Protein AF-A0A0S8GWU9-F1 (afdb_monomer_lite)

Sequence (1021 aa):
MKIFNSIAGRKHPLRTTSYRHHTFHLESLEPRILLSGNDPFSVDISYIYYQDNAGREIDYDFSAGTINAQDEINLPVGAIISTAADDAITGFKWMPADGDIEQELFSGYAAAYIAQPQAGQETDGVLALLPVGTEGSPAADWTMQMTIGPFSGVDQVEYLYEIEVGAGSYDDDIIWPAIIVEWFTGTYEGTYYDHALVLSGYVEDSSTGQEWETDPVILTGYDPAITNIDLRIEVDGGTEISGSYRINNEPWELDAFELSLPSGIMYGFPELYPFIGMFSEAEDEDGYIIEVFVERGFDVDLPGSQPGYVYMVDVEGINLDLMSVQTPWGQVFDLSDYIAGTWEGGPLDFTGDGWQFEAGTDDDGTEWMEVTWEDLTAPQWAALDTGSAEIEVIYDGGDWSGTVDFDQADLPDQIPQINYPSHGMTNVALTPTVSWQKWQNPQPDSGVFVGIEKTQGDHFVETDGLLTAKTESWTVTQDKSLEPDSTYELYVDFINYDYQIIDQTDVFVLSWMESDVSFTTGAGNPGPDLIGYYQDIILPDVMVPSDKGKAIITVANVGDQLAQEKINIHFYASADQTVDADDFLMGSINNKMIKLNPGDDKTFKTKLTVPLDIPAGAYYLLASIDDGNALAERDETNNIIISDGTGQVVWQFGIFADRKNVKLRVQQDDGLVLTFIMKGEGFAKILGDFNFEQLLLVNTTDTTSLTVKTKDVVTLNQIAEELHPPLSTASLNKFIGKKVNLNGNVDFTGSLGQLVVNNIADGVQFNTALPSVRPLAIKANEVGNVLFDLAGPVKSFQANSFSGGRLSADSIGQVKIKKGDLGADIQAENGGITGVTVGGNIFGDIVALEGSINKVVAKKGNIGAADISAQQDIGIIQANNVQEVVISAGADIKKVVAKGYFNGSYILAGYDRSLGGMLGLGSGDVGSVSVTGTFSESYISAGVLPPAPNLTDVLPGVLPPYSGLGYHGNIGKVKLGAIDQFAADDFGLFAAETIKPVKVGKITYTQSDPLLHFMVEDLLG

pLDDT: mean 78.64, std 20.91, range [19.92, 98.81]

Foldseek 3Di:
DDDDDDQDDDDDPDDPFDFDDFFWDDDDDAQWTDTDDPAWKIKHWAWKWKAWLLGFIWGDGRVQWDQDPQRWTQGHPPTDGDAHPPQPFDFWFKAAPVGDGPDGDGPDDNGDGDHDDDPPDDGGTFRWGWDFFDPDAFAIWMKMKTKMDLMTRQPDDQWKKKKWWWKWDDPDWIKTWTKIWIWGAAADPNDGADTKIKIKIKMAGRNNRDIDIDDIDIDHDDDSHGKMKMKMWTDDPQFWIFIWIDIPPDDIPGSPYIGGHDPPRGGHDSIIIGGMDITITDDDDADFFKAKEWEWEWADPDDPDDIKTKTKIKIKGAQWWWKWKQALVGDIDTCVVPDPGTDDADWDWDDDDQKIKTWHADPSGMTMIMIMGIRDDPVSVVSLVPGWMWMWTDGDRGIDIDTDGCVQQDAQPDDWEWPPDAAAAAAAAQWDKTFTDQRDDARPAKFKWKKKAFPDDPQIDTDPDTHHSRDGIDIRDPVNTHDAFTKIKMKMKIKGWDWDQDPNHIYIYIYIYMYMHMYHHYDADAWWAKAKEWPDWFFPLEAAAFGKTKTKMKIATQGQAWDWFFAKKWKWWAPDQDDDDVTHTFWIDGRHTDTHHNGGMDMDMIMGTHHQQDDWHWTWIKMAIRVVCPDPGSDNPNRIYTDPTTGTYFQKAAQDPNDHFRWHWHADPVRKIKIKTKDDFWMWGFDDHPLRAEIATDGDDLDMEIEMDTPAAHEHEEYDHDPDDDDDQSHYVEYAAQRYEYREEYEGSAAYAEYHYEEYEAPYEYEHNAYRPHAYEYDYAYYEAYAYHHEAHHQEHEYCEHQEHEDEYCEYEEYENDHDEYHYAYEHENEEYNEYEHQEEYQYEYEYLAYEYQYYDHPAYEYENYEYAYAAEYHEAEHQEYYCYEHEYLAEDAEYYHVEEYYLYEAYHNAHLNVAECVRQEAYEYNEYEAQYEYENYEYEGQFDDPRPCVCVVGPNHDPPRADRGYHYEYHEAEAQAYQQPHPAAYEYEYCAYYDFHHHNPDTDPADDVNSSYGDYYNRD

Radius of gyration: 42.15 Å; chains: 1; bounding box: 119×54×116 Å

Secondary structure (DSSP, 8-state):
-----------SSS----EE---B---SSS-EEEBSTT---EEEEEEEEEEETTS-EEEEEGGG--B-TTS-BPPPTT-EEE--TT-S----EEEETT----EE--SS-S----PPPPBTB---EEEE------TTPPPPPEEEEEEEEEEE-TTSSS-EEEEEEEEE-SSSS-EEEEEEEEEEEEEETTEEEEEEEEEEEEEEETTTTEEEEPPPEEE-S--GGG--EEEEEEEETTTEEEEEEEETTPPPEEEEEEEEPPTTSSPPPTT-EEEEEEEEE---------EEEEEEEEE--TTTSPPEEEEEEEEEESSEEEEEEE-TTS-EEEGGGTSSS---S--EEEE-SS-EEEEEE-TTS-EEEEEEE-S--HHHHHHHTT--EEEEEEETTEEEEEEE--TT-PPPSS-PPEEESPTTEEEE-SS-EEEEPPPS---SSEEEEEEEEESSSS-EEE-SSPEETT--EEE--STTPPPTT-EEEEEEEEEEEEEEEETTEEEEEEEEEEEEEEEEE-PPPPS--EEEEEEEEES-SEE-TT-EEEEEEEEEE-SSS-B-SEEEEEEEEESSSS--SS-EEEEEEEEEE--B-TT-EEEEEEEEE--SSPPSEEEEEEEEETTT--S--S-SSS-EE--SSEEEE--EEESBTTB-S-EEEEE-TTSPEEEEEEESS-EEEEESSTT--EEEEES--TT-EEEEEESS-EEE-EEEE-S--SS----BSEEEETTEEE-S-EEESS-BSEEEESEE-TT-EEEESS--SS-EEEE-SEEEEEEEEESS-EEEEEESEEEEEEEEES-EEEEEE-SS-B-SEEEESSS-EEEEEESS-B-S-EEESSS-EEEEEESSS-EES-EEEESS-EEEEEES-EES-EEEESS-EEEEEESS-EES-EEEETB-TTT-TTTTB----EEEEEEEEEEES-EEEESS----TTHHHHSTT-PSP--S---S--EEEEEEEEE-SS-SS-EEEEESS-BPPEEETTEEESS-BGGGTEEEE----

Structure (mmCIF, N/CA/C/O backbone):
data_AF-A0A0S8GWU9-F1
#
_entry.id   AF-A0A0S8GWU9-F1
#
loop_
_atom_site.group_PDB
_atom_site.id
_atom_site.type_symbol
_atom_site.label_atom_id
_atom_site.label_alt_id
_atom_site.label_comp_id
_atom_site.label_asym_id
_atom_site.label_entity_id
_atom_site.label_seq_id
_atom_site.pdbx_PDB_ins_code
_atom_site.Cartn_x
_atom_site.Cartn_y
_atom_site.Cartn_z
_atom_site.occupancy
_atom_site.B_iso_or_equiv
_atom_site.auth_seq_id
_atom_site.auth_comp_id
_atom_site.auth_asym_id
_atom_site.auth_atom_id
_atom_site.pdbx_PDB_model_num
ATOM 1 N N . MET A 1 1 ? 47.459 -3.728 -36.051 1.00 19.92 1 MET A N 1
ATOM 2 C CA . MET A 1 1 ? 46.684 -2.670 -36.741 1.00 19.92 1 MET A CA 1
ATOM 3 C C . MET A 1 1 ? 45.881 -1.939 -35.666 1.00 19.92 1 MET A C 1
ATOM 5 O O . MET A 1 1 ? 44.893 -2.479 -35.206 1.00 19.92 1 MET A O 1
ATOM 9 N N . LYS A 1 2 ? 46.416 -0.791 -35.216 1.00 26.44 2 LYS A N 1
ATOM 10 C CA . LYS A 1 2 ? 45.852 0.287 -34.370 1.00 26.44 2 LYS A CA 1
ATOM 11 C C . LYS A 1 2 ? 44.537 0.047 -33.613 1.00 26.44 2 LYS A C 1
ATOM 13 O O . LYS A 1 2 ? 43.485 0.329 -34.176 1.00 26.44 2 LYS A O 1
ATOM 18 N N . ILE A 1 3 ? 44.645 -0.280 -32.322 1.00 21.02 3 ILE A N 1
ATOM 19 C CA . ILE A 1 3 ? 43.608 -0.227 -31.275 1.00 21.02 3 ILE A CA 1
ATOM 20 C C . ILE A 1 3 ? 44.378 -0.144 -29.923 1.00 21.02 3 ILE A C 1
ATOM 22 O O . ILE A 1 3 ? 45.199 -1.023 -29.715 1.00 21.02 3 ILE A O 1
ATOM 26 N N . PHE A 1 4 ? 44.258 0.833 -29.003 1.00 27.59 4 PHE A N 1
ATOM 27 C CA . PHE A 1 4 ? 43.158 1.740 -28.629 1.00 27.59 4 PHE A CA 1
ATOM 28 C C . PHE A 1 4 ? 43.628 3.168 -28.254 1.00 27.59 4 PHE A C 1
ATOM 30 O O . PHE A 1 4 ? 44.672 3.375 -27.655 1.00 27.59 4 PHE A O 1
ATOM 37 N N . ASN A 1 5 ? 42.779 4.152 -28.587 1.00 24.34 5 ASN A N 1
ATOM 38 C CA . ASN A 1 5 ? 42.913 5.588 -28.308 1.00 24.34 5 ASN A CA 1
ATOM 39 C C . ASN A 1 5 ? 43.059 5.935 -26.819 1.00 24.34 5 ASN A C 1
ATOM 41 O O . ASN A 1 5 ? 42.301 5.450 -25.979 1.00 24.34 5 ASN A O 1
ATOM 45 N N . SER A 1 6 ? 43.900 6.935 -26.551 1.00 22.20 6 SER A N 1
ATOM 46 C CA . SER A 1 6 ? 43.968 7.609 -25.263 1.00 22.20 6 SER A CA 1
ATOM 47 C C . SER A 1 6 ? 42.756 8.506 -24.969 1.00 22.20 6 SER A C 1
ATOM 49 O O . SER A 1 6 ? 42.091 9.077 -25.845 1.00 22.20 6 SER A O 1
ATOM 51 N N . ILE A 1 7 ? 42.544 8.721 -23.673 1.00 22.97 7 ILE A N 1
ATOM 52 C CA . ILE A 1 7 ? 41.625 9.718 -23.131 1.00 22.97 7 ILE A CA 1
ATOM 53 C C . ILE A 1 7 ? 42.363 11.063 -23.015 1.00 22.97 7 ILE A C 1
ATOM 55 O O . ILE A 1 7 ? 43.172 11.299 -22.115 1.00 22.97 7 ILE A O 1
ATOM 59 N N . ALA A 1 8 ? 42.050 11.998 -23.916 1.00 21.59 8 ALA A N 1
ATOM 60 C CA . ALA A 1 8 ? 42.515 13.383 -23.870 1.00 21.59 8 ALA A CA 1
ATOM 61 C C . ALA A 1 8 ? 41.443 14.338 -23.301 1.00 21.59 8 ALA A C 1
ATOM 63 O O . ALA A 1 8 ? 40.395 14.519 -23.918 1.00 21.59 8 ALA A O 1
ATOM 64 N N . GLY A 1 9 ? 41.737 15.088 -22.218 1.00 21.39 9 GLY A N 1
ATOM 65 C CA . GLY A 1 9 ? 40.890 16.246 -21.861 1.00 21.39 9 GLY A CA 1
ATOM 66 C C . GLY A 1 9 ? 41.032 16.959 -20.501 1.00 21.39 9 GLY A C 1
ATOM 67 O O . GLY A 1 9 ? 40.056 17.077 -19.778 1.00 21.39 9 GLY A O 1
ATOM 68 N N . ARG A 1 10 ? 42.183 17.565 -20.158 1.00 23.06 10 ARG A N 1
ATOM 69 C CA . ARG A 1 10 ? 42.353 18.403 -18.933 1.00 23.06 10 ARG A CA 1
ATOM 70 C C . ARG A 1 10 ? 41.350 19.569 -18.788 1.00 23.06 10 ARG A C 1
ATOM 72 O O . ARG A 1 10 ? 41.206 20.350 -19.736 1.00 23.06 10 ARG A O 1
ATOM 79 N N . LYS A 1 11 ? 40.947 19.878 -17.534 1.00 22.05 11 LYS A N 1
ATOM 80 C CA . LYS A 1 11 ? 41.169 21.189 -16.848 1.00 22.05 11 LYS A CA 1
ATOM 81 C C . LYS A 1 11 ? 40.646 21.246 -15.391 1.00 22.05 11 LYS A C 1
ATOM 83 O O . LYS A 1 11 ? 39.555 21.743 -15.168 1.00 22.05 11 LYS A O 1
ATOM 88 N N . HIS A 1 12 ? 41.518 21.020 -14.405 1.00 22.50 12 HIS A N 1
ATOM 89 C CA . HIS A 1 12 ? 41.542 21.822 -13.169 1.00 22.50 12 HIS A CA 1
ATOM 90 C C . HIS A 1 12 ? 43.001 22.183 -12.804 1.00 22.50 12 HIS A C 1
ATOM 92 O O . HIS A 1 12 ? 43.927 21.430 -13.105 1.00 22.50 12 HIS A O 1
ATOM 98 N N . PRO A 1 13 ? 43.273 23.400 -12.295 1.00 23.75 13 PRO A N 1
ATOM 99 C CA . PRO A 1 13 ? 44.631 23.884 -12.078 1.00 23.75 13 PRO A CA 1
ATOM 100 C C . PRO A 1 13 ? 45.241 23.256 -10.815 1.00 23.75 13 PRO A C 1
ATOM 102 O O . PRO A 1 13 ? 44.786 23.547 -9.720 1.00 23.75 13 PRO A O 1
ATOM 105 N N . LEU A 1 14 ? 46.332 22.501 -10.986 1.00 26.83 14 LEU A N 1
ATOM 106 C CA . LEU A 1 14 ? 47.228 21.999 -9.929 1.00 26.83 14 LEU A CA 1
ATOM 107 C C . LEU A 1 14 ? 46.573 21.089 -8.870 1.00 26.83 14 LEU A C 1
ATOM 109 O O . LEU A 1 14 ? 46.441 21.499 -7.722 1.00 26.83 14 LEU A O 1
ATOM 113 N N . ARG A 1 15 ? 46.299 19.837 -9.245 1.00 26.77 15 ARG A N 1
ATOM 114 C CA . ARG A 1 15 ? 46.616 18.626 -8.466 1.00 26.77 15 ARG A CA 1
ATOM 115 C C . ARG A 1 15 ? 46.920 17.515 -9.473 1.00 26.77 15 ARG A C 1
ATOM 117 O O . ARG A 1 15 ? 46.185 17.359 -10.440 1.00 26.77 15 ARG A O 1
ATOM 124 N N . THR A 1 16 ? 48.059 16.855 -9.334 1.00 24.70 16 THR A N 1
ATOM 125 C CA . THR A 1 16 ? 48.312 15.552 -9.961 1.00 24.70 16 THR A CA 1
ATOM 126 C C . THR A 1 16 ? 47.944 14.545 -8.890 1.00 24.70 16 THR A C 1
ATOM 128 O O . THR A 1 16 ? 48.690 14.399 -7.927 1.00 24.70 16 THR A O 1
ATOM 131 N N . THR A 1 17 ? 46.747 13.986 -8.983 1.00 29.66 17 THR A N 1
ATOM 132 C CA . THR A 1 17 ? 46.196 13.046 -8.011 1.00 29.66 17 THR A CA 1
ATOM 133 C C . THR A 1 17 ? 46.460 11.622 -8.467 1.00 29.66 17 THR A C 1
ATOM 135 O O . THR A 1 17 ? 46.236 11.289 -9.627 1.00 29.66 17 THR A O 1
ATOM 138 N N . SER A 1 18 ? 46.921 10.791 -7.543 1.00 25.53 18 SER A N 1
ATOM 139 C CA . SER A 1 18 ? 46.854 9.337 -7.622 1.00 25.53 18 SER A CA 1
ATOM 140 C C . SER A 1 18 ? 45.835 8.875 -6.580 1.00 25.53 18 SER A C 1
ATOM 142 O O . SER A 1 18 ? 45.924 9.242 -5.407 1.00 25.53 18 SER A O 1
ATOM 144 N N . TYR A 1 19 ? 44.838 8.101 -7.006 1.00 29.33 19 TYR A N 1
ATOM 145 C CA . TYR A 1 19 ? 43.931 7.419 -6.088 1.00 29.33 19 TYR A CA 1
ATOM 146 C C . TYR A 1 19 ? 44.679 6.234 -5.475 1.00 29.33 19 TYR A C 1
ATOM 148 O O . TYR A 1 19 ? 45.250 5.416 -6.196 1.00 29.33 19 TYR A O 1
ATOM 156 N N . ARG A 1 20 ? 44.693 6.118 -4.144 1.00 27.66 20 ARG A N 1
ATOM 157 C CA . ARG A 1 20 ? 45.059 4.852 -3.502 1.00 27.66 20 ARG A CA 1
ATOM 158 C C . ARG A 1 20 ? 43.789 4.052 -3.256 1.00 27.66 20 ARG A C 1
ATOM 160 O O . ARG A 1 20 ? 43.005 4.401 -2.378 1.00 27.66 20 ARG A O 1
ATOM 167 N N . HIS A 1 21 ? 43.616 2.953 -3.983 1.00 28.11 21 HIS A N 1
ATOM 168 C CA . HIS A 1 21 ? 42.665 1.916 -3.595 1.00 28.11 21 HIS A CA 1
ATOM 169 C C . HIS A 1 21 ? 43.155 1.270 -2.289 1.00 28.11 21 HIS A C 1
ATOM 171 O O . HIS A 1 21 ? 44.242 0.687 -2.239 1.00 28.11 21 HIS A O 1
ATOM 177 N N . HIS A 1 22 ? 42.392 1.416 -1.203 1.00 29.78 22 HIS A N 1
ATOM 178 C CA . HIS A 1 22 ? 42.699 0.802 0.088 1.00 29.78 22 HIS A CA 1
ATOM 179 C C . HIS A 1 22 ? 41.614 -0.211 0.478 1.00 29.78 22 HIS A C 1
ATOM 181 O O . HIS A 1 22 ? 40.431 0.096 0.532 1.00 29.78 22 HIS A O 1
ATOM 187 N N . THR A 1 23 ? 42.079 -1.434 0.739 1.00 30.19 23 THR A N 1
ATOM 188 C CA . THR A 1 23 ? 41.359 -2.706 0.944 1.00 30.19 23 THR A CA 1
ATOM 189 C C . THR A 1 23 ? 40.519 -2.739 2.243 1.00 30.19 23 THR A C 1
ATOM 191 O O . THR A 1 23 ? 40.616 -1.801 3.023 1.00 30.19 23 THR A O 1
ATOM 194 N N . PHE A 1 24 ? 39.730 -3.784 2.552 1.00 33.66 24 PHE A N 1
ATOM 195 C CA . PHE A 1 24 ? 38.804 -3.851 3.714 1.00 33.66 24 PHE A CA 1
ATOM 196 C C . PHE A 1 24 ? 39.165 -4.933 4.758 1.00 33.66 24 PHE A C 1
ATOM 198 O O . PHE A 1 24 ? 39.773 -5.944 4.429 1.00 33.66 24 PHE A O 1
ATOM 205 N N . HIS A 1 25 ? 38.747 -4.763 6.026 1.00 26.22 25 HIS A N 1
ATOM 206 C CA . HIS A 1 25 ? 38.790 -5.808 7.074 1.00 26.22 25 HIS A CA 1
ATOM 207 C C . HIS A 1 25 ? 37.514 -5.796 7.943 1.00 26.22 25 HIS A C 1
ATOM 209 O O . HIS A 1 25 ? 37.203 -4.794 8.576 1.00 26.22 25 HIS A O 1
ATOM 215 N N . LEU A 1 26 ? 36.816 -6.929 8.082 1.00 28.20 26 LEU A N 1
ATOM 216 C CA . LEU A 1 26 ? 35.698 -7.092 9.028 1.00 28.20 26 LEU A CA 1
ATOM 217 C C . LEU A 1 26 ? 36.200 -7.619 10.389 1.00 28.20 26 LEU A C 1
ATOM 219 O O . LEU A 1 26 ? 36.422 -8.819 10.547 1.00 28.20 26 LEU A O 1
ATOM 223 N N . GLU A 1 27 ? 36.326 -6.756 11.408 1.00 24.69 27 GLU A N 1
ATOM 224 C CA . GLU A 1 27 ? 36.548 -7.187 12.802 1.00 24.69 27 GLU A CA 1
ATOM 225 C C . GLU A 1 27 ? 35.402 -6.785 13.764 1.00 24.69 27 GLU A C 1
ATOM 227 O O . GLU A 1 27 ? 35.371 -5.710 14.354 1.00 24.69 27 GLU A O 1
ATOM 232 N N . SER A 1 28 ? 34.539 -7.768 14.041 1.00 27.11 28 SER A N 1
ATOM 233 C CA . SER A 1 28 ? 33.743 -7.970 15.268 1.00 27.11 28 SER A CA 1
ATOM 234 C C . SER A 1 28 ? 32.476 -7.122 15.565 1.00 27.11 28 SER A C 1
ATOM 236 O O . SER A 1 28 ? 32.496 -5.905 15.697 1.00 27.11 28 SER A O 1
ATOM 238 N N . LEU A 1 29 ? 31.402 -7.876 15.856 1.00 30.67 29 LEU A N 1
ATOM 239 C CA . LEU A 1 29 ? 30.213 -7.621 16.698 1.00 30.67 29 LEU A CA 1
ATOM 240 C C . LEU A 1 29 ? 29.177 -6.535 16.327 1.00 30.67 29 LEU A C 1
ATOM 242 O O . LEU A 1 29 ? 28.096 -6.584 16.913 1.00 30.67 29 LEU A O 1
ATOM 246 N N . GLU A 1 30 ? 29.409 -5.657 15.350 1.00 30.59 30 GLU A N 1
ATOM 247 C CA . GLU A 1 30 ? 28.418 -4.702 14.794 1.00 30.59 30 GLU A CA 1
ATOM 248 C C . GLU A 1 30 ? 28.679 -4.493 13.278 1.00 30.59 30 GLU A C 1
ATOM 250 O O . GLU A 1 30 ? 29.818 -4.712 12.857 1.00 30.59 30 GLU A O 1
ATOM 255 N N . PRO A 1 31 ? 27.686 -4.121 12.434 1.00 35.75 31 PRO A N 1
ATOM 256 C CA . PRO A 1 31 ? 27.906 -3.846 11.007 1.00 35.75 31 PRO A CA 1
ATOM 257 C C . PRO A 1 31 ? 28.691 -2.533 10.827 1.00 35.75 31 PRO A C 1
ATOM 259 O O . PRO A 1 31 ? 28.111 -1.463 10.664 1.00 35.75 31 PRO A O 1
ATOM 262 N N . ARG A 1 32 ? 30.020 -2.638 10.904 1.00 35.50 32 ARG A N 1
ATOM 263 C CA . ARG A 1 32 ? 31.006 -1.556 10.756 1.00 35.50 32 ARG A CA 1
ATOM 264 C C . ARG A 1 32 ? 31.796 -1.750 9.464 1.00 35.50 32 ARG A C 1
ATOM 266 O O . ARG A 1 32 ? 32.319 -2.845 9.255 1.00 35.50 32 ARG A O 1
ATOM 273 N N . ILE A 1 33 ? 31.948 -0.701 8.654 1.00 40.53 33 ILE A N 1
ATOM 274 C CA . ILE A 1 33 ? 32.922 -0.676 7.547 1.00 40.53 33 ILE A CA 1
ATOM 275 C C . ILE A 1 33 ? 34.245 -0.091 8.071 1.00 40.53 33 ILE A C 1
ATOM 277 O O . ILE A 1 33 ? 34.233 0.958 8.715 1.00 40.53 33 ILE A O 1
ATOM 281 N N . LEU A 1 34 ? 35.370 -0.777 7.831 1.00 36.44 34 LEU A N 1
ATOM 282 C CA . LEU A 1 34 ? 36.736 -0.366 8.200 1.00 36.44 34 LEU A CA 1
ATOM 283 C C . LEU A 1 34 ? 37.618 -0.296 6.944 1.00 36.44 34 LEU A C 1
ATOM 285 O O . LEU A 1 34 ? 37.605 -1.232 6.143 1.00 36.44 34 LEU A O 1
ATOM 289 N N . LEU A 1 35 ? 38.435 0.754 6.832 1.00 36.19 35 LEU A N 1
ATOM 290 C CA . LEU A 1 35 ? 39.536 0.837 5.864 1.00 36.19 35 LEU A CA 1
ATOM 291 C C . LEU A 1 35 ? 40.692 -0.084 6.327 1.00 36.19 35 LEU A C 1
ATOM 293 O O . LEU A 1 35 ? 40.986 -0.175 7.522 1.00 36.19 35 LEU A O 1
ATOM 297 N N . SER A 1 36 ? 41.321 -0.836 5.421 1.00 36.81 36 SER A N 1
ATOM 298 C CA . SER A 1 36 ? 42.362 -1.830 5.748 1.00 36.81 36 SER A CA 1
ATOM 299 C C . SER A 1 36 ? 43.589 -1.223 6.421 1.00 36.81 36 SER A C 1
ATOM 301 O O . SER A 1 36 ? 43.894 -0.041 6.303 1.00 36.81 36 SER A O 1
ATOM 303 N N . GLY A 1 37 ? 44.347 -2.085 7.109 1.00 38.88 37 GLY A N 1
ATOM 304 C CA . GLY A 1 37 ? 45.737 -1.807 7.464 1.00 38.88 37 GLY A CA 1
ATOM 305 C C . GLY A 1 37 ? 45.946 -0.574 8.351 1.00 38.88 37 GLY A C 1
ATOM 306 O O . GLY A 1 37 ? 46.484 0.430 7.910 1.00 38.88 37 GLY A O 1
ATOM 307 N N . ASN A 1 38 ? 45.656 -0.689 9.652 1.00 42.12 38 ASN A N 1
ATOM 308 C CA . ASN A 1 38 ? 45.920 0.333 10.685 1.00 42.12 38 ASN A CA 1
ATOM 309 C C . ASN A 1 38 ? 45.164 1.682 10.559 1.00 42.12 38 ASN A C 1
ATOM 311 O O . ASN A 1 38 ? 45.456 2.566 11.372 1.00 42.12 38 ASN A O 1
ATOM 315 N N . ASP A 1 39 ? 44.208 1.860 9.640 1.00 49.94 39 ASP A N 1
ATOM 316 C CA . ASP A 1 39 ? 43.394 3.087 9.580 1.00 49.94 39 ASP A CA 1
ATOM 317 C C . ASP A 1 39 ? 42.336 3.122 10.715 1.00 49.94 39 ASP A C 1
ATOM 319 O O . ASP A 1 39 ? 41.632 2.135 10.948 1.00 49.94 39 ASP A O 1
ATOM 323 N N . PRO A 1 40 ? 42.240 4.214 11.499 1.00 56.88 40 PRO A N 1
ATOM 324 C CA . PRO A 1 40 ? 41.242 4.365 12.557 1.00 56.88 40 PRO A CA 1
ATOM 325 C C . PRO A 1 40 ? 39.814 4.712 12.080 1.00 56.88 40 PRO A C 1
ATOM 327 O O . PRO A 1 40 ? 38.926 4.735 12.944 1.00 56.88 40 PRO A O 1
ATOM 330 N N . PHE A 1 41 ? 39.574 5.034 10.798 1.00 59.19 41 PHE A N 1
ATOM 331 C CA . PHE A 1 41 ? 38.258 5.481 10.311 1.00 59.19 41 PHE A CA 1
ATOM 332 C C . PHE A 1 41 ? 37.247 4.339 10.089 1.00 59.19 41 PHE A C 1
ATOM 334 O O . PHE A 1 41 ? 37.576 3.291 9.539 1.00 59.19 41 PHE A O 1
ATOM 341 N N . SER A 1 42 ? 36.002 4.529 10.548 1.00 59.91 42 SER A N 1
ATOM 342 C CA . SER A 1 42 ? 34.880 3.597 10.310 1.00 59.91 42 SER A CA 1
ATOM 343 C C . SER A 1 42 ? 33.518 4.285 10.302 1.00 59.91 42 SER A C 1
ATOM 345 O O . SER A 1 42 ? 33.348 5.329 10.932 1.00 59.91 42 SER A O 1
ATOM 347 N N . VAL A 1 43 ? 32.541 3.663 9.638 1.00 62.53 43 VAL A N 1
ATOM 348 C CA . VAL A 1 43 ? 31.139 4.105 9.568 1.00 62.53 43 VAL A CA 1
ATOM 349 C C . VAL A 1 43 ? 30.185 2.925 9.785 1.00 62.53 43 VAL A C 1
ATOM 351 O O . VAL A 1 43 ? 30.439 1.817 9.304 1.00 62.53 43 VAL A O 1
ATOM 354 N N . ASP A 1 44 ? 29.098 3.163 10.519 1.00 63.00 44 ASP A N 1
ATOM 355 C CA . ASP A 1 44 ? 28.015 2.190 10.717 1.00 63.00 44 ASP A CA 1
ATOM 356 C C . ASP A 1 44 ? 26.917 2.362 9.650 1.00 63.00 44 ASP A C 1
ATOM 358 O O . ASP A 1 44 ? 26.604 3.482 9.244 1.00 63.00 44 ASP A O 1
ATOM 362 N N . ILE A 1 45 ? 26.285 1.260 9.230 1.00 62.69 45 ILE A N 1
ATOM 363 C CA . ILE A 1 45 ? 25.089 1.279 8.370 1.00 62.69 45 ILE A CA 1
ATOM 364 C C . ILE A 1 45 ? 23.924 0.668 9.141 1.00 62.69 45 ILE A C 1
ATOM 366 O O . ILE A 1 45 ? 24.016 -0.452 9.647 1.00 62.69 45 ILE A O 1
ATOM 370 N N . SER A 1 46 ? 22.812 1.399 9.228 1.00 63.97 46 SER A N 1
ATOM 371 C CA . SER A 1 46 ? 21.641 0.967 10.006 1.00 63.97 46 SER A CA 1
ATOM 372 C C . SER A 1 46 ? 20.407 0.648 9.164 1.00 63.97 46 SER A C 1
ATOM 374 O O . SER A 1 46 ? 19.567 -0.133 9.609 1.00 63.97 46 SER A O 1
ATOM 376 N N . TYR A 1 47 ? 20.311 1.170 7.941 1.00 64.38 47 TYR A N 1
ATOM 377 C CA . TYR A 1 47 ? 19.164 0.954 7.059 1.00 64.38 47 TYR A CA 1
ATOM 378 C C . TYR A 1 47 ? 19.568 1.088 5.593 1.00 64.38 47 TYR A C 1
ATOM 380 O O . TYR A 1 47 ? 20.330 1.995 5.257 1.00 64.38 47 TYR A O 1
ATOM 388 N N . ILE A 1 48 ? 19.036 0.210 4.740 1.00 65.44 48 ILE A N 1
ATOM 389 C CA . ILE A 1 48 ? 19.133 0.296 3.280 1.00 65.44 48 ILE A CA 1
ATOM 390 C C . ILE A 1 48 ? 17.747 0.053 2.688 1.00 65.44 48 ILE A C 1
ATOM 392 O O . ILE A 1 48 ? 17.068 -0.914 3.040 1.00 65.44 48 ILE A O 1
ATOM 396 N N . TYR A 1 49 ? 17.375 0.901 1.736 1.00 66.75 49 TYR A N 1
ATOM 397 C CA . TYR A 1 49 ? 16.230 0.700 0.868 1.00 66.75 49 TYR A CA 1
ATOM 398 C C . TYR A 1 49 ? 16.597 0.965 -0.587 1.00 66.75 49 TYR A C 1
ATOM 400 O O . TYR A 1 49 ? 17.264 1.950 -0.894 1.00 66.75 49 TYR A O 1
ATOM 408 N N . TYR A 1 50 ? 16.108 0.119 -1.482 1.00 67.69 50 TYR A N 1
ATOM 409 C CA . TYR A 1 50 ? 16.188 0.301 -2.922 1.00 67.69 50 TYR A CA 1
ATOM 410 C C . TYR A 1 50 ? 14.874 -0.140 -3.556 1.00 67.69 50 TYR A C 1
ATOM 412 O O . TYR A 1 50 ? 14.318 -1.173 -3.184 1.00 67.69 50 TYR A O 1
ATOM 420 N N . GLN A 1 51 ? 14.389 0.614 -4.534 1.00 64.75 51 GLN A N 1
ATOM 421 C CA . GLN A 1 51 ? 13.296 0.185 -5.395 1.00 64.75 51 GLN A CA 1
ATOM 422 C C . GLN A 1 51 ? 13.464 0.763 -6.787 1.00 64.75 51 GLN A C 1
ATOM 424 O O . GLN A 1 51 ? 13.911 1.899 -6.935 1.00 64.75 51 GLN A O 1
ATOM 429 N N . ASP A 1 52 ? 13.002 0.023 -7.786 1.00 60.91 52 ASP A N 1
ATOM 430 C CA . ASP A 1 52 ? 12.935 0.515 -9.149 1.00 60.91 52 ASP A CA 1
ATOM 431 C C . ASP A 1 52 ? 11.605 0.226 -9.860 1.00 60.91 52 ASP A C 1
ATOM 433 O O . ASP A 1 52 ? 10.686 -0.409 -9.327 1.00 60.91 52 ASP A O 1
ATOM 437 N N . ASN A 1 53 ? 11.478 0.729 -11.088 1.00 59.62 53 ASN A N 1
ATOM 438 C CA . ASN A 1 53 ? 10.277 0.562 -11.902 1.00 59.62 53 ASN A CA 1
ATOM 439 C C . ASN A 1 53 ? 10.111 -0.847 -12.510 1.00 59.62 53 ASN A C 1
ATOM 441 O O . ASN A 1 53 ? 9.012 -1.164 -12.975 1.00 59.62 53 ASN A O 1
ATOM 445 N N . ALA A 1 54 ? 11.141 -1.701 -12.442 1.00 50.47 54 ALA A N 1
ATOM 446 C CA . ALA A 1 54 ? 11.066 -3.121 -12.783 1.00 50.47 54 ALA A CA 1
ATOM 447 C C . ALA A 1 54 ? 10.420 -3.952 -11.654 1.00 50.47 54 ALA A C 1
ATOM 449 O O . ALA A 1 54 ? 10.166 -5.145 -11.819 1.00 50.47 54 ALA A O 1
ATOM 450 N N . GLY A 1 55 ? 10.093 -3.316 -10.520 1.00 50.38 55 GLY A N 1
ATOM 451 C CA . GLY A 1 55 ? 9.460 -3.960 -9.371 1.00 50.38 55 GLY A CA 1
ATOM 452 C C . GLY A 1 55 ? 10.455 -4.675 -8.462 1.00 50.38 55 GLY A C 1
ATOM 453 O O . GLY A 1 55 ? 10.035 -5.458 -7.612 1.00 50.38 55 GLY A O 1
ATOM 454 N N . ARG A 1 56 ? 11.754 -4.406 -8.631 1.00 56.44 56 ARG A N 1
ATOM 455 C CA . ARG A 1 56 ? 12.808 -4.889 -7.742 1.00 56.44 56 ARG A CA 1
ATOM 456 C C . ARG A 1 56 ? 12.774 -4.040 -6.475 1.00 56.44 56 ARG A C 1
ATOM 458 O O . ARG A 1 56 ? 12.632 -2.820 -6.547 1.00 56.44 56 ARG A O 1
ATOM 465 N N . GLU A 1 57 ? 12.851 -4.679 -5.310 1.00 58.72 57 GLU A N 1
ATOM 466 C CA . GLU A 1 57 ? 12.788 -3.984 -4.018 1.00 58.72 57 GLU A CA 1
ATOM 467 C C . GLU A 1 57 ? 13.691 -4.657 -2.986 1.00 58.72 57 GLU A C 1
ATOM 469 O O . GLU A 1 57 ? 13.662 -5.882 -2.831 1.00 58.72 57 GLU A O 1
ATOM 474 N N . ILE A 1 58 ? 14.447 -3.831 -2.268 1.00 56.72 58 ILE A N 1
ATOM 475 C CA . ILE A 1 58 ? 15.221 -4.163 -1.076 1.00 56.72 58 ILE A CA 1
ATOM 476 C C . ILE A 1 58 ? 14.726 -3.227 0.026 1.00 56.72 58 ILE A C 1
ATOM 478 O O . ILE A 1 58 ? 14.814 -2.014 -0.121 1.00 56.72 58 ILE A O 1
ATOM 482 N N . ASP A 1 59 ? 14.247 -3.776 1.137 1.00 59.00 59 ASP A N 1
ATOM 483 C CA . ASP A 1 59 ? 13.919 -3.019 2.351 1.00 59.00 59 ASP A CA 1
ATOM 484 C C . ASP A 1 59 ? 14.513 -3.752 3.557 1.00 59.00 59 ASP A C 1
ATOM 486 O O . ASP A 1 59 ? 14.073 -4.858 3.917 1.00 59.00 59 ASP A O 1
ATOM 490 N N . TYR A 1 60 ? 15.571 -3.176 4.133 1.00 55.19 60 TYR A N 1
ATOM 491 C CA . TYR A 1 60 ? 16.338 -3.823 5.184 1.00 55.19 60 TYR A CA 1
ATOM 492 C C . TYR A 1 60 ? 16.778 -2.872 6.304 1.00 55.19 60 TYR A C 1
ATOM 494 O O . TYR A 1 60 ? 17.616 -1.987 6.128 1.00 55.19 60 TYR A O 1
ATOM 502 N N . ASP A 1 61 ? 16.270 -3.143 7.508 1.00 58.56 61 ASP A N 1
ATOM 503 C CA . ASP A 1 61 ? 16.666 -2.497 8.761 1.00 58.56 61 ASP A CA 1
ATOM 504 C C . ASP A 1 61 ? 17.664 -3.381 9.533 1.00 58.56 61 ASP A C 1
ATOM 506 O O . ASP A 1 61 ? 17.309 -4.423 10.103 1.00 58.56 61 ASP A O 1
ATOM 510 N N . PHE A 1 62 ? 18.926 -2.947 9.582 1.00 54.22 62 PHE A N 1
ATOM 511 C CA . PHE A 1 62 ? 20.008 -3.651 10.275 1.00 54.22 62 PHE A CA 1
ATOM 512 C C . PHE A 1 62 ? 19.856 -3.606 11.804 1.00 54.22 62 PHE A C 1
ATOM 514 O O . PHE A 1 62 ? 20.431 -4.447 12.498 1.00 54.22 62 PHE A O 1
ATOM 521 N N . SER A 1 63 ? 19.037 -2.700 12.351 1.00 48.50 63 SER A N 1
ATOM 522 C CA . SER A 1 63 ? 18.800 -2.585 13.797 1.00 48.50 63 SER A CA 1
ATOM 523 C C . SER A 1 63 ? 17.922 -3.710 14.374 1.00 48.50 63 SER A C 1
ATOM 525 O O . SER A 1 63 ? 17.897 -3.921 15.592 1.00 48.50 63 SER A O 1
ATOM 527 N N . ALA A 1 64 ? 17.231 -4.469 13.514 1.00 38.09 64 ALA A N 1
ATOM 528 C CA . ALA A 1 64 ? 16.318 -5.549 13.896 1.00 38.09 64 ALA A CA 1
ATOM 529 C C . ALA A 1 64 ? 16.953 -6.961 13.888 1.00 38.09 64 ALA A C 1
ATOM 531 O O . ALA A 1 64 ? 16.331 -7.920 14.362 1.00 38.09 64 ALA A O 1
ATOM 532 N N . GLY A 1 65 ? 18.173 -7.112 13.361 1.00 40.91 65 GLY A N 1
ATOM 533 C CA . GLY A 1 65 ? 18.882 -8.391 13.253 1.00 40.91 65 GLY A CA 1
ATOM 534 C C . GLY A 1 65 ? 19.660 -8.776 14.520 1.00 40.91 65 GLY A C 1
ATOM 535 O O . GLY A 1 65 ? 20.124 -7.928 15.275 1.00 40.91 65 GLY A O 1
ATOM 536 N N . THR A 1 66 ? 19.844 -10.079 14.761 1.00 36.34 66 THR A N 1
ATOM 537 C CA . THR A 1 66 ? 20.854 -10.567 15.724 1.00 36.34 66 THR A CA 1
ATOM 538 C C . THR A 1 66 ? 21.882 -11.418 14.996 1.00 36.34 66 THR A C 1
ATOM 540 O O . THR A 1 66 ? 21.514 -12.382 14.317 1.00 36.34 66 THR A O 1
ATOM 543 N N . ILE A 1 67 ? 23.161 -11.076 15.169 1.00 38.38 67 ILE A N 1
ATOM 544 C CA . ILE A 1 67 ? 24.287 -11.928 14.782 1.00 38.38 67 ILE A CA 1
ATOM 545 C C . ILE A 1 67 ? 24.358 -13.063 15.807 1.00 38.38 67 ILE A C 1
ATOM 547 O O . ILE A 1 67 ? 24.384 -12.816 17.019 1.00 38.38 67 ILE A O 1
ATOM 551 N N . ASN A 1 68 ? 24.295 -14.315 15.357 1.00 39.03 68 ASN A N 1
ATOM 552 C CA . ASN A 1 68 ? 24.346 -15.446 16.283 1.00 39.03 68 ASN A CA 1
ATOM 553 C C . ASN A 1 68 ? 25.795 -15.787 16.689 1.00 39.03 68 ASN A C 1
ATOM 555 O O . ASN A 1 68 ? 26.761 -15.206 16.213 1.00 39.03 68 ASN A O 1
ATOM 559 N N . ALA A 1 69 ? 25.964 -16.758 17.591 1.00 33.16 69 ALA A N 1
ATOM 560 C CA . ALA A 1 69 ? 27.279 -17.176 18.096 1.00 33.16 69 ALA A CA 1
ATOM 561 C C . ALA A 1 69 ? 28.169 -17.902 17.056 1.00 33.16 69 ALA A C 1
ATOM 563 O O . ALA A 1 69 ? 29.193 -18.475 17.434 1.00 33.16 69 ALA A O 1
ATOM 564 N N . GLN A 1 70 ? 27.729 -17.971 15.798 1.00 34.47 70 GLN A N 1
ATOM 565 C CA . GLN A 1 70 ? 28.441 -18.505 14.636 1.00 34.47 70 GLN A CA 1
ATOM 566 C C . GLN A 1 70 ? 28.758 -17.394 13.612 1.00 34.47 70 GLN A C 1
ATOM 568 O O . GLN A 1 70 ? 29.181 -17.717 12.509 1.00 34.47 70 GLN A O 1
ATOM 573 N N . ASP A 1 71 ? 28.568 -16.120 13.980 1.00 38.34 71 ASP A N 1
ATOM 574 C CA . ASP A 1 71 ? 28.793 -14.941 13.131 1.00 38.34 71 ASP A CA 1
ATOM 575 C C . ASP A 1 71 ? 27.850 -14.859 11.907 1.00 38.34 71 ASP A C 1
ATOM 577 O O . ASP A 1 71 ? 28.175 -14.252 10.892 1.00 38.34 71 ASP A O 1
ATOM 581 N N . GLU A 1 72 ? 26.644 -15.436 12.015 1.00 37.81 72 GLU A N 1
ATOM 582 C CA . GLU A 1 72 ? 25.623 -15.441 10.953 1.00 37.81 72 GLU A CA 1
ATOM 583 C C . GLU A 1 72 ? 24.615 -14.279 11.123 1.00 37.81 72 GLU A C 1
ATOM 585 O O . GLU A 1 72 ? 24.083 -14.079 12.224 1.00 37.81 72 GLU A O 1
ATOM 590 N N . ILE A 1 73 ? 24.287 -13.558 10.038 1.00 40.16 73 ILE A N 1
ATOM 591 C CA . ILE A 1 73 ? 23.227 -12.527 10.002 1.00 40.16 73 ILE A CA 1
ATOM 592 C C . ILE A 1 73 ? 21.856 -13.201 9.827 1.00 40.16 73 ILE A C 1
ATOM 594 O O . ILE A 1 73 ? 21.575 -13.804 8.794 1.00 40.16 73 ILE A O 1
ATOM 598 N N . ASN A 1 74 ? 20.964 -13.086 10.818 1.00 39.88 74 ASN A N 1
ATOM 599 C CA . ASN A 1 74 ? 19.577 -13.545 10.676 1.00 39.88 74 ASN A CA 1
ATOM 600 C C . ASN A 1 74 ? 18.698 -12.444 10.069 1.00 39.88 74 ASN A C 1
ATOM 602 O O . ASN A 1 74 ? 18.574 -11.375 10.669 1.00 39.88 74 ASN A O 1
ATOM 606 N N . LEU A 1 75 ? 18.022 -12.743 8.952 1.00 39.41 75 LEU A N 1
ATOM 607 C CA . LEU A 1 75 ? 16.992 -11.868 8.383 1.00 39.41 75 LEU A CA 1
ATOM 608 C C . LEU A 1 75 ? 15.845 -11.685 9.404 1.00 39.41 75 LEU A C 1
ATOM 610 O O . LEU A 1 75 ? 15.289 -12.686 9.880 1.00 39.41 75 LEU A O 1
ATOM 614 N N . PRO A 1 76 ? 15.470 -10.448 9.772 1.00 39.34 76 PRO A N 1
ATOM 615 C CA . PRO A 1 76 ? 14.360 -10.208 10.683 1.00 39.34 76 PRO A CA 1
ATOM 616 C C . PRO A 1 76 ? 13.016 -10.595 10.045 1.00 39.34 76 PRO A C 1
ATOM 618 O O . PRO A 1 76 ? 12.846 -10.615 8.825 1.00 39.34 76 PRO A O 1
ATOM 621 N N . VAL A 1 77 ? 12.023 -10.896 10.888 1.00 33.12 77 VAL A N 1
ATOM 622 C CA . VAL A 1 77 ? 10.639 -11.162 10.458 1.00 33.12 77 VAL A CA 1
ATOM 623 C C . VAL A 1 77 ? 10.042 -9.857 9.919 1.00 33.12 77 VAL A C 1
ATOM 625 O O . VAL A 1 77 ? 9.501 -9.073 10.693 1.00 33.12 77 VAL A O 1
ATOM 628 N N . GLY A 1 78 ? 10.168 -9.617 8.612 1.00 31.11 78 GLY A N 1
ATOM 629 C CA . GLY A 1 78 ? 9.656 -8.411 7.953 1.00 31.11 78 GLY A CA 1
ATOM 630 C C . GLY A 1 78 ? 10.501 -7.869 6.798 1.00 31.11 78 GLY A C 1
ATOM 631 O O . GLY A 1 78 ? 9.990 -7.020 6.084 1.00 31.11 78 GLY A O 1
ATOM 632 N N . ALA A 1 79 ? 11.732 -8.356 6.591 1.00 33.84 79 ALA A N 1
ATOM 633 C CA . ALA A 1 79 ? 12.551 -7.950 5.445 1.00 33.84 79 ALA A CA 1
ATOM 634 C C . ALA A 1 79 ? 11.869 -8.322 4.115 1.00 33.84 79 ALA A C 1
ATOM 636 O O . ALA A 1 79 ? 11.414 -9.463 3.953 1.00 33.84 79 ALA A O 1
ATOM 637 N N . ILE A 1 80 ? 11.805 -7.369 3.181 1.00 41.03 80 ILE A N 1
ATOM 638 C CA . ILE A 1 80 ? 11.261 -7.567 1.834 1.00 41.03 80 ILE A CA 1
ATOM 639 C C . ILE A 1 80 ? 12.428 -7.561 0.849 1.00 41.03 80 ILE A C 1
ATOM 641 O O . ILE A 1 80 ? 13.217 -6.622 0.801 1.00 41.03 80 ILE A O 1
ATOM 645 N N . ILE A 1 81 ? 12.526 -8.640 0.075 1.00 46.19 81 ILE A N 1
ATOM 646 C CA . ILE A 1 81 ? 13.402 -8.749 -1.090 1.00 46.19 81 ILE A CA 1
ATOM 647 C C . ILE A 1 81 ? 12.521 -9.320 -2.200 1.00 46.19 81 ILE A C 1
ATOM 649 O O . ILE A 1 81 ? 12.036 -10.449 -2.070 1.00 46.19 81 ILE A O 1
ATOM 653 N N . SER A 1 82 ? 12.244 -8.534 -3.239 1.00 44.84 82 SER A N 1
ATOM 654 C CA . SER A 1 82 ? 11.377 -8.943 -4.356 1.00 44.84 82 SER A CA 1
ATOM 655 C C . SER A 1 82 ? 12.049 -8.716 -5.712 1.00 44.84 82 SER A C 1
ATOM 657 O O . SER A 1 82 ? 12.921 -7.857 -5.831 1.00 44.84 82 SER A O 1
ATOM 659 N N . THR A 1 83 ? 11.685 -9.531 -6.708 1.00 39.44 83 THR A N 1
ATOM 660 C CA . THR A 1 83 ? 12.283 -9.555 -8.057 1.00 39.44 83 THR A CA 1
ATOM 661 C C . THR A 1 83 ? 11.229 -9.311 -9.135 1.00 39.44 83 THR A C 1
ATOM 663 O O . THR A 1 83 ? 10.033 -9.478 -8.878 1.00 39.44 83 THR A O 1
ATOM 666 N N . ALA A 1 84 ? 11.667 -8.975 -10.354 1.00 39.81 84 ALA A N 1
ATOM 667 C CA . ALA A 1 84 ? 10.794 -8.934 -11.523 1.00 39.81 84 ALA A CA 1
ATOM 668 C C . ALA A 1 84 ? 10.274 -10.347 -11.869 1.00 39.81 84 ALA A C 1
ATOM 670 O O . ALA A 1 84 ? 10.839 -11.361 -11.445 1.00 39.81 84 ALA A O 1
ATOM 671 N N . ALA A 1 85 ? 9.167 -10.422 -12.614 1.00 35.62 85 ALA A N 1
ATOM 672 C CA . ALA A 1 85 ? 8.439 -11.669 -12.878 1.00 35.62 85 ALA A CA 1
ATOM 673 C C . ALA A 1 85 ? 9.215 -12.694 -13.740 1.00 35.62 85 ALA A C 1
ATOM 675 O O . ALA A 1 85 ? 8.818 -13.864 -13.790 1.00 35.62 85 ALA A O 1
ATOM 676 N N . ASP A 1 86 ? 10.333 -12.277 -14.347 1.00 38.19 86 ASP A N 1
ATOM 677 C CA . ASP A 1 86 ? 10.985 -12.980 -15.458 1.00 38.19 86 ASP A CA 1
ATOM 678 C C . ASP A 1 86 ? 12.444 -13.394 -15.148 1.00 38.19 86 ASP A C 1
ATOM 680 O O . ASP A 1 86 ? 13.058 -14.132 -15.923 1.00 38.19 86 ASP A O 1
ATOM 684 N N . ASP A 1 87 ? 12.989 -13.002 -13.989 1.00 39.72 87 ASP A N 1
ATOM 685 C CA . ASP A 1 87 ? 14.389 -13.254 -13.627 1.00 39.72 87 ASP A CA 1
ATOM 686 C C . ASP A 1 87 ? 14.582 -14.678 -13.074 1.00 39.72 87 ASP A C 1
ATOM 688 O O . ASP A 1 87 ? 14.087 -15.058 -12.009 1.00 39.72 87 ASP A O 1
ATOM 692 N N . ALA A 1 88 ? 15.328 -15.506 -13.810 1.00 34.06 88 ALA A N 1
ATOM 693 C CA . ALA A 1 88 ? 15.537 -16.919 -13.487 1.00 34.06 88 ALA A CA 1
ATOM 694 C C . ALA A 1 88 ? 16.552 -17.178 -12.351 1.00 34.06 88 ALA A C 1
ATOM 696 O O . ALA A 1 88 ? 16.761 -18.337 -11.976 1.00 34.06 88 ALA A O 1
ATOM 697 N N . ILE A 1 89 ? 17.190 -16.142 -11.796 1.00 36.59 89 ILE A N 1
ATOM 698 C CA . ILE A 1 89 ? 18.241 -16.267 -10.777 1.00 36.59 89 ILE A CA 1
ATOM 699 C C . ILE A 1 89 ? 17.972 -15.266 -9.649 1.00 36.59 89 ILE A C 1
ATOM 701 O O . ILE A 1 89 ? 18.093 -14.062 -9.814 1.00 36.59 89 ILE A O 1
ATOM 705 N N . THR A 1 90 ? 17.606 -15.775 -8.474 1.00 41.59 90 THR A N 1
ATOM 706 C CA . THR A 1 90 ? 17.332 -14.971 -7.271 1.00 41.59 90 THR A CA 1
ATOM 707 C C . THR A 1 90 ? 18.458 -15.173 -6.256 1.00 41.59 90 THR A C 1
ATOM 709 O O . THR A 1 90 ? 18.452 -16.229 -5.627 1.00 41.59 90 THR A O 1
ATOM 712 N N . GLY A 1 91 ? 19.383 -14.230 -6.053 1.00 41.88 91 GLY A N 1
ATOM 713 C CA . GLY A 1 91 ? 20.518 -14.456 -5.151 1.00 41.88 91 GLY A CA 1
ATOM 714 C C . GLY A 1 91 ? 21.252 -13.232 -4.633 1.00 41.88 91 GLY A C 1
ATOM 715 O O . GLY A 1 91 ? 21.361 -12.241 -5.333 1.00 41.88 91 GLY A O 1
ATOM 716 N N . PHE A 1 92 ? 21.805 -13.334 -3.420 1.00 40.69 92 PHE A N 1
ATOM 717 C CA . PHE A 1 92 ? 22.880 -12.448 -2.963 1.00 40.69 92 PHE A CA 1
ATOM 718 C C . PHE A 1 92 ? 24.190 -12.868 -3.649 1.00 40.69 92 PHE A C 1
ATOM 720 O O . PHE A 1 92 ? 24.431 -14.075 -3.774 1.00 40.69 92 PHE A O 1
ATOM 727 N N . LYS A 1 93 ? 25.041 -11.903 -4.015 1.00 43.53 93 LYS A N 1
ATOM 728 C CA . LYS A 1 93 ? 26.448 -12.159 -4.342 1.00 43.53 93 LYS A CA 1
ATOM 729 C C . LYS A 1 93 ? 27.334 -11.454 -3.316 1.00 43.53 93 LYS A C 1
ATOM 731 O O . LYS A 1 93 ? 27.084 -10.310 -2.953 1.00 43.53 93 LYS A O 1
ATOM 736 N N . TRP A 1 94 ? 28.333 -12.168 -2.810 1.00 36.66 94 TRP A N 1
ATOM 737 C CA . TRP A 1 94 ? 29.464 -11.570 -2.100 1.00 36.66 94 TRP A CA 1
ATOM 738 C C . TRP A 1 94 ? 30.614 -11.521 -3.099 1.00 36.66 94 TRP A C 1
ATOM 740 O O . TRP A 1 94 ? 30.919 -12.550 -3.707 1.00 36.66 94 TRP A O 1
ATOM 750 N N . MET A 1 95 ? 31.171 -10.333 -3.313 1.00 38.22 95 MET A N 1
ATOM 751 C CA . MET A 1 95 ? 32.228 -10.106 -4.295 1.00 38.22 95 MET A CA 1
ATOM 752 C C . MET A 1 95 ? 33.449 -9.581 -3.552 1.00 38.22 95 MET A C 1
ATOM 754 O O . MET A 1 95 ? 33.327 -8.569 -2.846 1.00 38.22 95 MET A O 1
ATOM 758 N N . PRO A 1 96 ? 34.591 -10.270 -3.652 1.00 34.91 96 PRO A N 1
ATOM 759 C CA . PRO A 1 96 ? 35.829 -9.742 -3.171 1.00 34.91 96 PRO A CA 1
ATOM 760 C C . PRO A 1 96 ? 36.408 -8.655 -4.095 1.00 34.91 96 PRO A C 1
ATOM 762 O O . PRO A 1 96 ? 35.927 -8.461 -5.211 1.00 34.91 96 PRO A O 1
ATOM 765 N N . ALA A 1 97 ? 37.359 -7.858 -3.594 1.00 33.28 97 ALA A N 1
ATOM 766 C CA . ALA A 1 97 ? 37.879 -6.666 -4.292 1.00 33.28 97 ALA A CA 1
ATOM 767 C C . ALA A 1 97 ? 38.663 -6.977 -5.584 1.00 33.28 97 ALA A C 1
ATOM 769 O O . ALA A 1 97 ? 38.980 -6.071 -6.345 1.00 33.28 97 ALA A O 1
ATOM 770 N N . ASP A 1 98 ? 38.971 -8.248 -5.812 1.00 33.06 98 ASP A N 1
ATOM 771 C CA . ASP A 1 98 ? 39.623 -8.835 -6.980 1.00 33.06 98 ASP A CA 1
ATOM 772 C C . ASP A 1 98 ? 38.627 -9.336 -8.051 1.00 33.06 98 ASP A C 1
ATOM 774 O O . ASP A 1 98 ? 39.041 -9.929 -9.041 1.00 33.06 98 ASP A O 1
ATOM 778 N N . GLY A 1 99 ? 37.323 -9.066 -7.896 1.00 34.88 99 GLY A N 1
ATOM 779 C CA . GLY A 1 99 ? 36.323 -9.187 -8.969 1.00 34.88 99 GLY A CA 1
ATOM 780 C C . GLY A 1 99 ? 35.688 -10.572 -9.156 1.00 34.88 99 GLY A C 1
ATOM 781 O O . GLY A 1 99 ? 34.676 -10.694 -9.846 1.00 34.88 99 GLY A O 1
ATOM 782 N N . ASP A 1 100 ? 36.186 -11.621 -8.497 1.00 34.00 100 ASP A N 1
ATOM 783 C CA . ASP A 1 100 ? 35.661 -12.980 -8.681 1.00 34.00 100 ASP A CA 1
ATOM 784 C C . ASP A 1 100 ? 34.415 -13.277 -7.823 1.00 34.00 100 ASP A C 1
ATOM 786 O O . ASP A 1 100 ? 34.436 -13.256 -6.594 1.00 34.00 100 ASP A O 1
ATOM 790 N N . ILE A 1 101 ? 33.296 -13.655 -8.452 1.00 36.25 101 ILE A N 1
ATOM 791 C CA . ILE A 1 101 ? 32.072 -14.073 -7.741 1.00 36.25 101 ILE A CA 1
ATOM 792 C C . ILE A 1 101 ? 32.349 -15.342 -6.913 1.00 36.25 101 ILE A C 1
ATOM 794 O O . ILE A 1 101 ? 32.320 -16.457 -7.440 1.00 36.25 101 ILE A O 1
ATOM 798 N N . GLU A 1 102 ? 32.527 -15.216 -5.594 1.00 37.62 102 GLU A N 1
ATOM 799 C CA . GLU A 1 102 ? 32.793 -16.396 -4.758 1.00 37.62 102 GLU A CA 1
ATOM 800 C C . GLU A 1 102 ? 31.523 -17.175 -4.354 1.00 37.62 102 GLU A C 1
ATOM 802 O O . GLU A 1 102 ? 31.607 -18.389 -4.139 1.00 37.62 102 GLU A O 1
ATOM 807 N N . GLN A 1 103 ? 30.329 -16.555 -4.281 1.00 39.03 103 GLN A N 1
ATOM 808 C CA . GLN A 1 103 ? 29.070 -17.274 -3.982 1.00 39.03 103 GLN A CA 1
ATOM 809 C C . GLN A 1 103 ? 27.797 -16.670 -4.602 1.00 39.03 103 GLN A C 1
ATOM 811 O O . GLN A 1 103 ? 27.476 -15.506 -4.383 1.00 39.03 103 GLN A O 1
ATOM 816 N N . GLU A 1 104 ? 26.999 -17.527 -5.256 1.00 36.44 104 GLU A N 1
ATOM 817 C CA . GLU A 1 104 ? 25.595 -17.283 -5.622 1.00 36.44 104 GLU A CA 1
ATOM 818 C C . GLU A 1 104 ? 24.647 -17.877 -4.562 1.00 36.44 104 GLU A C 1
ATOM 820 O O . GLU A 1 104 ? 24.723 -19.065 -4.228 1.00 36.44 104 GLU A O 1
ATOM 825 N N . LEU A 1 105 ? 23.716 -17.076 -4.040 1.00 43.06 105 LEU A N 1
ATOM 826 C CA . LEU A 1 105 ? 22.646 -17.547 -3.146 1.00 43.06 105 LEU A CA 1
ATOM 827 C C . LEU A 1 105 ? 21.327 -17.749 -3.926 1.00 43.06 105 LEU A C 1
ATOM 829 O O . LEU A 1 105 ? 21.155 -17.182 -4.988 1.00 43.06 105 LEU A O 1
ATOM 833 N N . PHE A 1 106 ? 20.391 -18.584 -3.448 1.00 37.12 106 PHE A N 1
ATOM 834 C CA . PHE A 1 106 ? 19.115 -18.877 -4.143 1.00 37.12 106 PHE A CA 1
ATOM 835 C C . PHE A 1 106 ? 17.890 -18.583 -3.253 1.00 37.12 106 PHE A C 1
ATOM 837 O O . PHE A 1 106 ? 17.934 -18.840 -2.045 1.00 37.12 106 PHE A O 1
ATOM 844 N N . SER A 1 107 ? 16.762 -18.129 -3.821 1.00 35.03 107 SER A N 1
ATOM 845 C CA . SER A 1 107 ? 15.491 -17.974 -3.091 1.00 35.03 107 SER A CA 1
ATOM 846 C C . SER A 1 107 ? 14.876 -19.329 -2.708 1.00 35.03 107 SER A C 1
ATOM 848 O O . SER A 1 107 ? 14.978 -20.324 -3.428 1.00 35.03 107 SER A O 1
ATOM 850 N N . GLY A 1 108 ? 14.229 -19.379 -1.535 1.00 37.03 108 GLY A N 1
ATOM 851 C CA . GLY A 1 108 ? 13.518 -20.565 -1.029 1.00 37.03 108 GLY A CA 1
ATOM 852 C C . GLY A 1 108 ? 13.949 -21.076 0.352 1.00 37.03 108 GLY A C 1
ATOM 853 O O . GLY A 1 108 ? 13.337 -22.017 0.864 1.00 37.03 108 GLY A O 1
ATOM 854 N N . TYR A 1 109 ? 14.943 -20.458 0.995 1.00 29.17 109 TYR A N 1
ATOM 855 C CA . TYR A 1 109 ? 15.362 -20.795 2.360 1.00 29.17 109 TYR A CA 1
ATOM 856 C C . TYR A 1 109 ? 15.051 -19.665 3.347 1.00 29.17 109 TYR A C 1
ATOM 858 O O . TYR A 1 109 ? 15.232 -18.491 3.056 1.00 29.17 109 TYR A O 1
ATOM 866 N N . ALA A 1 110 ? 14.592 -20.031 4.547 1.00 31.03 110 ALA A N 1
ATOM 867 C CA . ALA A 1 110 ? 14.243 -19.112 5.637 1.00 31.03 110 ALA A CA 1
ATOM 868 C C . ALA A 1 110 ? 15.464 -18.489 6.360 1.00 31.03 110 ALA A C 1
ATOM 870 O O . ALA A 1 110 ? 15.314 -17.958 7.457 1.00 31.03 110 ALA A O 1
ATOM 871 N N . ALA A 1 111 ? 16.662 -18.612 5.782 1.00 31.95 111 ALA A N 1
ATOM 872 C CA . ALA A 1 111 ? 17.922 -18.047 6.258 1.00 31.95 111 ALA A CA 1
ATOM 873 C C . ALA A 1 111 ? 18.927 -18.034 5.090 1.00 31.95 111 ALA A C 1
ATOM 875 O O . ALA A 1 111 ? 19.063 -19.052 4.407 1.00 31.95 111 ALA A O 1
ATOM 876 N N . ALA A 1 112 ? 19.620 -16.914 4.877 1.00 35.00 112 ALA A N 1
ATOM 877 C CA . ALA A 1 112 ? 20.849 -16.863 4.086 1.00 35.00 112 ALA A CA 1
ATOM 878 C C . ALA A 1 112 ? 22.034 -17.034 5.051 1.00 35.00 112 ALA A C 1
ATOM 880 O O . ALA A 1 112 ? 22.045 -16.433 6.123 1.00 35.00 112 ALA A O 1
ATOM 881 N N . TYR A 1 113 ? 22.985 -17.905 4.713 1.00 33.91 113 TYR A N 1
ATOM 882 C CA . TYR A 1 113 ? 24.156 -18.191 5.543 1.00 33.91 113 TYR A CA 1
ATOM 883 C C . TYR A 1 113 ? 25.349 -17.406 5.000 1.00 33.91 113 TYR A C 1
ATOM 885 O O . TYR A 1 113 ? 25.696 -17.587 3.839 1.00 33.91 113 TYR A O 1
ATOM 893 N N . ILE A 1 114 ? 26.000 -16.595 5.835 1.00 35.97 114 ILE A N 1
ATOM 894 C CA . ILE A 1 114 ? 27.323 -16.031 5.541 1.00 35.97 114 ILE A CA 1
ATOM 895 C C . ILE A 1 114 ? 28.308 -16.800 6.419 1.00 35.97 114 ILE A C 1
ATOM 897 O O . ILE A 1 114 ? 28.247 -16.705 7.643 1.00 35.97 114 ILE A O 1
ATOM 901 N N . ALA A 1 115 ? 29.157 -17.632 5.819 1.00 31.58 115 ALA A N 1
ATOM 902 C CA . ALA A 1 115 ? 30.237 -18.292 6.546 1.00 31.58 115 ALA A CA 1
ATOM 903 C C . ALA A 1 115 ? 31.481 -17.403 6.498 1.00 31.58 115 ALA A C 1
ATOM 905 O O . ALA A 1 115 ? 31.836 -16.919 5.428 1.00 31.58 115 ALA A O 1
ATOM 906 N N . GLN A 1 116 ? 32.175 -17.230 7.625 1.00 32.97 116 GLN A N 1
ATOM 907 C CA . GLN A 1 116 ? 33.510 -16.635 7.584 1.00 32.97 116 GLN A CA 1
ATOM 908 C C . GLN A 1 116 ? 34.457 -17.515 6.745 1.00 32.97 116 GLN A C 1
ATOM 910 O O . GLN A 1 116 ? 34.463 -18.743 6.931 1.00 32.97 116 GLN A O 1
ATOM 915 N N . PRO A 1 117 ? 35.282 -16.930 5.863 1.00 32.69 117 PRO A N 1
ATOM 916 C CA . PRO A 1 117 ? 36.347 -17.660 5.185 1.00 32.69 117 PRO A CA 1
ATOM 917 C C . PRO A 1 117 ? 37.404 -18.131 6.197 1.00 32.69 117 PRO A C 1
ATOM 919 O O . PRO A 1 117 ? 37.524 -17.629 7.319 1.00 32.69 117 PRO A O 1
ATOM 922 N N . GLN A 1 118 ? 38.135 -19.194 5.849 1.00 30.72 118 GLN A N 1
ATOM 923 C CA . GLN A 1 118 ? 39.088 -19.808 6.775 1.00 30.72 118 GLN A CA 1
ATOM 924 C C . GLN A 1 118 ? 40.250 -18.863 7.097 1.00 30.72 118 GLN A C 1
ATOM 926 O O . GLN A 1 118 ? 40.760 -18.164 6.230 1.00 30.72 118 GLN A O 1
ATOM 931 N N . ALA A 1 119 ? 40.720 -18.906 8.348 1.00 27.30 119 ALA A N 1
ATOM 932 C CA . ALA A 1 119 ? 41.847 -18.103 8.814 1.00 27.30 119 ALA A CA 1
ATOM 933 C C . ALA A 1 119 ? 43.072 -18.228 7.885 1.00 27.30 119 ALA A C 1
ATOM 935 O O . ALA A 1 119 ? 43.697 -19.292 7.826 1.00 27.30 119 ALA A O 1
ATOM 936 N N . GLY A 1 120 ? 43.430 -17.124 7.220 1.00 31.56 120 GLY A N 1
ATOM 937 C CA . GLY A 1 120 ? 44.597 -17.022 6.340 1.00 31.56 120 GLY A CA 1
ATOM 938 C C . GLY A 1 120 ? 44.298 -16.864 4.847 1.00 31.56 120 GLY A C 1
ATOM 939 O O . GLY A 1 120 ? 45.252 -16.910 4.077 1.00 31.56 120 GLY A O 1
ATOM 940 N N . GLN A 1 121 ? 43.037 -16.694 4.442 1.00 30.31 121 GLN A N 1
ATOM 941 C CA . GLN A 1 121 ? 42.700 -16.076 3.154 1.00 30.31 121 GLN A CA 1
ATOM 942 C C . GLN A 1 121 ? 42.366 -14.599 3.388 1.00 30.31 121 GLN A C 1
ATOM 944 O O . GLN A 1 121 ? 41.737 -14.286 4.400 1.00 30.31 121 GLN A O 1
ATOM 949 N N . GLU A 1 122 ? 42.878 -13.718 2.528 1.00 28.39 122 GLU A N 1
ATOM 950 C CA . GLU A 1 122 ? 42.543 -12.288 2.516 1.00 28.39 122 GLU A CA 1
ATOM 951 C C . GLU A 1 122 ? 41.080 -12.140 2.069 1.00 28.39 122 GLU A C 1
ATOM 953 O O . GLU A 1 122 ? 40.577 -12.972 1.316 1.00 28.39 122 GLU A O 1
ATOM 958 N N . THR A 1 123 ? 40.349 -11.203 2.670 1.00 32.81 123 THR A N 1
ATOM 959 C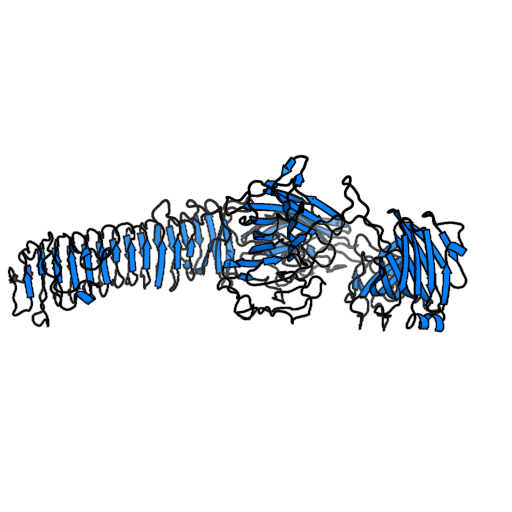 CA . THR A 1 123 ? 38.884 -11.103 2.547 1.00 32.81 123 THR A CA 1
ATOM 960 C C . THR A 1 123 ? 38.525 -9.666 2.251 1.00 32.81 123 THR A C 1
ATOM 962 O O . THR A 1 123 ? 37.967 -8.942 3.079 1.00 32.81 123 THR A O 1
ATOM 965 N N . ASP A 1 124 ? 38.931 -9.250 1.078 1.00 35.25 124 ASP A N 1
ATOM 966 C CA . ASP A 1 124 ? 38.674 -7.930 0.545 1.00 35.25 124 ASP A CA 1
ATOM 967 C C . ASP A 1 124 ? 37.279 -8.042 -0.048 1.00 35.25 124 ASP A C 1
ATOM 969 O O . ASP A 1 124 ? 37.123 -8.952 -0.830 1.00 35.25 124 ASP A O 1
ATOM 973 N N . GLY A 1 125 ? 36.244 -7.275 0.314 1.00 30.92 125 GLY A N 1
ATOM 974 C CA . GLY A 1 125 ? 34.948 -7.482 -0.351 1.00 30.92 125 GLY A CA 1
ATOM 975 C C . GLY A 1 125 ? 33.849 -6.466 -0.075 1.00 30.92 125 GLY A C 1
ATOM 976 O O . GLY A 1 125 ? 33.743 -5.921 1.025 1.00 30.92 125 GLY A O 1
ATOM 977 N N . VAL A 1 126 ? 33.020 -6.254 -1.100 1.00 35.00 126 VAL A N 1
ATOM 978 C CA . VAL A 1 126 ? 31.863 -5.351 -1.144 1.00 35.00 126 VAL A CA 1
ATOM 979 C C . VAL A 1 126 ? 30.584 -6.161 -0.904 1.00 35.00 126 VAL A C 1
ATOM 981 O O . VAL A 1 126 ? 30.388 -7.241 -1.466 1.00 35.00 126 VAL A O 1
ATOM 984 N N . LEU A 1 127 ? 29.677 -5.648 -0.064 1.00 38.66 127 LEU A N 1
ATOM 985 C CA . LEU A 1 127 ? 28.319 -6.191 0.039 1.00 38.66 127 LEU A CA 1
ATOM 986 C C . LEU A 1 127 ? 27.461 -5.590 -1.081 1.00 38.66 127 LEU A C 1
ATOM 988 O O . LEU A 1 127 ? 26.847 -4.545 -0.889 1.00 38.66 127 LEU A O 1
ATOM 992 N N . ALA A 1 128 ? 27.410 -6.254 -2.234 1.00 39.91 128 ALA A N 1
ATOM 993 C CA . ALA A 1 128 ? 26.561 -5.843 -3.346 1.00 39.91 128 ALA A CA 1
ATOM 994 C C . ALA A 1 128 ? 25.215 -6.590 -3.305 1.00 39.91 128 ALA A C 1
ATOM 996 O O . ALA A 1 128 ? 25.149 -7.823 -3.272 1.00 39.91 128 ALA A O 1
ATOM 997 N N . LEU A 1 129 ? 24.107 -5.848 -3.274 1.00 43.84 129 LEU A N 1
ATOM 998 C CA . LEU A 1 129 ? 22.761 -6.422 -3.310 1.00 43.84 129 LEU A CA 1
ATOM 999 C C . LEU A 1 129 ? 22.279 -6.446 -4.762 1.00 43.84 129 LEU A C 1
ATOM 1001 O O . LEU A 1 129 ? 21.767 -5.450 -5.259 1.00 43.84 129 LEU A O 1
ATOM 1005 N N . LEU A 1 130 ? 22.466 -7.576 -5.449 1.00 43.44 130 LEU A N 1
ATOM 1006 C CA . LEU A 1 130 ? 22.172 -7.685 -6.881 1.00 43.44 130 LEU A CA 1
ATOM 1007 C C . LEU A 1 130 ? 20.775 -8.267 -7.139 1.00 43.44 130 LEU A C 1
ATOM 1009 O O . LEU A 1 130 ? 20.481 -9.388 -6.713 1.00 43.44 130 LEU A O 1
ATOM 1013 N N . PRO A 1 131 ? 19.937 -7.591 -7.927 1.00 38.31 131 PRO A N 1
ATOM 1014 C CA . PRO A 1 131 ? 18.930 -8.252 -8.736 1.00 38.31 131 PRO A CA 1
ATOM 1015 C C . PRO A 1 131 ? 19.442 -8.401 -10.181 1.00 38.31 131 PRO A C 1
ATOM 1017 O O . PRO A 1 131 ? 19.733 -7.412 -10.846 1.00 38.31 131 PRO A O 1
ATOM 1020 N N . VAL A 1 132 ? 19.568 -9.635 -10.674 1.00 37.97 132 VAL A N 1
ATOM 1021 C CA . VAL A 1 132 ? 20.074 -9.913 -12.032 1.00 37.97 132 VAL A CA 1
ATOM 1022 C C . VAL A 1 132 ? 18.937 -9.742 -13.041 1.00 37.97 132 VAL A C 1
ATOM 1024 O O . VAL A 1 132 ? 18.009 -10.544 -13.004 1.00 37.97 132 VAL A O 1
ATOM 1027 N N . GLY A 1 133 ? 19.005 -8.733 -13.915 1.00 38.16 133 GLY A N 1
ATOM 1028 C CA . GLY A 1 133 ? 18.087 -8.567 -15.050 1.00 38.16 133 GLY A CA 1
ATOM 1029 C C . GLY A 1 133 ? 18.646 -9.133 -16.364 1.00 38.16 133 GLY A C 1
ATOM 1030 O O . GLY A 1 133 ? 19.818 -9.486 -16.460 1.00 38.16 133 GLY A O 1
ATOM 1031 N N . THR A 1 134 ? 17.813 -9.217 -17.404 1.00 36.72 134 THR A N 1
ATOM 1032 C CA . THR A 1 134 ? 18.236 -9.535 -18.785 1.00 36.72 134 THR A CA 1
ATOM 1033 C C . THR A 1 134 ? 18.691 -8.283 -19.546 1.00 36.72 134 THR A C 1
ATOM 1035 O O . THR A 1 134 ? 18.012 -7.259 -19.476 1.00 36.72 134 THR A O 1
ATOM 1038 N N . GLU A 1 135 ? 19.782 -8.379 -20.319 1.00 35.56 135 GLU A N 1
ATOM 1039 C CA . GLU A 1 135 ? 20.320 -7.314 -21.191 1.00 35.56 135 GLU A CA 1
ATOM 1040 C C . GLU A 1 135 ? 19.250 -6.575 -22.026 1.00 35.56 135 GLU A C 1
ATOM 1042 O O . GLU A 1 135 ? 18.427 -7.204 -22.694 1.00 35.56 135 GLU A O 1
ATOM 1047 N N . GLY A 1 136 ? 19.303 -5.231 -22.039 1.00 38.25 136 GLY A N 1
ATOM 1048 C CA . GLY A 1 136 ? 18.635 -4.393 -23.052 1.00 38.25 136 GLY A CA 1
ATOM 1049 C C . GLY A 1 136 ? 17.348 -3.636 -22.667 1.00 38.25 136 GLY A C 1
ATOM 1050 O O . GLY A 1 136 ? 16.662 -3.146 -23.566 1.00 38.25 136 GLY A O 1
ATOM 1051 N N . SER A 1 137 ? 16.989 -3.498 -21.385 1.00 40.62 137 SER A N 1
ATOM 1052 C CA . SER A 1 137 ? 15.846 -2.655 -20.955 1.00 40.62 137 SER A CA 1
ATOM 1053 C C . SER A 1 137 ? 16.243 -1.181 -20.734 1.00 40.62 137 SER A C 1
ATOM 1055 O O . SER A 1 137 ? 17.387 -0.934 -20.391 1.00 40.62 137 SER A O 1
ATOM 1057 N N . PRO A 1 138 ? 15.355 -0.177 -20.914 1.00 40.31 138 PRO A N 1
ATOM 1058 C CA . PRO A 1 138 ? 15.650 1.242 -20.636 1.00 40.31 138 PRO A CA 1
ATOM 1059 C C . PRO A 1 138 ? 15.762 1.548 -19.131 1.00 40.31 138 PRO A C 1
ATOM 1061 O O . PRO A 1 138 ? 15.254 0.782 -18.314 1.00 40.31 138 PRO A O 1
ATOM 1064 N N . ALA A 1 139 ? 16.442 2.650 -18.768 1.00 48.59 139 ALA A N 1
ATOM 1065 C CA . ALA A 1 139 ? 16.798 2.968 -17.381 1.00 48.59 139 ALA A CA 1
ATOM 1066 C C . ALA A 1 139 ? 15.557 2.998 -16.506 1.00 48.59 139 ALA A C 1
ATOM 1068 O O . ALA A 1 139 ? 14.589 3.706 -16.791 1.00 48.59 139 ALA A O 1
ATOM 1069 N N . ALA A 1 140 ? 15.575 2.156 -15.478 1.00 54.47 140 ALA A N 1
ATOM 1070 C CA . ALA A 1 140 ? 14.499 2.104 -14.526 1.00 54.47 140 ALA A CA 1
ATOM 1071 C C . ALA A 1 140 ? 14.490 3.414 -13.733 1.00 54.47 140 ALA A C 1
ATOM 1073 O O . ALA A 1 140 ? 15.543 3.848 -13.285 1.00 54.47 140 ALA A O 1
ATOM 1074 N N . ASP A 1 141 ? 13.334 4.049 -13.536 1.00 68.44 141 ASP A N 1
ATOM 1075 C CA . ASP A 1 141 ? 13.211 5.029 -12.457 1.00 68.44 141 ASP A CA 1
ATOM 1076 C C . ASP A 1 141 ? 13.512 4.273 -11.169 1.00 68.44 141 ASP A C 1
ATOM 1078 O O . ASP A 1 141 ? 12.908 3.220 -10.924 1.00 68.44 141 ASP A O 1
ATOM 1082 N N . TRP A 1 142 ? 14.444 4.770 -10.369 1.00 69.81 142 TRP A N 1
ATOM 1083 C CA . TRP A 1 142 ? 14.834 4.097 -9.142 1.00 69.81 142 TRP A CA 1
ATOM 1084 C C . TRP A 1 142 ? 15.048 5.077 -8.004 1.00 69.81 142 TRP A C 1
ATOM 1086 O O . TRP A 1 142 ? 15.280 6.274 -8.179 1.00 69.81 142 TRP A O 1
ATOM 1096 N N . THR A 1 143 ? 14.913 4.548 -6.799 1.00 72.69 143 THR A N 1
ATOM 1097 C CA . THR A 1 143 ? 15.109 5.274 -5.557 1.00 72.69 143 THR A CA 1
ATOM 1098 C C . THR A 1 143 ? 15.951 4.420 -4.639 1.00 72.69 143 THR A C 1
ATOM 1100 O O . THR A 1 143 ? 15.615 3.263 -4.389 1.00 72.69 143 THR A O 1
ATOM 1103 N N . MET A 1 144 ? 16.998 5.014 -4.080 1.00 75.19 144 MET A N 1
ATOM 1104 C CA . MET A 1 144 ? 17.781 4.411 -3.013 1.00 75.19 144 MET A CA 1
ATOM 1105 C C . MET A 1 144 ? 17.741 5.312 -1.783 1.00 75.19 144 MET A C 1
ATOM 1107 O O . MET A 1 144 ? 17.797 6.537 -1.891 1.00 75.19 144 MET A O 1
ATOM 1111 N N . GLN A 1 145 ? 17.617 4.704 -0.607 1.00 79.81 145 GLN A N 1
ATOM 1112 C CA . GLN A 1 145 ? 17.773 5.374 0.677 1.00 79.81 145 GLN A CA 1
ATOM 1113 C C . GLN A 1 145 ? 18.738 4.597 1.557 1.00 79.81 145 GLN A C 1
ATOM 1115 O O . GLN A 1 145 ? 18.739 3.366 1.562 1.00 79.81 145 GLN A O 1
ATOM 1120 N N . MET A 1 146 ? 19.525 5.320 2.345 1.00 75.81 146 MET A N 1
ATOM 1121 C CA . MET A 1 146 ? 20.462 4.708 3.276 1.00 75.81 146 MET A CA 1
ATOM 1122 C C . MET A 1 146 ? 20.638 5.557 4.525 1.00 75.81 146 MET A C 1
ATOM 1124 O O . MET A 1 146 ? 20.654 6.784 4.443 1.00 75.81 146 MET A O 1
ATOM 1128 N N . THR A 1 147 ? 20.814 4.900 5.670 1.00 77.00 147 THR A N 1
ATOM 1129 C CA . THR A 1 147 ? 21.213 5.556 6.919 1.00 77.00 147 THR A CA 1
ATOM 1130 C C . THR A 1 147 ? 22.638 5.150 7.286 1.00 77.00 147 THR A C 1
ATOM 1132 O O . THR A 1 147 ? 22.879 3.989 7.635 1.00 77.00 147 THR A O 1
ATOM 1135 N N . ILE A 1 148 ? 23.554 6.122 7.247 1.00 75.69 148 ILE A N 1
ATOM 1136 C CA . ILE A 1 148 ? 24.972 5.967 7.600 1.00 75.69 148 ILE A CA 1
ATOM 1137 C C . ILE A 1 148 ? 25.333 6.744 8.869 1.00 75.69 148 ILE A C 1
ATOM 1139 O O . ILE A 1 148 ? 24.796 7.819 9.133 1.00 75.69 148 ILE A O 1
ATOM 1143 N N . GLY A 1 149 ? 26.271 6.214 9.644 1.00 73.19 149 GLY A N 1
ATOM 1144 C CA . GLY A 1 149 ? 26.714 6.756 10.922 1.00 73.19 149 GLY A CA 1
ATOM 1145 C C . GLY A 1 149 ? 26.271 5.899 12.117 1.00 73.19 149 GLY A C 1
ATOM 1146 O O . GLY A 1 149 ? 25.364 5.073 11.986 1.00 73.19 149 GLY A O 1
ATOM 1147 N N . PRO A 1 150 ? 26.897 6.079 13.297 1.00 72.81 150 PRO A N 1
ATOM 1148 C CA . PRO A 1 150 ? 27.962 7.042 13.605 1.00 72.81 150 PRO A CA 1
ATOM 1149 C C . PRO A 1 150 ? 29.315 6.755 12.923 1.00 72.81 150 PRO A C 1
ATOM 1151 O O . PRO A 1 150 ? 29.600 5.633 12.517 1.00 72.81 150 PRO A O 1
ATOM 1154 N N . PHE A 1 151 ? 30.158 7.789 12.825 1.00 75.12 151 PHE A N 1
ATOM 1155 C CA . PHE A 1 151 ? 31.498 7.747 12.227 1.00 75.12 151 PHE A CA 1
ATOM 1156 C C . PHE A 1 151 ? 32.581 7.754 13.317 1.00 75.12 151 PHE A C 1
ATOM 1158 O O . PHE A 1 151 ? 32.502 8.515 14.279 1.00 75.12 151 PHE A O 1
ATOM 1165 N N . SER A 1 152 ? 33.635 6.956 13.181 1.00 68.88 152 SER A N 1
ATOM 1166 C CA . SER A 1 152 ? 34.792 6.946 14.092 1.00 68.88 152 SER A CA 1
ATOM 1167 C C . SER A 1 152 ? 36.076 7.263 13.329 1.00 68.88 152 SER A C 1
ATOM 1169 O O . SER A 1 152 ? 36.133 7.009 12.141 1.00 68.88 152 SER A O 1
ATOM 1171 N N . GLY A 1 153 ? 37.109 7.802 13.991 1.00 66.31 153 GLY A N 1
ATOM 1172 C CA . GLY A 1 153 ? 38.462 7.953 13.416 1.00 66.31 153 GLY A CA 1
ATOM 1173 C C . GLY A 1 153 ? 38.774 9.248 12.652 1.00 66.31 153 GLY A C 1
ATOM 1174 O O . GLY A 1 153 ? 39.941 9.474 12.352 1.00 66.31 153 GLY A O 1
ATOM 1175 N N . VAL A 1 154 ? 37.794 10.138 12.456 1.00 64.75 154 VAL A N 1
ATOM 1176 C CA . VAL A 1 154 ? 37.924 11.423 11.719 1.00 64.75 154 VAL A CA 1
ATOM 1177 C C . VAL A 1 154 ? 39.001 12.371 12.291 1.00 64.75 154 VAL A C 1
ATOM 1179 O O . VAL A 1 154 ? 39.503 13.248 11.599 1.00 64.75 154 VAL A O 1
ATOM 1182 N N . ASP A 1 155 ? 39.401 12.197 13.554 1.00 60.75 155 ASP A N 1
ATOM 1183 C CA . ASP A 1 155 ? 40.272 13.131 14.288 1.00 60.75 155 ASP A CA 1
ATOM 1184 C C . ASP A 1 155 ? 41.790 12.974 14.039 1.00 60.75 155 ASP A C 1
ATOM 1186 O O . ASP A 1 155 ? 42.580 13.658 14.701 1.00 60.75 155 ASP A O 1
ATOM 1190 N N . GLN A 1 156 ? 42.246 12.030 13.202 1.00 54.34 156 GLN A N 1
ATOM 1191 C CA . GLN A 1 156 ? 43.637 11.555 13.300 1.00 54.34 156 GLN A CA 1
ATOM 1192 C C . GLN A 1 156 ? 44.701 12.306 12.465 1.00 54.34 156 GLN A C 1
ATOM 1194 O O . GLN A 1 156 ? 45.842 12.310 12.930 1.00 54.34 156 GLN A O 1
ATOM 1199 N N . VAL A 1 157 ? 44.386 13.015 11.360 1.00 48.59 157 VAL A N 1
ATOM 1200 C CA . VAL A 1 157 ? 45.236 14.016 10.629 1.00 48.59 157 VAL A CA 1
ATOM 1201 C C . VAL A 1 157 ? 44.327 14.889 9.707 1.00 48.59 157 VAL A C 1
ATOM 1203 O O . VAL A 1 157 ? 43.125 14.647 9.679 1.00 48.59 157 VAL A O 1
ATOM 1206 N N . GLU A 1 158 ? 44.842 15.902 8.977 1.00 54.44 158 GLU A N 1
ATOM 1207 C CA . GLU A 1 158 ? 44.131 16.570 7.850 1.00 54.44 158 GLU A CA 1
ATOM 1208 C C . GLU A 1 158 ? 43.911 15.553 6.710 1.00 54.44 158 GLU A C 1
ATOM 1210 O O . GLU A 1 158 ? 44.682 15.511 5.756 1.00 54.44 158 GLU A O 1
ATOM 1215 N N . TYR A 1 159 ? 42.898 14.697 6.848 1.00 56.94 159 TYR A N 1
ATOM 1216 C CA . TYR A 1 159 ? 42.456 13.756 5.821 1.00 56.94 159 TYR A CA 1
ATOM 1217 C C . TYR A 1 159 ? 41.041 14.103 5.357 1.00 56.94 159 TYR A C 1
ATOM 1219 O O . TYR A 1 159 ? 40.219 14.601 6.135 1.00 56.94 159 TYR A O 1
ATOM 1227 N N . LEU A 1 160 ? 40.798 13.849 4.075 1.00 59.12 160 LEU A N 1
ATOM 1228 C CA . LEU A 1 160 ? 39.483 13.814 3.457 1.00 59.12 160 LEU A CA 1
ATOM 1229 C C . LEU A 1 160 ? 39.044 12.348 3.421 1.00 59.12 160 LEU A C 1
ATOM 1231 O O . LEU A 1 160 ? 39.763 11.514 2.871 1.00 59.12 160 LEU A O 1
ATOM 1235 N N . TYR A 1 161 ? 37.912 12.045 4.051 1.00 64.94 161 TYR A N 1
ATOM 1236 C CA . TYR A 1 161 ? 37.263 10.743 3.934 1.00 64.94 161 TYR A CA 1
ATOM 1237 C C . TYR A 1 161 ? 36.024 10.910 3.081 1.00 64.94 161 TYR A C 1
ATOM 1239 O O . TYR A 1 161 ? 35.135 11.669 3.467 1.00 64.94 161 TYR A O 1
ATOM 1247 N N . GLU A 1 162 ? 35.976 10.194 1.969 1.00 65.88 162 GLU A N 1
ATOM 1248 C CA . GLU A 1 162 ? 34.900 10.265 0.993 1.00 65.88 162 GLU A CA 1
ATOM 1249 C C . GLU A 1 162 ? 34.106 8.961 1.005 1.00 65.88 162 GLU A C 1
ATOM 1251 O O . GLU A 1 162 ? 34.681 7.872 1.076 1.00 65.88 162 GLU A O 1
ATOM 1256 N N . ILE A 1 163 ? 32.780 9.074 0.996 1.00 67.12 163 ILE A N 1
ATOM 1257 C CA . ILE A 1 163 ? 31.853 7.951 0.894 1.00 67.12 163 ILE A CA 1
ATOM 1258 C C . ILE A 1 163 ? 30.893 8.246 -0.247 1.00 67.12 163 ILE A C 1
ATOM 1260 O O . ILE A 1 163 ? 30.171 9.239 -0.201 1.00 67.12 163 ILE A O 1
ATOM 1264 N N . GLU A 1 164 ? 30.822 7.357 -1.222 1.00 69.12 164 GLU A N 1
ATOM 1265 C CA . GLU A 1 164 ? 29.877 7.459 -2.327 1.00 69.12 164 GLU A CA 1
ATOM 1266 C C . GLU A 1 164 ? 28.682 6.549 -2.089 1.00 69.12 164 GLU A C 1
ATOM 1268 O O . GLU A 1 164 ? 28.832 5.380 -1.730 1.00 69.12 164 GLU A O 1
ATOM 1273 N N . VAL A 1 165 ? 27.481 7.086 -2.291 1.00 67.69 165 VAL A N 1
ATOM 1274 C CA . VAL A 1 165 ? 26.225 6.352 -2.139 1.00 67.69 165 VAL A CA 1
ATOM 1275 C C . VAL A 1 165 ? 25.421 6.489 -3.419 1.00 67.69 165 VAL A C 1
ATOM 1277 O O . VAL A 1 165 ? 24.844 7.546 -3.675 1.00 67.69 165 VAL A O 1
ATOM 1280 N N . GLY A 1 166 ? 25.371 5.425 -4.214 1.00 68.88 166 GLY A N 1
ATOM 1281 C CA . GLY A 1 166 ? 24.792 5.476 -5.552 1.00 68.88 166 GLY A CA 1
ATOM 1282 C C . GLY A 1 166 ? 24.373 4.117 -6.094 1.00 68.88 166 GLY A C 1
ATOM 1283 O O . GLY A 1 166 ? 24.326 3.121 -5.366 1.00 68.88 166 GLY A O 1
ATOM 1284 N N . ALA A 1 167 ? 24.055 4.089 -7.387 1.00 61.72 167 ALA A N 1
ATOM 1285 C CA . ALA A 1 167 ? 23.843 2.847 -8.120 1.00 61.72 167 ALA A CA 1
ATOM 1286 C C . ALA A 1 167 ? 24.498 2.896 -9.511 1.00 61.72 167 ALA A C 1
ATOM 1288 O O . ALA A 1 167 ? 24.380 3.910 -10.192 1.00 61.72 167 ALA A O 1
ATOM 1289 N N . GLY A 1 168 ? 25.160 1.811 -9.930 1.00 58.59 168 GLY A N 1
ATOM 1290 C CA . GLY A 1 168 ? 25.922 1.721 -11.191 1.00 58.59 168 GLY A CA 1
ATOM 1291 C C . GLY A 1 168 ? 26.272 0.274 -11.578 1.00 58.59 168 GLY A C 1
ATOM 1292 O O . GLY A 1 168 ? 25.885 -0.644 -10.855 1.00 58.59 168 GLY A O 1
ATOM 1293 N N . SER A 1 169 ? 26.963 0.069 -12.707 1.00 50.44 169 SER A N 1
ATOM 1294 C CA . SER A 1 169 ? 27.532 -1.234 -13.124 1.00 50.44 169 SER A CA 1
ATOM 1295 C C . SER A 1 169 ? 29.032 -1.273 -12.830 1.00 50.44 169 SER A C 1
ATOM 1297 O O . SER A 1 169 ? 29.682 -0.237 -12.925 1.00 50.44 169 SER A O 1
ATOM 1299 N N . TYR A 1 170 ? 29.565 -2.449 -12.484 1.00 42.75 170 TYR A N 1
ATOM 1300 C CA . TYR A 1 170 ? 31.001 -2.648 -12.238 1.00 42.75 170 TYR A CA 1
ATOM 1301 C C . TYR A 1 170 ? 31.749 -3.214 -13.458 1.00 42.75 170 TYR A C 1
ATOM 1303 O O . TYR A 1 170 ? 32.913 -2.881 -13.645 1.00 42.75 170 TYR A O 1
ATOM 1311 N N . ASP A 1 171 ? 31.079 -4.008 -14.301 1.00 40.59 171 ASP A N 1
ATOM 1312 C CA . ASP A 1 171 ? 31.656 -4.531 -15.544 1.00 40.59 171 ASP A CA 1
ATOM 1313 C C . ASP A 1 171 ? 31.287 -3.589 -16.713 1.00 40.59 171 ASP A C 1
ATOM 1315 O O . ASP A 1 171 ? 30.105 -3.306 -16.932 1.00 40.59 171 ASP A O 1
ATOM 1319 N N . ASP A 1 172 ? 32.319 -3.101 -17.409 1.00 41.16 172 ASP A N 1
ATOM 1320 C CA . ASP A 1 172 ? 32.357 -2.407 -18.710 1.00 41.16 172 ASP A CA 1
ATOM 1321 C C . ASP A 1 172 ? 31.515 -1.105 -18.894 1.00 41.16 172 ASP A C 1
ATOM 1323 O O . ASP A 1 172 ? 30.315 -1.151 -19.145 1.00 41.16 172 ASP A O 1
ATOM 1327 N N . ASP A 1 173 ? 32.180 0.069 -18.871 1.00 50.94 173 ASP A N 1
ATOM 1328 C CA . ASP A 1 173 ? 31.795 1.380 -19.474 1.00 50.94 173 ASP A CA 1
ATOM 1329 C C . ASP A 1 173 ? 30.408 2.012 -19.179 1.00 50.94 173 ASP A C 1
ATOM 1331 O O . ASP A 1 173 ? 29.594 2.216 -20.088 1.00 50.94 173 ASP A O 1
ATOM 1335 N N . ILE A 1 174 ? 30.097 2.391 -17.930 1.00 55.69 174 ILE A N 1
ATOM 1336 C CA . ILE A 1 174 ? 28.718 2.765 -17.528 1.00 55.69 174 ILE A CA 1
ATOM 1337 C C . ILE A 1 174 ? 28.667 4.048 -16.658 1.00 55.69 174 ILE A C 1
ATOM 1339 O O . ILE A 1 174 ? 29.701 4.575 -16.278 1.00 55.69 174 ILE A O 1
ATOM 1343 N N . ILE A 1 175 ? 27.480 4.628 -16.410 1.00 58.44 175 ILE A N 1
ATOM 1344 C CA . ILE A 1 175 ? 27.244 5.941 -15.765 1.00 58.44 175 ILE A CA 1
ATOM 1345 C C . ILE A 1 175 ? 26.750 5.787 -14.313 1.00 58.44 175 ILE A C 1
ATOM 1347 O O . ILE A 1 175 ? 25.842 4.992 -14.073 1.00 58.44 175 ILE A O 1
ATOM 1351 N N . TRP A 1 176 ? 27.296 6.561 -13.360 1.00 71.25 176 TRP A N 1
ATOM 1352 C CA . TRP A 1 176 ? 27.222 6.277 -11.914 1.00 71.25 176 TRP A CA 1
ATOM 1353 C C . TRP A 1 176 ? 26.696 7.490 -11.128 1.00 71.25 176 TRP A C 1
ATOM 1355 O O . TRP A 1 176 ? 27.473 8.318 -10.653 1.00 71.25 176 TRP A O 1
ATOM 1365 N N . PRO A 1 177 ? 25.373 7.657 -10.979 1.00 73.44 177 PRO A N 1
ATOM 1366 C CA . PRO A 1 177 ? 24.821 8.686 -10.106 1.00 73.44 177 PRO A CA 1
ATOM 1367 C C . PRO A 1 177 ? 25.008 8.326 -8.623 1.00 73.44 177 PRO A C 1
ATOM 1369 O O . PRO A 1 177 ? 24.570 7.268 -8.158 1.00 73.44 177 PRO A O 1
ATOM 1372 N N . ALA A 1 178 ? 25.599 9.245 -7.863 1.00 76.00 178 ALA A N 1
ATOM 1373 C CA . ALA A 1 178 ? 25.890 9.086 -6.446 1.00 76.00 178 ALA A CA 1
ATOM 1374 C C . ALA A 1 178 ? 25.649 10.377 -5.646 1.00 76.00 178 ALA A C 1
ATOM 1376 O O . ALA A 1 178 ? 25.622 11.490 -6.175 1.00 76.00 178 ALA A O 1
ATOM 1377 N N . ILE A 1 179 ? 25.477 10.219 -4.334 1.00 80.81 179 ILE A N 1
ATOM 1378 C CA . ILE A 1 179 ? 25.695 11.287 -3.359 1.00 80.81 179 ILE A CA 1
ATOM 1379 C C . ILE A 1 179 ? 27.047 11.031 -2.707 1.00 80.81 179 ILE A C 1
ATOM 1381 O O . ILE A 1 179 ? 27.239 9.989 -2.075 1.00 80.81 179 ILE A O 1
ATOM 1385 N N . ILE A 1 180 ? 27.948 11.996 -2.836 1.00 79.69 180 ILE A N 1
ATOM 1386 C CA . ILE A 1 180 ? 29.243 12.002 -2.168 1.00 79.69 180 ILE A CA 1
ATOM 1387 C C . ILE A 1 180 ? 29.055 12.580 -0.766 1.00 79.69 180 ILE A C 1
ATOM 1389 O O . ILE A 1 180 ? 28.411 13.615 -0.573 1.00 79.69 180 ILE A O 1
ATOM 1393 N N . VAL A 1 181 ? 29.603 11.889 0.228 1.00 78.88 181 VAL A N 1
ATOM 1394 C CA . VAL A 1 181 ? 29.625 12.287 1.632 1.00 78.88 181 VAL A CA 1
ATOM 1395 C C . VAL A 1 181 ? 31.065 12.395 2.086 1.00 78.88 181 VAL A C 1
ATOM 1397 O O . VAL A 1 181 ? 31.735 11.388 2.302 1.00 78.88 181 VAL A O 1
ATOM 1400 N N . GLU A 1 182 ? 31.513 13.622 2.312 1.00 77.00 182 GLU A N 1
ATOM 1401 C CA . GLU A 1 182 ? 32.874 13.882 2.750 1.00 77.00 182 GLU A CA 1
ATOM 1402 C C . GLU A 1 182 ? 32.909 14.380 4.193 1.00 77.00 182 GLU A C 1
ATOM 1404 O O . GLU A 1 182 ? 32.226 15.338 4.572 1.00 77.00 182 GLU A O 1
ATOM 1409 N N . TRP A 1 183 ? 33.775 13.778 5.002 1.00 75.38 183 TRP A N 1
ATOM 1410 C CA . TRP A 1 183 ? 34.175 14.338 6.289 1.00 75.38 183 TRP A CA 1
ATOM 1411 C C . TRP A 1 183 ? 35.602 14.853 6.195 1.00 75.38 183 TRP A C 1
ATOM 1413 O O . TRP A 1 183 ? 36.525 14.091 5.907 1.00 75.38 183 TRP A O 1
ATOM 1423 N N . PHE A 1 184 ? 35.796 16.139 6.495 1.00 68.44 184 PHE A N 1
ATOM 1424 C CA . PHE A 1 184 ? 37.123 16.743 6.437 1.00 68.44 184 PHE A CA 1
ATOM 1425 C C . PHE A 1 184 ? 37.403 17.708 7.591 1.00 68.44 184 PHE A C 1
ATOM 1427 O O . PHE A 1 184 ? 36.522 18.380 8.140 1.00 68.44 184 PHE A O 1
ATOM 1434 N N . THR A 1 185 ? 38.688 17.810 7.925 1.00 68.06 185 THR A N 1
ATOM 1435 C CA . THR A 1 185 ? 39.248 18.887 8.748 1.00 68.06 185 THR A CA 1
ATOM 1436 C C . THR A 1 185 ? 40.321 19.585 7.927 1.00 68.06 185 THR A C 1
ATOM 1438 O O . THR A 1 185 ? 41.322 18.970 7.574 1.00 68.06 185 THR A O 1
ATOM 1441 N N . GLY A 1 186 ? 40.118 20.859 7.587 1.00 65.81 186 GLY A N 1
ATOM 1442 C CA . GLY A 1 186 ? 41.024 21.550 6.669 1.00 65.81 186 GLY A CA 1
ATOM 1443 C C . GLY A 1 186 ? 40.494 22.877 6.135 1.00 65.81 186 GLY A C 1
ATOM 1444 O O . GLY A 1 186 ? 39.514 23.433 6.629 1.00 65.81 186 GLY A O 1
ATOM 1445 N N . THR A 1 187 ? 41.168 23.429 5.123 1.00 58.12 187 THR A N 1
ATOM 1446 C CA . THR A 1 187 ? 40.779 24.704 4.496 1.00 58.12 187 THR A CA 1
ATOM 1447 C C . THR A 1 187 ? 40.044 24.469 3.180 1.00 58.12 187 THR A C 1
ATOM 1449 O O . THR A 1 187 ? 40.657 24.004 2.227 1.00 58.12 187 THR A O 1
ATOM 1452 N N . TYR A 1 188 ? 38.783 24.896 3.097 1.00 58.91 188 TYR A N 1
ATOM 1453 C CA . TYR A 1 188 ? 37.972 24.873 1.876 1.00 58.91 188 TYR A CA 1
ATOM 1454 C C . TYR A 1 188 ? 37.634 26.310 1.445 1.00 58.91 188 TYR A C 1
ATOM 1456 O O . TYR A 1 188 ? 37.234 27.140 2.268 1.00 58.91 188 TYR A O 1
ATOM 1464 N N . GLU A 1 189 ? 37.901 26.653 0.180 1.00 59.59 189 GLU A N 1
ATOM 1465 C CA . GLU A 1 189 ? 37.775 28.016 -0.381 1.00 59.59 189 GLU A CA 1
ATOM 1466 C C . GLU A 1 189 ? 38.392 29.142 0.486 1.00 59.59 189 GLU A C 1
ATOM 1468 O O . GLU A 1 189 ? 37.900 30.271 0.573 1.00 59.59 189 GLU A O 1
ATOM 1473 N N . GLY A 1 190 ? 39.507 28.852 1.162 1.00 56.78 190 GLY A N 1
ATOM 1474 C CA . GLY A 1 190 ? 40.204 29.815 2.023 1.00 56.78 190 GLY A CA 1
ATOM 1475 C C . GLY A 1 190 ? 39.588 30.017 3.416 1.00 56.78 190 GLY A C 1
ATOM 1476 O O . GLY A 1 190 ? 40.069 30.875 4.163 1.00 56.78 190 GLY A O 1
ATOM 1477 N N . THR A 1 191 ? 38.574 29.230 3.786 1.00 60.19 191 THR A N 1
ATOM 1478 C CA . THR A 1 191 ? 38.009 29.155 5.142 1.00 60.19 191 THR A CA 1
ATOM 1479 C C . THR A 1 191 ? 38.401 27.830 5.792 1.00 60.19 191 THR A C 1
ATOM 1481 O O . THR A 1 191 ? 38.234 26.776 5.194 1.00 60.19 191 THR A O 1
ATOM 1484 N N . TYR A 1 192 ? 38.944 27.876 7.011 1.00 73.62 192 TYR A N 1
ATOM 1485 C CA . TYR A 1 192 ? 39.257 26.666 7.774 1.00 73.62 192 TYR A CA 1
ATOM 1486 C C . TYR A 1 192 ? 37.999 26.137 8.467 1.00 73.62 192 TYR A C 1
ATOM 1488 O O . TYR A 1 192 ? 37.315 26.903 9.156 1.00 73.62 192 TYR A O 1
ATOM 1496 N N . TYR A 1 193 ? 37.747 24.843 8.319 1.00 69.62 193 TYR A N 1
ATOM 1497 C CA . TYR A 1 193 ? 36.658 24.110 8.945 1.00 69.62 193 TYR A CA 1
ATOM 1498 C C . TYR A 1 193 ? 37.218 23.054 9.907 1.00 69.62 193 TYR A C 1
ATOM 1500 O O . TYR A 1 193 ? 38.183 22.358 9.600 1.00 69.62 193 TYR A O 1
ATOM 1508 N N . ASP A 1 194 ? 36.614 22.987 11.092 1.00 71.56 194 ASP A N 1
ATOM 1509 C CA . ASP A 1 194 ? 36.894 22.011 12.151 1.00 71.56 194 ASP A CA 1
ATOM 1510 C C . ASP A 1 194 ? 35.735 21.005 12.107 1.00 71.56 194 ASP A C 1
ATOM 1512 O O . ASP A 1 194 ? 34.620 21.370 12.495 1.00 71.56 194 ASP A O 1
ATOM 1516 N N . HIS A 1 195 ? 35.971 19.827 11.514 1.00 71.12 195 HIS A N 1
ATOM 1517 C CA . HIS A 1 195 ? 34.968 18.781 11.246 1.00 71.12 195 HIS A CA 1
ATOM 1518 C C . HIS A 1 195 ? 33.758 19.277 10.451 1.00 71.12 195 HIS A C 1
ATOM 1520 O O . HIS A 1 195 ? 32.642 19.388 10.970 1.00 71.12 195 HIS A O 1
ATOM 1526 N N . ALA A 1 196 ? 33.985 19.606 9.180 1.00 79.31 196 ALA A N 1
ATOM 1527 C CA . ALA A 1 196 ? 32.890 19.862 8.255 1.00 79.31 196 ALA A CA 1
ATOM 1528 C C . ALA A 1 196 ? 32.456 18.567 7.565 1.00 79.31 196 ALA A C 1
ATOM 1530 O O . ALA A 1 196 ? 33.280 17.725 7.210 1.00 79.31 196 ALA A O 1
ATOM 1531 N N . LEU A 1 197 ? 31.143 18.462 7.390 1.00 85.38 197 LEU A N 1
ATOM 1532 C CA . LEU A 1 197 ? 30.486 17.475 6.550 1.00 85.38 197 LEU A CA 1
ATOM 1533 C C . LEU A 1 197 ? 30.146 18.162 5.230 1.00 85.38 197 LEU A C 1
ATOM 1535 O O . LEU A 1 197 ? 29.481 19.201 5.246 1.00 85.38 197 LEU A O 1
ATOM 1539 N N . VAL A 1 198 ? 30.593 17.603 4.117 1.00 83.25 198 VAL A N 1
ATOM 1540 C CA . VAL A 1 198 ? 30.259 18.074 2.773 1.00 83.25 198 VAL A CA 1
ATOM 1541 C C . VAL A 1 198 ? 29.436 17.006 2.081 1.00 83.25 198 VAL A C 1
ATOM 1543 O O . VAL A 1 198 ? 29.698 15.817 2.232 1.00 83.25 198 VAL A O 1
ATOM 1546 N N . LEU A 1 199 ? 28.392 17.446 1.390 1.00 86.75 199 LEU A N 1
ATOM 1547 C CA . LEU A 1 199 ? 27.539 16.589 0.583 1.00 86.75 199 LEU A CA 1
ATOM 1548 C C . LEU A 1 199 ? 27.458 17.170 -0.829 1.00 86.75 199 LEU A C 1
ATOM 1550 O O . LEU A 1 199 ? 27.176 18.366 -0.959 1.00 86.75 199 LEU A O 1
ATOM 1554 N N . SER A 1 200 ? 27.639 16.356 -1.862 1.00 84.06 200 SER A N 1
ATOM 1555 C CA . SER A 1 200 ? 27.405 16.749 -3.258 1.00 84.06 200 SER A CA 1
ATOM 1556 C C . SER A 1 200 ? 26.718 15.624 -4.034 1.00 84.06 200 SER A C 1
ATOM 1558 O O . SER A 1 200 ? 26.859 14.448 -3.712 1.00 84.06 200 SER A O 1
ATOM 1560 N N . GLY A 1 201 ? 25.900 15.989 -5.022 1.00 82.81 201 GLY A N 1
ATOM 1561 C CA . GLY A 1 201 ? 25.423 15.054 -6.037 1.00 82.81 201 GLY A CA 1
ATOM 1562 C C . GLY A 1 201 ? 26.447 14.952 -7.160 1.00 82.81 201 GLY A C 1
ATOM 1563 O O . GLY A 1 201 ? 26.928 15.986 -7.629 1.00 82.81 201 GLY A O 1
ATOM 1564 N N . TYR A 1 202 ? 26.734 13.729 -7.588 1.00 81.75 202 TYR A N 1
ATOM 1565 C CA . TYR A 1 202 ? 27.771 13.391 -8.556 1.00 81.75 202 TYR A CA 1
ATOM 1566 C C . TYR A 1 202 ? 27.246 12.397 -9.590 1.00 81.75 202 TYR A C 1
ATOM 1568 O O . TYR A 1 202 ? 26.419 11.542 -9.275 1.00 81.75 202 TYR A O 1
ATOM 1576 N N . VAL A 1 203 ? 27.706 12.532 -10.830 1.00 77.06 203 VAL A N 1
ATOM 1577 C CA . VAL A 1 203 ? 27.498 11.574 -11.915 1.00 77.06 203 VAL A CA 1
ATOM 1578 C C . VAL A 1 203 ? 28.761 11.529 -12.746 1.00 77.06 203 VAL A C 1
ATOM 1580 O O . VAL A 1 203 ? 29.182 12.565 -13.257 1.00 77.06 203 VAL A O 1
ATOM 1583 N N . GLU A 1 204 ? 29.281 10.335 -12.972 1.00 72.19 204 GLU A N 1
ATOM 1584 C CA . GLU A 1 204 ? 30.369 10.092 -13.913 1.00 72.19 204 GLU A CA 1
ATOM 1585 C C . GLU A 1 204 ? 29.902 9.179 -15.031 1.00 72.19 204 GLU A C 1
ATOM 1587 O O . GLU A 1 204 ? 29.205 8.201 -14.772 1.00 72.19 204 GLU A O 1
ATOM 1592 N N . ASP A 1 205 ? 30.273 9.505 -16.264 1.00 69.62 205 ASP A N 1
ATOM 1593 C CA . ASP A 1 205 ? 30.216 8.614 -17.413 1.00 69.62 205 ASP A CA 1
ATOM 1594 C C . ASP A 1 205 ? 31.629 8.132 -17.730 1.00 69.62 205 ASP A C 1
ATOM 1596 O O . ASP A 1 205 ? 32.403 8.854 -18.366 1.00 69.62 205 ASP A O 1
ATOM 1600 N N . SER A 1 206 ? 31.960 6.916 -17.291 1.00 57.00 206 SER A N 1
ATOM 1601 C CA . SER A 1 206 ? 33.308 6.368 -17.448 1.00 57.00 206 SER A CA 1
ATOM 1602 C C . SER A 1 206 ? 33.668 6.115 -18.918 1.00 57.00 206 SER A C 1
ATOM 1604 O O . SER A 1 206 ? 34.840 6.187 -19.273 1.00 57.00 206 SER A O 1
ATOM 1606 N N . SER A 1 207 ? 32.671 5.914 -19.793 1.00 54.34 207 SER A N 1
ATOM 1607 C CA . SER A 1 207 ? 32.875 5.677 -21.232 1.00 54.34 207 SER A CA 1
ATOM 1608 C C . SER A 1 207 ? 33.327 6.933 -21.987 1.00 54.34 207 SER A C 1
ATOM 1610 O O . SER A 1 207 ? 34.022 6.858 -23.002 1.00 54.34 207 SER A O 1
ATOM 1612 N N . THR A 1 208 ? 32.935 8.116 -21.501 1.00 59.22 208 THR A N 1
ATOM 1613 C CA . THR A 1 208 ? 33.295 9.406 -22.110 1.00 59.22 208 THR A CA 1
ATOM 1614 C C . THR A 1 208 ? 34.222 10.256 -21.240 1.00 59.22 208 THR A C 1
ATOM 1616 O O . THR A 1 208 ? 34.717 11.288 -21.709 1.00 59.22 208 THR A O 1
ATOM 1619 N N . GLY A 1 209 ? 34.459 9.849 -19.988 1.00 59.50 209 GLY A N 1
ATOM 1620 C CA . GLY A 1 209 ? 35.137 10.639 -18.958 1.00 59.50 209 GLY A CA 1
ATOM 1621 C C . GLY A 1 209 ? 34.382 11.921 -18.593 1.00 59.50 209 GLY A C 1
ATOM 1622 O O . GLY A 1 209 ? 34.995 12.909 -18.184 1.00 59.50 209 GLY A O 1
ATOM 1623 N N . GLN A 1 210 ? 33.069 11.974 -18.847 1.00 67.88 210 GLN A N 1
ATOM 1624 C CA . GLN A 1 210 ? 32.265 13.161 -18.591 1.00 67.88 210 GLN A CA 1
ATOM 1625 C C . GLN A 1 210 ? 31.649 13.112 -17.190 1.00 67.88 210 GLN A C 1
ATOM 1627 O O . GLN A 1 210 ? 30.895 12.203 -16.864 1.00 67.88 210 GLN A O 1
ATOM 1632 N N . GLU A 1 211 ? 31.893 14.157 -16.401 1.00 76.06 211 GLU A N 1
ATOM 1633 C CA . GLU A 1 211 ? 31.374 14.286 -15.037 1.00 76.06 211 GLU A CA 1
ATOM 1634 C C . GLU A 1 211 ? 30.361 15.434 -14.906 1.00 76.06 211 GLU A C 1
ATOM 1636 O O . GLU A 1 211 ? 30.461 16.486 -15.560 1.00 76.06 211 GLU A O 1
ATOM 1641 N N . TRP A 1 212 ? 29.395 15.254 -14.009 1.00 81.62 212 TRP A N 1
ATOM 1642 C CA . TRP A 1 212 ? 28.461 16.280 -13.560 1.00 81.62 212 TRP A CA 1
ATOM 1643 C C . TRP A 1 212 ? 28.401 16.295 -12.035 1.00 81.62 212 TRP A C 1
ATOM 1645 O O . TRP A 1 212 ? 28.043 15.300 -11.416 1.00 81.62 212 TRP A O 1
ATOM 1655 N N . GLU A 1 213 ? 28.658 17.454 -11.432 1.00 83.44 213 GLU A N 1
ATOM 1656 C CA . GLU A 1 213 ? 28.601 17.636 -9.981 1.00 83.44 213 GLU A CA 1
ATOM 1657 C C . GLU A 1 213 ? 27.756 18.866 -9.611 1.00 83.44 213 GLU A C 1
ATOM 1659 O O . GLU A 1 213 ? 27.722 19.872 -10.332 1.00 83.44 213 GLU A O 1
ATOM 1664 N N . THR A 1 214 ? 27.045 18.794 -8.487 1.00 84.50 214 THR A N 1
ATOM 1665 C CA . THR A 1 214 ? 26.312 19.931 -7.909 1.00 84.50 214 THR A CA 1
ATOM 1666 C C . THR A 1 214 ? 27.206 20.818 -7.043 1.00 84.50 214 THR A C 1
ATOM 1668 O O . THR A 1 214 ? 28.200 20.351 -6.500 1.00 84.50 214 THR A O 1
ATOM 1671 N N . ASP A 1 215 ? 26.796 22.068 -6.792 1.00 81.38 215 ASP A N 1
ATOM 1672 C CA . ASP A 1 215 ? 27.427 22.880 -5.741 1.00 81.38 215 ASP A CA 1
ATOM 1673 C C . ASP A 1 215 ? 27.343 22.148 -4.375 1.00 81.38 215 ASP A C 1
ATOM 1675 O O . ASP A 1 215 ? 26.245 21.753 -3.967 1.00 81.38 215 ASP A O 1
ATOM 1679 N N . PRO A 1 216 ? 28.455 22.002 -3.630 1.00 81.19 216 PRO A N 1
ATOM 1680 C CA . PRO A 1 216 ? 28.470 21.218 -2.402 1.00 81.19 216 PRO A CA 1
ATOM 1681 C C . PRO A 1 216 ? 27.742 21.906 -1.242 1.00 81.19 216 PRO A C 1
ATOM 1683 O O . PRO A 1 216 ? 27.832 23.121 -1.020 1.00 81.19 216 PRO A O 1
ATOM 1686 N N . VAL A 1 217 ? 27.070 21.100 -0.423 1.00 83.31 217 VAL A N 1
ATOM 1687 C CA . VAL A 1 217 ? 26.410 21.526 0.811 1.00 83.31 217 VAL A CA 1
ATOM 1688 C C . VAL A 1 217 ? 27.355 21.319 1.990 1.00 83.31 217 VAL A C 1
ATOM 1690 O O . VAL A 1 217 ? 27.572 20.203 2.451 1.00 83.31 217 VAL A O 1
ATOM 1693 N N . ILE A 1 218 ? 27.894 22.423 2.513 1.00 84.69 218 ILE A N 1
ATOM 1694 C CA . ILE A 1 218 ? 28.835 22.409 3.642 1.00 84.69 218 ILE A CA 1
ATOM 1695 C C . ILE A 1 218 ? 28.085 22.589 4.964 1.00 84.69 218 ILE A C 1
ATOM 1697 O O . ILE A 1 218 ? 27.487 23.636 5.242 1.00 84.69 218 ILE A O 1
ATOM 1701 N N . LEU A 1 219 ? 28.179 21.583 5.823 1.00 84.00 219 LEU A N 1
ATOM 1702 C CA . LEU A 1 219 ? 27.516 21.493 7.115 1.00 84.00 219 LEU A CA 1
ATOM 1703 C C . LEU A 1 219 ? 28.561 21.510 8.232 1.00 84.00 219 LEU A C 1
ATOM 1705 O O . LEU A 1 219 ? 29.607 20.874 8.157 1.00 84.00 219 LEU A O 1
ATOM 1709 N N . THR A 1 220 ? 28.294 22.283 9.287 1.00 86.00 220 THR A N 1
ATOM 1710 C CA . THR A 1 220 ? 29.245 22.501 10.390 1.00 86.00 220 THR A CA 1
ATOM 1711 C C . THR A 1 220 ? 28.572 22.316 11.744 1.00 86.00 220 THR A C 1
ATOM 1713 O O . THR A 1 220 ? 27.364 22.513 11.882 1.00 86.00 220 THR A O 1
ATOM 1716 N N . GLY A 1 221 ? 29.364 21.983 12.767 1.00 81.38 221 GLY A N 1
ATOM 1717 C CA . GLY A 1 221 ? 28.880 21.835 14.145 1.00 81.38 221 GLY A CA 1
ATOM 1718 C C . GLY A 1 221 ? 28.245 20.479 14.461 1.00 81.38 221 GLY A C 1
ATOM 1719 O O . GLY A 1 221 ? 27.575 20.363 15.489 1.00 81.38 221 GLY A O 1
ATOM 1720 N N . TYR A 1 222 ? 28.465 19.480 13.607 1.00 82.94 222 TYR A N 1
ATOM 1721 C CA . TYR A 1 222 ? 28.083 18.088 13.831 1.00 82.94 222 TYR A CA 1
ATOM 1722 C C . TYR A 1 222 ? 29.280 17.290 14.358 1.00 82.94 222 TYR A C 1
ATOM 1724 O O . TYR A 1 222 ? 30.414 17.531 13.960 1.00 82.94 222 TYR A O 1
ATOM 1732 N N . ASP A 1 223 ? 29.020 16.371 15.287 1.00 82.44 223 ASP A N 1
ATOM 1733 C CA . ASP A 1 223 ? 30.038 15.492 15.871 1.00 82.44 223 ASP A CA 1
ATOM 1734 C C . ASP A 1 223 ? 29.990 14.138 15.141 1.00 82.44 223 ASP A C 1
ATOM 1736 O O . ASP A 1 223 ? 28.954 13.463 15.230 1.00 82.44 223 ASP A O 1
ATOM 1740 N N . PRO A 1 224 ? 31.053 13.731 14.422 1.00 78.50 224 PRO A N 1
ATOM 1741 C CA . PRO A 1 224 ? 31.051 12.506 13.623 1.00 78.50 224 PRO A CA 1
ATOM 1742 C C . PRO A 1 224 ? 30.712 11.261 14.460 1.00 78.50 224 PRO A C 1
ATOM 1744 O O . PRO A 1 224 ? 29.978 10.395 13.989 1.00 78.50 224 PRO A O 1
ATOM 1747 N N . ALA A 1 225 ? 31.106 11.219 15.739 1.00 77.38 225 ALA A N 1
ATOM 1748 C CA . ALA A 1 225 ? 30.914 10.063 16.621 1.00 77.38 225 ALA A CA 1
ATOM 1749 C C . ALA A 1 225 ? 29.454 9.776 17.008 1.00 77.38 225 ALA A C 1
ATOM 1751 O O . ALA A 1 225 ? 29.162 8.728 17.585 1.00 77.38 225 ALA A O 1
ATOM 1752 N N . ILE A 1 226 ? 28.537 10.710 16.751 1.00 77.69 226 ILE A N 1
ATOM 1753 C CA . ILE A 1 226 ? 27.110 10.575 17.086 1.00 77.69 226 ILE A CA 1
ATOM 1754 C C . ILE A 1 226 ? 26.185 10.990 15.941 1.00 77.69 226 ILE A C 1
ATOM 1756 O O . ILE A 1 226 ? 24.967 11.014 16.127 1.00 77.69 226 ILE A O 1
ATOM 1760 N N . THR A 1 227 ? 26.746 11.362 14.791 1.00 80.94 227 THR A N 1
ATOM 1761 C CA . THR A 1 227 ? 25.976 11.854 13.653 1.00 80.94 227 THR A CA 1
ATOM 1762 C C . THR A 1 227 ? 25.525 10.692 12.784 1.00 80.94 227 THR A C 1
ATOM 1764 O O . THR A 1 227 ? 26.353 9.926 12.308 1.00 80.94 227 THR A O 1
ATOM 1767 N N . ASN A 1 228 ? 24.214 10.597 12.573 1.00 82.69 228 ASN A N 1
ATOM 1768 C CA . ASN A 1 228 ? 23.607 9.752 11.552 1.00 82.69 228 ASN A CA 1
ATOM 1769 C C . ASN A 1 228 ? 23.137 10.636 10.398 1.00 82.69 228 ASN A C 1
ATOM 1771 O O . ASN A 1 228 ? 22.579 11.714 10.632 1.00 82.69 228 ASN A O 1
ATOM 1775 N N . ILE A 1 229 ? 23.336 10.168 9.177 1.00 84.62 229 ILE A N 1
ATOM 1776 C CA . ILE A 1 229 ? 22.934 10.826 7.945 1.00 84.62 229 ILE A CA 1
ATOM 1777 C C . ILE A 1 229 ? 22.007 9.862 7.222 1.00 84.62 229 ILE A C 1
ATOM 1779 O O . ILE A 1 229 ? 22.395 8.738 6.912 1.00 84.62 229 ILE A O 1
ATOM 1783 N N . ASP A 1 230 ? 20.780 10.299 6.976 1.00 83.56 230 ASP A N 1
ATOM 1784 C CA . ASP A 1 230 ? 19.895 9.619 6.045 1.00 83.56 230 ASP A CA 1
ATOM 1785 C C . ASP A 1 230 ? 20.042 10.290 4.683 1.00 83.56 230 ASP A C 1
ATOM 1787 O O . ASP A 1 230 ? 19.908 11.512 4.564 1.00 83.56 230 ASP A O 1
ATOM 1791 N N . LEU A 1 231 ? 20.314 9.484 3.670 1.00 85.88 231 LEU A N 1
ATOM 1792 C CA . LEU A 1 231 ? 20.510 9.898 2.290 1.00 85.88 231 LEU A CA 1
ATOM 1793 C C . LEU A 1 231 ? 19.410 9.288 1.440 1.00 85.88 231 LEU A C 1
ATOM 1795 O O . LEU A 1 231 ? 18.964 8.168 1.697 1.00 85.88 231 LEU A O 1
ATOM 1799 N N . ARG A 1 232 ? 18.980 10.026 0.423 1.00 84.31 232 ARG A N 1
ATOM 1800 C CA . ARG A 1 232 ? 18.066 9.542 -0.604 1.00 84.31 232 ARG A CA 1
ATOM 1801 C C . ARG A 1 232 ? 18.521 10.055 -1.953 1.00 84.31 232 ARG A C 1
ATOM 1803 O O . ARG A 1 232 ? 18.664 11.260 -2.103 1.00 84.31 232 ARG A O 1
ATOM 1810 N N . ILE A 1 233 ? 18.664 9.160 -2.914 1.00 83.44 233 ILE A N 1
ATOM 1811 C CA . ILE A 1 233 ? 18.902 9.493 -4.316 1.00 83.44 233 ILE A CA 1
ATOM 1812 C C . ILE A 1 233 ? 17.753 8.931 -5.154 1.00 83.44 233 ILE A C 1
ATOM 1814 O O . ILE A 1 233 ? 17.267 7.823 -4.907 1.00 83.44 233 ILE A O 1
ATOM 1818 N N . GLU A 1 234 ? 17.273 9.734 -6.094 1.00 82.38 234 GLU A N 1
ATOM 1819 C CA . GLU A 1 234 ? 16.203 9.395 -7.020 1.00 82.38 234 GLU A CA 1
ATOM 1820 C C . GLU A 1 234 ? 16.653 9.674 -8.443 1.00 82.38 234 GLU A C 1
ATOM 1822 O O . GLU A 1 234 ? 17.257 10.710 -8.722 1.00 82.38 234 GLU A O 1
ATOM 1827 N N . VAL A 1 235 ? 16.308 8.760 -9.340 1.00 75.69 235 VAL A N 1
ATOM 1828 C CA . VAL A 1 235 ? 16.501 8.917 -10.776 1.00 75.69 235 VAL A CA 1
ATOM 1829 C C . VAL A 1 235 ? 15.143 8.821 -11.453 1.00 75.69 235 VAL A C 1
ATOM 1831 O O . VAL A 1 235 ? 14.447 7.818 -11.299 1.00 75.69 235 VAL A O 1
ATOM 1834 N N . ASP A 1 236 ? 14.774 9.865 -12.195 1.00 71.06 236 ASP A N 1
ATOM 1835 C CA . ASP A 1 236 ? 13.527 9.968 -12.960 1.00 71.06 236 ASP A CA 1
ATOM 1836 C C . ASP A 1 236 ? 13.840 10.119 -14.457 1.00 71.06 236 ASP A C 1
ATOM 1838 O O . ASP A 1 236 ? 14.633 10.967 -14.889 1.00 71.06 236 ASP A O 1
ATOM 1842 N N . GLY A 1 237 ? 13.246 9.248 -15.271 1.00 64.81 237 GLY A N 1
ATOM 1843 C CA . GLY A 1 237 ? 13.373 9.247 -16.725 1.00 64.81 237 GLY A CA 1
ATOM 1844 C C . GLY A 1 237 ? 14.788 8.988 -17.247 1.00 64.81 237 GLY A C 1
ATOM 1845 O O . GLY A 1 237 ? 15.057 9.274 -18.413 1.00 64.81 237 GLY A O 1
ATOM 1846 N N . GLY A 1 238 ? 15.702 8.499 -16.400 1.00 63.78 238 GLY A N 1
ATOM 1847 C CA . GLY A 1 238 ? 17.109 8.277 -16.746 1.00 63.78 238 GLY A CA 1
ATOM 1848 C C . GLY A 1 238 ? 17.906 9.559 -17.031 1.00 63.78 238 GLY A C 1
ATOM 1849 O O . GLY A 1 238 ? 19.026 9.491 -17.528 1.00 63.78 238 GLY A O 1
ATOM 1850 N N . THR A 1 239 ? 17.347 10.739 -16.762 1.00 67.25 239 THR A N 1
ATOM 1851 C CA . THR A 1 239 ? 18.003 12.021 -17.069 1.00 67.25 239 THR A CA 1
ATOM 1852 C C . THR A 1 239 ? 17.926 13.028 -15.939 1.00 67.25 239 THR A C 1
ATOM 1854 O O . THR A 1 239 ? 18.747 13.936 -15.903 1.00 67.25 239 THR A O 1
ATOM 1857 N N . GLU A 1 240 ? 16.952 12.910 -15.041 1.00 79.25 240 GLU A N 1
ATOM 1858 C CA . GLU A 1 240 ? 16.821 13.800 -13.890 1.00 79.25 240 GLU A CA 1
ATOM 1859 C C . GLU A 1 240 ? 17.234 13.038 -12.637 1.00 79.25 240 GLU A C 1
ATOM 1861 O O . GLU A 1 240 ? 16.697 11.968 -12.348 1.00 79.25 240 GLU A O 1
ATOM 1866 N N . ILE A 1 241 ? 18.199 13.583 -11.907 1.00 81.38 241 ILE A N 1
ATOM 1867 C CA . ILE A 1 241 ? 18.709 13.000 -10.671 1.00 81.38 241 ILE A CA 1
ATOM 1868 C C . ILE A 1 241 ? 18.451 14.000 -9.560 1.00 81.38 241 ILE A C 1
ATOM 1870 O O . ILE A 1 241 ? 18.880 15.155 -9.652 1.00 81.38 241 ILE A O 1
ATOM 1874 N N . SER A 1 242 ? 17.766 13.558 -8.510 1.00 83.81 242 SER A N 1
ATOM 1875 C CA . SER A 1 242 ? 17.597 14.344 -7.296 1.00 83.81 242 SER A CA 1
ATOM 1876 C C . SER A 1 242 ? 18.164 13.613 -6.089 1.00 83.81 242 SER A C 1
ATOM 1878 O O . SER A 1 242 ? 17.955 12.421 -5.879 1.00 83.81 242 SER A O 1
ATOM 1880 N N . GLY A 1 243 ? 18.905 14.344 -5.269 1.00 83.12 243 GLY A N 1
ATOM 1881 C CA . GLY A 1 243 ? 19.427 13.862 -4.006 1.00 83.12 243 GLY A CA 1
ATOM 1882 C C . GLY A 1 243 ? 18.861 14.676 -2.846 1.00 83.12 243 GLY A C 1
ATOM 1883 O O . GLY A 1 243 ? 18.737 15.898 -2.905 1.00 83.12 243 GLY A O 1
ATOM 1884 N N . SER A 1 244 ? 18.497 13.991 -1.772 1.00 85.31 244 SER A N 1
ATOM 1885 C CA . SER A 1 244 ? 17.953 14.557 -0.541 1.00 85.31 244 SER A CA 1
ATOM 1886 C C . SER A 1 244 ? 18.705 13.996 0.657 1.00 85.31 244 SER A C 1
ATOM 1888 O O . SER A 1 244 ? 19.195 12.866 0.626 1.00 85.31 244 SER A O 1
ATOM 1890 N N . TYR A 1 245 ? 18.751 14.752 1.749 1.00 87.00 245 TYR A N 1
ATOM 1891 C CA . TYR A 1 245 ? 19.372 14.279 2.983 1.00 87.00 245 TYR A CA 1
ATOM 1892 C C . TYR A 1 245 ? 18.624 14.763 4.228 1.00 87.00 245 TYR A C 1
ATOM 1894 O O . TYR A 1 245 ? 17.899 15.763 4.210 1.00 87.00 245 TYR A O 1
ATOM 1902 N N . ARG A 1 246 ? 18.826 14.071 5.350 1.00 84.25 246 ARG A N 1
ATOM 1903 C CA . ARG A 1 246 ? 18.593 14.615 6.695 1.00 84.25 246 ARG A CA 1
ATOM 1904 C C . ARG A 1 246 ? 19.673 14.136 7.651 1.00 84.25 246 ARG A C 1
ATOM 1906 O O . ARG A 1 246 ? 20.269 13.083 7.468 1.00 84.25 246 ARG A O 1
ATOM 1913 N N . ILE A 1 247 ? 19.894 14.904 8.709 1.00 85.12 247 ILE A N 1
ATOM 1914 C CA . ILE A 1 247 ? 20.888 14.590 9.736 1.00 85.12 247 ILE A CA 1
ATOM 1915 C C . ILE A 1 247 ? 20.178 14.361 11.063 1.00 85.12 247 ILE A C 1
ATOM 1917 O O . ILE A 1 247 ? 19.337 15.164 11.452 1.00 85.12 247 ILE A O 1
ATOM 1921 N N . ASN A 1 248 ? 20.531 13.299 11.789 1.00 78.06 248 ASN A N 1
ATOM 1922 C CA . ASN A 1 248 ? 20.055 13.025 13.150 1.00 78.06 248 ASN A CA 1
ATOM 1923 C C . ASN A 1 248 ? 18.519 13.082 13.311 1.00 78.06 248 ASN A C 1
ATOM 1925 O O . ASN A 1 248 ? 18.021 13.547 14.339 1.00 78.06 248 ASN A O 1
ATOM 1929 N N . ASN A 1 249 ? 17.767 12.592 12.315 1.00 64.44 249 ASN A N 1
ATOM 1930 C CA . ASN A 1 249 ? 16.297 12.654 12.248 1.00 64.44 249 ASN A CA 1
ATOM 1931 C C . ASN A 1 249 ? 15.686 14.075 12.224 1.00 64.44 249 ASN A C 1
ATOM 1933 O O . ASN A 1 249 ? 14.505 14.244 12.544 1.00 64.44 249 ASN A O 1
ATOM 1937 N N . GLU A 1 250 ? 16.451 15.099 11.843 1.00 73.62 250 GLU A N 1
ATOM 1938 C CA . GLU A 1 250 ? 15.909 16.421 11.501 1.00 73.62 250 GLU A CA 1
ATOM 1939 C C . GLU A 1 250 ? 15.010 16.348 10.242 1.00 73.62 250 GLU A C 1
ATOM 1941 O O . GLU A 1 250 ? 14.979 15.325 9.552 1.00 73.62 250 GLU A O 1
ATOM 1946 N N . PRO A 1 251 ? 14.213 17.388 9.925 1.00 64.50 251 PRO A N 1
ATOM 1947 C CA . PRO A 1 251 ? 13.445 17.418 8.680 1.00 64.50 251 PRO A CA 1
ATOM 1948 C C . PRO A 1 251 ? 14.334 17.207 7.445 1.00 64.50 251 PRO A C 1
ATOM 1950 O O . PRO A 1 251 ? 15.457 17.700 7.409 1.00 64.50 251 PRO A O 1
ATOM 1953 N N . TRP A 1 252 ? 13.809 16.506 6.435 1.00 71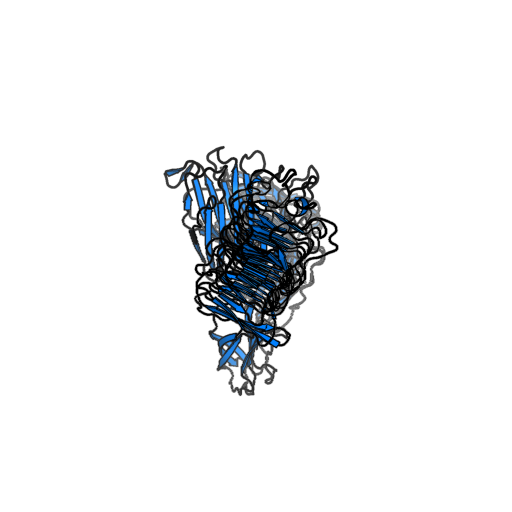.38 252 TRP A N 1
ATOM 1954 C CA . TRP A 1 252 ? 14.484 16.339 5.146 1.00 71.38 252 TRP A CA 1
ATOM 1955 C C . TRP A 1 252 ? 14.697 17.679 4.449 1.00 71.38 252 TRP A C 1
ATOM 1957 O O . TRP A 1 252 ? 13.749 18.455 4.291 1.00 71.38 252 TRP A O 1
ATOM 1967 N N . GLU A 1 253 ? 15.923 17.890 3.982 1.00 78.62 253 GLU A N 1
ATOM 1968 C CA . GLU A 1 253 ? 16.229 18.840 2.922 1.00 78.62 253 GLU A CA 1
ATOM 1969 C C . GLU A 1 253 ? 16.055 18.086 1.600 1.00 78.62 253 GLU A C 1
ATOM 1971 O O . GLU A 1 253 ? 16.830 17.188 1.262 1.00 78.62 253 GLU A O 1
ATOM 1976 N N . LEU A 1 254 ? 14.942 18.379 0.927 1.00 68.69 254 LEU A N 1
ATOM 1977 C CA . LEU A 1 254 ? 14.537 17.718 -0.310 1.00 68.69 254 LEU A CA 1
ATOM 1978 C C . LEU A 1 254 ? 15.174 18.393 -1.513 1.00 68.69 254 LEU A C 1
ATOM 1980 O O . LEU A 1 254 ? 15.273 19.622 -1.527 1.00 68.69 254 LEU A O 1
ATOM 1984 N N . ASP A 1 255 ? 15.527 17.580 -2.508 1.00 75.94 255 ASP A N 1
ATOM 1985 C CA . ASP A 1 255 ? 16.083 18.026 -3.789 1.00 75.94 255 ASP A CA 1
ATOM 1986 C C . ASP A 1 255 ? 17.268 18.987 -3.573 1.00 75.94 255 ASP A C 1
ATOM 1988 O O . ASP A 1 255 ? 17.414 20.024 -4.218 1.00 75.94 255 ASP A O 1
ATOM 1992 N N . ALA A 1 256 ? 18.091 18.670 -2.568 1.00 77.69 256 ALA A N 1
ATOM 1993 C CA . ALA A 1 256 ? 19.265 19.453 -2.202 1.00 77.69 256 ALA A CA 1
ATOM 1994 C C . ALA A 1 256 ? 20.330 19.415 -3.307 1.00 77.69 256 ALA A C 1
ATOM 1996 O O . ALA A 1 256 ? 21.109 20.358 -3.445 1.00 77.69 256 ALA A O 1
ATOM 1997 N N . PHE A 1 257 ? 20.319 18.339 -4.093 1.00 82.75 257 PHE A N 1
ATOM 1998 C CA . PHE A 1 257 ? 21.185 18.102 -5.236 1.00 82.75 257 PHE A CA 1
ATOM 1999 C C . PHE A 1 257 ? 20.271 17.806 -6.429 1.00 82.75 257 PHE A C 1
ATOM 2001 O O . PHE A 1 257 ? 19.481 16.871 -6.358 1.00 82.75 257 PHE A O 1
ATOM 2008 N N . GLU A 1 258 ? 20.328 18.605 -7.493 1.00 84.62 258 GLU A N 1
ATOM 2009 C CA . GLU A 1 258 ? 19.551 18.383 -8.720 1.00 84.62 258 GLU A CA 1
ATOM 2010 C C . GLU A 1 258 ? 20.503 18.412 -9.920 1.00 84.62 258 GLU A C 1
ATOM 2012 O O . GLU A 1 258 ? 21.209 19.404 -10.133 1.00 84.62 258 GLU A O 1
ATOM 2017 N N . LEU A 1 259 ? 20.508 17.340 -10.713 1.00 81.12 259 LEU A N 1
ATOM 2018 C CA . LEU A 1 259 ? 21.269 17.233 -11.957 1.00 81.12 259 LEU A CA 1
ATOM 2019 C C . LEU A 1 259 ? 20.335 16.836 -13.101 1.00 81.12 259 LEU A C 1
ATOM 2021 O O . LEU A 1 259 ? 19.580 15.874 -12.989 1.00 81.12 259 LEU A O 1
ATOM 2025 N N . SER A 1 260 ? 20.433 17.559 -14.217 1.00 80.75 260 SER A N 1
ATOM 2026 C CA . SER A 1 260 ? 19.754 17.211 -15.468 1.00 80.75 260 SER A CA 1
ATOM 2027 C C . SER A 1 260 ? 20.794 16.811 -16.513 1.00 80.75 260 SER A C 1
ATOM 2029 O O . SER A 1 260 ? 21.588 17.642 -16.970 1.00 80.75 260 SER A O 1
ATOM 2031 N N . LEU A 1 261 ? 20.775 15.545 -16.910 1.00 72.94 261 LEU A N 1
ATOM 2032 C CA . LEU A 1 261 ? 21.669 14.966 -17.903 1.00 72.94 261 LEU A CA 1
ATOM 2033 C C . LEU A 1 261 ? 21.086 15.102 -19.325 1.00 72.94 261 LEU A C 1
ATOM 2035 O O . LEU A 1 261 ? 19.866 15.089 -19.516 1.00 72.94 261 LEU A O 1
ATOM 2039 N N . PRO A 1 262 ? 21.931 15.236 -20.363 1.00 68.12 262 PRO A N 1
ATOM 2040 C CA . PRO A 1 262 ? 21.503 15.091 -21.752 1.00 68.12 262 PRO A CA 1
ATOM 2041 C C . PRO A 1 262 ? 20.765 13.763 -22.018 1.00 68.12 262 PRO A C 1
ATOM 2043 O O . PRO A 1 262 ? 21.054 12.731 -21.423 1.00 68.12 262 PRO A O 1
ATOM 2046 N N . SER A 1 263 ? 19.814 13.773 -22.956 1.00 56.62 263 SER A N 1
ATOM 2047 C CA . SER A 1 263 ? 19.069 12.568 -23.345 1.00 56.62 263 SER A CA 1
ATOM 2048 C C . SER A 1 263 ? 19.982 11.513 -23.978 1.00 56.62 263 SER A C 1
ATOM 2050 O O . SER A 1 263 ? 20.743 11.860 -24.882 1.00 56.62 263 SER A O 1
ATOM 2052 N N . GLY A 1 264 ? 19.816 10.243 -23.598 1.00 53.84 264 GLY A N 1
ATOM 2053 C CA . GLY A 1 264 ? 20.595 9.124 -24.149 1.00 53.84 264 GLY A CA 1
ATOM 2054 C C . GLY A 1 264 ? 21.957 8.931 -23.486 1.00 53.84 264 GLY A C 1
ATOM 2055 O O . GLY A 1 264 ? 22.829 8.329 -24.096 1.00 53.84 264 GLY A O 1
ATOM 2056 N N . ILE A 1 265 ? 22.133 9.484 -22.283 1.00 53.22 265 ILE A N 1
ATOM 2057 C CA . ILE A 1 265 ? 23.321 9.293 -21.450 1.00 53.22 265 ILE A CA 1
ATOM 2058 C C . ILE A 1 265 ? 23.116 8.068 -20.550 1.00 53.22 265 ILE A C 1
ATOM 2060 O O . ILE A 1 265 ? 23.825 7.086 -20.722 1.00 53.22 265 ILE A O 1
ATOM 2064 N N . MET A 1 266 ? 22.067 8.005 -19.720 1.00 53.72 266 MET A N 1
ATOM 2065 C CA . MET A 1 266 ? 21.754 6.755 -19.006 1.00 53.72 266 MET A CA 1
ATOM 2066 C C . MET A 1 266 ? 20.862 5.834 -19.852 1.00 53.72 266 MET A C 1
ATOM 2068 O O . MET A 1 266 ? 19.649 6.038 -19.958 1.00 53.72 266 MET A O 1
ATOM 2072 N N . TYR A 1 267 ? 21.459 4.812 -20.471 1.00 45.84 267 TYR A N 1
ATOM 2073 C CA . TYR A 1 267 ? 20.720 3.649 -20.974 1.00 45.84 267 TYR A CA 1
ATOM 2074 C C . TYR A 1 267 ? 20.365 2.739 -19.801 1.00 45.84 267 TYR A C 1
ATOM 2076 O O . TYR A 1 267 ? 20.988 2.805 -18.747 1.00 45.84 267 TYR A O 1
ATOM 2084 N N . GLY A 1 268 ? 19.313 1.930 -19.921 1.00 45.56 268 GLY A N 1
ATOM 2085 C CA . GLY A 1 268 ? 18.960 1.084 -18.793 1.00 45.56 268 GLY A CA 1
ATOM 2086 C C . GLY A 1 268 ? 19.931 -0.035 -18.606 1.00 45.56 268 GLY A C 1
ATOM 2087 O O . GLY A 1 268 ? 20.088 -0.903 -19.460 1.00 45.56 268 GLY A O 1
ATOM 2088 N N . PHE A 1 269 ? 20.576 0.008 -17.455 1.00 47.03 269 PHE A N 1
ATOM 2089 C CA . PHE A 1 269 ? 21.491 -1.033 -17.085 1.00 47.03 269 PHE A CA 1
ATOM 2090 C C . PHE A 1 269 ? 20.647 -2.212 -16.572 1.00 47.03 269 PHE A C 1
ATOM 2092 O O . PHE A 1 269 ? 19.883 -2.055 -15.608 1.00 47.03 269 PHE A O 1
ATOM 2099 N N . PRO A 1 270 ? 20.744 -3.398 -17.202 1.00 42.34 270 PRO A N 1
ATOM 2100 C CA . PRO A 1 270 ? 20.162 -4.638 -16.672 1.00 42.34 270 PRO A CA 1
ATOM 2101 C C . PRO A 1 270 ? 20.726 -4.996 -15.278 1.00 42.34 270 PRO A C 1
ATOM 2103 O O . PRO A 1 270 ? 20.171 -5.839 -14.572 1.00 42.34 270 PRO A O 1
ATOM 2106 N N . GLU A 1 271 ? 21.772 -4.279 -14.863 1.00 46.28 271 GLU A N 1
ATOM 2107 C CA . GLU A 1 271 ? 22.699 -4.561 -13.777 1.00 46.28 271 GLU A CA 1
ATOM 2108 C C . GLU A 1 271 ? 22.963 -3.310 -12.909 1.00 46.28 271 GLU A C 1
ATOM 2110 O O . GLU A 1 271 ? 24.092 -2.997 -12.560 1.00 46.28 271 GLU A O 1
ATOM 2115 N N . LEU A 1 272 ? 21.921 -2.538 -12.569 1.00 47.06 272 LEU A N 1
ATOM 2116 C CA . LEU A 1 272 ? 22.067 -1.461 -11.579 1.00 47.06 272 LEU A CA 1
ATOM 2117 C C . LEU A 1 272 ? 22.327 -2.048 -10.188 1.00 47.06 272 LEU A C 1
ATOM 2119 O O . LEU A 1 272 ? 21.440 -2.670 -9.594 1.00 47.06 272 LEU A O 1
ATOM 2123 N N . TYR A 1 273 ? 23.519 -1.797 -9.654 1.00 53.34 273 TYR A N 1
ATOM 2124 C CA . TYR A 1 273 ? 23.943 -2.273 -8.346 1.00 53.34 273 TYR A CA 1
ATOM 2125 C C . TYR A 1 273 ? 23.974 -1.122 -7.346 1.00 53.34 273 TYR A C 1
ATOM 2127 O O . TYR A 1 273 ? 24.706 -0.161 -7.580 1.00 53.34 273 TYR A O 1
ATOM 2135 N N . PRO A 1 274 ? 23.224 -1.181 -6.227 1.00 51.97 274 PRO A N 1
ATOM 2136 C CA . PRO A 1 274 ? 23.460 -0.249 -5.137 1.00 51.97 274 PRO A CA 1
ATOM 2137 C C . PRO A 1 274 ? 24.883 -0.479 -4.620 1.00 51.97 274 PRO A C 1
ATOM 2139 O O . PRO A 1 274 ? 25.221 -1.596 -4.214 1.00 51.97 274 PRO A O 1
ATOM 2142 N N . PHE A 1 275 ? 25.705 0.565 -4.644 1.00 52.22 275 PHE A N 1
ATOM 2143 C CA . PHE A 1 275 ? 27.093 0.499 -4.206 1.00 52.22 275 PHE A CA 1
ATOM 2144 C C . PHE A 1 275 ? 27.376 1.504 -3.094 1.00 52.22 275 PHE A C 1
ATOM 2146 O O . PHE A 1 275 ? 26.655 2.486 -2.893 1.00 52.22 275 PHE A O 1
ATOM 2153 N N . ILE A 1 276 ? 28.439 1.207 -2.350 1.00 51.91 276 ILE A N 1
ATOM 2154 C CA . ILE A 1 276 ? 29.013 2.100 -1.352 1.00 51.91 276 ILE A CA 1
ATOM 2155 C C . ILE A 1 276 ? 30.515 2.136 -1.611 1.00 51.91 276 ILE A C 1
ATOM 2157 O O . ILE A 1 276 ? 31.203 1.145 -1.360 1.00 51.91 276 ILE A O 1
ATOM 2161 N N . GLY A 1 277 ? 30.996 3.258 -2.139 1.00 49.94 277 GLY A N 1
ATOM 2162 C CA . GLY A 1 277 ? 32.420 3.522 -2.336 1.00 49.94 277 GLY A CA 1
ATOM 2163 C C . GLY A 1 277 ? 32.996 4.218 -1.109 1.00 49.94 277 GLY A C 1
ATOM 2164 O O . GLY A 1 277 ? 32.303 5.011 -0.473 1.00 49.94 277 GLY A O 1
ATOM 2165 N N . MET A 1 278 ? 34.240 3.918 -0.740 1.00 48.50 278 MET A N 1
ATOM 2166 C CA . MET A 1 278 ? 34.962 4.673 0.285 1.00 48.50 278 MET A CA 1
ATOM 2167 C C . MET A 1 278 ? 36.380 4.950 -0.186 1.00 48.50 278 MET A C 1
ATOM 2169 O O . MET A 1 278 ? 37.127 4.011 -0.463 1.00 48.50 278 MET A O 1
ATOM 2173 N N . PHE A 1 279 ? 36.758 6.224 -0.216 1.00 47.44 279 PHE A N 1
ATOM 2174 C CA . PHE A 1 279 ? 38.038 6.665 -0.755 1.00 47.44 279 PHE A CA 1
ATOM 2175 C C . PHE A 1 279 ? 38.803 7.508 0.267 1.00 47.44 279 PHE A C 1
ATOM 2177 O O . PHE A 1 279 ? 38.230 8.221 1.098 1.00 47.44 279 PHE A O 1
ATOM 2184 N N . SER A 1 280 ? 40.131 7.403 0.216 1.00 42.66 280 SER A N 1
ATOM 2185 C CA . SER A 1 280 ? 41.038 8.266 0.970 1.00 42.66 280 SER A CA 1
ATOM 2186 C C . SER A 1 280 ? 42.127 8.785 0.039 1.00 42.66 280 SER A C 1
ATOM 2188 O O . SER A 1 280 ? 42.868 7.997 -0.551 1.00 42.66 280 SER A O 1
ATOM 2190 N N . GLU A 1 281 ? 42.253 10.104 -0.073 1.00 39.59 281 GLU A N 1
ATOM 2191 C CA . GLU A 1 281 ? 43.298 10.737 -0.878 1.00 39.59 281 GLU A CA 1
ATOM 2192 C C . GLU A 1 281 ? 44.606 10.805 -0.067 1.00 39.59 281 GLU A C 1
ATOM 2194 O O . GLU A 1 281 ? 44.667 11.390 1.020 1.00 39.59 281 GLU A O 1
ATOM 2199 N N . ALA A 1 282 ? 45.675 10.217 -0.604 1.00 37.06 282 ALA A N 1
ATOM 2200 C CA . ALA A 1 282 ? 47.041 10.461 -0.158 1.00 37.06 282 ALA A CA 1
ATOM 2201 C C . ALA A 1 282 ? 47.884 10.823 -1.388 1.00 37.06 282 ALA A C 1
ATOM 2203 O O . ALA A 1 282 ? 48.113 9.970 -2.236 1.00 37.06 282 ALA A O 1
ATOM 2204 N N . GLU A 1 283 ? 48.332 12.079 -1.493 1.00 32.66 283 GLU A N 1
ATOM 2205 C CA . GLU A 1 283 ? 49.228 12.526 -2.573 1.00 32.66 283 GLU A CA 1
ATOM 2206 C C . GLU A 1 283 ? 50.522 11.678 -2.588 1.00 32.66 283 GLU A C 1
ATOM 2208 O O . GLU A 1 283 ? 51.301 11.740 -1.631 1.00 32.66 283 GLU A O 1
ATOM 2213 N N . ASP A 1 284 ? 50.776 10.926 -3.670 1.00 34.12 284 ASP A N 1
ATOM 2214 C CA . ASP A 1 284 ? 52.081 10.310 -3.964 1.00 34.12 284 ASP A CA 1
ATOM 2215 C C . ASP A 1 284 ? 52.770 11.045 -5.136 1.00 34.12 284 ASP A C 1
ATOM 2217 O O . ASP A 1 284 ? 52.155 11.353 -6.153 1.00 34.12 284 ASP A O 1
ATOM 2221 N N . GLU A 1 285 ? 54.055 11.374 -4.973 1.00 33.03 285 GLU A N 1
ATOM 2222 C CA . GLU A 1 285 ? 54.783 12.409 -5.735 1.00 33.03 285 GLU A CA 1
ATOM 2223 C C . GLU A 1 285 ? 55.387 11.998 -7.106 1.00 33.03 285 GLU A C 1
ATOM 2225 O O . GLU A 1 285 ? 55.946 12.876 -7.761 1.00 33.03 285 GLU A O 1
ATOM 2230 N N . ASP A 1 286 ? 55.288 10.756 -7.602 1.00 38.72 286 ASP A N 1
ATOM 2231 C CA . ASP A 1 286 ? 56.099 10.308 -8.760 1.00 38.72 286 ASP A CA 1
ATOM 2232 C C . ASP A 1 286 ? 55.288 9.524 -9.825 1.00 38.72 286 ASP A C 1
ATOM 2234 O O . ASP A 1 286 ? 55.102 8.319 -9.700 1.00 38.72 286 ASP A O 1
ATOM 2238 N N . GLY A 1 287 ? 54.815 10.190 -10.892 1.00 40.25 287 GLY A N 1
ATOM 2239 C CA . GLY A 1 287 ? 54.035 9.575 -11.982 1.00 40.25 287 GLY A CA 1
ATOM 2240 C C . GLY A 1 287 ? 54.700 9.659 -13.361 1.00 40.25 287 GLY A C 1
ATOM 2241 O O . GLY A 1 287 ? 54.717 10.731 -13.965 1.00 40.25 287 GLY A O 1
ATOM 2242 N N . TYR A 1 288 ? 55.184 8.521 -13.865 1.00 49.19 288 TYR A N 1
ATOM 2243 C CA . TYR A 1 288 ? 55.427 8.238 -15.287 1.00 49.19 288 TYR A CA 1
ATOM 2244 C C . TYR A 1 288 ? 55.187 6.734 -15.508 1.00 49.19 288 TYR A C 1
ATOM 2246 O O . TYR A 1 288 ? 55.933 5.935 -14.947 1.00 49.19 288 TYR A O 1
ATOM 2254 N N . ILE A 1 289 ? 54.161 6.360 -16.279 1.00 58.38 289 ILE A N 1
ATOM 2255 C CA . ILE A 1 289 ? 53.840 4.963 -16.627 1.00 58.38 289 ILE A CA 1
ATOM 2256 C C . ILE A 1 289 ? 54.007 4.820 -18.147 1.00 58.38 289 ILE A C 1
ATOM 2258 O O . ILE A 1 289 ? 53.571 5.697 -18.895 1.00 58.38 289 ILE A O 1
ATOM 2262 N N . ILE A 1 290 ? 54.706 3.770 -18.573 1.00 70.94 290 ILE A N 1
ATOM 2263 C CA . ILE A 1 290 ? 54.728 3.266 -19.954 1.00 70.94 290 ILE A CA 1
ATOM 2264 C C . ILE A 1 290 ? 53.887 1.980 -19.984 1.00 70.94 290 ILE A C 1
ATOM 2266 O O . ILE A 1 290 ? 53.687 1.373 -18.935 1.00 70.94 290 ILE A O 1
ATOM 2270 N N . GLU A 1 291 ? 53.431 1.548 -21.151 1.00 80.31 291 GLU A N 1
ATOM 2271 C CA . GLU A 1 291 ? 52.752 0.264 -21.352 1.00 80.31 291 GLU A CA 1
ATOM 2272 C C . GLU A 1 291 ? 53.532 -0.561 -22.374 1.00 80.31 291 GLU A C 1
ATOM 2274 O O . GLU A 1 291 ? 54.111 -0.017 -23.317 1.00 80.31 291 GLU A O 1
ATOM 2279 N N . VAL A 1 292 ? 53.603 -1.876 -22.170 1.00 82.94 292 VAL A N 1
ATOM 2280 C CA . VAL A 1 292 ? 54.371 -2.780 -23.037 1.00 82.94 292 VAL A CA 1
ATOM 2281 C C . VAL A 1 292 ? 53.477 -3.911 -23.518 1.00 82.94 292 VAL A C 1
ATOM 2283 O O . VAL A 1 292 ? 52.979 -4.690 -22.713 1.00 82.94 292 VAL A O 1
ATOM 2286 N N . PHE A 1 293 ? 53.336 -4.056 -24.829 1.00 85.44 293 PHE A N 1
ATOM 2287 C CA . PHE A 1 293 ? 52.585 -5.132 -25.461 1.00 85.44 293 PHE A CA 1
ATOM 2288 C C . PHE A 1 293 ? 53.551 -6.133 -26.089 1.00 85.44 293 PHE A C 1
ATOM 2290 O O . PHE A 1 293 ? 54.490 -5.774 -26.800 1.00 85.44 293 PHE A O 1
ATOM 2297 N N . VAL A 1 294 ? 53.340 -7.416 -25.822 1.00 89.12 294 VAL A N 1
ATOM 2298 C CA . VAL A 1 294 ? 54.130 -8.514 -26.378 1.00 89.12 294 VAL A CA 1
ATOM 2299 C C . VAL A 1 294 ? 53.183 -9.502 -27.025 1.00 89.12 294 VAL A C 1
ATOM 2301 O O . VAL A 1 294 ? 52.423 -10.190 -26.349 1.00 89.12 294 VAL A O 1
ATOM 2304 N N . GLU A 1 295 ? 53.239 -9.600 -28.347 1.00 89.38 295 GLU A N 1
ATOM 2305 C CA . GLU A 1 295 ? 52.238 -10.332 -29.111 1.00 89.38 295 GLU A CA 1
ATOM 2306 C C . GLU A 1 295 ? 52.828 -11.454 -29.953 1.00 89.38 295 GLU A C 1
ATOM 2308 O O . GLU A 1 295 ? 53.939 -11.365 -30.484 1.00 89.38 295 GLU A O 1
ATOM 2313 N N . ARG A 1 296 ? 52.046 -12.519 -30.138 1.00 88.00 296 ARG A N 1
ATOM 2314 C CA . ARG A 1 296 ? 52.311 -13.543 -31.151 1.00 88.00 296 ARG A CA 1
ATOM 2315 C C . ARG A 1 296 ? 51.050 -13.883 -31.929 1.00 88.00 296 ARG A C 1
ATOM 2317 O O . ARG A 1 296 ? 49.996 -14.139 -31.354 1.00 88.00 296 ARG A O 1
ATOM 2324 N N . GLY A 1 297 ? 51.192 -13.963 -33.242 1.00 83.06 297 GLY A N 1
ATOM 2325 C CA . GLY A 1 297 ? 50.061 -14.076 -34.151 1.00 83.06 297 GLY A CA 1
ATOM 2326 C C . GLY A 1 297 ? 50.188 -15.201 -35.159 1.00 83.06 297 GLY A C 1
ATOM 2327 O O . GLY A 1 297 ? 51.294 -15.618 -35.532 1.00 83.06 297 GLY A O 1
ATOM 2328 N N . PHE A 1 298 ? 49.032 -15.675 -35.617 1.00 76.75 298 PHE A N 1
ATOM 2329 C CA . PHE A 1 298 ? 48.904 -16.552 -36.773 1.00 76.75 298 PHE A CA 1
ATOM 2330 C C . PHE A 1 298 ? 48.075 -15.862 -37.859 1.00 76.75 298 PHE A C 1
ATOM 2332 O O . PHE A 1 298 ? 46.848 -15.838 -37.770 1.00 76.75 298 PHE A O 1
ATOM 2339 N N . ASP A 1 299 ? 48.762 -15.364 -38.888 1.00 66.62 299 ASP A N 1
ATOM 2340 C CA . ASP A 1 299 ? 48.156 -14.743 -40.069 1.00 66.62 299 ASP A CA 1
ATOM 2341 C C . ASP A 1 299 ? 47.956 -15.800 -41.175 1.00 66.62 299 ASP A C 1
ATOM 2343 O O . ASP A 1 299 ? 48.878 -16.550 -41.545 1.00 66.62 299 ASP A O 1
ATOM 2347 N N . VAL A 1 300 ? 46.721 -15.899 -41.677 1.00 61.28 300 VAL A N 1
ATOM 2348 C CA . VAL A 1 300 ? 46.294 -16.890 -42.675 1.00 61.28 300 VAL A CA 1
ATOM 2349 C C . VAL A 1 300 ? 46.075 -16.283 -44.055 1.00 61.28 300 VAL A C 1
ATOM 2351 O O . VAL A 1 300 ? 45.174 -16.690 -44.775 1.00 61.28 300 VAL A O 1
ATOM 2354 N N . ASP A 1 301 ? 46.947 -15.386 -44.483 1.00 54.47 301 ASP A N 1
ATOM 2355 C CA . ASP A 1 301 ? 46.846 -14.702 -45.768 1.00 54.47 301 ASP A CA 1
ATOM 2356 C C . ASP A 1 301 ? 46.585 -15.632 -46.991 1.00 54.47 301 ASP A C 1
ATOM 2358 O O . ASP A 1 301 ? 47.505 -16.271 -47.514 1.00 54.47 301 ASP A O 1
ATOM 2362 N N . LEU A 1 302 ? 45.318 -15.711 -47.440 1.00 49.53 302 LEU A N 1
ATOM 2363 C CA . LEU A 1 302 ? 44.720 -16.348 -48.637 1.00 49.53 302 LEU A CA 1
ATOM 2364 C C . LEU A 1 302 ? 45.237 -17.743 -49.107 1.00 49.53 302 LEU A C 1
ATOM 2366 O O . LEU A 1 302 ? 46.405 -18.121 -49.009 1.00 49.53 302 LEU A O 1
ATOM 2370 N N . PRO A 1 303 ? 44.400 -18.564 -49.786 1.00 38.09 303 PRO A N 1
ATOM 2371 C CA . PRO A 1 303 ? 44.807 -19.894 -50.252 1.00 38.09 303 PRO A CA 1
ATOM 2372 C C . PRO A 1 303 ? 45.923 -19.848 -51.319 1.00 38.09 303 PRO A C 1
ATOM 2374 O O . PRO A 1 303 ? 45.663 -19.804 -52.526 1.00 38.09 303 PRO A O 1
ATOM 2377 N N . GLY A 1 304 ? 47.183 -19.948 -50.882 1.00 43.31 304 GLY A N 1
ATOM 2378 C CA . GLY A 1 304 ? 48.366 -20.002 -51.748 1.00 43.31 304 GLY A CA 1
ATOM 2379 C C . GLY A 1 304 ? 49.674 -19.487 -51.135 1.00 43.31 304 GLY A C 1
ATOM 2380 O O . GLY A 1 304 ? 50.733 -19.838 -51.669 1.00 43.31 304 GLY A O 1
ATOM 2381 N N . SER A 1 305 ? 49.611 -18.721 -50.046 1.00 46.03 305 SER A N 1
ATOM 2382 C CA . SER A 1 305 ? 50.752 -18.236 -49.249 1.00 46.03 305 SER A CA 1
ATOM 2383 C C . SER A 1 305 ? 51.143 -19.273 -48.185 1.00 46.03 305 SER A C 1
ATOM 2385 O O . SER A 1 305 ? 50.360 -20.174 -47.879 1.00 46.03 305 SER A O 1
ATOM 2387 N N . GLN A 1 306 ? 52.374 -19.232 -47.662 1.00 50.47 306 GLN A N 1
ATOM 2388 C CA . GLN A 1 306 ? 52.666 -19.966 -46.421 1.00 50.47 306 GLN A CA 1
ATOM 2389 C C . GLN A 1 306 ? 52.143 -19.118 -45.255 1.00 50.47 306 GLN A C 1
ATOM 2391 O O . GLN A 1 306 ? 52.329 -17.911 -45.333 1.00 50.47 306 GLN A O 1
ATOM 2396 N N . PRO A 1 307 ? 51.510 -19.712 -44.227 1.00 55.75 307 PRO A N 1
ATOM 2397 C CA . PRO A 1 307 ? 51.071 -18.954 -43.059 1.00 55.75 307 PRO A CA 1
ATOM 2398 C C . PRO A 1 307 ? 52.273 -18.272 -42.400 1.00 55.75 307 PRO A C 1
ATOM 2400 O O . PRO A 1 307 ? 53.299 -18.931 -42.177 1.00 55.75 307 PRO A O 1
ATOM 2403 N N . GLY A 1 308 ? 52.142 -16.972 -42.146 1.00 66.19 308 GLY A N 1
ATOM 2404 C CA . GLY A 1 308 ? 53.161 -16.148 -41.510 1.00 66.19 308 GLY A CA 1
ATOM 2405 C C . GLY A 1 308 ? 53.007 -16.237 -39.999 1.00 66.19 308 GLY A C 1
ATOM 2406 O O . GLY A 1 308 ? 51.980 -15.863 -39.446 1.00 66.19 308 GLY A O 1
ATOM 2407 N N . TYR A 1 309 ? 54.011 -16.779 -39.318 1.00 82.25 309 TYR A N 1
ATOM 2408 C CA . TYR A 1 309 ? 54.095 -16.671 -37.864 1.00 82.25 309 TYR A CA 1
ATOM 2409 C C . TYR A 1 309 ? 54.704 -15.314 -37.523 1.00 82.25 309 TYR A C 1
ATOM 2411 O O . TYR A 1 309 ? 55.802 -15.024 -38.010 1.00 82.25 309 TYR A O 1
ATOM 2419 N N . VAL A 1 310 ? 54.013 -14.533 -36.693 1.00 84.88 310 VAL A N 1
ATOM 2420 C CA . VAL A 1 310 ? 54.416 -13.170 -36.319 1.00 84.88 310 VAL A CA 1
ATOM 2421 C C . VAL A 1 310 ? 54.698 -13.099 -34.820 1.00 84.88 310 VAL A C 1
ATOM 2423 O O . VAL A 1 310 ? 54.020 -13.746 -34.021 1.00 84.88 310 VAL A O 1
ATOM 2426 N N . TYR A 1 311 ? 55.719 -12.334 -34.444 1.00 90.31 311 TYR A N 1
ATOM 2427 C CA . TYR A 1 311 ? 55.991 -11.925 -33.067 1.00 90.31 311 TYR A CA 1
ATOM 2428 C C . TYR A 1 311 ? 56.235 -10.422 -33.038 1.00 90.31 311 TYR A C 1
ATOM 2430 O O . TYR A 1 311 ? 57.011 -9.933 -33.855 1.00 90.31 311 TYR A O 1
ATOM 2438 N N . MET A 1 312 ? 55.607 -9.715 -32.111 1.00 90.31 312 MET A N 1
ATOM 2439 C CA . MET A 1 312 ? 55.638 -8.260 -32.035 1.00 90.31 312 MET A CA 1
ATOM 2440 C C . MET A 1 312 ? 55.900 -7.812 -30.602 1.00 90.31 312 MET A C 1
ATOM 2442 O O . MET A 1 312 ? 55.481 -8.469 -29.650 1.00 90.31 312 MET A O 1
ATOM 2446 N N . VAL A 1 313 ? 56.632 -6.714 -30.457 1.00 92.31 313 VAL A N 1
ATOM 2447 C CA . VAL A 1 313 ? 56.737 -5.982 -29.197 1.00 92.31 313 VAL A CA 1
ATOM 2448 C C . VAL A 1 313 ? 56.424 -4.529 -29.489 1.00 92.31 313 VAL A C 1
ATOM 2450 O O . VAL A 1 313 ? 57.129 -3.922 -30.294 1.00 92.31 313 VAL A O 1
ATOM 2453 N N . ASP A 1 314 ? 55.410 -4.002 -28.822 1.00 90.81 314 ASP A N 1
ATOM 2454 C CA . ASP A 1 314 ? 55.001 -2.606 -28.887 1.00 90.81 314 ASP A CA 1
ATOM 2455 C C . ASP A 1 314 ? 55.153 -1.957 -27.507 1.00 90.81 314 ASP A C 1
ATOM 2457 O O . ASP A 1 314 ? 55.056 -2.620 -26.471 1.00 90.81 314 ASP A O 1
ATOM 2461 N N . VAL A 1 315 ? 55.482 -0.675 -27.486 1.00 89.19 315 VAL A N 1
ATOM 2462 C CA . VAL A 1 315 ? 55.665 0.114 -26.270 1.00 89.19 315 VAL A CA 1
ATOM 2463 C C . VAL A 1 315 ? 55.001 1.453 -26.479 1.00 89.19 315 VAL A C 1
ATOM 2465 O O . VAL A 1 315 ? 55.429 2.219 -27.342 1.00 89.19 315 VAL A O 1
ATOM 2468 N N . GLU A 1 316 ? 54.040 1.766 -25.621 1.00 85.81 316 GLU A N 1
ATOM 2469 C CA . GLU A 1 316 ? 53.318 3.030 -25.634 1.00 85.81 316 GLU A CA 1
ATOM 2470 C C . GLU A 1 316 ? 53.642 3.855 -24.385 1.00 85.81 316 GLU A C 1
ATOM 2472 O O . GLU A 1 316 ? 53.900 3.335 -23.297 1.00 85.81 316 GLU A O 1
ATOM 2477 N N . GLY A 1 317 ? 53.682 5.178 -24.524 1.00 79.12 317 GLY A N 1
ATOM 2478 C CA . GLY A 1 317 ? 53.923 6.055 -23.387 1.00 79.12 317 GLY A CA 1
ATOM 2479 C C . GLY A 1 317 ? 54.188 7.505 -23.760 1.00 79.12 317 GLY A C 1
ATOM 2480 O O . GLY A 1 317 ? 53.860 7.981 -24.847 1.00 79.12 317 GLY A O 1
ATOM 2481 N N . ILE A 1 318 ? 54.788 8.234 -22.819 1.00 75.62 318 ILE A N 1
ATOM 2482 C CA . ILE A 1 318 ? 55.164 9.638 -22.999 1.00 75.62 318 ILE A CA 1
ATOM 2483 C C . ILE A 1 318 ? 56.671 9.837 -22.827 1.00 75.62 318 ILE A C 1
ATOM 2485 O O . ILE A 1 318 ? 57.266 9.381 -21.852 1.00 75.62 318 ILE A O 1
ATOM 2489 N N . ASN A 1 319 ? 57.269 10.606 -23.736 1.00 82.75 319 ASN A N 1
ATOM 2490 C CA . ASN A 1 319 ? 58.701 10.905 -23.788 1.00 82.75 319 ASN A CA 1
ATOM 2491 C C . ASN A 1 319 ? 59.580 9.648 -23.903 1.00 82.75 319 ASN A C 1
ATOM 2493 O O . ASN A 1 319 ? 60.573 9.516 -23.183 1.00 82.75 319 ASN A O 1
ATOM 2497 N N . LEU A 1 320 ? 59.211 8.722 -24.785 1.00 86.75 320 LEU A N 1
ATOM 2498 C CA . LEU A 1 320 ? 60.010 7.539 -25.081 1.00 86.75 320 LEU A CA 1
ATOM 2499 C C . LEU A 1 320 ? 61.307 7.955 -25.798 1.00 86.75 320 LEU A C 1
ATOM 2501 O O . LEU A 1 320 ? 61.298 8.711 -26.767 1.00 86.75 320 LEU A O 1
ATOM 2505 N N . ASP A 1 321 ? 62.444 7.433 -25.343 1.00 90.56 321 ASP A N 1
ATOM 2506 C CA . ASP A 1 321 ? 63.767 7.780 -25.871 1.00 90.56 321 ASP A CA 1
ATOM 2507 C C . ASP A 1 321 ? 64.379 6.633 -26.689 1.00 90.56 321 ASP A C 1
ATOM 2509 O O . ASP A 1 321 ? 64.862 6.854 -27.805 1.00 90.56 321 ASP A O 1
ATOM 2513 N N . LEU A 1 322 ? 64.434 5.418 -26.129 1.00 92.56 322 LEU A N 1
ATOM 2514 C CA . LEU A 1 322 ? 65.083 4.247 -26.736 1.00 92.56 322 LEU A CA 1
ATOM 2515 C C . LEU A 1 322 ? 64.380 2.946 -26.332 1.00 92.56 322 LEU A C 1
ATOM 2517 O O . LEU A 1 322 ? 63.886 2.834 -25.215 1.00 92.56 322 LEU A O 1
ATOM 2521 N N . MET A 1 323 ? 64.444 1.944 -27.211 1.00 94.19 323 MET A N 1
ATOM 2522 C CA . MET A 1 323 ? 63.927 0.593 -26.986 1.00 94.19 323 MET A CA 1
ATOM 2523 C C . MET A 1 323 ? 64.965 -0.455 -27.400 1.00 94.19 323 MET A C 1
ATOM 2525 O O . MET A 1 323 ? 65.646 -0.311 -28.422 1.00 94.19 323 MET A O 1
ATOM 2529 N N . SER A 1 324 ? 65.065 -1.524 -26.617 1.00 95.12 324 SER A N 1
ATOM 2530 C CA . SER A 1 324 ? 65.866 -2.709 -26.907 1.00 95.12 324 SER A CA 1
ATOM 2531 C C . SER A 1 324 ? 65.059 -3.964 -26.589 1.00 95.12 324 SER A C 1
ATOM 2533 O O . SER A 1 324 ? 64.409 -4.045 -25.552 1.00 95.12 324 SER A O 1
ATOM 2535 N N . VAL A 1 325 ? 65.099 -4.949 -27.484 1.00 95.75 325 VAL A N 1
ATOM 2536 C CA . VAL A 1 325 ? 64.390 -6.224 -27.351 1.00 95.75 325 VAL A CA 1
ATOM 2537 C C . VAL A 1 325 ? 65.335 -7.370 -27.666 1.00 95.75 325 VAL A C 1
ATOM 2539 O O . VAL A 1 325 ? 65.841 -7.507 -28.784 1.00 95.75 325 VAL A O 1
ATOM 2542 N N . GLN A 1 326 ? 65.526 -8.262 -26.704 1.00 95.12 326 GLN A N 1
ATOM 2543 C CA . GLN A 1 326 ? 66.130 -9.565 -26.916 1.00 95.12 326 GLN A CA 1
ATOM 2544 C C . GLN A 1 326 ? 65.037 -10.632 -26.984 1.00 95.12 326 GLN A C 1
ATOM 2546 O O . GLN A 1 326 ? 64.431 -10.984 -25.985 1.00 95.12 326 GLN A O 1
ATOM 2551 N N . THR A 1 327 ? 64.840 -11.205 -28.166 1.00 93.75 327 THR A N 1
ATOM 2552 C CA . THR A 1 327 ? 63.871 -12.286 -28.416 1.00 93.75 327 THR A CA 1
ATOM 2553 C C . THR A 1 327 ? 64.247 -13.605 -27.708 1.00 93.75 327 THR A C 1
ATOM 2555 O O . THR A 1 327 ? 65.441 -13.868 -27.489 1.00 93.75 327 THR A O 1
ATOM 2558 N N . PRO A 1 328 ? 63.285 -14.524 -27.481 1.00 91.12 328 PRO A N 1
ATOM 2559 C CA . PRO A 1 328 ? 63.547 -15.844 -26.886 1.00 91.12 328 PRO A CA 1
ATOM 2560 C C . PRO A 1 328 ? 64.549 -16.723 -27.655 1.00 91.12 328 PRO A C 1
ATOM 2562 O O . PRO A 1 328 ? 65.233 -17.570 -27.074 1.00 91.12 328 PRO A O 1
ATOM 2565 N N . TRP A 1 329 ? 64.693 -16.529 -28.974 1.00 92.06 329 TRP A N 1
ATOM 2566 C CA . TRP A 1 329 ? 65.691 -17.239 -29.793 1.00 92.06 329 TRP A CA 1
ATOM 2567 C C . TRP A 1 329 ? 67.070 -16.556 -29.825 1.00 92.06 329 TRP A C 1
ATOM 2569 O O . TRP A 1 329 ? 67.975 -17.019 -30.530 1.00 92.06 329 TRP A O 1
ATOM 2579 N N . GLY A 1 330 ? 67.262 -15.489 -29.043 1.00 88.62 330 GLY A N 1
ATOM 2580 C CA . GLY A 1 330 ? 68.545 -14.820 -28.821 1.00 88.62 330 GLY A CA 1
ATOM 2581 C C . GLY A 1 330 ? 68.935 -13.790 -29.883 1.00 88.62 330 GLY A C 1
ATOM 2582 O O . GLY A 1 330 ? 70.102 -13.399 -29.945 1.00 88.62 330 GLY A O 1
ATOM 2583 N N . GLN A 1 331 ? 67.999 -13.370 -30.736 1.00 92.06 331 GLN A N 1
ATOM 2584 C CA . GLN A 1 331 ? 68.175 -12.202 -31.600 1.00 92.06 331 GLN A CA 1
ATOM 2585 C C . GLN A 1 331 ? 67.903 -10.929 -30.797 1.00 92.06 331 GLN A C 1
ATOM 2587 O O . GLN A 1 331 ? 66.948 -10.899 -30.028 1.00 92.06 331 GLN A O 1
ATOM 2592 N N . VAL A 1 332 ? 68.738 -9.907 -30.989 1.00 92.31 332 VAL A N 1
ATOM 2593 C CA . VAL A 1 332 ? 68.634 -8.611 -30.306 1.00 92.31 332 VAL A CA 1
ATOM 2594 C C . VAL A 1 332 ? 68.324 -7.530 -31.335 1.00 92.31 332 VAL A C 1
ATOM 2596 O O . VAL A 1 332 ? 69.014 -7.441 -32.356 1.00 92.31 332 VAL A O 1
ATOM 2599 N N . PHE A 1 333 ? 67.300 -6.735 -31.054 1.00 94.19 333 PHE A N 1
ATOM 2600 C CA . PHE A 1 333 ? 67.034 -5.436 -31.653 1.00 94.19 333 PHE A CA 1
ATOM 2601 C C . PHE A 1 333 ? 67.382 -4.358 -30.620 1.00 94.19 333 PHE A C 1
ATOM 2603 O O . PHE A 1 333 ? 67.003 -4.486 -29.466 1.00 94.19 333 PHE A O 1
ATOM 2610 N N . ASP A 1 334 ? 68.116 -3.323 -31.019 1.00 93.12 334 ASP A N 1
ATOM 2611 C CA . ASP A 1 334 ? 68.447 -2.178 -30.166 1.00 93.12 334 ASP A CA 1
ATOM 2612 C C . ASP A 1 334 ? 68.365 -0.919 -31.032 1.00 93.12 334 ASP A C 1
ATOM 2614 O O . ASP A 1 334 ? 69.111 -0.773 -32.008 1.00 93.12 334 ASP A O 1
ATOM 2618 N N . LEU A 1 335 ? 67.433 -0.020 -30.709 1.00 93.31 335 LEU A N 1
ATOM 2619 C CA . LEU A 1 335 ? 67.180 1.188 -31.491 1.00 93.31 335 LEU A CA 1
ATOM 2620 C C . LEU A 1 335 ? 68.424 2.092 -31.565 1.00 93.31 335 LEU A C 1
ATOM 2622 O O . LEU A 1 335 ? 68.645 2.772 -32.575 1.00 93.31 335 LEU A O 1
ATOM 2626 N N . SER A 1 336 ? 69.293 2.057 -30.548 1.00 91.00 336 SER A N 1
ATOM 2627 C CA . SER A 1 336 ? 70.510 2.876 -30.495 1.00 91.00 336 SER A CA 1
ATOM 2628 C C . SER A 1 336 ? 71.547 2.518 -31.572 1.00 91.00 336 SER A C 1
ATOM 2630 O O . SER A 1 336 ? 72.419 3.336 -31.886 1.00 91.00 336 SER A O 1
ATOM 2632 N N . ASP A 1 337 ? 71.430 1.345 -32.205 1.00 90.81 337 ASP A N 1
ATOM 2633 C CA . ASP A 1 337 ? 72.250 0.966 -33.360 1.00 90.81 337 ASP A CA 1
ATOM 2634 C C . ASP A 1 337 ? 71.821 1.686 -34.660 1.00 90.81 337 ASP A C 1
ATOM 2636 O O . ASP A 1 337 ? 72.615 1.775 -35.609 1.00 90.81 337 ASP A O 1
ATOM 2640 N N . TYR A 1 338 ? 70.595 2.226 -34.714 1.00 89.06 338 TYR A N 1
ATOM 2641 C CA . TYR A 1 338 ? 69.978 2.792 -35.924 1.00 89.06 338 TYR A CA 1
ATOM 2642 C C . TYR A 1 338 ? 69.802 4.312 -35.877 1.00 89.06 338 TYR A C 1
ATOM 2644 O O . TYR A 1 338 ? 69.863 4.965 -36.927 1.00 89.06 338 TYR A O 1
ATOM 2652 N N . ILE A 1 339 ? 69.661 4.897 -34.685 1.00 89.25 339 ILE A N 1
ATOM 2653 C CA . ILE A 1 339 ? 69.548 6.349 -34.496 1.00 89.25 339 ILE A CA 1
ATOM 2654 C C . ILE A 1 339 ? 70.737 6.925 -33.715 1.00 89.25 339 ILE A C 1
ATOM 2656 O O . ILE A 1 339 ? 71.415 6.246 -32.953 1.00 89.25 339 ILE A O 1
ATOM 2660 N N . ALA A 1 340 ? 71.040 8.207 -33.936 1.00 81.31 340 ALA A N 1
ATOM 2661 C CA . ALA A 1 340 ? 72.131 8.896 -33.248 1.00 81.31 340 ALA A CA 1
ATOM 2662 C C . ALA A 1 340 ? 71.579 9.808 -32.142 1.00 81.31 340 ALA A C 1
ATOM 2664 O O . ALA A 1 340 ? 71.311 10.978 -32.407 1.00 81.31 340 ALA A O 1
ATOM 2665 N N . GLY A 1 341 ? 71.469 9.295 -30.916 1.00 83.12 341 GLY A N 1
ATOM 2666 C CA . GLY A 1 341 ? 70.881 10.016 -29.778 1.00 83.12 341 GLY A CA 1
ATOM 2667 C C . GLY A 1 341 ? 69.610 9.330 -29.286 1.00 83.12 341 GLY A C 1
ATOM 2668 O O . GLY A 1 341 ? 69.496 8.121 -29.452 1.00 83.12 341 GLY A O 1
ATOM 2669 N N . THR A 1 342 ? 68.701 10.093 -28.685 1.00 86.00 342 THR A N 1
ATOM 2670 C CA . THR A 1 342 ? 67.364 9.631 -28.292 1.00 86.00 342 THR A CA 1
ATOM 2671 C C . THR A 1 342 ? 66.353 9.916 -29.401 1.00 86.00 342 THR A C 1
ATOM 2673 O O . THR A 1 342 ? 66.604 10.747 -30.286 1.00 86.00 342 THR A O 1
ATOM 2676 N N . TRP A 1 343 ? 65.244 9.188 -29.397 1.00 90.69 343 TRP A N 1
ATOM 2677 C CA . TRP A 1 343 ? 64.088 9.501 -30.221 1.00 90.69 343 TRP A CA 1
ATOM 2678 C C . TRP A 1 343 ? 63.364 10.747 -29.682 1.00 90.69 343 TRP A C 1
ATOM 2680 O O . TRP A 1 343 ? 63.475 11.077 -28.511 1.00 90.69 343 TRP A O 1
ATOM 2690 N N . GLU A 1 344 ? 62.700 11.502 -30.561 1.00 83.62 344 GLU A N 1
ATOM 2691 C CA . GLU A 1 344 ? 62.026 12.769 -30.215 1.00 83.62 344 GLU A CA 1
ATOM 2692 C C . GLU A 1 344 ? 60.576 12.784 -30.768 1.00 83.62 344 GLU A C 1
ATOM 2694 O O . GLU A 1 344 ? 60.131 13.810 -31.289 1.00 83.62 344 GLU A O 1
ATOM 2699 N N . GLY A 1 345 ? 59.881 11.633 -30.764 1.00 80.56 345 GLY A N 1
ATOM 2700 C CA . GLY A 1 345 ? 58.458 11.520 -31.150 1.00 80.56 345 GLY A CA 1
ATOM 2701 C C . GLY A 1 345 ? 58.151 11.715 -32.648 1.00 80.56 345 GLY A C 1
ATOM 2702 O O . GLY A 1 345 ? 57.097 12.209 -33.037 1.00 80.56 345 GLY A O 1
ATOM 2703 N N . GLY A 1 346 ? 59.107 11.436 -33.541 1.00 83.44 346 GLY A N 1
ATOM 2704 C CA . GLY A 1 346 ? 58.916 11.562 -34.997 1.00 83.44 346 GLY A CA 1
ATOM 2705 C C . GLY A 1 346 ? 58.708 10.208 -35.686 1.00 83.44 346 GLY A C 1
ATOM 2706 O O . GLY A 1 346 ? 59.284 9.230 -35.224 1.00 83.44 346 GLY A O 1
ATOM 2707 N N . PRO A 1 347 ? 58.006 10.130 -36.835 1.00 88.06 347 PRO A N 1
ATOM 2708 C CA . PRO A 1 347 ? 57.809 8.861 -37.530 1.00 88.06 347 PRO A CA 1
ATOM 2709 C C . PRO A 1 347 ? 59.149 8.230 -37.933 1.00 88.06 347 PRO A C 1
ATOM 2711 O O . PRO A 1 347 ? 59.965 8.876 -38.609 1.00 88.06 347 PRO A O 1
ATOM 2714 N N . LEU A 1 348 ? 59.363 6.977 -37.538 1.00 89.88 348 LEU A N 1
ATOM 2715 C CA . LEU A 1 348 ? 60.515 6.155 -37.904 1.00 89.88 348 LEU A CA 1
ATOM 2716 C C . LEU A 1 348 ? 60.048 4.823 -38.486 1.00 89.88 348 LEU A C 1
ATOM 2718 O O . LEU A 1 348 ? 59.034 4.286 -38.069 1.00 89.88 348 LEU A O 1
ATOM 2722 N N . ASP A 1 349 ? 60.813 4.317 -39.449 1.00 90.44 349 ASP A N 1
ATOM 2723 C CA . ASP A 1 349 ? 60.585 3.027 -40.101 1.00 90.44 349 ASP A CA 1
ATOM 2724 C C . ASP A 1 349 ? 61.953 2.437 -40.481 1.00 90.44 349 ASP A C 1
ATOM 2726 O O . ASP A 1 349 ? 62.757 3.076 -41.185 1.00 90.44 349 ASP A O 1
ATOM 2730 N N . PHE A 1 350 ? 62.241 1.237 -39.976 1.00 84.94 350 PHE A N 1
ATOM 2731 C CA . PHE A 1 350 ? 63.430 0.460 -40.303 1.00 84.94 350 PHE A CA 1
ATOM 2732 C C . PHE A 1 350 ? 63.063 -0.982 -40.643 1.00 84.94 350 PHE A C 1
ATOM 2734 O O . PHE A 1 350 ? 62.187 -1.589 -40.044 1.00 84.94 350 PHE A O 1
ATOM 2741 N N . THR A 1 351 ? 63.843 -1.592 -41.533 1.00 83.69 351 THR A N 1
ATOM 2742 C CA . THR A 1 351 ? 63.748 -3.029 -41.812 1.00 83.69 351 THR A CA 1
ATOM 2743 C C . THR A 1 351 ? 65.116 -3.676 -41.647 1.00 83.69 351 THR A C 1
ATOM 2745 O O . THR A 1 351 ? 66.116 -3.197 -42.199 1.00 83.69 351 THR A O 1
ATOM 2748 N N . GLY A 1 352 ? 65.166 -4.780 -40.909 1.00 81.31 352 GLY A N 1
ATOM 2749 C CA . GLY A 1 352 ? 66.354 -5.598 -40.692 1.00 81.31 352 GLY A CA 1
ATOM 2750 C C . GLY A 1 352 ? 66.256 -6.999 -41.300 1.00 81.31 352 GLY A C 1
ATOM 2751 O O . GLY A 1 352 ? 65.384 -7.302 -42.111 1.00 81.31 352 GLY A O 1
ATOM 2752 N N . ASP A 1 353 ? 67.191 -7.877 -40.921 1.00 78.94 353 ASP A N 1
ATOM 2753 C CA . ASP A 1 353 ? 67.144 -9.300 -41.292 1.00 78.94 353 ASP A CA 1
ATOM 2754 C C . ASP A 1 353 ? 66.022 -9.999 -40.494 1.00 78.94 353 ASP A C 1
ATOM 2756 O O . ASP A 1 353 ? 66.251 -10.519 -39.397 1.00 78.94 353 ASP A O 1
ATOM 2760 N N . GLY A 1 354 ? 64.813 -10.003 -41.065 1.00 77.81 354 GLY A N 1
ATOM 2761 C CA . GLY A 1 354 ? 63.640 -10.712 -40.537 1.00 77.81 354 GLY A CA 1
ATOM 2762 C C . GLY A 1 354 ? 62.863 -9.970 -39.448 1.00 77.81 354 GLY A C 1
ATOM 2763 O O . GLY A 1 354 ? 62.192 -10.629 -38.664 1.00 77.81 354 GLY A O 1
ATOM 2764 N N . TRP A 1 355 ? 62.994 -8.643 -39.370 1.00 88.44 355 TRP A N 1
ATOM 2765 C CA . TRP A 1 355 ? 62.156 -7.781 -38.532 1.00 88.44 355 TRP A CA 1
ATOM 2766 C C . TRP A 1 355 ? 61.952 -6.405 -39.168 1.00 88.44 355 TRP A C 1
ATOM 2768 O O . TRP A 1 355 ? 62.767 -5.969 -39.990 1.00 88.44 355 TRP A O 1
ATOM 2778 N N . GLN A 1 356 ? 60.896 -5.728 -38.742 1.00 91.31 356 GLN A N 1
ATOM 2779 C CA . GLN A 1 356 ? 60.512 -4.364 -39.072 1.00 91.31 356 GLN A CA 1
ATOM 2780 C C . GLN A 1 356 ? 60.336 -3.581 -37.772 1.00 91.31 356 GLN A C 1
ATOM 2782 O O . GLN A 1 356 ? 59.945 -4.156 -36.767 1.00 91.31 356 GLN A O 1
ATOM 2787 N N . PHE A 1 357 ? 60.713 -2.309 -37.766 1.00 93.25 357 PHE A N 1
ATOM 2788 C CA . PHE A 1 357 ? 60.487 -1.408 -36.643 1.00 93.25 357 PHE A CA 1
ATOM 2789 C C . PHE A 1 357 ? 59.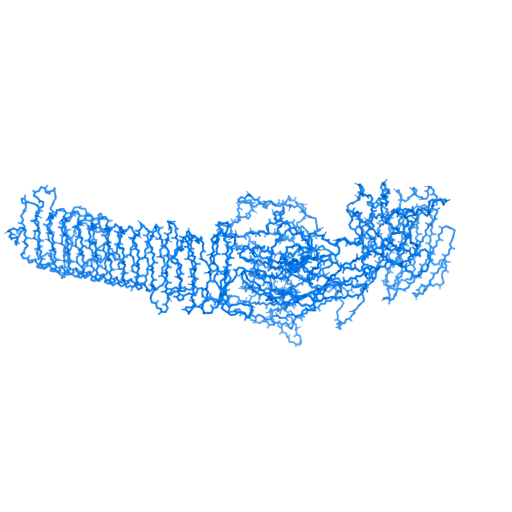757 -0.181 -37.143 1.00 93.25 357 PHE A C 1
ATOM 2791 O O . PHE A 1 357 ? 60.197 0.417 -38.129 1.00 93.25 357 PHE A O 1
ATOM 2798 N N . GLU A 1 358 ? 58.730 0.227 -36.418 1.00 92.94 358 GLU A N 1
ATOM 2799 C CA . GLU A 1 358 ? 57.990 1.455 -36.646 1.00 92.94 358 GLU A CA 1
ATOM 2800 C C . GLU A 1 358 ? 57.880 2.234 -35.337 1.00 92.94 358 GLU A C 1
ATOM 2802 O O . GLU A 1 358 ? 57.874 1.664 -34.254 1.00 92.94 358 GLU A O 1
ATOM 2807 N N . ALA A 1 359 ? 57.849 3.557 -35.418 1.00 92.38 359 ALA A N 1
ATOM 2808 C CA . ALA A 1 359 ? 57.549 4.387 -34.259 1.00 92.38 359 ALA A CA 1
ATOM 2809 C C . ALA A 1 359 ? 56.842 5.655 -34.706 1.00 92.38 359 ALA A C 1
ATOM 2811 O O . ALA A 1 359 ? 57.113 6.176 -35.798 1.00 92.38 359 ALA A O 1
ATOM 2812 N N . GLY A 1 360 ? 55.983 6.192 -33.850 1.00 89.50 360 GLY A N 1
ATOM 2813 C CA . GLY A 1 360 ? 55.180 7.358 -34.175 1.00 89.50 360 GLY A CA 1
ATOM 2814 C C . GLY A 1 360 ? 54.555 8.022 -32.960 1.00 89.50 360 GLY A C 1
ATOM 2815 O O . GLY A 1 360 ? 54.753 7.626 -31.820 1.00 89.50 360 GLY A O 1
ATOM 2816 N N . THR A 1 361 ? 53.807 9.081 -33.231 1.00 83.44 361 THR A N 1
ATOM 2817 C CA . THR A 1 361 ? 52.992 9.749 -32.221 1.00 83.44 361 THR A CA 1
ATOM 2818 C C . THR A 1 361 ? 51.590 9.852 -32.776 1.00 83.44 361 THR A C 1
ATOM 2820 O O . THR A 1 361 ? 51.414 10.332 -33.905 1.00 83.44 361 THR A O 1
ATOM 2823 N N . ASP A 1 362 ? 50.621 9.391 -32.000 1.00 74.50 362 ASP A N 1
ATOM 2824 C CA . ASP A 1 362 ? 49.217 9.418 -32.377 1.00 74.50 362 ASP A CA 1
ATOM 2825 C C . ASP A 1 362 ? 48.605 10.814 -32.161 1.00 74.50 362 ASP A C 1
ATOM 2827 O O . ASP A 1 362 ? 49.249 11.742 -31.657 1.00 74.50 362 ASP A O 1
ATOM 2831 N N . ASP A 1 363 ? 47.382 11.027 -32.657 1.00 69.19 363 ASP A N 1
ATOM 2832 C CA . ASP A 1 363 ? 46.752 12.360 -32.714 1.00 69.19 363 ASP A CA 1
ATOM 2833 C C . ASP A 1 363 ? 46.503 12.973 -31.319 1.00 69.19 363 ASP A C 1
ATOM 2835 O O . ASP A 1 363 ? 46.324 14.190 -31.179 1.00 69.19 363 ASP A O 1
ATOM 2839 N N . ASP A 1 364 ? 46.512 12.132 -30.293 1.00 61.25 364 ASP A N 1
ATOM 2840 C CA . ASP A 1 364 ? 46.354 12.457 -28.883 1.00 61.25 364 ASP A CA 1
ATOM 2841 C C . ASP A 1 364 ? 47.669 12.787 -28.152 1.00 61.25 364 ASP A C 1
ATOM 2843 O O . ASP A 1 364 ? 47.643 13.371 -27.063 1.00 61.25 364 ASP A O 1
ATOM 2847 N N . GLY A 1 365 ? 48.813 12.529 -28.791 1.00 69.31 365 GLY A N 1
ATOM 2848 C CA . GLY A 1 365 ? 50.143 12.779 -28.252 1.00 69.31 365 GLY A CA 1
ATOM 2849 C C . GLY A 1 365 ? 50.805 11.577 -27.579 1.00 69.31 365 GLY A C 1
ATOM 2850 O O . GLY A 1 365 ? 51.902 11.768 -27.053 1.00 69.31 365 GLY A O 1
ATOM 2851 N N . THR A 1 366 ? 50.192 10.391 -27.601 1.00 77.62 366 THR A N 1
ATOM 2852 C CA . THR A 1 366 ? 50.833 9.146 -27.155 1.00 77.62 366 THR A CA 1
ATOM 2853 C C . THR A 1 366 ? 51.935 8.762 -28.135 1.00 77.62 366 THR A C 1
ATOM 2855 O O . THR A 1 366 ? 51.736 8.759 -29.352 1.00 77.62 366 THR A O 1
ATOM 2858 N N . GLU A 1 367 ? 53.128 8.495 -27.614 1.00 86.00 367 GLU A N 1
ATOM 2859 C CA . GLU A 1 367 ? 54.270 8.021 -28.386 1.00 86.00 367 GLU A CA 1
ATOM 2860 C C . GLU A 1 367 ? 54.311 6.493 -28.343 1.00 86.00 367 GLU A C 1
ATOM 2862 O O . GLU A 1 367 ? 54.122 5.912 -27.278 1.00 86.00 367 GLU A O 1
ATOM 2867 N N . TRP A 1 368 ? 54.587 5.855 -29.481 1.00 90.88 368 TRP A N 1
ATOM 2868 C CA . TRP A 1 368 ? 54.642 4.397 -29.598 1.00 90.88 368 TRP A CA 1
ATOM 2869 C C . TRP A 1 368 ? 55.881 3.923 -30.369 1.00 90.88 368 TRP A C 1
ATOM 2871 O O . TRP A 1 368 ? 56.381 4.625 -31.261 1.00 90.88 368 TRP A O 1
ATOM 2881 N N . MET A 1 369 ? 56.389 2.741 -30.017 1.00 93.38 369 MET A N 1
ATOM 2882 C CA . MET A 1 369 ? 57.516 2.060 -30.662 1.00 93.38 369 MET A CA 1
ATOM 2883 C C . MET A 1 369 ? 57.221 0.565 -30.828 1.00 93.38 369 MET A C 1
ATOM 2885 O O . MET A 1 369 ? 57.200 -0.173 -29.849 1.00 93.38 369 MET A O 1
ATOM 2889 N N . GLU A 1 370 ? 57.150 0.102 -32.071 1.00 93.94 370 GLU A N 1
ATOM 2890 C CA . GLU A 1 370 ? 56.833 -1.280 -32.424 1.00 93.94 370 GLU A CA 1
ATOM 2891 C C . GLU A 1 370 ? 58.023 -1.956 -33.119 1.00 93.94 370 GLU A C 1
ATOM 2893 O O . GLU A 1 370 ? 58.645 -1.396 -34.026 1.00 93.94 370 GLU A O 1
ATOM 2898 N N . VAL A 1 371 ? 58.330 -3.198 -32.743 1.00 93.50 371 VAL A N 1
ATOM 2899 C CA . VAL A 1 371 ? 59.200 -4.095 -33.510 1.00 93.50 371 VAL A CA 1
ATOM 2900 C C . VAL A 1 371 ? 58.502 -5.420 -33.804 1.00 93.50 371 VAL A C 1
ATOM 2902 O O . VAL A 1 371 ? 58.113 -6.160 -32.903 1.00 93.50 371 VAL A O 1
ATOM 2905 N N . THR A 1 372 ? 58.438 -5.761 -35.087 1.00 91.06 372 THR A N 1
ATOM 2906 C CA . THR A 1 372 ? 57.688 -6.900 -35.617 1.00 91.06 372 THR A CA 1
ATOM 2907 C C . THR A 1 372 ? 58.617 -7.869 -36.343 1.00 91.06 372 THR A C 1
ATOM 2909 O O . THR A 1 372 ? 59.376 -7.487 -37.231 1.00 91.06 372 THR A O 1
ATOM 2912 N N . TRP A 1 373 ? 58.572 -9.152 -35.984 1.00 90.75 373 TRP A N 1
ATOM 2913 C CA . TRP A 1 373 ? 59.252 -10.258 -36.660 1.00 90.75 373 TRP A CA 1
ATOM 2914 C C . TRP A 1 373 ? 58.237 -11.118 -37.408 1.00 90.75 373 TRP A C 1
ATOM 2916 O O . TRP A 1 373 ? 57.493 -11.887 -36.801 1.00 90.75 373 TRP A O 1
ATOM 2926 N N . GLU A 1 374 ? 58.265 -11.042 -38.733 1.00 84.50 374 GLU A N 1
ATOM 2927 C CA . GLU A 1 374 ? 57.412 -11.833 -39.624 1.00 84.50 374 GLU A CA 1
ATOM 2928 C C . GLU A 1 374 ? 58.124 -13.109 -40.118 1.00 84.50 374 GLU A C 1
ATOM 2930 O O . GLU A 1 374 ? 59.353 -13.234 -40.054 1.00 84.50 374 GLU A O 1
ATOM 2935 N N . ASP A 1 375 ? 57.357 -14.063 -40.659 1.00 79.38 375 ASP A N 1
ATOM 2936 C CA . ASP A 1 375 ? 57.861 -15.306 -41.268 1.00 79.38 375 ASP A CA 1
ATOM 2937 C C . ASP A 1 375 ? 58.769 -16.151 -40.341 1.00 79.38 375 ASP A C 1
ATOM 2939 O O . ASP A 1 375 ? 59.774 -16.741 -40.774 1.00 79.38 375 ASP A O 1
ATOM 2943 N N . LEU A 1 376 ? 58.427 -16.250 -39.049 1.00 83.94 376 LEU A N 1
ATOM 2944 C CA . LEU A 1 376 ? 59.253 -16.972 -38.077 1.00 83.94 376 LEU A CA 1
ATOM 2945 C C . LEU A 1 376 ? 59.509 -18.428 -38.498 1.00 83.94 376 LEU A C 1
ATOM 2947 O O . LEU A 1 376 ? 58.611 -19.206 -38.836 1.00 83.94 376 LEU A O 1
ATOM 2951 N N . THR A 1 377 ? 60.773 -18.854 -38.422 1.00 85.44 377 THR A N 1
ATOM 2952 C CA . THR A 1 377 ? 61.115 -20.261 -38.661 1.00 85.44 377 THR A CA 1
ATOM 2953 C C . THR A 1 377 ? 60.555 -21.145 -37.545 1.00 85.44 377 THR A C 1
ATOM 2955 O O . THR A 1 377 ? 60.483 -20.734 -36.391 1.00 85.44 377 THR A O 1
ATOM 2958 N N . ALA A 1 378 ? 60.245 -22.412 -37.841 1.00 82.00 378 ALA A N 1
ATOM 2959 C CA . ALA A 1 378 ? 59.714 -23.341 -36.833 1.00 82.00 378 ALA A CA 1
ATOM 2960 C C . ALA A 1 378 ? 60.532 -23.417 -35.515 1.00 82.00 378 ALA A C 1
ATOM 2962 O O . ALA A 1 378 ? 59.922 -23.560 -34.459 1.00 82.00 378 ALA A O 1
ATOM 2963 N N . PRO A 1 379 ? 61.882 -23.321 -35.518 1.00 86.00 379 PRO A N 1
ATOM 2964 C CA . PRO A 1 379 ? 62.654 -23.208 -34.278 1.00 86.00 379 PRO A CA 1
ATOM 2965 C C . PRO A 1 379 ? 62.495 -21.880 -33.525 1.00 86.00 379 PRO A C 1
ATOM 2967 O O . PRO A 1 379 ? 62.615 -21.898 -32.307 1.00 86.00 379 PRO A O 1
ATOM 2970 N N . GLN A 1 380 ? 62.283 -20.758 -34.221 1.00 89.31 380 GLN A N 1
ATOM 2971 C CA . GLN A 1 380 ? 62.026 -19.456 -33.590 1.00 89.31 380 GLN A CA 1
ATOM 2972 C C . GLN A 1 380 ? 60.636 -19.442 -32.959 1.00 89.31 380 GLN A C 1
ATOM 2974 O O . GLN A 1 380 ? 60.509 -19.096 -31.794 1.00 89.31 380 GLN A O 1
ATOM 2979 N N . TRP A 1 381 ? 59.632 -19.946 -33.682 1.00 87.38 381 TRP A N 1
ATOM 2980 C CA . TRP A 1 381 ? 58.276 -20.102 -33.160 1.00 87.38 381 TRP A CA 1
ATOM 2981 C C . TRP A 1 381 ? 58.237 -20.974 -31.900 1.00 87.38 381 TRP A C 1
ATOM 2983 O O . TRP A 1 381 ? 57.741 -20.558 -30.864 1.00 87.38 381 TRP A O 1
ATOM 2993 N N . ALA A 1 382 ? 58.871 -22.151 -31.940 1.00 84.12 382 ALA A N 1
ATOM 2994 C CA . ALA A 1 382 ? 58.935 -23.041 -30.778 1.00 84.12 382 ALA A CA 1
ATOM 2995 C C . ALA A 1 382 ? 59.724 -22.460 -29.584 1.00 84.12 382 ALA A C 1
ATOM 2997 O O . ALA A 1 382 ? 59.633 -22.994 -28.479 1.00 84.12 382 ALA A O 1
ATOM 2998 N N . ALA A 1 383 ? 60.541 -21.420 -29.794 1.00 87.62 383 ALA A N 1
ATOM 2999 C CA . ALA A 1 383 ? 61.244 -20.746 -28.707 1.00 87.62 383 ALA A CA 1
ATOM 3000 C C . ALA A 1 383 ? 60.314 -19.825 -27.900 1.00 87.62 383 ALA A C 1
ATOM 3002 O O . ALA A 1 383 ? 60.584 -19.638 -26.719 1.00 87.62 383 ALA A O 1
ATOM 3003 N N . LEU A 1 384 ? 59.223 -19.321 -28.494 1.00 87.12 384 LEU A N 1
ATOM 3004 C CA . LEU A 1 384 ? 58.223 -18.491 -27.805 1.00 87.12 384 LEU A CA 1
ATOM 3005 C C . LEU A 1 384 ? 57.459 -19.279 -26.731 1.00 87.12 384 LEU A C 1
ATOM 3007 O O . LEU A 1 384 ? 57.131 -18.727 -25.695 1.00 87.12 384 LEU A O 1
ATOM 3011 N N . ASP A 1 385 ? 57.249 -20.585 -26.935 1.00 82.38 385 ASP A N 1
ATOM 3012 C CA . ASP A 1 385 ? 56.558 -21.459 -25.970 1.00 82.38 385 ASP A CA 1
ATOM 3013 C C . ASP A 1 385 ? 57.417 -21.848 -24.749 1.00 82.38 385 ASP A C 1
ATOM 3015 O O . ASP A 1 385 ? 56.947 -22.545 -23.853 1.00 82.38 385 ASP A O 1
ATOM 3019 N N . THR A 1 386 ? 58.726 -21.566 -24.763 1.00 81.62 386 THR A N 1
ATOM 3020 C CA . THR A 1 386 ? 59.663 -22.126 -23.764 1.00 81.62 386 THR A CA 1
ATOM 3021 C C . THR A 1 386 ? 60.740 -21.161 -23.278 1.00 81.62 386 THR A C 1
ATOM 3023 O O . THR A 1 386 ? 61.610 -21.566 -22.499 1.00 81.62 386 THR A O 1
ATOM 3026 N N . GLY A 1 387 ? 60.730 -19.919 -23.748 1.00 83.75 387 GLY A N 1
ATOM 3027 C CA . GLY A 1 387 ? 61.724 -18.908 -23.418 1.00 83.75 387 GLY A CA 1
ATOM 3028 C C . GLY A 1 387 ? 61.091 -17.530 -23.285 1.00 83.75 387 GLY A C 1
ATOM 3029 O O . GLY A 1 387 ? 59.990 -17.306 -23.768 1.00 83.75 387 GLY A O 1
ATOM 3030 N N . SER A 1 388 ? 61.825 -16.621 -22.653 1.00 89.25 388 SER A N 1
ATOM 3031 C CA . SER A 1 388 ? 61.410 -15.246 -22.398 1.00 89.25 388 SER A CA 1
ATOM 3032 C C . SER A 1 388 ? 62.118 -14.256 -23.324 1.00 89.25 388 SER A C 1
ATOM 3034 O O . SER A 1 388 ? 63.244 -14.499 -23.779 1.00 89.25 388 SER A O 1
ATOM 3036 N N . ALA A 1 389 ? 61.449 -13.146 -23.609 1.00 90.94 389 ALA A N 1
ATOM 3037 C CA . ALA A 1 389 ? 62.029 -11.949 -24.181 1.00 90.94 389 ALA A CA 1
ATOM 3038 C C . ALA A 1 389 ? 62.522 -11.026 -23.057 1.00 90.94 389 ALA A C 1
ATOM 3040 O O . ALA A 1 389 ? 61.913 -10.958 -21.994 1.00 90.94 389 ALA A O 1
ATOM 3041 N N . GLU A 1 390 ? 63.620 -10.314 -23.288 1.00 94.69 390 GLU A N 1
ATOM 3042 C CA . GLU A 1 390 ? 64.055 -9.220 -22.414 1.00 94.69 390 GLU A CA 1
ATOM 3043 C C . GLU A 1 390 ? 63.805 -7.909 -23.149 1.00 94.69 390 GLU A C 1
ATOM 3045 O O . GLU A 1 390 ? 64.264 -7.750 -24.283 1.00 94.69 390 GLU A O 1
ATOM 3050 N N . ILE A 1 391 ? 63.085 -6.992 -22.519 1.00 95.31 391 ILE A N 1
ATOM 3051 C CA . ILE A 1 391 ? 62.714 -5.701 -23.093 1.00 95.31 391 ILE A CA 1
ATOM 3052 C C . ILE A 1 391 ? 63.284 -4.618 -22.187 1.00 95.31 391 ILE A C 1
ATOM 3054 O O . ILE A 1 391 ? 63.135 -4.686 -20.971 1.00 95.31 391 ILE A O 1
ATOM 3058 N N . GLU A 1 392 ? 63.953 -3.632 -22.774 1.00 94.12 392 GLU A N 1
ATOM 3059 C CA . GLU A 1 392 ? 64.454 -2.449 -22.078 1.00 94.12 392 GLU A CA 1
ATOM 3060 C C . GLU A 1 392 ? 63.933 -1.196 -22.785 1.00 94.12 392 GLU A C 1
ATOM 3062 O O . GLU A 1 392 ? 64.060 -1.065 -24.006 1.00 94.12 392 GLU A O 1
ATOM 3067 N N . VAL A 1 393 ? 63.380 -0.266 -22.010 1.00 91.94 393 VAL A N 1
ATOM 3068 C CA . VAL A 1 393 ? 62.830 1.006 -22.488 1.00 91.94 393 VAL A CA 1
ATOM 3069 C C . VAL A 1 393 ? 63.441 2.143 -21.680 1.00 91.94 393 VAL A C 1
ATOM 3071 O O . VAL A 1 393 ? 63.496 2.103 -20.452 1.00 91.94 393 VAL A O 1
ATOM 3074 N N . ILE A 1 394 ? 63.905 3.179 -22.370 1.00 88.69 394 ILE A N 1
ATOM 3075 C CA . ILE A 1 394 ? 64.379 4.425 -21.763 1.00 88.69 394 ILE A CA 1
ATOM 3076 C C . ILE A 1 394 ? 63.383 5.520 -22.126 1.00 88.69 394 ILE A C 1
ATOM 3078 O O . ILE A 1 394 ? 63.006 5.627 -23.293 1.00 88.69 394 ILE A O 1
ATOM 3082 N N . TYR A 1 395 ? 63.001 6.338 -21.148 1.00 87.00 395 TYR A N 1
ATOM 3083 C CA . TYR A 1 395 ? 62.088 7.469 -21.318 1.00 87.00 395 TYR A CA 1
ATOM 3084 C C . TYR A 1 395 ? 62.482 8.644 -20.403 1.00 87.00 395 TYR A C 1
ATOM 3086 O O . TYR A 1 395 ? 63.259 8.481 -19.455 1.00 87.00 395 TYR A O 1
ATOM 3094 N N . ASP A 1 396 ? 61.966 9.851 -20.662 1.00 72.56 396 ASP A N 1
ATOM 3095 C CA . ASP A 1 396 ? 62.239 11.033 -19.823 1.00 72.56 396 ASP A CA 1
ATOM 3096 C C . ASP A 1 396 ? 61.548 10.897 -18.456 1.00 72.56 396 ASP A C 1
ATOM 3098 O O . ASP A 1 396 ? 60.404 11.299 -18.255 1.00 72.56 396 ASP A O 1
ATOM 3102 N N . GLY A 1 397 ? 62.247 10.275 -17.509 1.00 63.81 397 GLY A N 1
ATOM 3103 C CA . GLY A 1 397 ? 61.721 9.957 -16.181 1.00 63.81 397 GLY A CA 1
ATOM 3104 C C . GLY A 1 397 ? 62.416 8.764 -15.528 1.00 63.81 397 GLY A C 1
ATOM 3105 O O . GLY A 1 397 ? 62.500 8.717 -14.301 1.00 63.81 397 GLY A O 1
ATOM 3106 N N . GLY A 1 398 ? 62.997 7.859 -16.324 1.00 79.69 398 GLY A N 1
ATOM 3107 C CA . GLY A 1 398 ? 63.663 6.659 -15.826 1.00 79.69 398 GLY A CA 1
ATOM 3108 C C . GLY A 1 398 ? 64.043 5.664 -16.922 1.00 79.69 398 GLY A C 1
ATOM 3109 O O . GLY A 1 398 ? 64.113 5.990 -18.106 1.00 79.69 398 GLY A O 1
ATOM 3110 N N . ASP A 1 399 ? 64.325 4.443 -16.495 1.00 86.50 399 ASP A N 1
ATOM 3111 C CA . ASP A 1 399 ? 64.522 3.276 -17.342 1.00 86.50 399 ASP A CA 1
ATOM 3112 C C . ASP A 1 399 ? 63.669 2.134 -16.798 1.00 86.50 399 ASP A C 1
ATOM 3114 O O . ASP A 1 399 ? 63.562 1.963 -15.583 1.00 86.50 399 ASP A O 1
ATOM 3118 N N . TRP A 1 400 ? 63.073 1.369 -17.703 1.00 90.69 400 TRP A N 1
ATOM 3119 C CA . TRP A 1 400 ? 62.346 0.154 -17.379 1.00 90.69 400 TRP A CA 1
ATOM 3120 C C . TRP A 1 400 ? 62.983 -1.036 -18.090 1.00 90.69 400 TRP A C 1
ATOM 3122 O O . TRP A 1 400 ? 63.442 -0.929 -19.230 1.00 90.69 400 TRP A O 1
ATOM 3132 N N . SER A 1 401 ? 63.003 -2.184 -17.418 1.00 91.31 401 SER A N 1
ATOM 3133 C CA . SER A 1 401 ? 63.413 -3.448 -18.018 1.00 91.31 401 SER A CA 1
ATOM 3134 C C . SER A 1 401 ? 62.536 -4.583 -17.513 1.00 91.31 401 SER A C 1
ATOM 3136 O O . SER A 1 401 ? 62.373 -4.725 -16.299 1.00 91.31 401 SER A O 1
ATOM 3138 N N . GLY A 1 402 ? 62.053 -5.427 -18.418 1.00 90.62 402 GLY A N 1
ATOM 3139 C CA . GLY A 1 402 ? 61.208 -6.566 -18.089 1.00 90.62 402 GLY A CA 1
ATOM 3140 C C . GLY A 1 402 ? 61.618 -7.838 -18.817 1.00 90.62 402 GLY A C 1
ATOM 3141 O O . GLY A 1 402 ? 62.027 -7.811 -19.978 1.00 90.62 402 GLY A O 1
ATOM 3142 N N . THR A 1 403 ? 61.475 -8.965 -18.121 1.00 92.62 403 THR A N 1
ATOM 3143 C CA . THR A 1 403 ? 61.542 -10.301 -18.715 1.00 92.62 403 THR A CA 1
ATOM 3144 C C . THR A 1 403 ? 60.114 -10.780 -18.946 1.00 92.62 403 THR A C 1
ATOM 3146 O O . THR A 1 403 ? 59.394 -10.983 -17.974 1.00 92.62 403 THR A O 1
ATOM 3149 N N . VAL A 1 404 ? 59.720 -10.971 -20.203 1.00 89.38 404 VAL A N 1
ATOM 3150 C CA . VAL A 1 404 ? 58.341 -11.305 -20.588 1.00 89.38 404 VAL A CA 1
ATOM 3151 C C . VAL A 1 404 ? 58.316 -12.648 -21.306 1.00 89.38 404 VAL A C 1
ATOM 3153 O O . VAL A 1 404 ? 59.133 -12.898 -22.190 1.00 89.38 404 VAL A O 1
ATOM 3156 N N . ASP A 1 405 ? 57.396 -13.531 -20.947 1.00 85.94 405 ASP A N 1
ATOM 3157 C CA . ASP A 1 405 ? 57.115 -14.762 -21.684 1.00 85.94 405 ASP A CA 1
ATOM 3158 C C . ASP A 1 405 ? 55.608 -14.901 -21.926 1.00 85.94 405 ASP A C 1
ATOM 3160 O O . ASP A 1 405 ? 54.820 -14.095 -21.444 1.00 85.94 405 ASP A O 1
ATOM 3164 N N . PHE A 1 406 ? 55.221 -15.891 -22.731 1.00 82.44 406 PHE A N 1
ATOM 3165 C CA . PHE A 1 406 ? 53.818 -16.174 -23.047 1.00 82.44 406 PHE A CA 1
ATOM 3166 C C . PHE A 1 406 ? 53.174 -17.162 -22.066 1.00 82.44 406 PHE A C 1
ATOM 3168 O O . PHE A 1 406 ? 52.177 -17.796 -22.424 1.00 82.44 406 PHE A O 1
ATOM 3175 N N . ASP A 1 407 ? 53.729 -17.352 -20.860 1.00 74.94 407 ASP A N 1
ATOM 3176 C CA . ASP A 1 407 ? 53.047 -18.162 -19.853 1.00 74.94 407 ASP A CA 1
ATOM 3177 C C . ASP A 1 407 ? 51.692 -17.498 -19.542 1.00 74.94 407 ASP A C 1
ATOM 3179 O O . ASP A 1 407 ? 51.609 -16.297 -19.347 1.00 74.94 407 ASP A O 1
ATOM 3183 N N . GLN A 1 408 ? 50.619 -18.292 -19.513 1.00 72.81 408 GLN A N 1
ATOM 3184 C CA . GLN A 1 408 ? 49.216 -17.854 -19.376 1.00 72.81 408 GLN A CA 1
ATOM 3185 C C . GLN A 1 408 ? 48.552 -17.231 -20.619 1.00 72.81 408 GLN A C 1
ATOM 3187 O O . GLN A 1 408 ? 47.334 -17.325 -20.692 1.00 72.81 408 GLN A O 1
ATOM 3192 N N . ALA A 1 409 ? 49.286 -16.783 -21.646 1.00 81.50 409 ALA A N 1
ATOM 3193 C CA . ALA A 1 409 ? 48.736 -16.382 -22.956 1.00 81.50 409 ALA A CA 1
ATOM 3194 C C . ALA A 1 409 ? 48.998 -17.463 -24.031 1.00 81.50 409 ALA A C 1
ATOM 3196 O O . ALA A 1 409 ? 49.784 -17.295 -24.981 1.00 81.50 409 ALA A O 1
ATOM 3197 N N . ASP A 1 410 ? 48.376 -18.635 -23.860 1.00 83.19 410 ASP A N 1
ATOM 3198 C CA . ASP A 1 410 ? 48.562 -19.775 -24.764 1.00 83.19 410 ASP A CA 1
ATOM 3199 C C . ASP A 1 410 ? 47.895 -19.499 -26.111 1.00 83.19 410 ASP A C 1
ATOM 3201 O O . ASP A 1 410 ? 46.783 -18.992 -26.158 1.00 83.19 410 ASP A O 1
ATOM 3205 N N . LEU A 1 411 ? 48.504 -19.917 -27.223 1.00 80.75 411 LEU A N 1
ATOM 3206 C CA . LEU A 1 411 ? 47.837 -19.833 -28.525 1.00 80.75 411 LEU A CA 1
ATOM 3207 C C . LEU A 1 411 ? 46.526 -20.639 -28.531 1.00 80.75 411 LEU A C 1
ATOM 3209 O O . LEU A 1 411 ? 46.519 -21.785 -28.068 1.00 80.75 411 LEU A O 1
ATOM 3213 N N . PRO A 1 412 ? 45.445 -20.113 -29.133 1.00 77.75 412 PRO A N 1
ATOM 3214 C CA . PRO A 1 412 ? 44.207 -20.862 -29.291 1.00 77.75 412 PRO A CA 1
ATOM 3215 C C . PRO A 1 412 ? 44.423 -22.244 -29.949 1.00 77.75 412 PRO A C 1
ATOM 3217 O O . PRO A 1 412 ? 45.058 -22.388 -30.992 1.00 77.75 412 PRO A O 1
ATOM 3220 N N . ASP A 1 413 ? 43.857 -23.302 -29.359 1.00 71.94 413 ASP A N 1
ATOM 3221 C CA . ASP A 1 413 ? 44.072 -24.692 -29.813 1.00 71.94 413 ASP A CA 1
ATOM 3222 C C . ASP A 1 413 ? 43.472 -25.005 -31.206 1.00 71.94 413 ASP A C 1
ATOM 3224 O O . ASP A 1 413 ? 43.827 -26.006 -31.847 1.00 71.94 413 ASP A O 1
ATOM 3228 N N . GLN A 1 414 ? 42.484 -24.219 -31.652 1.00 78.00 414 GLN A N 1
ATOM 3229 C CA . GLN A 1 414 ? 41.744 -24.392 -32.909 1.00 78.00 414 GLN A CA 1
ATOM 3230 C C . GLN A 1 414 ? 41.238 -23.043 -33.418 1.00 78.00 414 GLN A C 1
ATOM 3232 O O . GLN A 1 414 ? 40.669 -22.298 -32.632 1.00 78.00 414 GLN A O 1
ATOM 3237 N N . ILE A 1 415 ? 41.334 -22.805 -34.733 1.00 81.69 415 ILE A N 1
ATOM 3238 C CA . ILE A 1 415 ? 40.778 -21.615 -35.400 1.00 81.69 415 ILE A CA 1
ATOM 3239 C C . ILE A 1 415 ? 39.283 -21.833 -35.676 1.00 81.69 415 ILE A C 1
ATOM 3241 O O . ILE A 1 415 ? 38.942 -22.665 -36.537 1.00 81.69 415 ILE A O 1
ATOM 3245 N N . PRO A 1 416 ? 38.368 -21.122 -34.997 1.00 88.00 416 PRO A N 1
ATOM 3246 C CA . PRO A 1 416 ? 36.952 -21.175 -35.329 1.00 88.00 416 PRO A CA 1
ATOM 3247 C C . PRO A 1 416 ? 36.706 -20.624 -36.739 1.00 88.00 416 PRO A C 1
ATOM 3249 O O . PRO A 1 416 ? 37.292 -19.632 -37.149 1.00 88.00 416 PRO A O 1
ATOM 3252 N N . GLN A 1 417 ? 35.861 -21.302 -37.519 1.00 87.56 417 GLN A N 1
ATOM 3253 C CA . GLN A 1 417 ? 35.625 -20.931 -38.918 1.00 87.56 417 GLN A CA 1
ATOM 3254 C C . GLN A 1 417 ? 34.427 -19.993 -39.057 1.00 87.56 417 GLN A C 1
ATOM 3256 O O . GLN A 1 417 ? 33.384 -20.225 -38.439 1.00 87.56 417 GLN A O 1
ATOM 3261 N N . ILE A 1 418 ? 34.529 -19.003 -39.941 1.00 90.25 418 ILE A N 1
ATOM 3262 C CA . ILE A 1 418 ? 33.406 -18.125 -40.288 1.00 90.25 418 ILE A CA 1
ATOM 3263 C C . ILE A 1 418 ? 32.298 -18.934 -40.991 1.00 90.25 418 ILE A C 1
ATOM 3265 O O . ILE A 1 418 ? 32.520 -19.626 -41.989 1.00 90.25 418 ILE A O 1
ATOM 3269 N N . ASN A 1 419 ? 31.078 -18.855 -40.454 1.00 87.88 419 ASN A N 1
ATOM 3270 C CA . ASN A 1 419 ? 29.878 -19.508 -40.978 1.00 87.88 419 ASN A CA 1
ATOM 3271 C C . ASN A 1 419 ? 29.193 -18.656 -42.054 1.00 87.88 419 ASN A C 1
ATOM 3273 O O . ASN A 1 419 ? 28.657 -19.195 -43.028 1.00 87.88 419 ASN A O 1
ATOM 3277 N N . TYR A 1 420 ? 29.179 -17.334 -41.865 1.00 87.12 420 TYR A N 1
ATOM 3278 C CA . TYR A 1 420 ? 28.551 -16.386 -42.777 1.00 87.12 420 TYR A CA 1
ATOM 3279 C C . TYR A 1 420 ? 29.172 -14.985 -42.640 1.00 87.12 420 TYR A C 1
ATOM 3281 O O . TYR A 1 420 ? 29.325 -14.529 -41.510 1.00 87.12 420 TYR A O 1
ATOM 3289 N N . PRO A 1 421 ? 29.422 -14.263 -43.749 1.00 88.38 421 PRO A N 1
ATOM 3290 C CA . PRO A 1 421 ? 29.356 -14.724 -45.136 1.00 88.38 421 PRO A CA 1
ATOM 3291 C C . PRO A 1 421 ? 30.430 -15.781 -45.429 1.00 88.38 421 PRO A C 1
ATOM 3293 O O . PRO A 1 421 ? 31.458 -15.846 -44.774 1.00 88.38 421 PRO A O 1
ATOM 3296 N N . SER A 1 422 ? 30.196 -16.651 -46.411 1.00 84.94 422 SER A N 1
ATOM 3297 C CA . SER A 1 422 ? 31.217 -17.620 -46.835 1.00 84.94 422 SER A CA 1
ATOM 3298 C C . SER A 1 422 ? 32.164 -17.001 -47.865 1.00 84.94 422 SER A C 1
ATOM 3300 O O . SER A 1 422 ? 31.703 -16.236 -48.714 1.00 84.94 422 SER A O 1
ATOM 3302 N N . HIS A 1 423 ? 33.431 -17.419 -47.898 1.00 84.88 423 HIS A N 1
ATOM 3303 C CA . HIS A 1 423 ? 34.392 -16.963 -48.909 1.00 84.88 423 HIS A CA 1
ATOM 3304 C C . HIS A 1 423 ? 33.842 -17.099 -50.351 1.00 84.88 423 HIS A C 1
ATOM 3306 O O . HIS A 1 423 ? 33.355 -18.157 -50.767 1.00 84.88 423 HIS A O 1
ATOM 3312 N N . GLY A 1 424 ? 33.898 -16.012 -51.124 1.00 81.56 424 GLY A N 1
ATOM 3313 C CA . GLY A 1 424 ? 33.369 -15.885 -52.485 1.00 81.56 424 GLY A CA 1
ATOM 3314 C C . GLY A 1 424 ? 31.850 -15.673 -52.589 1.00 81.56 424 GLY A C 1
ATOM 3315 O O . GLY A 1 424 ? 31.303 -15.740 -53.696 1.00 81.56 424 GLY A O 1
ATOM 3316 N N . MET A 1 425 ? 31.143 -15.448 -51.476 1.00 85.62 425 MET A N 1
ATOM 3317 C CA . MET A 1 425 ? 29.703 -15.180 -51.483 1.00 85.62 425 MET A CA 1
ATOM 3318 C C . MET A 1 425 ? 29.387 -13.867 -52.207 1.00 85.62 425 MET A C 1
ATOM 3320 O O . MET A 1 425 ? 30.084 -12.873 -52.052 1.00 85.62 425 MET A O 1
ATOM 3324 N N . THR A 1 426 ? 28.311 -13.858 -52.999 1.00 85.31 426 THR A N 1
ATOM 3325 C CA . THR A 1 426 ? 27.829 -12.664 -53.712 1.00 85.31 426 THR A CA 1
ATOM 3326 C C . THR A 1 426 ? 26.407 -12.334 -53.282 1.00 85.31 426 THR A C 1
ATOM 3328 O O . THR A 1 426 ? 25.653 -13.224 -52.887 1.00 85.31 426 THR A O 1
ATOM 3331 N N . ASN A 1 427 ? 26.020 -11.071 -53.428 1.00 78.12 427 ASN A N 1
ATOM 3332 C CA . ASN A 1 427 ? 24.741 -10.522 -52.986 1.00 78.12 427 ASN A CA 1
ATOM 3333 C C . ASN A 1 427 ? 24.502 -10.519 -51.469 1.00 78.12 427 ASN A C 1
ATOM 3335 O O . ASN A 1 427 ? 23.374 -10.724 -51.023 1.00 78.12 427 ASN A O 1
ATOM 3339 N N . VAL A 1 428 ? 25.547 -10.272 -50.683 1.00 83.44 428 VAL A N 1
ATOM 3340 C CA . VAL A 1 428 ? 25.419 -10.030 -49.239 1.00 83.44 428 VAL A CA 1
ATOM 3341 C C . VAL A 1 428 ? 24.680 -8.699 -48.994 1.00 83.44 428 VAL A C 1
ATOM 3343 O O . VAL A 1 428 ? 24.776 -7.770 -49.803 1.00 83.44 428 VAL A O 1
ATOM 3346 N N . ALA A 1 429 ? 23.885 -8.623 -47.922 1.00 82.19 429 ALA A N 1
ATOM 3347 C CA . ALA A 1 429 ? 23.194 -7.396 -47.515 1.00 82.19 429 ALA A CA 1
ATOM 3348 C C . ALA A 1 429 ? 24.195 -6.275 -47.169 1.00 82.19 429 ALA A C 1
ATOM 3350 O O . ALA A 1 429 ? 25.360 -6.554 -46.905 1.00 82.19 429 ALA A O 1
ATOM 3351 N N . LEU A 1 430 ? 23.746 -5.014 -47.161 1.00 83.75 430 LEU A N 1
ATOM 3352 C CA . LEU A 1 430 ? 24.606 -3.868 -46.811 1.00 83.75 430 LEU A CA 1
ATOM 3353 C C . LEU A 1 430 ? 24.851 -3.737 -45.299 1.00 83.75 430 LEU A C 1
ATOM 3355 O O . LEU A 1 430 ? 25.804 -3.093 -44.888 1.00 83.75 430 LEU A O 1
ATOM 3359 N N . THR A 1 431 ? 24.017 -4.372 -44.480 1.00 87.81 431 THR A N 1
ATOM 3360 C CA . THR A 1 431 ? 24.156 -4.461 -43.019 1.00 87.81 431 THR A CA 1
ATOM 3361 C C . THR A 1 431 ? 24.102 -5.937 -42.612 1.00 87.81 431 THR A C 1
ATOM 3363 O O . THR A 1 431 ? 23.078 -6.404 -42.107 1.00 87.81 431 THR A O 1
ATOM 3366 N N . PRO A 1 432 ? 25.111 -6.747 -42.985 1.00 87.69 432 PRO A N 1
ATOM 3367 C CA . PRO A 1 432 ? 25.077 -8.172 -42.700 1.00 87.69 432 PRO A CA 1
ATOM 3368 C C . PRO A 1 432 ? 25.301 -8.445 -41.207 1.00 87.69 432 PRO A C 1
ATOM 3370 O O . PRO A 1 432 ? 26.109 -7.784 -40.560 1.00 87.69 432 PRO A O 1
ATOM 3373 N N . THR A 1 433 ? 24.640 -9.480 -40.691 1.00 91.00 433 THR A N 1
ATOM 3374 C CA . THR A 1 433 ? 25.070 -10.167 -39.467 1.00 91.00 433 THR A CA 1
ATOM 3375 C C . THR A 1 433 ? 26.098 -11.219 -39.855 1.00 91.00 433 THR A C 1
ATOM 3377 O O . THR A 1 433 ? 25.764 -12.172 -40.565 1.00 91.00 433 THR A O 1
ATOM 3380 N N . VAL A 1 434 ? 27.347 -11.032 -39.437 1.00 90.75 434 VAL A N 1
ATOM 3381 C CA . VAL A 1 434 ? 28.430 -12.003 -39.616 1.00 90.75 434 VAL A CA 1
ATOM 3382 C C . VAL A 1 434 ? 28.407 -13.010 -38.466 1.00 90.75 434 VAL A C 1
ATOM 3384 O O . VAL A 1 434 ? 27.962 -12.689 -37.368 1.00 90.75 434 VAL A O 1
ATOM 3387 N N . SER A 1 435 ? 28.823 -14.251 -38.711 1.00 92.31 435 SER A N 1
ATOM 3388 C CA . SER A 1 435 ? 28.815 -15.310 -37.690 1.00 92.31 435 SER A CA 1
ATOM 3389 C C . SER A 1 435 ? 29.919 -16.331 -37.912 1.00 92.31 435 SER A C 1
ATOM 3391 O O . SER A 1 435 ? 30.283 -16.618 -39.055 1.00 92.31 435 SER A O 1
ATOM 3393 N N . TRP A 1 436 ? 30.399 -16.936 -36.829 1.00 93.88 436 TRP A N 1
ATOM 3394 C CA . TRP A 1 436 ? 31.477 -17.926 -36.816 1.00 93.88 436 TRP A CA 1
ATOM 3395 C C . TRP A 1 436 ? 31.136 -19.116 -35.916 1.00 93.88 436 TRP A C 1
ATOM 3397 O O . TRP A 1 436 ? 30.095 -19.171 -35.261 1.00 93.88 436 TRP A O 1
ATOM 3407 N N . GLN A 1 437 ? 31.951 -20.165 -35.983 1.00 90.38 437 GLN A N 1
ATOM 3408 C CA . GLN A 1 437 ? 31.799 -21.333 -35.122 1.00 90.38 437 GLN A CA 1
ATOM 3409 C C . GLN A 1 437 ? 32.125 -20.972 -33.677 1.00 90.38 437 GLN A C 1
ATOM 3411 O O . GLN A 1 437 ? 33.071 -20.244 -33.416 1.00 90.38 437 GLN A O 1
ATOM 3416 N N . LYS A 1 438 ? 31.394 -21.562 -32.731 1.00 88.94 438 LYS A N 1
ATOM 3417 C CA . LYS A 1 438 ? 31.698 -21.436 -31.308 1.00 88.94 438 LYS A CA 1
ATOM 3418 C C . LYS A 1 438 ? 33.162 -21.775 -31.003 1.00 88.94 438 LYS A C 1
ATOM 3420 O O . LYS A 1 438 ? 33.591 -22.909 -31.263 1.00 88.94 438 LYS A O 1
ATOM 3425 N N . TRP A 1 439 ? 33.866 -20.848 -30.357 1.00 89.25 439 TRP A N 1
ATOM 3426 C CA . TRP A 1 439 ? 35.197 -21.083 -29.809 1.00 89.25 439 TRP A CA 1
ATOM 3427 C C . TRP A 1 439 ? 35.111 -22.085 -28.647 1.00 89.25 439 TRP A C 1
ATOM 3429 O O . TRP A 1 439 ? 34.382 -21.887 -27.677 1.00 89.25 439 TRP A O 1
ATOM 3439 N N . GLN A 1 440 ? 35.752 -23.249 -28.800 1.00 82.25 440 GLN A N 1
ATOM 3440 C CA . GLN A 1 440 ? 35.499 -24.395 -27.916 1.00 82.25 440 GLN A CA 1
ATOM 3441 C C . GLN A 1 440 ? 36.177 -24.278 -26.548 1.00 82.25 440 GLN A C 1
ATOM 3443 O O . GLN A 1 440 ? 35.579 -24.704 -25.563 1.00 82.25 440 GLN A O 1
ATOM 3448 N N . ASN A 1 441 ? 37.396 -23.734 -26.503 1.00 83.31 441 ASN A N 1
ATOM 3449 C CA . ASN A 1 441 ? 38.243 -23.690 -25.311 1.00 83.31 441 ASN A CA 1
ATOM 3450 C C . ASN A 1 441 ? 39.013 -22.348 -25.226 1.00 83.31 441 ASN A C 1
ATOM 3452 O O . ASN A 1 441 ? 40.236 -22.369 -25.366 1.00 83.31 441 ASN A O 1
ATOM 3456 N N . PRO A 1 442 ? 38.342 -21.193 -25.072 1.00 85.56 442 PRO A N 1
ATOM 3457 C CA . PRO A 1 442 ? 39.045 -19.958 -24.714 1.00 85.56 442 PRO A CA 1
ATOM 3458 C C . PRO A 1 442 ? 39.700 -20.086 -23.328 1.00 85.56 442 PRO A C 1
ATOM 3460 O O . PRO A 1 442 ? 39.227 -20.872 -22.494 1.00 85.56 442 PRO A O 1
ATOM 3463 N N . GLN A 1 443 ? 40.780 -19.341 -23.090 1.00 81.94 443 GLN A N 1
ATOM 3464 C CA . GLN A 1 443 ? 41.342 -19.162 -21.748 1.00 81.94 443 GLN A CA 1
ATOM 3465 C C . GLN A 1 443 ? 40.404 -18.275 -20.894 1.00 81.94 443 GLN A C 1
ATOM 3467 O O . GLN A 1 443 ? 39.396 -17.787 -21.412 1.00 81.94 443 GLN A O 1
ATOM 3472 N N . PRO A 1 444 ? 40.635 -18.143 -19.571 1.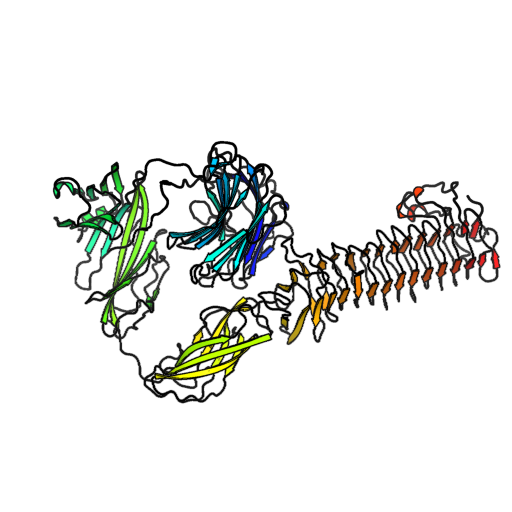00 75.81 444 PRO A N 1
ATOM 3473 C CA . PRO A 1 444 ? 39.848 -17.230 -18.738 1.00 75.81 444 PRO A CA 1
ATOM 3474 C C . PRO A 1 444 ? 39.843 -15.803 -19.299 1.00 75.81 444 PRO A C 1
ATOM 3476 O O . PRO A 1 444 ? 38.771 -15.228 -19.468 1.00 75.81 444 PRO A O 1
ATOM 3479 N N . ASP A 1 445 ? 41.021 -15.329 -19.702 1.00 78.88 445 ASP A N 1
ATOM 3480 C CA . ASP A 1 445 ? 41.256 -13.996 -20.249 1.00 78.88 445 ASP A CA 1
ATOM 3481 C C . ASP A 1 445 ? 41.355 -14.090 -21.775 1.00 78.88 445 ASP A C 1
ATOM 3483 O O . ASP A 1 445 ? 42.359 -14.505 -22.368 1.00 78.88 445 ASP A O 1
ATOM 3487 N N . SER A 1 446 ? 40.216 -13.883 -22.438 1.00 82.94 446 SER A N 1
ATOM 3488 C CA . SER A 1 446 ? 40.079 -14.112 -23.877 1.00 82.94 446 SER A CA 1
ATOM 3489 C C . SER A 1 446 ? 38.934 -13.322 -24.497 1.00 82.94 446 SER A C 1
ATOM 3491 O O . SER A 1 446 ? 37.877 -13.143 -23.889 1.00 82.94 446 SER A O 1
ATOM 3493 N N . GLY A 1 447 ? 39.077 -12.970 -25.773 1.00 86.94 447 GLY A N 1
ATOM 3494 C CA . GLY A 1 447 ? 38.031 -12.280 -26.516 1.00 86.94 447 GLY A CA 1
ATOM 3495 C C . GLY A 1 447 ? 38.126 -12.421 -28.032 1.00 86.94 447 GLY A C 1
ATOM 3496 O O . GLY A 1 447 ? 38.974 -13.137 -28.565 1.00 86.94 447 GLY A O 1
ATOM 3497 N N . VAL A 1 448 ? 37.177 -11.790 -28.722 1.00 86.12 448 VAL A N 1
ATOM 3498 C CA . VAL A 1 448 ? 37.016 -11.850 -30.176 1.00 86.12 448 VAL A CA 1
ATOM 3499 C C . VAL A 1 448 ? 37.004 -10.445 -30.754 1.00 86.12 448 VAL A C 1
ATOM 3501 O O . VAL A 1 448 ? 36.173 -9.627 -30.368 1.00 86.12 448 VAL A O 1
ATOM 3504 N N . PHE A 1 449 ? 37.873 -10.180 -31.717 1.00 87.75 449 PHE A N 1
ATOM 3505 C CA . PHE A 1 449 ? 37.886 -8.927 -32.462 1.00 87.75 449 PHE A CA 1
ATOM 3506 C C . PHE A 1 449 ? 37.394 -9.162 -33.897 1.00 87.75 449 PHE A C 1
ATOM 3508 O O . PHE A 1 449 ? 37.633 -10.225 -34.471 1.00 87.75 449 PHE A O 1
ATOM 3515 N N . VAL A 1 450 ? 36.634 -8.217 -34.465 1.00 91.31 450 VAL A N 1
ATOM 3516 C CA . VAL A 1 450 ? 36.044 -8.370 -35.806 1.00 91.31 450 VAL A CA 1
ATOM 3517 C C . VAL A 1 450 ? 36.285 -7.122 -36.643 1.00 91.31 450 VAL A C 1
ATOM 3519 O O . VAL A 1 450 ? 35.821 -6.038 -36.290 1.00 91.31 450 VAL A O 1
ATOM 3522 N N . GLY A 1 451 ? 36.902 -7.306 -37.811 1.00 91.38 451 GLY A N 1
ATOM 3523 C CA . GLY A 1 451 ? 37.139 -6.247 -38.787 1.00 91.38 451 GLY A CA 1
ATOM 3524 C C . GLY A 1 451 ? 36.627 -6.600 -40.183 1.00 91.38 451 GLY A C 1
ATOM 3525 O O . GLY A 1 451 ? 36.632 -7.753 -40.617 1.00 91.38 451 GLY A O 1
ATOM 3526 N N . ILE A 1 452 ? 36.140 -5.592 -40.906 1.00 92.62 452 ILE A N 1
ATOM 3527 C CA . ILE A 1 452 ? 35.713 -5.688 -42.302 1.00 92.62 452 ILE A CA 1
ATOM 3528 C C . ILE A 1 452 ? 36.418 -4.601 -43.107 1.00 92.62 452 ILE A C 1
ATOM 3530 O O . ILE A 1 452 ? 36.076 -3.420 -43.020 1.00 92.62 452 ILE A O 1
ATOM 3534 N N . GLU A 1 453 ? 37.341 -5.007 -43.973 1.00 92.38 453 GLU A N 1
ATOM 3535 C CA . GLU A 1 453 ? 38.092 -4.106 -44.839 1.00 92.38 453 GLU A CA 1
ATOM 3536 C C . GLU A 1 453 ? 37.642 -4.204 -46.296 1.00 92.38 453 GLU A C 1
ATOM 3538 O O . GLU A 1 453 ? 37.414 -5.271 -46.875 1.00 92.38 453 GLU A O 1
ATOM 3543 N N . LYS A 1 454 ? 37.504 -3.051 -46.946 1.00 89.81 454 LYS A N 1
ATOM 3544 C CA . LYS A 1 454 ? 37.261 -3.004 -48.380 1.00 89.81 454 LYS A CA 1
ATOM 3545 C C . LYS A 1 454 ? 38.553 -3.282 -49.146 1.00 89.81 454 LYS A C 1
ATOM 3547 O O . LYS A 1 454 ? 39.428 -2.436 -49.238 1.00 89.81 454 LYS A O 1
ATOM 3552 N N . THR A 1 455 ? 38.573 -4.394 -49.881 1.00 84.81 455 THR A N 1
ATOM 3553 C CA . THR A 1 455 ? 39.716 -4.829 -50.721 1.00 84.81 455 THR A CA 1
ATOM 3554 C C . THR A 1 455 ? 40.235 -3.787 -51.731 1.00 84.81 455 THR A C 1
ATOM 3556 O O . THR A 1 455 ? 41.333 -3.927 -52.269 1.00 84.81 455 THR A O 1
ATOM 3559 N N . GLN A 1 456 ? 39.436 -2.764 -52.067 1.00 79.69 456 GLN A N 1
ATOM 3560 C CA . GLN A 1 456 ? 39.854 -1.616 -52.875 1.00 79.69 456 GLN A CA 1
ATOM 3561 C C . GLN A 1 456 ? 39.194 -0.315 -52.395 1.00 79.69 456 GLN A C 1
ATOM 3563 O O . GLN A 1 456 ? 38.006 -0.081 -52.651 1.00 79.69 456 GLN A O 1
ATOM 3568 N N . GLY A 1 457 ? 40.005 0.581 -51.831 1.00 75.88 457 GLY A N 1
ATOM 3569 C CA . GLY A 1 457 ? 39.615 1.922 -51.386 1.00 75.88 457 GLY A CA 1
ATOM 3570 C C . GLY A 1 457 ? 39.544 2.037 -49.865 1.00 75.88 457 GLY A C 1
ATOM 3571 O O . GLY A 1 457 ? 39.692 1.049 -49.165 1.00 75.88 457 GLY A O 1
ATOM 3572 N N . ASP A 1 458 ? 39.283 3.247 -49.379 1.00 74.06 458 ASP A N 1
ATOM 3573 C CA . ASP A 1 458 ? 39.427 3.581 -47.959 1.00 74.06 458 ASP A CA 1
ATOM 3574 C C . ASP A 1 458 ? 38.070 3.426 -47.243 1.00 74.06 458 ASP A C 1
ATOM 3576 O O . ASP A 1 458 ? 37.362 4.406 -47.010 1.00 74.06 458 ASP A O 1
ATOM 3580 N N . HIS A 1 459 ? 37.635 2.187 -46.996 1.00 79.06 459 HIS A N 1
ATOM 3581 C CA . HIS A 1 459 ? 36.448 1.906 -46.179 1.00 79.06 459 HIS A CA 1
ATOM 3582 C C . HIS A 1 459 ? 36.720 0.680 -45.315 1.00 79.06 459 HIS A C 1
ATOM 3584 O O . HIS A 1 459 ? 36.939 -0.414 -45.833 1.00 79.06 459 HIS A O 1
ATOM 3590 N N . PHE A 1 460 ? 36.667 0.889 -44.009 1.00 84.75 460 PHE A N 1
ATOM 3591 C CA . PHE A 1 460 ? 36.935 -0.102 -42.989 1.00 84.75 460 PHE A CA 1
ATOM 3592 C C . PHE A 1 460 ? 35.886 0.022 -41.878 1.00 84.75 460 PHE A C 1
ATOM 3594 O O . PHE A 1 460 ? 35.448 1.136 -41.578 1.00 84.75 460 PHE A O 1
ATOM 3601 N N . VAL A 1 461 ? 35.420 -1.108 -41.348 1.00 84.88 461 VAL A N 1
ATOM 3602 C CA . VAL A 1 461 ? 34.417 -1.174 -40.279 1.00 84.88 461 VAL A CA 1
ATOM 3603 C C . VAL A 1 461 ? 34.822 -2.250 -39.282 1.00 84.88 461 VAL A C 1
ATOM 3605 O O . VAL A 1 461 ? 35.064 -3.380 -39.689 1.00 84.88 461 VAL A O 1
ATOM 3608 N N . GLU A 1 462 ? 34.801 -1.929 -37.994 1.00 84.69 462 GLU A N 1
ATOM 3609 C CA . GLU A 1 462 ? 35.221 -2.829 -36.916 1.00 84.69 462 GLU A CA 1
ATOM 3610 C C . GLU A 1 462 ? 34.304 -2.760 -35.685 1.00 84.69 462 GLU A C 1
ATOM 3612 O O . GLU A 1 462 ? 33.382 -1.927 -35.609 1.00 84.69 462 GLU A O 1
ATOM 3617 N N . THR A 1 463 ? 34.561 -3.661 -34.735 1.00 77.75 463 THR A N 1
ATOM 3618 C CA . THR A 1 463 ? 34.015 -3.623 -33.375 1.00 77.75 463 THR A CA 1
ATOM 3619 C C . THR A 1 463 ? 34.668 -2.506 -32.563 1.00 77.75 463 THR A C 1
ATOM 3621 O O . THR A 1 463 ? 35.871 -2.309 -32.642 1.00 77.75 463 THR A O 1
ATOM 3624 N N . ASP A 1 464 ? 33.890 -1.807 -31.734 1.00 69.56 464 ASP A N 1
ATOM 3625 C CA . ASP A 1 464 ? 34.382 -0.701 -30.890 1.00 69.56 464 ASP A CA 1
ATOM 3626 C C . ASP A 1 464 ? 35.173 -1.196 -29.648 1.00 69.56 464 ASP A C 1
ATOM 3628 O O . ASP A 1 464 ? 35.334 -0.459 -28.686 1.00 69.56 464 ASP A O 1
ATOM 3632 N N . GLY A 1 465 ? 35.637 -2.454 -29.654 1.00 68.88 465 GLY A N 1
ATOM 3633 C CA . GLY A 1 465 ? 36.186 -3.175 -28.499 1.00 68.88 465 GLY A CA 1
ATOM 3634 C C . GLY A 1 465 ? 36.456 -4.653 -28.786 1.00 68.88 465 GLY A C 1
ATOM 3635 O O . GLY A 1 465 ? 36.052 -5.181 -29.832 1.00 68.88 465 GLY A O 1
ATOM 3636 N N . LEU A 1 466 ? 37.108 -5.327 -27.833 1.00 73.69 466 LEU A N 1
ATOM 3637 C CA . LEU A 1 466 ? 37.214 -6.784 -27.809 1.00 73.69 466 LEU A CA 1
ATOM 3638 C C . LEU A 1 466 ? 35.883 -7.376 -27.320 1.00 73.69 466 LEU A C 1
ATOM 3640 O O . LEU A 1 466 ? 35.422 -7.083 -26.223 1.00 73.69 466 LEU A O 1
ATOM 3644 N N . LEU A 1 467 ? 35.246 -8.221 -28.128 1.00 78.38 467 LEU A N 1
ATOM 3645 C CA . LEU A 1 467 ? 34.017 -8.912 -27.735 1.00 78.38 467 LEU A CA 1
ATOM 3646 C C . LEU A 1 467 ? 34.339 -10.072 -26.787 1.00 78.38 467 LEU A C 1
ATOM 3648 O O . LEU A 1 467 ? 35.394 -10.695 -26.885 1.00 78.38 467 LEU A O 1
ATOM 3652 N N . THR A 1 468 ? 33.386 -10.464 -25.940 1.00 84.69 468 THR A N 1
ATOM 3653 C CA . THR A 1 468 ? 33.577 -11.635 -25.066 1.00 84.69 468 THR A CA 1
ATOM 3654 C C . THR A 1 468 ? 33.845 -12.911 -25.878 1.00 84.69 468 THR A C 1
ATOM 3656 O O . THR A 1 468 ? 33.242 -13.129 -26.938 1.00 84.69 468 THR A O 1
ATOM 3659 N N . ALA A 1 469 ? 34.661 -13.829 -25.347 1.00 81.19 469 ALA A N 1
ATOM 3660 C CA . ALA A 1 469 ? 34.989 -15.107 -25.997 1.00 81.19 469 ALA A CA 1
ATOM 3661 C C . ALA A 1 469 ? 33.780 -16.027 -26.295 1.00 81.19 469 ALA A C 1
ATOM 3663 O O . ALA A 1 469 ? 33.901 -17.016 -27.024 1.00 81.19 469 ALA A O 1
ATOM 3664 N N . LYS A 1 470 ? 32.598 -15.732 -25.730 1.00 83.06 470 LYS A N 1
ATOM 3665 C CA . LYS A 1 470 ? 31.343 -16.464 -25.986 1.00 83.06 470 LYS A CA 1
ATOM 3666 C C . LYS A 1 470 ? 30.595 -15.963 -27.222 1.00 83.06 470 LYS A C 1
ATOM 3668 O O . LYS A 1 470 ? 29.637 -16.617 -27.635 1.00 83.06 470 LYS A O 1
ATOM 3673 N N . THR A 1 471 ? 30.996 -14.831 -27.791 1.00 85.44 471 THR A N 1
ATOM 3674 C CA . THR A 1 471 ? 30.311 -14.217 -28.929 1.00 85.44 471 THR A CA 1
ATOM 3675 C C . THR A 1 471 ? 30.470 -15.083 -30.181 1.00 85.44 471 THR A C 1
ATOM 3677 O O . THR A 1 471 ? 31.565 -15.546 -30.492 1.00 85.44 471 THR A O 1
ATOM 3680 N N . GLU A 1 472 ? 29.368 -15.332 -30.899 1.00 90.50 472 GLU A N 1
ATOM 3681 C CA . GLU A 1 472 ? 29.334 -16.178 -32.112 1.00 90.50 472 GLU A CA 1
ATOM 3682 C C . GLU A 1 472 ? 28.913 -15.397 -33.375 1.00 90.50 472 GLU A C 1
ATOM 3684 O O . GLU A 1 472 ? 28.886 -15.949 -34.482 1.00 90.50 472 GLU A O 1
ATOM 3689 N N . SER A 1 473 ? 28.549 -14.119 -33.222 1.00 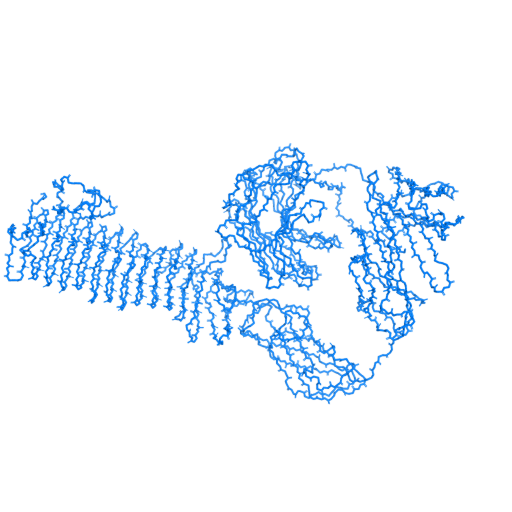91.56 473 SER A N 1
ATOM 3690 C CA . SER A 1 473 ? 28.091 -13.252 -34.309 1.00 91.56 473 SER A CA 1
ATOM 3691 C C . SER A 1 473 ? 28.186 -11.770 -33.968 1.00 91.56 473 SER A C 1
ATOM 3693 O O . SER A 1 473 ? 28.031 -11.400 -32.809 1.00 91.56 473 SER A O 1
ATOM 3695 N N . TRP A 1 474 ? 28.304 -10.928 -34.994 1.00 91.44 474 TRP A N 1
ATOM 3696 C CA . TRP A 1 474 ? 28.291 -9.466 -34.893 1.00 91.44 474 TRP A CA 1
ATOM 3697 C C . TRP A 1 474 ? 27.502 -8.855 -36.065 1.00 91.44 474 TRP A C 1
ATOM 3699 O O . TRP A 1 474 ? 27.486 -9.417 -37.161 1.00 91.44 474 TRP A O 1
ATOM 3709 N N . THR A 1 475 ? 26.791 -7.740 -35.855 1.00 89.31 475 THR A N 1
ATOM 3710 C CA . THR A 1 475 ? 25.943 -7.112 -36.890 1.00 89.31 475 THR A CA 1
ATOM 3711 C C . THR A 1 475 ? 26.442 -5.724 -37.249 1.00 89.31 475 THR A C 1
ATOM 3713 O O . THR A 1 475 ? 26.575 -4.871 -36.379 1.00 89.31 475 THR A O 1
ATOM 3716 N N . VAL A 1 476 ? 26.626 -5.477 -38.549 1.00 85.44 476 VAL A N 1
ATOM 3717 C CA . VAL A 1 476 ? 26.958 -4.144 -39.066 1.00 85.44 476 VAL A CA 1
ATOM 3718 C C . VAL A 1 476 ? 25.767 -3.205 -38.875 1.00 85.44 476 VAL A C 1
ATOM 3720 O O . VAL A 1 476 ? 24.674 -3.459 -39.392 1.00 85.44 476 VAL A O 1
ATOM 3723 N N . THR A 1 477 ? 25.982 -2.111 -38.152 1.00 78.88 477 THR A N 1
ATOM 3724 C CA . THR A 1 477 ? 24.965 -1.097 -37.861 1.00 78.88 477 THR A CA 1
ATOM 3725 C C . THR A 1 477 ? 24.663 -0.217 -39.078 1.00 78.88 477 THR A C 1
ATOM 3727 O O . THR A 1 477 ? 25.382 -0.202 -40.081 1.00 78.88 477 THR A O 1
ATOM 3730 N N . GLN A 1 478 ? 23.547 0.516 -39.031 1.00 69.75 478 GLN A N 1
ATOM 3731 C CA . GLN A 1 478 ? 23.086 1.314 -40.171 1.00 69.75 478 GLN A CA 1
ATOM 3732 C C . GLN A 1 478 ? 24.018 2.493 -40.507 1.00 69.75 478 GLN A C 1
ATOM 3734 O O . GLN A 1 478 ? 24.130 2.868 -41.672 1.00 69.75 478 GLN A O 1
ATOM 3739 N N . ASP A 1 479 ? 24.680 3.076 -39.511 1.00 68.62 479 ASP A N 1
ATOM 3740 C CA . ASP A 1 479 ? 25.663 4.155 -39.653 1.00 68.62 479 ASP A CA 1
ATOM 3741 C C . ASP A 1 479 ? 27.001 3.667 -40.233 1.00 68.62 479 ASP A C 1
ATOM 3743 O O . ASP A 1 479 ? 27.648 4.408 -40.974 1.00 68.62 479 ASP A O 1
ATOM 3747 N N . LYS A 1 480 ? 27.344 2.396 -39.999 1.00 77.38 480 LYS A N 1
ATOM 3748 C CA . LYS A 1 480 ? 28.525 1.702 -40.530 1.00 77.38 480 LYS A CA 1
ATOM 3749 C C . LYS A 1 480 ? 28.215 0.866 -41.796 1.00 77.38 480 LYS A C 1
ATOM 3751 O O . LYS A 1 480 ? 28.923 -0.086 -42.116 1.00 77.38 480 LYS A O 1
ATOM 3756 N N . SER A 1 481 ? 27.131 1.173 -42.527 1.00 82.88 481 SER A N 1
ATOM 3757 C CA . SER A 1 481 ? 26.638 0.327 -43.631 1.00 82.88 481 SER A CA 1
ATOM 3758 C C . SER A 1 481 ? 27.645 0.140 -44.776 1.00 82.88 481 SER A C 1
ATOM 3760 O O . SER A 1 481 ? 28.237 1.109 -45.260 1.00 82.88 481 SER A O 1
ATOM 3762 N N . LEU A 1 482 ? 27.730 -1.085 -45.303 1.00 89.12 482 LEU A N 1
ATOM 3763 C CA . LEU A 1 482 ? 28.587 -1.439 -46.432 1.00 89.12 482 LEU A CA 1
ATOM 3764 C C . LEU A 1 482 ? 28.086 -0.843 -47.753 1.00 89.12 482 LEU A C 1
ATOM 3766 O O . LEU A 1 482 ? 26.894 -0.611 -47.974 1.00 89.12 482 LEU A O 1
ATOM 3770 N N . GLU A 1 483 ? 29.005 -0.659 -48.695 1.00 86.81 483 GLU A N 1
ATOM 3771 C CA . GLU A 1 483 ? 28.679 -0.133 -50.015 1.00 86.81 483 GLU A CA 1
ATOM 3772 C C . GLU A 1 483 ? 28.119 -1.219 -50.950 1.00 86.81 483 GLU A C 1
ATOM 3774 O O . GLU A 1 483 ? 28.595 -2.361 -50.946 1.00 86.81 483 GLU A O 1
ATOM 3779 N N . PRO A 1 484 ? 27.132 -0.884 -51.806 1.00 83.94 484 PRO A N 1
ATOM 3780 C CA . PRO A 1 484 ? 26.615 -1.810 -52.806 1.00 83.94 484 PRO A CA 1
ATOM 3781 C C . PRO A 1 484 ? 27.667 -2.136 -53.874 1.00 83.94 484 PRO A C 1
ATOM 3783 O O . PRO A 1 484 ? 28.524 -1.314 -54.199 1.00 83.94 484 PRO A O 1
ATOM 3786 N N . ASP A 1 485 ? 27.564 -3.337 -54.447 1.00 84.38 485 ASP A N 1
ATOM 3787 C CA . ASP A 1 485 ? 28.425 -3.853 -55.518 1.00 84.38 485 ASP A CA 1
ATOM 3788 C C . ASP A 1 485 ? 29.946 -3.799 -55.205 1.00 84.38 485 ASP A C 1
ATOM 3790 O O . ASP A 1 485 ? 30.767 -3.674 -56.119 1.00 84.38 485 ASP A O 1
ATOM 3794 N N . SER A 1 486 ? 30.336 -3.903 -53.927 1.00 87.19 486 SER A N 1
ATOM 3795 C CA . SER A 1 486 ? 31.734 -3.829 -53.455 1.00 87.19 486 SER A CA 1
ATOM 3796 C C . SER A 1 486 ? 32.230 -5.159 -52.876 1.00 87.19 486 SER A C 1
ATOM 3798 O O . SER A 1 486 ? 31.429 -5.971 -52.414 1.00 87.19 486 SER A O 1
ATOM 3800 N N . THR A 1 487 ? 33.549 -5.396 -52.940 1.00 91.12 487 THR A N 1
ATOM 3801 C CA . THR A 1 487 ? 34.207 -6.592 -52.375 1.00 91.12 487 THR A CA 1
ATOM 3802 C C . THR A 1 487 ? 34.907 -6.249 -51.067 1.00 91.12 487 THR A C 1
ATOM 3804 O O . THR A 1 487 ? 35.717 -5.320 -51.039 1.00 91.12 487 THR A O 1
ATOM 3807 N N . TYR A 1 488 ? 34.603 -7.025 -50.035 1.00 92.38 488 TYR A N 1
ATOM 3808 C CA . TYR A 1 488 ? 35.111 -6.868 -48.679 1.00 92.38 488 TYR A CA 1
ATOM 3809 C C . TYR A 1 488 ? 35.820 -8.140 -48.221 1.00 92.38 488 TYR A C 1
ATOM 3811 O O . TYR A 1 488 ? 35.480 -9.235 -48.680 1.00 92.38 488 TYR A O 1
ATOM 3819 N N . GLU A 1 489 ? 36.779 -7.960 -47.329 1.00 92.12 489 GLU A N 1
ATOM 3820 C CA . GLU A 1 489 ? 37.462 -8.970 -46.534 1.00 92.12 489 GLU A CA 1
ATOM 3821 C C . GLU A 1 489 ? 36.961 -8.831 -45.099 1.00 92.12 489 GLU A C 1
ATOM 3823 O O . GLU A 1 489 ? 36.924 -7.730 -44.566 1.00 92.12 489 GLU A O 1
ATOM 3828 N N . LEU A 1 490 ? 36.464 -9.919 -44.524 1.00 92.19 490 LEU A N 1
ATOM 3829 C CA . LEU A 1 490 ? 36.081 -10.015 -43.121 1.00 92.19 490 LEU A CA 1
ATOM 3830 C C . LEU A 1 490 ? 37.145 -10.857 -42.440 1.00 92.19 490 LEU A C 1
ATOM 3832 O O . LEU A 1 490 ? 37.337 -11.996 -42.868 1.00 92.19 490 LEU A O 1
ATOM 3836 N N . TYR A 1 491 ? 37.737 -10.333 -41.379 1.00 89.25 491 TYR A N 1
ATOM 3837 C CA . TYR A 1 491 ? 38.637 -11.063 -40.503 1.00 89.25 491 TYR A CA 1
ATOM 3838 C C . TYR A 1 491 ? 38.090 -11.069 -39.072 1.00 89.25 491 TYR A C 1
ATOM 3840 O O . TYR A 1 491 ? 37.358 -10.166 -38.652 1.00 89.25 491 TYR A O 1
ATOM 3848 N N . VAL A 1 492 ? 38.352 -12.165 -38.366 1.00 90.75 492 VAL A N 1
ATOM 3849 C CA . VAL A 1 492 ? 37.925 -12.392 -36.985 1.00 90.75 492 VAL A CA 1
ATOM 3850 C C . VAL A 1 492 ? 39.112 -12.942 -36.209 1.00 90.75 492 VAL A C 1
ATOM 3852 O O . VAL A 1 492 ? 39.545 -14.065 -36.487 1.00 90.75 492 VAL A O 1
ATOM 3855 N N . ASP A 1 493 ? 39.579 -12.178 -35.227 1.00 88.81 493 ASP A N 1
ATOM 3856 C CA . ASP A 1 493 ? 40.697 -12.547 -34.366 1.00 88.81 493 ASP A CA 1
ATOM 3857 C C . ASP A 1 493 ? 40.198 -13.153 -33.065 1.00 88.81 493 ASP A C 1
ATOM 3859 O O . ASP A 1 493 ? 39.333 -12.604 -32.382 1.00 88.81 493 ASP A O 1
ATOM 3863 N N . PHE A 1 494 ? 40.764 -14.301 -32.714 1.00 89.25 494 PHE A N 1
ATOM 3864 C CA . PHE A 1 494 ? 40.522 -14.986 -31.451 1.00 89.25 494 PHE A CA 1
ATOM 3865 C C . PHE A 1 494 ? 41.741 -14.786 -30.568 1.00 89.25 494 PHE A C 1
ATOM 3867 O O . PHE A 1 494 ? 42.804 -15.336 -30.866 1.00 89.25 494 PHE A O 1
ATOM 3874 N N . ILE A 1 495 ? 41.580 -13.987 -29.518 1.00 88.56 495 ILE A N 1
ATOM 3875 C CA . ILE A 1 495 ? 42.679 -13.443 -28.726 1.00 88.56 495 ILE A CA 1
ATOM 3876 C C . ILE A 1 495 ? 42.635 -14.049 -27.329 1.00 88.56 495 ILE A C 1
ATOM 3878 O O . ILE A 1 495 ? 41.623 -13.946 -26.639 1.00 88.56 495 ILE A O 1
ATOM 3882 N N . ASN A 1 496 ? 43.736 -14.666 -26.924 1.00 86.44 496 ASN A N 1
ATOM 3883 C CA . ASN A 1 496 ? 44.033 -14.997 -25.538 1.00 86.44 496 ASN A CA 1
ATOM 3884 C C . ASN A 1 496 ? 45.047 -13.971 -25.030 1.00 86.44 496 ASN A C 1
ATOM 3886 O O . ASN A 1 496 ? 46.038 -13.724 -25.722 1.00 86.44 496 ASN A O 1
ATOM 3890 N N . TYR A 1 497 ? 44.831 -13.394 -23.856 1.00 85.38 497 TYR A N 1
ATOM 3891 C CA . TYR A 1 497 ? 45.743 -12.399 -23.302 1.00 85.38 497 TYR A CA 1
ATOM 3892 C C . TYR A 1 497 ? 46.049 -12.682 -21.835 1.00 85.38 497 TYR A C 1
ATOM 3894 O O . TYR A 1 497 ? 45.282 -13.344 -21.149 1.00 85.38 497 TYR A O 1
ATOM 3902 N N . ASP A 1 498 ? 47.193 -12.193 -21.382 1.00 81.56 498 ASP A N 1
ATOM 3903 C CA . ASP A 1 498 ? 47.613 -12.170 -19.988 1.00 81.56 498 ASP A CA 1
ATOM 3904 C C . ASP A 1 498 ? 48.056 -10.749 -19.640 1.00 81.56 498 ASP A C 1
ATOM 3906 O O . ASP A 1 498 ? 48.597 -10.024 -20.483 1.00 81.56 498 ASP A O 1
ATOM 3910 N N . TYR A 1 499 ? 47.808 -10.355 -18.398 1.00 78.62 499 TYR A N 1
ATOM 3911 C CA . TYR A 1 499 ? 48.168 -9.044 -17.883 1.00 78.62 499 TYR A CA 1
ATOM 3912 C C . TYR A 1 499 ? 49.137 -9.208 -16.717 1.00 78.62 499 TYR A C 1
ATOM 3914 O O . TYR A 1 499 ? 48.854 -9.879 -15.722 1.00 78.62 499 TYR A O 1
ATOM 3922 N N . GLN A 1 500 ? 50.297 -8.572 -16.840 1.00 75.56 500 GLN A N 1
ATOM 3923 C CA . GLN A 1 500 ? 51.375 -8.663 -15.871 1.00 75.56 500 GLN A CA 1
ATOM 3924 C C . GLN A 1 500 ? 51.812 -7.268 -15.444 1.00 75.56 500 GLN A C 1
ATOM 3926 O O . GLN A 1 500 ? 51.979 -6.374 -16.264 1.00 75.56 500 GLN A O 1
ATOM 3931 N N . ILE A 1 501 ? 52.100 -7.103 -14.153 1.00 74.25 501 ILE A N 1
ATOM 3932 C CA . ILE A 1 501 ? 52.792 -5.914 -13.654 1.00 74.25 501 ILE A CA 1
ATOM 3933 C C . ILE A 1 501 ? 54.250 -6.287 -13.416 1.00 74.25 501 ILE A C 1
ATOM 3935 O O . ILE A 1 501 ? 54.574 -7.033 -12.483 1.00 74.25 501 ILE A O 1
ATOM 3939 N N . ILE A 1 502 ? 55.148 -5.745 -14.234 1.00 77.25 502 ILE A N 1
ATOM 3940 C CA . ILE A 1 502 ? 56.591 -5.961 -14.107 1.00 77.25 502 ILE A CA 1
ATOM 3941 C C . ILE A 1 502 ? 57.235 -4.636 -13.727 1.00 77.25 502 ILE A C 1
ATOM 3943 O O . ILE A 1 502 ? 57.200 -3.674 -14.481 1.00 77.25 502 ILE A O 1
ATOM 3947 N N . ASP A 1 503 ? 57.819 -4.584 -12.531 1.00 76.31 503 ASP A N 1
ATOM 3948 C CA . ASP A 1 503 ? 58.481 -3.391 -11.983 1.00 76.31 503 ASP A CA 1
ATOM 3949 C C . ASP A 1 503 ? 57.626 -2.109 -12.103 1.00 76.31 503 ASP A C 1
ATOM 3951 O O . ASP A 1 503 ? 58.097 -1.059 -12.525 1.00 76.31 503 ASP A O 1
ATOM 3955 N N . GLN A 1 504 ? 56.346 -2.218 -11.708 1.00 68.88 504 GLN A N 1
ATOM 3956 C CA . GLN A 1 504 ? 55.355 -1.124 -11.691 1.00 68.88 504 GLN A CA 1
ATOM 3957 C C . GLN A 1 504 ? 54.932 -0.606 -13.076 1.00 68.88 504 GLN A C 1
ATOM 3959 O O . GLN A 1 504 ? 54.415 0.500 -13.182 1.00 68.88 504 GLN A O 1
ATOM 3964 N N . THR A 1 505 ? 55.157 -1.398 -14.122 1.00 70.19 505 THR A N 1
ATOM 3965 C CA . THR A 1 505 ? 54.742 -1.123 -15.501 1.00 70.19 505 THR A CA 1
ATOM 3966 C C . THR A 1 505 ? 53.780 -2.203 -15.966 1.00 70.19 505 THR A C 1
ATOM 3968 O O . THR A 1 505 ? 53.999 -3.386 -15.677 1.00 70.19 505 THR A O 1
ATOM 3971 N N . ASP A 1 506 ? 52.744 -1.780 -16.679 1.00 76.19 506 ASP A N 1
ATOM 3972 C CA . ASP A 1 506 ? 51.732 -2.652 -17.256 1.00 76.19 506 ASP A CA 1
ATOM 3973 C C . ASP A 1 506 ? 52.292 -3.353 -18.495 1.00 76.19 506 ASP A C 1
ATOM 3975 O O . ASP A 1 506 ? 52.804 -2.720 -19.423 1.00 76.19 506 ASP A O 1
ATOM 3979 N N . VAL A 1 507 ? 52.245 -4.684 -18.480 1.00 80.06 507 VAL A N 1
ATOM 3980 C CA . VAL A 1 507 ? 52.734 -5.542 -19.556 1.00 80.06 507 VAL A CA 1
ATOM 3981 C C . VAL A 1 507 ? 51.607 -6.454 -20.012 1.00 80.06 507 VAL A C 1
ATOM 3983 O O . VAL A 1 507 ? 51.153 -7.327 -19.272 1.00 80.06 507 VAL A O 1
ATOM 3986 N N . PHE A 1 508 ? 51.185 -6.271 -21.255 1.00 83.62 508 PHE A N 1
ATOM 3987 C CA . PHE A 1 508 ? 50.145 -7.055 -21.899 1.00 83.62 508 PHE A CA 1
ATOM 3988 C C . PHE A 1 508 ? 50.785 -8.104 -22.796 1.00 83.62 508 PHE A C 1
ATOM 3990 O O . PHE A 1 508 ? 51.579 -7.791 -23.682 1.00 83.62 508 PHE A O 1
ATOM 3997 N N . VAL A 1 509 ? 50.437 -9.367 -22.582 1.00 86.25 509 VAL A N 1
ATOM 3998 C CA . VAL A 1 509 ? 50.959 -10.477 -23.372 1.00 86.25 509 VAL A CA 1
ATOM 3999 C C . VAL A 1 509 ? 49.813 -11.112 -24.133 1.00 86.25 509 VAL A C 1
ATOM 4001 O O . VAL A 1 509 ? 48.908 -11.672 -23.527 1.00 86.25 509 VAL A O 1
ATOM 4004 N N . LEU A 1 510 ? 49.833 -11.043 -25.463 1.00 87.81 510 LEU A N 1
ATOM 4005 C CA . LEU A 1 510 ? 48.707 -11.475 -26.288 1.00 87.81 510 LEU A CA 1
ATOM 4006 C C . LEU A 1 510 ? 49.105 -12.573 -27.266 1.00 87.81 510 LEU A C 1
ATOM 4008 O O . LEU A 1 510 ? 50.168 -12.563 -27.886 1.00 87.81 510 LEU A O 1
ATOM 4012 N N . SER A 1 511 ? 48.205 -13.523 -27.470 1.00 88.00 511 SER A N 1
ATOM 4013 C CA . SER A 1 511 ? 48.300 -14.463 -28.573 1.00 88.00 511 SER A CA 1
ATOM 4014 C C . SER A 1 511 ? 46.996 -14.518 -29.342 1.00 88.00 511 SER A C 1
ATOM 4016 O O . SER A 1 511 ? 45.919 -14.603 -28.754 1.00 88.00 511 SER A O 1
ATOM 4018 N N . TRP A 1 512 ? 47.090 -14.484 -30.665 1.00 87.25 512 TRP A N 1
ATOM 4019 C CA . TRP A 1 512 ? 45.908 -14.412 -31.509 1.00 87.25 512 TRP A CA 1
ATOM 4020 C C . TRP A 1 512 ? 45.973 -15.363 -32.701 1.00 87.25 512 TRP A C 1
ATOM 4022 O O . TRP A 1 512 ? 47.041 -15.737 -33.199 1.00 87.25 512 TRP A O 1
ATOM 4032 N N . MET A 1 513 ? 44.792 -15.791 -33.145 1.00 84.38 513 MET A N 1
ATOM 4033 C CA . MET A 1 513 ? 44.599 -16.502 -34.406 1.00 84.38 513 MET A CA 1
ATOM 4034 C C . MET A 1 513 ? 43.496 -15.840 -35.213 1.00 84.38 513 MET A C 1
ATOM 4036 O O . MET A 1 513 ? 42.393 -15.664 -34.697 1.00 84.38 513 MET A O 1
ATOM 4040 N N . GLU A 1 514 ? 43.766 -15.588 -36.487 1.00 86.06 514 GLU A N 1
ATOM 4041 C CA . GLU A 1 514 ? 42.803 -14.964 -37.388 1.00 86.06 514 GLU A CA 1
ATOM 4042 C C . GLU A 1 514 ? 42.029 -16.012 -38.213 1.00 86.06 514 GLU A C 1
ATOM 4044 O O . GLU A 1 514 ? 42.542 -17.080 -38.577 1.00 86.06 514 GLU A O 1
ATOM 4049 N N . SER A 1 515 ? 40.767 -15.715 -38.527 1.00 87.06 515 SER A N 1
ATOM 4050 C CA . SER A 1 515 ? 40.021 -16.346 -39.620 1.00 87.06 515 SER A CA 1
ATOM 4051 C C . SER A 1 515 ? 39.512 -15.284 -40.587 1.00 87.06 515 SER A C 1
ATOM 4053 O O . SER A 1 515 ? 38.777 -14.394 -40.175 1.00 87.06 515 SER A O 1
ATOM 4055 N N . ASP A 1 516 ? 39.746 -15.479 -41.884 1.00 87.62 516 ASP A N 1
ATOM 4056 C CA . ASP A 1 516 ? 39.357 -14.539 -42.938 1.00 87.62 516 ASP A CA 1
ATOM 4057 C C . ASP A 1 516 ? 38.354 -15.130 -43.954 1.00 87.62 516 ASP A C 1
ATOM 4059 O O . ASP A 1 516 ? 38.317 -16.334 -44.239 1.00 87.62 516 ASP A O 1
ATOM 4063 N N . VAL A 1 517 ? 37.512 -14.274 -44.543 1.00 88.75 517 VAL A N 1
ATOM 4064 C CA . VAL A 1 517 ? 36.710 -14.575 -45.740 1.00 88.75 517 VAL A CA 1
ATOM 4065 C C . VAL A 1 517 ? 36.493 -13.327 -46.596 1.00 88.75 517 VAL A C 1
ATOM 4067 O O . VAL A 1 517 ? 36.185 -12.255 -46.091 1.00 88.75 517 VAL A O 1
ATOM 4070 N N . SER A 1 518 ? 36.488 -13.478 -47.924 1.00 90.88 518 SER A N 1
ATOM 4071 C CA . SER A 1 518 ? 36.125 -12.383 -48.838 1.00 90.88 518 SER A CA 1
ATOM 4072 C C . SER A 1 518 ? 34.706 -12.553 -49.411 1.00 90.88 518 SER A C 1
ATOM 4074 O O . SER A 1 518 ? 34.314 -13.662 -49.782 1.00 90.88 518 SER A O 1
ATOM 4076 N N . PHE A 1 519 ? 33.918 -11.480 -49.554 1.00 91.62 519 PHE A N 1
ATOM 4077 C CA . PHE A 1 519 ? 32.540 -11.515 -50.090 1.00 91.62 519 PHE A CA 1
ATOM 4078 C C . PHE A 1 519 ? 32.151 -10.252 -50.890 1.00 91.62 519 PHE A C 1
ATOM 4080 O O . PHE A 1 519 ? 32.877 -9.263 -50.916 1.00 91.62 519 PHE A O 1
ATOM 4087 N N . THR A 1 520 ? 31.000 -10.279 -51.580 1.00 88.25 520 THR A N 1
ATOM 4088 C CA . THR A 1 520 ? 30.463 -9.164 -52.393 1.00 88.25 520 THR A CA 1
ATOM 4089 C C . THR A 1 520 ? 28.995 -8.850 -52.065 1.00 88.25 520 THR A C 1
ATOM 4091 O O . THR A 1 520 ? 28.165 -9.761 -51.986 1.00 88.25 520 THR A O 1
ATOM 4094 N N . THR A 1 521 ? 28.635 -7.568 -51.952 1.00 86.88 521 THR A N 1
ATOM 4095 C CA . THR A 1 521 ? 27.255 -7.082 -51.698 1.00 86.88 521 THR A CA 1
ATOM 4096 C C . THR A 1 521 ? 26.351 -7.085 -52.962 1.00 86.88 521 THR A C 1
ATOM 4098 O O . THR A 1 521 ? 26.870 -7.215 -54.069 1.00 86.88 521 THR A O 1
ATOM 4101 N N . GLY A 1 522 ? 25.003 -7.036 -52.848 1.00 68.62 522 GLY A N 1
ATOM 4102 C CA . GLY A 1 522 ? 24.054 -7.248 -53.987 1.00 68.62 522 GLY A CA 1
ATOM 4103 C C . GLY A 1 522 ? 22.932 -6.224 -54.233 1.00 68.62 522 GLY A C 1
ATOM 4104 O O . GLY A 1 522 ? 22.714 -5.322 -53.432 1.00 68.62 522 GLY A O 1
ATOM 4105 N N . ALA A 1 523 ? 22.160 -6.414 -55.326 1.00 60.72 523 ALA A N 1
ATOM 4106 C CA . ALA A 1 523 ? 21.007 -5.584 -55.743 1.00 60.72 523 ALA A CA 1
ATOM 4107 C C . ALA A 1 523 ? 19.630 -6.245 -55.427 1.00 60.72 523 ALA A C 1
ATOM 4109 O O . ALA A 1 523 ? 19.353 -7.341 -55.907 1.00 60.72 523 ALA A O 1
ATOM 4110 N N . GLY A 1 524 ? 18.748 -5.596 -54.646 1.00 55.25 524 GLY A N 1
ATOM 4111 C CA . GLY A 1 524 ? 17.512 -6.172 -54.049 1.00 55.25 524 GLY A CA 1
ATOM 4112 C C . GLY A 1 524 ? 16.365 -6.674 -54.978 1.00 55.25 524 GLY A C 1
ATOM 4113 O O . GLY A 1 524 ? 16.265 -6.301 -56.145 1.00 55.25 524 GLY A O 1
ATOM 4114 N N . ASN A 1 525 ? 15.466 -7.524 -54.443 1.00 57.03 525 ASN A N 1
ATOM 4115 C CA . ASN A 1 525 ? 14.350 -8.279 -55.086 1.00 57.03 525 ASN A CA 1
ATOM 4116 C C . ASN A 1 525 ? 13.114 -7.401 -55.487 1.00 57.03 525 ASN A C 1
ATOM 4118 O O . ASN A 1 525 ? 12.769 -6.526 -54.702 1.00 57.03 525 ASN A O 1
ATOM 4122 N N . PRO A 1 526 ? 12.400 -7.589 -56.636 1.00 68.62 526 PRO A N 1
ATOM 4123 C CA . PRO A 1 526 ? 11.263 -6.733 -57.069 1.00 68.62 526 PRO A CA 1
ATOM 4124 C C . PRO A 1 526 ? 9.863 -7.058 -56.471 1.00 68.62 526 PRO A C 1
ATOM 4126 O O . PRO A 1 526 ? 9.504 -8.225 -56.354 1.00 68.62 526 PRO A O 1
ATOM 4129 N N . GLY A 1 527 ? 9.019 -6.042 -56.191 1.00 82.38 527 GLY A N 1
ATOM 4130 C CA . GLY A 1 527 ? 7.715 -6.127 -55.478 1.00 82.38 527 GLY A CA 1
ATOM 4131 C C . GLY A 1 527 ? 7.298 -4.814 -54.760 1.00 82.38 527 GLY A C 1
ATOM 4132 O O . GLY A 1 527 ? 8.106 -3.885 -54.736 1.00 82.38 527 GLY A O 1
ATOM 4133 N N . PRO A 1 528 ? 6.062 -4.666 -54.229 1.00 88.44 528 PRO A N 1
ATOM 4134 C CA . PRO A 1 528 ? 5.739 -3.616 -53.249 1.00 88.44 528 PRO A CA 1
ATOM 4135 C C . PRO A 1 528 ? 6.403 -3.927 -51.899 1.00 88.44 528 PRO A C 1
ATOM 4137 O O . PRO A 1 528 ? 6.709 -5.086 -51.633 1.00 88.44 528 PRO A O 1
ATOM 4140 N N . ASP A 1 529 ? 6.646 -2.906 -51.086 1.00 91.44 529 ASP A N 1
ATOM 4141 C CA . ASP A 1 529 ? 7.319 -3.048 -49.788 1.00 91.44 529 ASP A CA 1
ATOM 4142 C C . ASP A 1 529 ? 6.858 -1.918 -48.871 1.00 91.44 529 ASP A C 1
ATOM 4144 O O . ASP A 1 529 ? 7.176 -0.749 -49.118 1.00 91.44 529 ASP A O 1
ATOM 4148 N N . LEU A 1 530 ? 5.987 -2.242 -47.923 1.00 94.56 530 LEU A N 1
ATOM 4149 C CA . LEU A 1 530 ? 5.427 -1.315 -46.965 1.00 94.56 530 LEU A CA 1
ATOM 4150 C C . LEU A 1 530 ? 6.369 -1.179 -45.775 1.00 94.56 530 LEU A C 1
ATOM 4152 O O . LEU A 1 530 ? 6.837 -2.140 -45.191 1.00 94.56 530 LEU A O 1
ATOM 4156 N N . ILE A 1 531 ? 6.595 0.067 -45.388 1.00 93.19 531 ILE A N 1
ATOM 4157 C CA . ILE A 1 531 ? 7.233 0.412 -44.122 1.00 93.19 531 ILE A CA 1
ATOM 4158 C C . ILE A 1 531 ? 6.400 1.490 -43.450 1.00 93.19 531 ILE A C 1
ATOM 4160 O O . ILE A 1 531 ? 5.591 2.173 -44.097 1.00 93.19 531 ILE A O 1
ATOM 4164 N N . GLY A 1 532 ? 6.627 1.726 -42.166 1.00 92.88 532 GLY A N 1
ATOM 4165 C CA . GLY A 1 532 ? 6.040 2.884 -41.521 1.00 92.88 532 GLY A CA 1
ATOM 4166 C C . GLY A 1 532 ? 6.834 3.410 -40.347 1.00 92.88 532 GLY A C 1
ATOM 4167 O O . GLY A 1 532 ? 7.847 2.856 -39.947 1.00 92.88 532 GLY A O 1
ATOM 4168 N N . TYR A 1 533 ? 6.358 4.533 -39.829 1.00 92.50 533 TYR A N 1
ATOM 4169 C CA . TYR A 1 533 ? 6.932 5.204 -38.672 1.00 92.50 533 TYR A CA 1
ATOM 4170 C C . TYR A 1 533 ? 5.846 5.981 -37.928 1.00 92.50 533 TYR A C 1
ATOM 4172 O O . TYR A 1 533 ? 4.835 6.406 -38.518 1.00 92.50 533 TYR A O 1
ATOM 4180 N N . TYR A 1 534 ? 6.046 6.181 -36.627 1.00 95.75 534 TYR A N 1
ATOM 4181 C CA . TYR A 1 534 ? 5.203 7.073 -35.845 1.00 95.75 534 TYR A CA 1
ATOM 4182 C C . TYR A 1 534 ? 5.469 8.519 -36.252 1.00 95.75 534 TYR A C 1
ATOM 4184 O O . TYR A 1 534 ? 6.590 9.008 -36.244 1.00 95.75 534 TYR A O 1
ATOM 4192 N N . GLN A 1 535 ? 4.406 9.222 -36.632 1.00 95.19 535 GLN A N 1
ATOM 4193 C CA . GLN A 1 535 ? 4.456 10.670 -36.786 1.00 95.19 535 GLN A CA 1
ATOM 4194 C C . GLN A 1 535 ? 4.222 11.367 -35.442 1.00 95.19 535 GLN A C 1
ATOM 4196 O O . GLN A 1 535 ? 4.755 12.449 -35.219 1.00 95.19 535 GLN A O 1
ATOM 4201 N N . ASP A 1 536 ? 3.334 10.810 -34.614 1.00 94.75 536 ASP A N 1
ATOM 4202 C CA . ASP A 1 536 ? 2.968 11.368 -33.312 1.00 94.75 536 ASP A CA 1
ATOM 4203 C C . ASP A 1 536 ? 2.252 10.306 -32.459 1.00 94.75 536 ASP A C 1
ATOM 4205 O O . ASP A 1 536 ? 1.364 9.591 -32.956 1.00 94.75 536 ASP A O 1
ATOM 4209 N N . ILE A 1 537 ? 2.585 10.247 -31.171 1.00 94.00 537 ILE A N 1
ATOM 4210 C CA . ILE A 1 537 ? 1.914 9.426 -30.161 1.00 94.00 537 ILE A CA 1
ATOM 4211 C C . ILE A 1 537 ? 1.384 10.377 -29.092 1.00 94.00 537 ILE A C 1
ATOM 4213 O O . ILE A 1 537 ? 2.122 11.089 -28.430 1.00 94.00 537 ILE A O 1
ATOM 4217 N N . ILE A 1 538 ? 0.063 10.394 -28.923 1.00 94.56 538 ILE A N 1
ATOM 4218 C CA . ILE A 1 538 ? -0.612 11.269 -27.966 1.00 94.56 538 ILE A CA 1
ATOM 4219 C C . ILE A 1 538 ? -1.207 10.391 -26.869 1.00 94.56 538 ILE A C 1
ATOM 4221 O O . ILE A 1 538 ? -2.393 10.038 -26.927 1.00 94.56 538 ILE A O 1
ATOM 4225 N N . LEU A 1 539 ? -0.383 10.040 -25.887 1.00 91.00 539 LEU A N 1
ATOM 4226 C CA . LEU A 1 539 ? -0.730 9.361 -24.637 1.00 91.00 539 LEU A CA 1
ATOM 4227 C C . LEU A 1 539 ? -0.084 10.125 -23.463 1.00 91.00 539 LEU A C 1
ATOM 4229 O O . LEU A 1 539 ? 0.798 10.941 -23.703 1.00 91.00 539 LEU A O 1
ATOM 4233 N N . PRO A 1 540 ? -0.568 9.964 -22.220 1.00 84.19 540 PRO A N 1
ATOM 4234 C CA . PRO A 1 540 ? 0.186 10.403 -21.045 1.00 84.19 540 PRO A CA 1
ATOM 4235 C C . PRO A 1 540 ? 1.497 9.613 -20.918 1.00 84.19 540 PRO A C 1
ATOM 4237 O O . PRO A 1 540 ? 1.463 8.416 -21.187 1.00 84.19 540 PRO A O 1
ATOM 4240 N N . ASP A 1 541 ? 2.570 10.244 -20.437 1.00 74.06 541 ASP A N 1
ATOM 4241 C CA . ASP A 1 541 ? 3.875 9.588 -20.223 1.00 74.06 541 ASP A CA 1
ATOM 4242 C C . ASP A 1 541 ? 3.766 8.467 -19.173 1.00 74.06 541 ASP A C 1
ATOM 4244 O O . ASP A 1 541 ? 4.180 7.332 -19.402 1.00 74.06 541 ASP A O 1
ATOM 4248 N N . VAL A 1 542 ? 3.050 8.752 -18.077 1.00 80.12 542 VAL A N 1
ATOM 4249 C CA . VAL A 1 542 ? 2.605 7.756 -17.091 1.00 80.12 542 VAL A CA 1
ATOM 4250 C C . VAL A 1 542 ? 1.121 7.454 -17.294 1.00 80.12 542 VAL A C 1
ATOM 4252 O O . VAL A 1 542 ? 0.241 8.286 -17.027 1.00 80.12 542 VAL A O 1
ATOM 4255 N N . MET A 1 543 ? 0.822 6.245 -17.755 1.00 89.19 543 MET A N 1
ATOM 4256 C CA . MET A 1 543 ? -0.500 5.739 -18.103 1.00 89.19 543 MET A CA 1
ATOM 4257 C C . MET A 1 543 ? -1.131 4.920 -16.980 1.00 89.19 543 MET A C 1
ATOM 4259 O O . MET A 1 543 ? -0.462 4.284 -16.177 1.00 89.19 543 MET A O 1
ATOM 4263 N N . VAL A 1 544 ? -2.462 4.879 -16.962 1.00 92.38 544 VAL A N 1
ATOM 4264 C CA . VAL A 1 544 ? -3.218 3.917 -16.152 1.00 92.38 544 VAL A CA 1
ATOM 4265 C C . VAL A 1 544 ? -4.231 3.163 -17.017 1.00 92.38 544 VAL A C 1
ATOM 4267 O O . VAL A 1 544 ? -4.740 3.721 -18.000 1.00 92.38 544 VAL A O 1
ATOM 4270 N N . PRO A 1 545 ? -4.625 1.937 -16.631 1.00 94.62 545 PRO A N 1
ATOM 4271 C CA . PRO A 1 545 ? -5.738 1.224 -17.245 1.00 94.62 545 PRO A CA 1
ATOM 4272 C C . PRO A 1 545 ? -6.975 2.104 -17.490 1.00 94.62 545 PRO A C 1
ATOM 4274 O O . PRO A 1 545 ? -7.443 2.831 -16.604 1.00 94.62 545 PRO A O 1
ATOM 4277 N N . SER A 1 546 ? -7.556 2.004 -18.695 1.00 94.81 546 SER A N 1
ATOM 4278 C CA . SER A 1 546 ? -8.644 2.844 -19.236 1.00 94.81 546 SER A CA 1
ATOM 4279 C C . SER A 1 546 ? -8.252 4.235 -19.766 1.00 94.81 546 SER A C 1
ATOM 4281 O O . SER A 1 546 ? -9.161 4.947 -20.237 1.00 94.81 546 SER A O 1
ATOM 4283 N N . ASP A 1 547 ? -6.980 4.637 -19.720 1.00 95.75 547 ASP A N 1
ATOM 4284 C CA . ASP A 1 547 ? -6.523 5.862 -20.379 1.00 95.75 547 ASP A CA 1
ATOM 4285 C C . ASP A 1 547 ? -6.751 5.817 -21.891 1.00 95.75 547 ASP A C 1
ATOM 4287 O O . ASP A 1 547 ? -6.947 4.766 -22.504 1.00 95.75 547 ASP A O 1
ATOM 4291 N N . LYS A 1 548 ? -6.836 7.003 -22.497 1.00 95.19 548 LYS A N 1
ATOM 4292 C CA . LYS A 1 548 ? -7.178 7.162 -23.910 1.00 95.19 548 LYS A CA 1
ATOM 4293 C C . LYS A 1 548 ? -6.197 8.085 -24.587 1.00 95.19 548 LYS A C 1
ATOM 4295 O O . LYS A 1 548 ? -6.005 9.207 -24.128 1.00 95.19 548 LYS A O 1
ATOM 4300 N N . GLY A 1 549 ? -5.733 7.655 -25.749 1.00 95.44 549 GLY A N 1
ATOM 4301 C CA . GLY A 1 549 ? -4.809 8.412 -26.573 1.00 95.44 549 GLY A CA 1
ATOM 4302 C C . GLY A 1 549 ? -5.118 8.315 -28.055 1.00 95.44 549 GLY A C 1
ATOM 4303 O O . GLY A 1 549 ? -6.228 7.945 -28.476 1.00 95.44 549 GLY A O 1
ATOM 4304 N N . LYS A 1 550 ? -4.128 8.679 -28.862 1.00 97.25 550 LYS A N 1
ATOM 4305 C CA . LYS A 1 550 ? -4.144 8.541 -30.319 1.00 97.25 550 LYS A CA 1
ATOM 4306 C C . LYS A 1 550 ? -2.746 8.202 -30.812 1.00 97.25 550 LYS A C 1
ATOM 4308 O O . LYS A 1 550 ? -1.795 8.793 -30.331 1.00 97.25 550 LYS A O 1
ATOM 4313 N N . ALA A 1 551 ? -2.674 7.362 -31.834 1.00 96.94 551 ALA A N 1
ATOM 4314 C CA . ALA A 1 551 ? -1.474 7.195 -32.643 1.00 96.94 551 ALA A CA 1
ATOM 4315 C C . ALA A 1 551 ? -1.713 7.770 -34.041 1.00 96.94 551 ALA A C 1
ATOM 4317 O O . ALA A 1 551 ? -2.807 7.626 -34.617 1.00 96.94 551 ALA A O 1
ATOM 4318 N N . ILE A 1 552 ? -0.688 8.434 -34.566 1.00 97.25 552 ILE A N 1
ATOM 4319 C CA . ILE A 1 552 ? -0.593 8.907 -35.941 1.00 97.25 552 ILE A CA 1
ATOM 4320 C C . ILE A 1 552 ? 0.633 8.233 -36.550 1.00 97.25 552 ILE A C 1
ATOM 4322 O O . ILE A 1 552 ? 1.746 8.486 -36.110 1.00 97.25 552 ILE A O 1
ATOM 4326 N N . ILE A 1 553 ? 0.419 7.399 -37.563 1.00 96.81 553 ILE A N 1
ATOM 4327 C CA . ILE A 1 553 ? 1.500 6.719 -38.287 1.00 96.81 553 ILE A CA 1
ATOM 4328 C C . ILE A 1 553 ? 1.465 7.108 -39.756 1.00 96.81 553 ILE A C 1
ATOM 4330 O O . ILE A 1 553 ? 0.390 7.399 -40.299 1.00 96.81 553 ILE A O 1
ATOM 4334 N N . THR A 1 554 ? 2.615 7.059 -40.408 1.00 96.94 554 THR A N 1
ATOM 4335 C CA . THR A 1 554 ? 2.729 7.151 -41.863 1.00 96.94 554 THR A CA 1
ATOM 4336 C C . THR A 1 554 ? 3.190 5.806 -42.394 1.00 96.94 554 THR A C 1
ATOM 4338 O O . THR A 1 554 ? 4.137 5.240 -41.870 1.00 96.94 554 THR A O 1
ATOM 4341 N N . VAL A 1 555 ? 2.498 5.298 -43.415 1.00 97.19 555 VAL A N 1
ATOM 4342 C CA . VAL A 1 555 ? 2.873 4.069 -44.124 1.00 97.19 555 VAL A CA 1
ATOM 4343 C C . VAL A 1 555 ? 3.305 4.454 -45.532 1.00 97.19 555 VAL A C 1
ATOM 4345 O O . VAL A 1 555 ? 2.540 5.121 -46.238 1.00 97.19 555 VAL A O 1
ATOM 4348 N N . ALA A 1 556 ? 4.504 4.049 -45.930 1.00 94.75 556 ALA A N 1
ATOM 4349 C CA . ALA A 1 556 ? 5.104 4.320 -47.230 1.00 94.75 556 ALA A CA 1
ATOM 4350 C C . ALA A 1 556 ? 5.326 3.019 -48.001 1.00 94.75 556 ALA A C 1
ATOM 4352 O O . ALA A 1 556 ? 5.500 1.971 -47.397 1.00 94.75 556 ALA A O 1
ATOM 4353 N N . ASN A 1 557 ? 5.319 3.094 -49.333 1.00 96.12 557 ASN A N 1
ATOM 4354 C CA . ASN A 1 557 ? 5.719 1.981 -50.190 1.00 96.12 557 ASN A CA 1
ATOM 4355 C C . ASN A 1 557 ? 7.116 2.249 -50.770 1.00 96.12 557 ASN A C 1
ATOM 4357 O O . ASN A 1 557 ? 7.247 3.049 -51.700 1.00 96.12 557 ASN A O 1
ATOM 4361 N N . VAL A 1 558 ? 8.143 1.591 -50.234 1.00 92.06 558 VAL A N 1
ATOM 4362 C CA . VAL A 1 558 ? 9.549 1.696 -50.672 1.00 92.06 558 VAL A CA 1
ATOM 4363 C C . VAL A 1 558 ? 9.926 0.672 -51.749 1.00 92.06 558 VAL A C 1
ATOM 4365 O O . VAL A 1 558 ? 11.030 0.705 -52.293 1.00 92.06 558 VAL A O 1
ATOM 4368 N N . GLY A 1 559 ? 8.983 -0.192 -52.127 1.00 87.44 559 GLY A N 1
ATOM 4369 C CA . GLY A 1 559 ? 9.141 -1.156 -53.210 1.00 87.44 559 GLY A CA 1
ATOM 4370 C C . GLY A 1 559 ? 9.071 -0.516 -54.601 1.00 87.44 559 GLY A C 1
ATOM 4371 O O . GLY A 1 559 ? 8.795 0.672 -54.767 1.00 87.44 559 GLY A O 1
ATOM 4372 N N . ASP A 1 560 ? 9.273 -1.320 -55.648 1.00 85.56 560 ASP A N 1
ATOM 4373 C CA . ASP A 1 560 ? 9.216 -0.869 -57.052 1.00 85.56 560 ASP A CA 1
ATOM 4374 C C . ASP A 1 560 ? 7.877 -1.157 -57.750 1.00 85.56 560 ASP A C 1
ATOM 4376 O O . ASP A 1 560 ? 7.715 -0.849 -58.935 1.00 85.56 560 ASP A O 1
ATOM 4380 N N . GLN A 1 561 ? 6.896 -1.716 -57.034 1.00 92.31 561 GLN A N 1
ATOM 4381 C CA . GLN A 1 561 ? 5.547 -1.974 -57.549 1.00 92.31 561 GLN A CA 1
ATOM 4382 C C . GLN A 1 561 ? 4.453 -1.307 -56.711 1.00 92.31 561 GLN A C 1
ATOM 4384 O O . GLN A 1 561 ? 4.672 -0.860 -55.596 1.00 92.31 561 GLN A O 1
ATOM 4389 N N . LEU A 1 562 ? 3.246 -1.212 -57.275 1.00 95.00 562 LEU A N 1
ATOM 4390 C CA . LEU A 1 562 ? 2.071 -0.615 -56.634 1.00 95.00 562 LEU A CA 1
ATOM 4391 C C . LEU A 1 562 ? 1.558 -1.486 -55.472 1.00 95.00 562 LEU A C 1
ATOM 4393 O O . LEU A 1 562 ? 1.069 -2.587 -55.718 1.00 95.00 562 LEU A O 1
ATOM 4397 N N . ALA A 1 563 ? 1.528 -0.942 -54.253 1.00 95.25 563 ALA A N 1
ATOM 4398 C CA . ALA A 1 563 ? 0.823 -1.536 -53.117 1.00 95.25 563 ALA A CA 1
ATOM 4399 C C . ALA A 1 563 ? -0.677 -1.186 -53.186 1.00 95.25 563 ALA A C 1
ATOM 4401 O O . ALA A 1 563 ? -1.062 -0.017 -53.049 1.00 95.25 563 ALA A O 1
ATOM 4402 N N . GLN A 1 564 ? -1.549 -2.169 -53.451 1.00 96.31 564 GLN A N 1
ATOM 4403 C CA . GLN A 1 564 ? -2.995 -1.945 -53.592 1.00 96.31 564 GLN A CA 1
ATOM 4404 C C . GLN A 1 564 ? -3.837 -3.125 -53.083 1.00 96.31 564 GLN A C 1
ATOM 4406 O O . GLN A 1 564 ? -4.313 -3.937 -53.875 1.00 96.31 564 GLN A O 1
ATOM 4411 N N . GLU A 1 565 ? -4.126 -3.137 -51.785 1.00 96.19 565 GLU A N 1
ATOM 4412 C CA . GLU A 1 565 ? -5.035 -4.097 -51.146 1.00 96.19 565 GLU A CA 1
ATOM 4413 C C . GLU A 1 565 ? -5.742 -3.454 -49.933 1.00 96.19 565 GLU A C 1
ATOM 4415 O O . GLU A 1 565 ? -5.520 -2.279 -49.607 1.00 96.19 565 GLU A O 1
ATOM 4420 N N . LYS A 1 566 ? -6.671 -4.172 -49.298 1.00 95.81 566 LYS A N 1
ATOM 4421 C CA . LYS A 1 566 ? -7.168 -3.853 -47.960 1.00 95.81 566 LYS A CA 1
ATOM 4422 C C . LYS A 1 566 ? -6.287 -4.507 -46.908 1.00 95.81 566 LYS A C 1
ATOM 4424 O O . LYS A 1 566 ? -6.325 -5.721 -46.768 1.00 95.81 566 LYS A O 1
ATOM 4429 N N . ILE A 1 567 ? -5.650 -3.668 -46.111 1.00 96.12 567 ILE A N 1
ATOM 4430 C CA . ILE A 1 567 ? -4.775 -4.089 -45.023 1.00 96.12 567 ILE A CA 1
ATOM 4431 C C . ILE A 1 567 ? -5.449 -3.854 -43.664 1.00 96.12 567 ILE A C 1
ATOM 4433 O O . ILE A 1 567 ? -6.390 -3.044 -43.560 1.00 96.12 567 ILE A O 1
ATOM 4437 N N . ASN A 1 568 ? -4.984 -4.538 -42.622 1.00 96.75 568 ASN A N 1
ATOM 4438 C CA . ASN A 1 568 ? -5.278 -4.174 -41.234 1.00 96.75 568 ASN A CA 1
ATOM 4439 C C . ASN A 1 568 ? -4.063 -3.488 -40.617 1.00 96.75 568 ASN A C 1
ATOM 4441 O O . ASN A 1 568 ? -2.945 -3.682 -41.064 1.00 96.75 568 ASN A O 1
ATOM 4445 N N . ILE A 1 569 ? -4.296 -2.638 -39.622 1.00 97.69 569 ILE A N 1
ATOM 4446 C CA . ILE A 1 569 ? -3.220 -2.073 -38.809 1.00 97.69 569 ILE A CA 1
ATOM 4447 C C . ILE A 1 569 ? -3.640 -2.213 -37.354 1.00 97.69 569 ILE A C 1
ATOM 4449 O O . ILE A 1 569 ? -4.659 -1.623 -36.961 1.00 97.69 569 ILE A O 1
ATOM 4453 N N . HIS A 1 570 ? -2.913 -3.007 -36.576 1.00 97.62 570 HIS A N 1
ATOM 4454 C CA . HIS A 1 570 ? -3.166 -3.216 -35.148 1.00 97.62 570 HIS A CA 1
ATOM 4455 C C . HIS A 1 570 ? -2.081 -2.542 -34.319 1.00 97.62 570 HIS A C 1
ATOM 4457 O O . HIS A 1 570 ? -0.950 -2.414 -34.766 1.00 97.62 570 HIS A O 1
ATOM 4463 N N . PHE A 1 571 ? -2.479 -2.029 -33.157 1.00 97.88 571 PHE A N 1
ATOM 4464 C CA . PHE A 1 571 ? -1.619 -1.282 -32.247 1.00 97.88 571 PHE A CA 1
ATOM 4465 C C . PHE A 1 571 ? -1.612 -1.995 -30.903 1.00 97.88 571 PHE A C 1
ATOM 4467 O O . PHE A 1 571 ? -2.692 -2.173 -30.322 1.00 97.88 571 PHE A O 1
ATOM 4474 N N . TYR A 1 572 ? -0.431 -2.348 -30.421 1.00 97.88 572 TYR A N 1
ATOM 4475 C CA . TYR A 1 572 ? -0.211 -3.165 -29.236 1.00 97.88 572 TYR A CA 1
ATOM 4476 C C . TYR A 1 572 ? 0.651 -2.419 -28.222 1.00 97.88 572 TYR A C 1
ATOM 4478 O O . TYR A 1 572 ? 1.516 -1.639 -28.609 1.00 97.88 572 TYR A O 1
ATOM 4486 N N . ALA A 1 573 ? 0.385 -2.639 -26.939 1.00 96.19 573 ALA A N 1
ATOM 4487 C CA . ALA A 1 573 ? 1.374 -2.423 -25.893 1.00 96.19 573 ALA A CA 1
ATOM 4488 C C . ALA A 1 573 ? 2.109 -3.752 -25.692 1.00 96.19 573 ALA A C 1
ATOM 4490 O O . ALA A 1 573 ? 1.441 -4.746 -25.397 1.00 96.19 573 ALA A O 1
ATOM 4491 N N . SER A 1 574 ? 3.426 -3.745 -25.878 1.00 93.81 574 SER A N 1
ATOM 4492 C CA . SER A 1 574 ? 4.299 -4.918 -25.769 1.00 93.81 574 SER A CA 1
ATOM 4493 C C . SER A 1 574 ? 5.410 -4.664 -24.759 1.00 93.81 574 SER A C 1
ATOM 4495 O O . SER A 1 574 ? 5.877 -3.530 -24.653 1.00 93.81 574 SER A O 1
ATOM 4497 N N . ALA A 1 575 ? 5.798 -5.687 -24.002 1.00 84.31 575 ALA A N 1
ATOM 4498 C CA . ALA A 1 575 ? 6.957 -5.607 -23.114 1.00 84.31 575 ALA A CA 1
ATOM 4499 C C . ALA A 1 575 ? 8.281 -5.631 -23.901 1.00 84.31 575 ALA A C 1
ATOM 4501 O O . ALA A 1 575 ? 9.293 -5.147 -23.404 1.00 84.31 575 ALA A O 1
ATOM 4502 N N . ASP A 1 576 ? 8.260 -6.120 -25.144 1.00 84.12 576 ASP A N 1
ATOM 4503 C CA . ASP A 1 576 ? 9.417 -6.180 -26.026 1.00 84.12 576 ASP A CA 1
ATOM 4504 C C . ASP A 1 576 ? 9.140 -5.494 -27.381 1.00 84.12 576 ASP A C 1
ATOM 4506 O O . ASP A 1 576 ? 8.180 -4.737 -27.556 1.00 84.12 576 ASP A O 1
ATOM 4510 N N . GLN A 1 577 ? 10.061 -5.660 -28.331 1.00 87.94 577 GLN A N 1
ATOM 4511 C CA . GLN A 1 577 ? 9.993 -5.030 -29.654 1.00 87.94 577 GLN A CA 1
ATOM 4512 C C . GLN A 1 577 ? 9.389 -5.952 -30.727 1.00 87.94 577 GLN A C 1
ATOM 4514 O O . GLN A 1 577 ? 9.460 -5.655 -31.923 1.00 87.94 577 GLN A O 1
ATOM 4519 N N . THR A 1 578 ? 8.789 -7.070 -30.322 1.00 87.50 578 THR A N 1
ATOM 4520 C CA . THR A 1 578 ? 8.201 -8.086 -31.191 1.00 87.50 578 THR A CA 1
ATOM 4521 C C . THR A 1 578 ? 6.694 -8.179 -30.979 1.00 87.50 578 THR A C 1
ATOM 4523 O O . THR A 1 578 ? 6.185 -7.919 -29.899 1.00 87.50 578 THR A O 1
ATOM 4526 N N . VAL A 1 579 ? 5.947 -8.491 -32.047 1.00 89.62 579 VAL A N 1
ATOM 4527 C CA . VAL A 1 579 ? 4.493 -8.674 -31.930 1.00 89.62 579 VAL A CA 1
ATOM 4528 C C . VAL A 1 579 ? 4.170 -10.144 -31.700 1.00 89.62 579 VAL A C 1
ATOM 4530 O O . VAL A 1 579 ? 4.406 -10.967 -32.593 1.00 89.62 579 VAL A O 1
ATOM 4533 N N . ASP A 1 580 ? 3.568 -10.472 -30.558 1.00 90.56 580 ASP A N 1
ATOM 4534 C CA . ASP A 1 580 ? 3.209 -11.843 -30.194 1.00 90.56 580 ASP A CA 1
ATOM 4535 C C . ASP A 1 580 ? 1.837 -11.985 -29.490 1.00 90.56 580 ASP A C 1
ATOM 4537 O O . ASP A 1 580 ? 0.914 -11.192 -29.692 1.00 90.56 580 ASP A O 1
ATOM 4541 N N . ALA A 1 581 ? 1.619 -13.107 -28.796 1.00 90.38 581 ALA A N 1
ATOM 4542 C CA . ALA A 1 581 ? 0.339 -13.429 -28.166 1.00 90.38 581 ALA A CA 1
ATOM 4543 C C . ALA A 1 581 ? 0.151 -12.810 -26.771 1.00 90.38 581 ALA A C 1
ATOM 4545 O O . ALA A 1 581 ? -0.994 -12.769 -26.305 1.00 90.38 581 ALA A O 1
ATOM 4546 N N . ASP A 1 582 ? 1.230 -12.364 -26.134 1.00 90.56 582 ASP A N 1
ATOM 4547 C CA . ASP A 1 582 ? 1.241 -11.774 -24.795 1.00 90.56 582 ASP A CA 1
ATOM 4548 C C . ASP A 1 582 ? 1.013 -10.246 -24.848 1.00 90.56 582 ASP A C 1
ATOM 4550 O O . ASP A 1 582 ? 0.688 -9.608 -23.845 1.00 90.56 582 ASP A O 1
ATOM 4554 N N . ASP A 1 583 ? 1.030 -9.680 -26.056 1.00 95.19 583 ASP A N 1
ATOM 4555 C CA . ASP A 1 583 ? 0.745 -8.282 -26.348 1.00 95.19 583 ASP A CA 1
ATOM 4556 C C . ASP A 1 583 ? -0.702 -7.820 -26.114 1.00 95.19 583 ASP A C 1
ATOM 4558 O O . ASP A 1 583 ? -1.709 -8.447 -26.477 1.00 95.19 583 ASP A O 1
ATOM 4562 N N . PHE A 1 584 ? -0.826 -6.576 -25.652 1.00 96.25 584 PHE A N 1
ATOM 4563 C CA . PHE A 1 584 ? -2.104 -5.961 -25.318 1.00 96.25 584 PHE A CA 1
ATOM 4564 C C . PHE A 1 584 ? -2.626 -5.051 -26.436 1.00 96.25 584 PHE A C 1
ATOM 4566 O O . PHE A 1 584 ? -2.174 -3.920 -26.623 1.00 96.25 584 PHE A O 1
ATOM 4573 N N . LEU A 1 585 ? -3.670 -5.486 -27.151 1.00 97.12 585 LEU A N 1
ATOM 4574 C CA . LEU A 1 585 ? -4.292 -4.690 -28.221 1.00 97.12 585 LEU A CA 1
ATOM 4575 C C . LEU A 1 585 ? -4.907 -3.373 -27.693 1.00 97.12 585 LEU A C 1
ATOM 4577 O O . LEU A 1 585 ? -5.972 -3.356 -27.069 1.00 97.12 585 LEU A O 1
ATOM 4581 N N . MET A 1 586 ? -4.308 -2.240 -28.057 1.00 97.25 586 MET A N 1
ATOM 4582 C CA . MET A 1 586 ? -4.752 -0.893 -27.674 1.00 97.25 586 MET A CA 1
ATOM 4583 C C . MET A 1 586 ? -5.700 -0.244 -28.692 1.00 97.25 586 MET A C 1
ATOM 4585 O O . MET A 1 586 ? -6.506 0.632 -28.345 1.00 97.25 586 MET A O 1
ATOM 4589 N N . GLY A 1 587 ? -5.598 -0.620 -29.971 1.00 97.12 587 GLY A N 1
ATOM 4590 C CA . GLY A 1 587 ? -6.387 -0.032 -31.053 1.00 97.12 587 GLY A CA 1
ATOM 4591 C C . GLY A 1 587 ? -6.228 -0.751 -32.393 1.00 97.12 587 GLY A C 1
ATOM 4592 O O . GLY A 1 587 ? -5.289 -1.501 -32.608 1.00 97.12 587 GLY A O 1
ATOM 4593 N N . SER A 1 588 ? -7.161 -0.526 -33.324 1.00 97.31 588 SER A N 1
ATOM 4594 C CA . SER A 1 588 ? -7.090 -1.133 -34.662 1.00 97.31 588 SER A CA 1
ATOM 4595 C C . SER A 1 588 ? -7.716 -0.275 -35.761 1.00 97.31 588 SER A C 1
ATOM 4597 O O . SER A 1 588 ? -8.693 0.456 -35.554 1.00 97.31 588 SER A O 1
ATOM 4599 N N . ILE A 1 589 ? -7.167 -0.402 -36.968 1.00 97.31 589 ILE A N 1
ATOM 4600 C CA . ILE A 1 589 ? -7.716 0.101 -38.225 1.00 97.31 589 ILE A CA 1
ATOM 4601 C C . ILE A 1 589 ? -7.937 -1.104 -39.140 1.00 97.31 589 ILE A C 1
ATOM 4603 O O . ILE A 1 589 ? -7.015 -1.597 -39.774 1.00 97.31 589 ILE A O 1
ATOM 4607 N N . ASN A 1 590 ? -9.181 -1.567 -39.238 1.00 96.38 590 ASN A N 1
ATOM 4608 C CA . ASN A 1 590 ? -9.493 -2.801 -39.962 1.00 96.38 590 ASN A CA 1
ATOM 4609 C C . ASN A 1 590 ? -9.971 -2.542 -41.399 1.00 96.38 590 ASN A C 1
ATOM 4611 O O . ASN A 1 590 ? -10.725 -1.592 -41.649 1.00 96.38 590 ASN A O 1
ATOM 4615 N N . ASN A 1 591 ? -9.633 -3.453 -42.318 1.00 94.81 591 ASN A N 1
ATOM 4616 C CA . ASN A 1 591 ? -10.103 -3.487 -43.711 1.00 94.81 591 ASN A CA 1
ATOM 4617 C C . ASN A 1 591 ? -9.868 -2.178 -44.485 1.00 94.81 591 ASN A C 1
ATOM 4619 O O . ASN A 1 591 ? -10.750 -1.680 -45.208 1.00 94.81 591 ASN A O 1
ATOM 4623 N N . LYS A 1 592 ? -8.690 -1.579 -44.317 1.00 95.69 592 LYS A N 1
ATOM 4624 C CA . LYS A 1 592 ? -8.371 -0.273 -44.877 1.00 95.69 592 LYS A CA 1
ATOM 4625 C C . LYS A 1 592 ? -7.756 -0.410 -46.264 1.00 95.69 592 LYS A C 1
ATOM 4627 O O . LYS A 1 592 ? -6.631 -0.849 -46.417 1.00 95.69 592 LYS A O 1
ATOM 4632 N N . MET A 1 593 ? -8.484 0.045 -47.285 1.00 95.62 593 MET A N 1
ATOM 4633 C CA . MET A 1 593 ? -7.951 0.103 -48.651 1.00 95.62 593 MET A CA 1
ATOM 4634 C C . MET A 1 593 ? -6.767 1.081 -48.746 1.00 95.62 593 MET A C 1
ATOM 4636 O O . MET A 1 593 ? -6.922 2.282 -48.449 1.00 95.62 593 MET A O 1
ATOM 4640 N N . ILE A 1 594 ? -5.639 0.587 -49.250 1.00 96.19 594 ILE A N 1
ATOM 4641 C CA . ILE A 1 594 ? -4.475 1.379 -49.649 1.00 96.19 594 ILE A CA 1
ATOM 4642 C C . ILE A 1 594 ? -4.272 1.345 -51.166 1.00 96.19 594 ILE A C 1
ATOM 4644 O O . ILE A 1 594 ? -4.797 0.489 -51.876 1.00 96.19 594 ILE A O 1
ATOM 4648 N N . LYS A 1 595 ? -3.596 2.374 -51.674 1.00 96.88 595 LYS A N 1
ATOM 4649 C CA . LYS A 1 595 ? -3.145 2.476 -53.061 1.00 96.88 595 LYS A CA 1
ATOM 4650 C C . LYS A 1 595 ? -1.956 3.434 -53.075 1.00 96.88 595 LYS A C 1
ATOM 4652 O O . LYS A 1 595 ? -2.186 4.642 -53.114 1.00 96.88 595 LYS A O 1
ATOM 4657 N N . LEU A 1 596 ? -0.748 2.892 -52.995 1.00 97.19 596 LEU A N 1
ATOM 4658 C CA . LEU A 1 596 ? 0.506 3.643 -52.897 1.00 97.19 596 LEU A CA 1
ATOM 4659 C C . LEU A 1 596 ? 1.411 3.248 -54.064 1.00 97.19 596 LEU A C 1
ATOM 4661 O O . LEU A 1 596 ? 1.800 2.083 -54.171 1.00 97.19 596 LEU A O 1
ATOM 4665 N N . ASN A 1 597 ? 1.701 4.180 -54.979 1.00 96.69 597 ASN A N 1
ATOM 4666 C CA . ASN A 1 597 ? 2.734 3.919 -55.986 1.00 96.69 597 ASN A CA 1
ATOM 4667 C C . ASN A 1 597 ? 4.113 3.848 -55.297 1.00 96.69 597 ASN A C 1
ATOM 4669 O O . ASN A 1 597 ? 4.225 4.288 -54.154 1.00 96.69 597 ASN A O 1
ATOM 4673 N N . PRO A 1 598 ? 5.154 3.323 -55.965 1.00 93.31 598 PRO A N 1
ATOM 4674 C CA . PRO A 1 598 ? 6.527 3.411 -55.465 1.00 93.31 598 PRO A CA 1
ATOM 4675 C C . PRO A 1 598 ? 6.887 4.834 -55.014 1.00 93.31 598 PRO A C 1
ATOM 4677 O O . PRO A 1 598 ? 6.739 5.778 -55.797 1.00 93.31 598 PRO A O 1
ATOM 4680 N N . GLY A 1 599 ? 7.325 4.978 -53.763 1.00 89.81 599 GLY A N 1
ATOM 4681 C CA . GLY A 1 599 ? 7.674 6.247 -53.120 1.00 89.81 599 GLY A CA 1
ATOM 4682 C C . GLY A 1 599 ? 6.498 7.082 -52.592 1.00 89.81 599 GLY A C 1
ATOM 4683 O O . GLY A 1 599 ? 6.742 8.137 -52.012 1.00 89.81 599 GLY A O 1
ATOM 4684 N N . ASP A 1 600 ? 5.243 6.654 -52.777 1.00 96.62 600 ASP A N 1
ATOM 4685 C CA . ASP A 1 600 ? 4.083 7.320 -52.169 1.00 96.62 600 ASP A CA 1
ATOM 4686 C C . ASP A 1 600 ? 3.890 6.862 -50.712 1.00 96.62 600 ASP A C 1
ATOM 4688 O O . ASP A 1 600 ? 4.031 5.679 -50.389 1.00 96.62 600 ASP A O 1
ATOM 4692 N N . ASP A 1 601 ? 3.431 7.780 -49.861 1.00 96.25 601 ASP A N 1
ATOM 4693 C CA . ASP A 1 601 ? 3.057 7.518 -48.472 1.00 96.25 601 ASP A CA 1
ATOM 4694 C C . ASP A 1 601 ? 1.597 7.889 -48.154 1.00 96.25 601 ASP A C 1
ATOM 4696 O O . ASP A 1 601 ? 0.880 8.541 -48.929 1.00 96.25 601 ASP A O 1
ATOM 4700 N N . LYS A 1 602 ? 1.117 7.431 -46.993 1.00 97.00 602 LYS A N 1
ATOM 4701 C CA . LYS A 1 602 ? -0.188 7.807 -46.450 1.00 97.00 602 LYS A CA 1
ATOM 4702 C C . LYS A 1 602 ? -0.234 7.742 -44.933 1.00 97.00 602 LYS A C 1
ATOM 4704 O O . LYS A 1 602 ? 0.031 6.714 -44.319 1.00 97.00 602 LYS A O 1
ATOM 4709 N N . THR A 1 603 ? -0.748 8.815 -44.341 1.00 97.12 603 THR A N 1
ATOM 4710 C CA . THR A 1 603 ? -0.974 8.905 -42.898 1.00 97.12 603 THR A CA 1
ATOM 4711 C C . THR A 1 603 ? -2.276 8.233 -42.450 1.00 97.12 603 THR A C 1
ATOM 4713 O O . THR A 1 603 ? -3.358 8.457 -43.017 1.00 97.12 603 THR A O 1
ATOM 4716 N N . PHE A 1 604 ? -2.201 7.492 -41.346 1.00 97.06 604 PHE A N 1
ATOM 4717 C CA . PHE A 1 604 ? -3.326 6.911 -40.622 1.00 97.06 604 PHE A CA 1
ATOM 4718 C C . PHE A 1 604 ? -3.415 7.467 -39.202 1.00 97.06 604 PHE A C 1
ATOM 4720 O O . PHE A 1 604 ? -2.433 7.892 -38.609 1.00 97.06 604 PHE A O 1
ATOM 4727 N N . LYS A 1 605 ? -4.639 7.507 -38.665 1.00 96.81 605 LYS A N 1
ATOM 4728 C CA . LYS A 1 605 ? -4.917 7.988 -37.308 1.00 96.81 605 LYS A CA 1
ATOM 4729 C C . LYS A 1 605 ? -5.862 7.021 -36.625 1.00 96.81 605 LYS A C 1
ATOM 4731 O O . LYS A 1 605 ? -6.938 6.750 -37.169 1.00 96.81 605 LYS A O 1
ATOM 4736 N N . THR A 1 606 ? -5.504 6.571 -35.431 1.00 97.06 606 THR A N 1
ATOM 4737 C CA . THR A 1 606 ? -6.352 5.709 -34.605 1.00 97.06 606 THR A CA 1
ATOM 4738 C C . THR A 1 606 ? -6.534 6.284 -33.204 1.00 97.06 606 THR A C 1
ATOM 4740 O O . THR A 1 606 ? -5.821 7.193 -32.784 1.00 97.06 606 THR A O 1
ATOM 4743 N N . LYS A 1 607 ? -7.541 5.786 -32.486 1.00 97.81 607 LYS A N 1
ATOM 4744 C CA . LYS A 1 607 ? -7.686 6.030 -31.049 1.00 97.81 607 LYS A CA 1
ATOM 4745 C C . LYS A 1 607 ? -7.122 4.827 -30.316 1.00 97.81 607 LYS A C 1
ATOM 4747 O O . LYS A 1 607 ? -7.463 3.707 -30.682 1.00 97.81 607 LYS A O 1
ATOM 4752 N N . LEU A 1 608 ? -6.362 5.093 -29.266 1.00 97.88 608 LEU A N 1
ATOM 4753 C CA . LEU A 1 608 ? -5.824 4.074 -28.377 1.00 97.88 608 LEU A CA 1
ATOM 4754 C C . LEU A 1 608 ? -6.620 4.062 -27.074 1.00 97.88 608 LEU A C 1
ATOM 4756 O O . LEU A 1 608 ? -7.145 5.096 -26.640 1.00 97.88 608 LEU A O 1
ATOM 4760 N N . THR A 1 609 ? -6.764 2.890 -26.473 1.00 97.69 609 THR A N 1
ATOM 4761 C CA . THR A 1 609 ? -7.270 2.727 -25.110 1.00 97.69 609 THR A CA 1
ATOM 4762 C C . THR A 1 609 ? -6.386 1.725 -24.392 1.00 97.69 609 THR A C 1
ATOM 4764 O O . THR A 1 609 ? -6.258 0.607 -24.872 1.00 97.69 609 THR A O 1
ATOM 4767 N N . VAL A 1 610 ? -5.822 2.128 -23.254 1.00 96.94 610 VAL A N 1
ATOM 4768 C CA . VAL A 1 610 ? -5.063 1.229 -22.378 1.00 96.94 610 VAL A CA 1
ATOM 4769 C C . VAL A 1 610 ? -6.036 0.166 -21.841 1.00 96.94 610 VAL A C 1
ATOM 4771 O O . VAL A 1 610 ? -7.072 0.562 -21.273 1.00 96.94 610 VAL A O 1
ATOM 4774 N N . PRO A 1 611 ? -5.785 -1.140 -22.058 1.00 96.00 611 PRO A N 1
ATOM 4775 C CA . PRO A 1 611 ? -6.667 -2.216 -21.599 1.00 96.00 611 PRO A CA 1
ATOM 4776 C C . PRO A 1 611 ? -6.887 -2.217 -20.080 1.00 96.00 611 PRO A C 1
ATOM 4778 O O . PRO A 1 611 ? -6.256 -1.465 -19.342 1.00 96.00 611 PRO A O 1
ATOM 4781 N N . LEU A 1 612 ? -7.886 -2.965 -19.602 1.00 94.50 612 LEU A N 1
ATOM 4782 C CA . LEU A 1 612 ? -8.230 -2.982 -18.165 1.00 94.50 612 LEU A CA 1
ATOM 4783 C C . LEU A 1 612 ? -7.472 -4.068 -17.393 1.00 94.50 612 LEU A C 1
ATOM 4785 O O . LEU A 1 612 ? -7.467 -4.056 -16.168 1.00 94.50 612 LEU A O 1
ATOM 4789 N N . ASP A 1 613 ? -6.915 -5.012 -18.127 1.00 91.19 613 ASP A N 1
ATOM 4790 C CA . ASP A 1 613 ? -6.222 -6.227 -17.722 1.00 91.19 613 ASP A CA 1
ATOM 4791 C C . ASP A 1 613 ? -4.722 -6.155 -18.036 1.00 91.19 613 ASP A C 1
ATOM 4793 O O . ASP A 1 613 ? -4.036 -7.156 -17.913 1.00 91.19 613 ASP A O 1
ATOM 4797 N N . ILE A 1 614 ? -4.212 -4.981 -18.423 1.00 91.12 614 ILE A N 1
ATOM 4798 C CA . ILE A 1 614 ? -2.774 -4.766 -18.587 1.00 91.12 614 ILE A CA 1
ATOM 4799 C C . ILE A 1 614 ? -2.111 -4.613 -17.201 1.00 91.12 614 ILE A C 1
ATOM 4801 O O . ILE A 1 614 ? -2.573 -3.780 -16.397 1.00 91.12 614 ILE A O 1
ATOM 4805 N N . PRO A 1 615 ? -1.077 -5.413 -16.886 1.00 85.31 615 PRO A N 1
ATOM 4806 C CA . PRO A 1 615 ? -0.263 -5.246 -15.684 1.00 85.31 615 PRO A CA 1
ATOM 4807 C C . PRO A 1 615 ? 0.436 -3.881 -15.636 1.00 85.31 615 PRO A C 1
ATOM 4809 O O . PRO A 1 615 ? 0.508 -3.163 -16.635 1.00 85.31 615 PRO A O 1
ATOM 4812 N N . ALA A 1 616 ? 0.926 -3.496 -14.458 1.00 80.69 616 ALA A N 1
ATOM 4813 C CA . ALA A 1 616 ? 1.863 -2.378 -14.370 1.00 80.69 616 ALA A CA 1
ATOM 4814 C C . ALA A 1 616 ? 3.216 -2.780 -14.993 1.00 80.69 616 ALA A C 1
ATOM 4816 O O . ALA A 1 616 ? 3.561 -3.956 -14.952 1.00 80.69 616 ALA A O 1
ATOM 4817 N N . GLY A 1 617 ? 3.940 -1.831 -15.586 1.00 77.19 617 GLY A N 1
ATOM 4818 C CA . GLY A 1 617 ? 5.230 -2.065 -16.243 1.00 77.19 617 GLY A CA 1
ATOM 4819 C C . GLY A 1 617 ? 5.499 -1.102 -17.402 1.00 77.19 617 GLY A C 1
ATOM 4820 O O . GLY A 1 617 ? 4.646 -0.275 -17.750 1.00 77.19 617 GLY A O 1
ATOM 4821 N N . ALA A 1 618 ? 6.676 -1.234 -18.007 1.00 81.06 618 ALA A N 1
ATOM 4822 C CA . ALA A 1 618 ? 7.094 -0.489 -19.189 1.00 81.06 618 ALA A CA 1
ATOM 4823 C C . ALA A 1 618 ? 6.627 -1.199 -20.468 1.00 81.06 618 ALA A C 1
ATOM 4825 O O . ALA A 1 618 ? 6.780 -2.411 -20.587 1.00 81.06 618 ALA A O 1
ATOM 4826 N N . TYR A 1 619 ? 6.063 -0.459 -21.429 1.00 83.38 619 TYR A N 1
ATOM 4827 C CA . TYR A 1 619 ? 5.597 -1.045 -22.692 1.00 83.38 619 TYR A CA 1
ATOM 4828 C C . TYR A 1 619 ? 5.993 -0.207 -23.908 1.00 83.38 619 TYR A C 1
ATOM 4830 O O . TYR A 1 619 ? 5.744 1.002 -23.942 1.00 83.38 619 TYR A O 1
ATOM 4838 N N . TYR A 1 620 ? 6.510 -0.854 -24.950 1.00 89.81 620 TYR A N 1
ATOM 4839 C CA . TYR A 1 620 ? 6.596 -0.292 -26.294 1.00 89.81 620 TYR A CA 1
ATOM 4840 C C . TYR A 1 620 ? 5.203 -0.194 -26.920 1.00 89.81 620 TYR A C 1
ATOM 4842 O O . TYR A 1 620 ? 4.334 -1.043 -26.703 1.00 89.81 620 TYR A O 1
ATOM 4850 N N . LEU A 1 621 ? 4.979 0.835 -27.742 1.00 95.62 621 LEU A N 1
ATOM 4851 C CA . LEU A 1 621 ? 3.790 0.916 -28.585 1.00 95.62 621 LEU A CA 1
ATOM 4852 C C . LEU A 1 621 ? 4.116 0.374 -29.980 1.00 95.62 621 LEU A C 1
ATOM 4854 O O . LEU A 1 621 ? 4.619 1.101 -30.838 1.00 95.62 621 LEU A O 1
ATOM 4858 N N . LEU A 1 622 ? 3.747 -0.875 -30.243 1.00 96.44 622 LEU A N 1
ATOM 4859 C CA . LEU A 1 622 ? 3.962 -1.514 -31.538 1.00 96.44 622 LEU A CA 1
ATOM 4860 C C . LEU A 1 622 ? 2.789 -1.253 -32.485 1.00 96.44 622 LEU A C 1
ATOM 4862 O O . LEU A 1 622 ? 1.625 -1.272 -32.074 1.00 96.44 622 LEU A O 1
ATOM 4866 N N . ALA A 1 623 ? 3.071 -1.028 -33.768 1.00 97.12 623 ALA A N 1
ATOM 4867 C CA . ALA A 1 623 ? 2.063 -1.053 -34.823 1.00 97.12 623 ALA A CA 1
ATOM 4868 C C . ALA A 1 623 ? 2.431 -2.070 -35.906 1.00 97.12 623 ALA A C 1
ATOM 4870 O O . ALA A 1 623 ? 3.413 -1.890 -36.617 1.00 97.12 623 ALA A O 1
ATOM 4871 N N . SER A 1 624 ? 1.591 -3.093 -36.065 1.00 96.69 624 SER A N 1
ATOM 4872 C CA . SER A 1 624 ? 1.696 -4.104 -37.122 1.00 96.69 624 SER A CA 1
ATOM 4873 C C . SER A 1 624 ? 0.949 -3.616 -38.366 1.00 96.69 624 SER A C 1
ATOM 4875 O O . SER A 1 624 ? -0.278 -3.437 -38.331 1.00 96.69 624 SER A O 1
ATOM 4877 N N . ILE A 1 625 ? 1.681 -3.312 -39.442 1.00 95.88 625 ILE A N 1
ATOM 4878 C CA . ILE A 1 625 ? 1.130 -2.924 -40.746 1.00 95.88 625 ILE A CA 1
ATOM 4879 C C . ILE A 1 625 ? 0.792 -4.184 -41.540 1.00 95.88 625 ILE A C 1
ATOM 4881 O O . ILE A 1 625 ? 1.538 -5.148 -41.547 1.00 95.88 625 ILE A O 1
ATOM 4885 N N . ASP A 1 626 ? -0.357 -4.155 -42.212 1.00 93.81 626 ASP A N 1
ATOM 4886 C CA . ASP A 1 626 ? -0.902 -5.312 -42.919 1.00 93.81 626 ASP A CA 1
ATOM 4887 C C . ASP A 1 626 ? -1.012 -6.573 -42.064 1.00 93.81 626 ASP A C 1
ATOM 4889 O O . ASP A 1 626 ? -0.795 -7.689 -42.519 1.00 93.81 626 ASP A O 1
ATOM 4893 N N . ASP A 1 627 ? -1.461 -6.382 -40.824 1.00 88.69 627 ASP A N 1
ATOM 4894 C CA . ASP A 1 627 ? -1.679 -7.471 -39.884 1.00 88.69 627 ASP A CA 1
ATOM 4895 C C . ASP A 1 627 ? -2.603 -8.558 -40.486 1.00 88.69 627 ASP A C 1
ATOM 4897 O O . ASP A 1 627 ? -3.791 -8.324 -40.791 1.00 88.69 627 ASP A O 1
ATOM 4901 N N . GLY A 1 628 ? -2.018 -9.740 -40.715 1.00 84.94 628 GLY A N 1
ATOM 4902 C CA . GLY A 1 628 ? -2.614 -10.866 -41.439 1.00 84.94 628 GLY A CA 1
ATOM 4903 C C . GLY A 1 628 ? -2.093 -11.095 -42.869 1.00 84.94 628 GLY A C 1
ATOM 4904 O O . GLY A 1 628 ? -2.634 -11.978 -43.544 1.00 84.94 628 GLY A O 1
ATOM 4905 N N . ASN A 1 629 ? -1.088 -10.327 -43.306 1.00 89.44 629 ASN A N 1
ATOM 4906 C CA . ASN A 1 629 ? -0.319 -10.422 -44.555 1.00 89.44 629 ASN A CA 1
ATOM 4907 C C . ASN A 1 629 ? -1.234 -10.571 -45.781 1.00 89.44 629 ASN A C 1
ATOM 4909 O O . ASN A 1 629 ? -1.209 -11.567 -46.517 1.00 89.44 629 ASN A O 1
ATOM 4913 N N . ALA A 1 630 ? -2.155 -9.617 -45.943 1.00 90.62 630 ALA A N 1
ATOM 4914 C CA . ALA A 1 630 ? -3.141 -9.630 -47.018 1.00 90.62 630 ALA A CA 1
ATOM 4915 C C . ALA A 1 630 ? -2.543 -9.194 -48.368 1.00 90.62 630 ALA A C 1
ATOM 4917 O O . ALA A 1 630 ? -3.030 -9.625 -49.421 1.00 90.62 630 ALA A O 1
ATOM 4918 N N . LEU A 1 631 ? -1.513 -8.349 -48.346 1.00 92.00 631 LEU A N 1
ATOM 4919 C CA . LEU A 1 631 ? -0.675 -7.951 -49.467 1.00 92.00 631 LEU A CA 1
ATOM 4920 C C . LEU A 1 631 ? 0.644 -8.728 -49.387 1.00 92.00 631 LEU A C 1
ATOM 4922 O O . LEU A 1 631 ? 1.257 -8.777 -48.342 1.00 92.00 631 LEU A O 1
ATOM 4926 N N . ALA A 1 632 ? 1.078 -9.333 -50.494 1.00 87.44 632 ALA A N 1
ATOM 4927 C CA . ALA A 1 632 ? 2.400 -9.958 -50.550 1.00 87.44 632 ALA A CA 1
ATOM 4928 C C . ALA A 1 632 ? 3.469 -8.905 -50.865 1.00 87.44 632 ALA A C 1
ATOM 4930 O O . ALA A 1 632 ? 3.343 -8.195 -51.874 1.00 87.44 632 ALA A O 1
ATOM 4931 N N . GLU A 1 633 ? 4.512 -8.857 -50.043 1.00 88.00 633 GLU A N 1
ATOM 4932 C CA . GLU A 1 633 ? 5.534 -7.807 -50.042 1.00 88.00 633 GLU A CA 1
ATOM 4933 C C . GLU A 1 633 ? 6.932 -8.354 -50.370 1.00 88.00 633 GLU A C 1
ATOM 4935 O O . GLU A 1 633 ? 7.132 -9.562 -50.536 1.00 88.00 633 GLU A O 1
ATOM 4940 N N . ARG A 1 634 ? 7.911 -7.461 -50.564 1.00 83.94 634 ARG A N 1
ATOM 4941 C CA . ARG A 1 634 ? 9.321 -7.854 -50.745 1.00 83.94 634 ARG A CA 1
ATOM 4942 C C . ARG A 1 634 ? 9.928 -8.372 -49.454 1.00 83.94 634 ARG A C 1
ATOM 4944 O O . ARG A 1 634 ? 10.703 -9.327 -49.498 1.00 83.94 634 ARG A O 1
ATOM 4951 N N . ASP A 1 635 ? 9.581 -7.709 -48.365 1.00 80.25 635 ASP A N 1
ATOM 4952 C CA . ASP A 1 635 ? 9.966 -8.028 -47.013 1.00 80.25 635 ASP A CA 1
ATOM 4953 C C . ASP A 1 635 ? 8.696 -7.931 -46.165 1.00 80.25 635 ASP A C 1
ATOM 4955 O O . ASP A 1 635 ? 7.948 -6.970 -46.264 1.00 80.25 635 ASP A O 1
ATOM 4959 N N . GLU A 1 636 ? 8.390 -8.988 -45.426 1.00 83.56 636 GLU A N 1
ATOM 4960 C CA . GLU A 1 636 ? 7.225 -9.029 -44.533 1.00 83.56 636 GLU A CA 1
ATOM 4961 C C . GLU A 1 636 ? 7.646 -8.714 -43.090 1.00 83.56 636 GLU A C 1
ATOM 4963 O O . GLU A 1 636 ? 6.806 -8.592 -42.202 1.00 83.56 636 GLU A O 1
ATOM 4968 N N . THR A 1 637 ? 8.956 -8.633 -42.839 1.00 81.06 637 THR A N 1
ATOM 4969 C CA . THR A 1 637 ? 9.543 -8.489 -41.503 1.00 81.06 637 THR A CA 1
ATOM 4970 C C . THR A 1 637 ? 9.735 -7.027 -41.099 1.00 81.06 637 THR A C 1
ATOM 4972 O O . THR A 1 637 ? 9.837 -6.732 -39.913 1.00 81.06 637 THR A O 1
ATOM 4975 N N . ASN A 1 638 ? 9.686 -6.095 -42.054 1.00 83.25 638 ASN A N 1
ATOM 4976 C CA . ASN A 1 638 ? 9.822 -4.646 -41.851 1.00 83.25 638 ASN A CA 1
ATOM 4977 C C . ASN A 1 638 ? 8.470 -3.908 -41.683 1.00 83.25 638 ASN A C 1
ATOM 4979 O O . ASN A 1 638 ? 8.414 -2.677 -41.736 1.00 83.25 638 ASN A O 1
ATOM 4983 N N . ASN A 1 639 ? 7.383 -4.651 -41.449 1.00 90.69 639 ASN A N 1
ATOM 4984 C CA . ASN A 1 639 ? 6.025 -4.125 -41.264 1.00 90.69 639 ASN A CA 1
ATOM 4985 C C . ASN A 1 639 ? 5.684 -3.738 -39.812 1.00 90.69 639 ASN A C 1
ATOM 4987 O O . ASN A 1 639 ? 4.578 -3.253 -39.544 1.00 90.69 639 ASN A O 1
ATOM 4991 N N . ILE A 1 640 ? 6.606 -3.945 -38.871 1.00 94.06 640 ILE A N 1
ATOM 4992 C CA . ILE A 1 640 ? 6.433 -3.579 -37.463 1.00 94.06 640 ILE A CA 1
ATOM 4993 C C . ILE A 1 640 ? 7.043 -2.199 -37.218 1.00 94.06 640 ILE A C 1
ATOM 4995 O O . ILE A 1 640 ? 8.224 -1.972 -37.462 1.00 94.06 640 ILE A O 1
ATOM 4999 N N . ILE A 1 641 ? 6.226 -1.269 -36.724 1.00 94.44 641 ILE A N 1
ATOM 5000 C CA . ILE A 1 641 ? 6.683 0.037 -36.247 1.00 94.44 641 ILE A CA 1
ATOM 5001 C C . ILE A 1 641 ? 6.816 -0.023 -34.729 1.00 94.44 641 ILE A C 1
ATOM 5003 O O . ILE A 1 641 ? 5.835 -0.324 -34.045 1.00 94.44 641 ILE A O 1
ATOM 5007 N N . ILE A 1 642 ? 7.981 0.354 -34.218 1.00 91.31 642 ILE A N 1
ATOM 5008 C CA . ILE A 1 642 ? 8.281 0.443 -32.788 1.00 91.31 642 ILE A CA 1
ATOM 5009 C C . ILE A 1 642 ? 8.301 1.931 -32.392 1.00 91.31 642 ILE A C 1
ATOM 5011 O O . ILE A 1 642 ? 8.616 2.794 -33.216 1.00 91.31 642 ILE A O 1
ATOM 5015 N N . SER A 1 643 ? 7.874 2.265 -31.174 1.00 89.44 643 SER A N 1
ATOM 5016 C CA . SER A 1 643 ? 8.027 3.618 -30.623 1.00 89.44 643 SER A CA 1
ATOM 5017 C C . SER A 1 643 ? 9.470 3.873 -30.182 1.00 89.44 643 SER A C 1
ATOM 5019 O O . SER A 1 643 ? 10.131 2.949 -29.730 1.00 89.44 643 SER A O 1
ATOM 5021 N N . ASP A 1 644 ? 9.926 5.129 -30.223 1.00 82.00 644 ASP A N 1
ATOM 5022 C CA . ASP A 1 644 ? 11.304 5.521 -29.855 1.00 82.00 644 ASP A CA 1
ATOM 5023 C C . ASP A 1 644 ? 11.682 5.210 -28.384 1.00 82.00 644 ASP A C 1
ATOM 5025 O O . ASP A 1 644 ? 12.839 5.332 -27.999 1.00 82.00 644 ASP A O 1
ATOM 5029 N N . GLY A 1 645 ? 10.712 4.805 -27.559 1.00 77.44 645 GLY A N 1
ATOM 5030 C CA . GLY A 1 645 ? 10.896 4.354 -26.182 1.00 77.44 645 GLY A CA 1
ATOM 5031 C C . GLY A 1 645 ? 9.644 3.663 -25.638 1.00 77.44 645 GLY A C 1
ATOM 5032 O O . GLY A 1 645 ? 8.662 3.456 -26.366 1.00 77.44 645 GLY A O 1
ATOM 5033 N N . THR A 1 646 ? 9.671 3.322 -24.352 1.00 79.56 646 THR A N 1
ATOM 5034 C CA . THR A 1 646 ? 8.540 2.725 -23.633 1.00 79.56 646 THR A CA 1
ATOM 5035 C C . THR A 1 646 ? 7.676 3.794 -22.960 1.00 79.56 646 THR A C 1
ATOM 5037 O O . THR A 1 646 ? 8.128 4.889 -22.633 1.00 79.56 646 THR A O 1
ATOM 5040 N N . GLY A 1 647 ? 6.392 3.489 -22.764 1.00 72.50 647 GLY A N 1
ATOM 5041 C CA . GLY A 1 647 ? 5.502 4.244 -21.885 1.00 72.50 647 GLY A CA 1
ATOM 5042 C C . GLY A 1 647 ? 5.225 3.464 -20.603 1.00 72.50 647 GLY A C 1
ATOM 5043 O O . GLY A 1 647 ? 5.032 2.248 -20.650 1.00 72.50 647 GLY A O 1
ATOM 5044 N N . GLN A 1 648 ? 5.145 4.160 -19.468 1.00 81.25 648 GLN A N 1
ATOM 5045 C CA . GLN A 1 648 ? 4.965 3.520 -18.163 1.00 81.25 648 GLN A CA 1
ATOM 5046 C C . GLN A 1 648 ? 3.486 3.313 -17.845 1.00 81.25 648 GLN A C 1
ATOM 5048 O O . GLN A 1 648 ? 2.712 4.269 -17.767 1.00 81.25 648 GLN A O 1
ATOM 5053 N N . VAL A 1 649 ? 3.064 2.069 -17.629 1.00 83.44 649 VAL A N 1
ATOM 5054 C CA . VAL A 1 649 ? 1.729 1.739 -17.119 1.00 83.44 649 VAL A CA 1
ATOM 5055 C C . VAL A 1 649 ? 1.821 1.510 -15.618 1.00 83.44 649 VAL A C 1
ATOM 5057 O O . VAL A 1 649 ? 2.499 0.603 -15.158 1.00 83.44 649 VAL A O 1
ATOM 5060 N N . VAL A 1 650 ? 1.074 2.286 -14.834 1.00 83.06 650 VAL A N 1
ATOM 5061 C CA . VAL A 1 650 ? 1.055 2.163 -13.371 1.00 83.06 650 VAL A CA 1
ATOM 5062 C C . VAL A 1 650 ? -0.339 1.850 -12.848 1.00 83.06 650 VAL A C 1
ATOM 5064 O O . VAL A 1 650 ? -1.368 2.306 -13.363 1.00 83.06 650 VAL A O 1
ATOM 5067 N N . TRP A 1 651 ? -0.401 1.111 -11.744 1.00 88.62 651 TRP A N 1
ATOM 5068 C CA . TRP A 1 651 ? -1.641 0.881 -11.004 1.00 88.62 651 TRP A CA 1
ATOM 5069 C C . TRP A 1 651 ? -1.803 1.905 -9.882 1.00 88.62 651 TRP A C 1
ATOM 5071 O O . TRP A 1 651 ? -1.894 1.584 -8.697 1.00 88.62 651 TRP A O 1
ATOM 5081 N N . GLN A 1 652 ? -1.879 3.174 -10.283 1.00 89.75 652 GLN A N 1
ATOM 5082 C CA . GLN A 1 652 ? -2.028 4.310 -9.377 1.00 89.75 652 GLN A CA 1
ATOM 5083 C C . GLN A 1 652 ? -3.308 5.108 -9.650 1.00 89.75 652 GLN A C 1
ATOM 5085 O O . GLN A 1 652 ? -3.873 5.112 -10.748 1.00 89.75 652 GLN A O 1
ATOM 5090 N N . PHE A 1 653 ? -3.818 5.803 -8.634 1.00 94.19 653 PHE A N 1
ATOM 5091 C CA . PHE A 1 653 ? -4.971 6.690 -8.783 1.00 94.19 653 PHE A CA 1
ATOM 5092 C C . PHE A 1 653 ? -4.965 7.831 -7.762 1.00 94.19 653 PHE A C 1
ATOM 5094 O O . PHE A 1 653 ? -4.708 7.630 -6.582 1.00 94.19 653 PHE A O 1
ATOM 5101 N N . GLY A 1 654 ? -5.340 9.035 -8.199 1.00 93.25 654 GLY A N 1
ATOM 5102 C CA . GLY A 1 654 ? -5.309 10.243 -7.370 1.00 93.25 654 GLY A CA 1
ATOM 5103 C C . GLY A 1 654 ? -4.665 11.422 -8.085 1.00 93.25 654 GLY A C 1
ATOM 5104 O O . GLY A 1 654 ? -5.088 11.753 -9.201 1.00 93.25 654 GLY A O 1
ATOM 5105 N N . ILE A 1 655 ? -3.738 12.093 -7.405 1.00 87.25 655 ILE A N 1
ATOM 5106 C CA . ILE A 1 655 ? -2.917 13.185 -7.933 1.00 87.25 655 ILE A CA 1
ATOM 5107 C C . ILE A 1 655 ? -1.455 12.727 -7.976 1.00 87.25 655 ILE A C 1
ATOM 5109 O O . ILE A 1 655 ? -0.874 12.533 -6.917 1.00 87.25 655 ILE A O 1
ATOM 5113 N N . PHE A 1 656 ? -0.896 12.567 -9.175 1.00 82.25 656 PHE A N 1
ATOM 5114 C CA . PHE A 1 656 ? 0.499 12.174 -9.434 1.00 82.25 656 PHE A CA 1
ATOM 5115 C C . PHE A 1 656 ? 0.891 12.594 -10.862 1.00 82.25 656 PHE A C 1
ATOM 5117 O O . PHE A 1 656 ? -0.014 12.775 -11.684 1.00 82.25 656 PHE A O 1
ATOM 5124 N N . ALA A 1 657 ? 2.187 12.760 -11.156 1.00 71.56 657 ALA A N 1
ATOM 5125 C CA . ALA A 1 657 ? 2.714 13.119 -12.486 1.00 71.56 657 ALA A CA 1
ATOM 5126 C C . ALA A 1 657 ? 1.952 14.287 -13.162 1.00 71.56 657 ALA A C 1
ATOM 5128 O O . ALA A 1 657 ? 1.477 14.173 -14.288 1.00 71.56 657 ALA A O 1
ATOM 5129 N N . ASP A 1 658 ? 1.672 15.366 -12.417 1.00 79.50 658 ASP A N 1
ATOM 5130 C CA . ASP A 1 658 ? 0.808 16.502 -12.811 1.00 79.50 658 ASP A CA 1
ATOM 5131 C C . ASP A 1 658 ? -0.660 16.184 -13.173 1.00 79.50 658 ASP A C 1
ATOM 5133 O O . ASP A 1 658 ? -1.498 17.077 -13.394 1.00 79.50 658 ASP A O 1
ATOM 5137 N N . ARG A 1 659 ? -1.048 14.910 -13.151 1.00 83.12 659 ARG A N 1
ATOM 5138 C CA . ARG A 1 659 ? -2.405 14.442 -13.419 1.00 83.12 659 ARG A CA 1
ATOM 5139 C C . ARG A 1 659 ? -3.252 14.568 -12.161 1.00 83.12 659 ARG A C 1
ATOM 5141 O O . ARG A 1 659 ? -2.877 14.165 -11.068 1.00 83.12 659 ARG A O 1
ATOM 5148 N N . LYS A 1 660 ? -4.474 15.094 -12.308 1.00 89.12 660 LYS A N 1
ATOM 5149 C CA . LYS A 1 660 ? -5.423 15.275 -11.192 1.00 89.12 660 LYS A CA 1
ATOM 5150 C C . LYS A 1 660 ? -6.666 14.418 -11.364 1.00 89.12 660 LYS A C 1
ATOM 5152 O O . LYS A 1 660 ? -7.304 14.443 -12.415 1.00 89.12 660 LYS A O 1
ATOM 5157 N N . ASN A 1 661 ? -7.122 13.804 -10.272 1.00 88.50 661 ASN A N 1
ATOM 5158 C CA . ASN A 1 661 ? -8.324 12.959 -10.232 1.00 88.50 661 ASN A CA 1
ATOM 5159 C C . ASN A 1 661 ? -8.236 11.734 -11.157 1.00 88.50 661 ASN A C 1
ATOM 5161 O O . ASN A 1 661 ? -9.256 11.325 -11.736 1.00 88.50 661 ASN A O 1
ATOM 5165 N N . VAL A 1 662 ? -7.039 11.166 -11.298 1.00 94.81 662 VAL A N 1
ATOM 5166 C CA . VAL A 1 662 ? -6.834 9.916 -12.029 1.00 94.81 662 VAL A CA 1
ATOM 5167 C C . VAL A 1 662 ? -7.648 8.814 -11.350 1.00 94.81 662 VAL A C 1
ATOM 5169 O O . VAL A 1 662 ? -7.760 8.759 -10.124 1.00 94.81 662 VAL A O 1
ATOM 5172 N N . LYS A 1 663 ? -8.302 7.976 -12.155 1.00 95.81 663 LYS A N 1
ATOM 5173 C CA . LYS A 1 663 ? -9.077 6.829 -11.678 1.00 95.81 663 LYS A CA 1
ATOM 5174 C C . LYS A 1 663 ? -8.476 5.583 -12.278 1.00 95.81 663 LYS A C 1
ATOM 5176 O O . LYS A 1 663 ? -8.408 5.499 -13.498 1.00 95.81 663 LYS A O 1
ATOM 5181 N N . LEU A 1 664 ? -8.208 4.603 -11.436 1.00 95.31 664 LEU A N 1
ATOM 5182 C CA . LEU A 1 664 ? -7.787 3.292 -11.884 1.00 95.31 664 LEU A CA 1
ATOM 5183 C C . LEU A 1 664 ? -9.017 2.412 -12.121 1.00 95.31 664 LEU A C 1
ATOM 5185 O O . LEU A 1 664 ? -9.923 2.332 -11.279 1.00 95.31 664 LEU A O 1
ATOM 5189 N N . ARG A 1 665 ? -9.081 1.785 -13.297 1.00 95.12 665 ARG A N 1
ATOM 5190 C CA . ARG A 1 665 ? -10.117 0.813 -13.658 1.00 95.12 665 ARG A CA 1
ATOM 5191 C C . ARG A 1 665 ? -9.442 -0.463 -14.123 1.00 95.12 665 ARG A C 1
ATOM 5193 O O . ARG A 1 665 ? -8.957 -0.496 -15.240 1.00 95.12 665 ARG A O 1
ATOM 5200 N N . VAL A 1 666 ? -9.493 -1.487 -13.288 1.00 91.62 666 VAL A N 1
ATOM 5201 C CA . VAL A 1 666 ? -8.847 -2.776 -13.545 1.00 91.62 666 VAL A CA 1
ATOM 5202 C C . VAL A 1 666 ? -9.884 -3.882 -13.664 1.00 91.62 666 VAL A C 1
ATOM 5204 O O . VAL A 1 666 ? -10.959 -3.794 -13.054 1.00 91.62 666 VAL A O 1
ATOM 5207 N N . GLN A 1 667 ? -9.584 -4.886 -14.474 1.00 89.75 667 GLN A N 1
ATOM 5208 C CA . GLN A 1 667 ? -10.387 -6.081 -14.678 1.00 89.75 667 GLN A CA 1
ATOM 5209 C C . GLN A 1 667 ? -9.603 -7.291 -14.169 1.00 89.75 667 GLN A C 1
ATOM 5211 O O . GLN A 1 667 ? -8.475 -7.487 -14.585 1.00 89.75 667 GLN A O 1
ATOM 5216 N N . GLN A 1 668 ? -10.203 -8.080 -13.278 1.00 83.69 668 GLN A N 1
ATOM 5217 C CA . GLN A 1 668 ? -9.636 -9.357 -12.833 1.00 83.69 668 GLN A CA 1
ATOM 5218 C C . GLN A 1 668 ? -9.885 -10.457 -13.879 1.00 83.69 668 GLN A C 1
ATOM 5220 O O . GLN A 1 668 ? -10.778 -10.314 -14.722 1.00 83.69 668 GLN A O 1
ATOM 5225 N N . ASP A 1 669 ? -9.180 -11.583 -13.765 1.00 80.81 669 ASP A N 1
ATOM 5226 C CA . ASP A 1 669 ? -9.288 -12.748 -14.665 1.00 80.81 669 ASP A CA 1
ATOM 5227 C C . ASP A 1 669 ? -10.716 -13.295 -14.810 1.00 80.81 669 ASP A C 1
ATOM 5229 O O . ASP A 1 669 ? -11.117 -13.802 -15.859 1.00 80.81 669 ASP A O 1
ATOM 5233 N N . ASP A 1 670 ? -11.533 -13.165 -13.762 1.00 81.69 670 ASP A N 1
ATOM 5234 C CA . ASP A 1 670 ? -12.941 -13.572 -13.771 1.00 81.69 670 ASP A CA 1
ATOM 5235 C C . ASP A 1 670 ? -13.866 -12.582 -14.522 1.00 81.69 670 ASP A C 1
ATOM 5237 O O . ASP A 1 670 ? -15.079 -12.798 -14.636 1.00 81.69 670 ASP A O 1
ATOM 5241 N N . GLY A 1 671 ? -13.301 -11.493 -15.053 1.00 86.19 671 GLY A N 1
ATOM 5242 C CA . GLY A 1 671 ? -13.986 -10.406 -15.747 1.00 86.19 671 GLY A CA 1
ATOM 5243 C C . GLY A 1 671 ? -14.583 -9.339 -14.820 1.00 86.19 671 GLY A C 1
ATOM 5244 O O . GLY A 1 671 ? -15.300 -8.441 -15.293 1.00 86.19 671 GLY A O 1
ATOM 5245 N N . LEU A 1 672 ? -14.346 -9.407 -13.505 1.00 89.56 672 LEU A N 1
ATOM 5246 C CA . LEU A 1 672 ? -14.832 -8.414 -12.557 1.00 89.56 672 LEU A CA 1
ATOM 5247 C C . LEU A 1 672 ? -14.054 -7.105 -12.702 1.00 89.56 672 LEU A C 1
ATOM 5249 O O . LEU A 1 672 ? -12.845 -7.043 -12.525 1.00 89.56 672 LEU A O 1
ATOM 5253 N N . VAL A 1 673 ? -14.779 -6.017 -12.970 1.00 91.75 673 VAL A N 1
ATOM 5254 C CA . VAL A 1 673 ? -14.178 -4.683 -13.097 1.00 91.75 673 VAL A CA 1
ATOM 5255 C C . VAL A 1 673 ? -14.301 -3.908 -11.792 1.00 91.75 673 VAL A C 1
ATOM 5257 O O . VAL A 1 673 ? -15.415 -3.621 -11.322 1.00 91.75 673 VAL A O 1
ATOM 5260 N N . LEU A 1 674 ? -13.158 -3.480 -11.270 1.00 92.94 674 LEU A N 1
ATOM 5261 C CA . LEU A 1 674 ? -13.046 -2.557 -10.155 1.00 92.94 674 LEU A CA 1
ATOM 5262 C C . LEU A 1 674 ? -12.805 -1.136 -10.661 1.00 92.94 674 LEU A C 1
ATOM 5264 O O . LEU A 1 674 ? -12.334 -0.876 -11.766 1.00 92.94 674 LEU A O 1
ATOM 5268 N N . THR A 1 675 ? -13.206 -0.158 -9.865 1.00 95.75 675 THR A N 1
ATOM 5269 C CA . THR A 1 675 ? -12.895 1.244 -10.125 1.00 95.75 675 THR A CA 1
ATOM 5270 C C . THR A 1 675 ? -12.518 1.917 -8.824 1.00 95.75 675 THR A C 1
ATOM 5272 O O . THR A 1 675 ? -13.378 2.125 -7.958 1.00 95.75 675 THR A O 1
ATOM 5275 N N . PHE A 1 676 ? -11.247 2.280 -8.730 1.00 95.88 676 PHE A N 1
ATOM 5276 C CA . PHE A 1 676 ? -10.664 3.019 -7.629 1.00 95.88 676 PHE A CA 1
ATOM 5277 C C . PHE A 1 676 ? -10.747 4.513 -7.929 1.00 95.88 676 PHE A C 1
ATOM 5279 O O . PHE A 1 676 ? -10.562 4.979 -9.056 1.00 95.88 676 PHE A O 1
ATOM 5286 N N . ILE A 1 677 ? -11.166 5.275 -6.926 1.00 97.00 677 ILE A N 1
ATOM 5287 C CA . ILE A 1 677 ? -11.396 6.708 -7.050 1.00 97.00 677 ILE A CA 1
ATOM 5288 C C . ILE A 1 677 ? -10.859 7.366 -5.793 1.00 97.00 677 ILE A C 1
ATOM 5290 O O . ILE A 1 677 ? -11.396 7.131 -4.707 1.00 97.00 677 ILE A O 1
ATOM 5294 N N . MET A 1 678 ? -9.897 8.262 -5.973 1.00 95.44 678 MET A N 1
ATOM 5295 C CA . MET A 1 678 ? -9.437 9.167 -4.932 1.00 95.44 678 MET A CA 1
ATOM 5296 C C . MET A 1 678 ? -9.903 10.597 -5.227 1.00 95.44 678 MET A C 1
ATOM 5298 O O . MET A 1 678 ? -10.051 11.007 -6.381 1.00 95.44 678 MET A O 1
ATOM 5302 N N . LYS A 1 679 ? -10.240 11.339 -4.172 1.00 94.75 679 LYS A N 1
ATOM 5303 C CA . LYS A 1 679 ? -10.560 12.770 -4.227 1.00 94.75 679 LYS A CA 1
ATOM 5304 C C . LYS A 1 679 ? -9.922 13.475 -3.044 1.00 94.75 679 LYS A C 1
ATOM 5306 O O . LYS A 1 679 ? -10.224 13.086 -1.922 1.00 94.75 679 LYS A O 1
ATOM 5311 N N . GLY A 1 680 ? -9.187 14.545 -3.297 1.00 90.69 680 GLY A N 1
ATOM 5312 C CA . GLY A 1 680 ? -8.373 15.229 -2.295 1.00 90.69 680 GLY A CA 1
ATOM 5313 C C . GLY A 1 680 ? -6.912 15.166 -2.710 1.00 90.69 680 GLY A C 1
ATOM 5314 O O . GLY A 1 680 ? -6.639 14.913 -3.883 1.00 90.69 680 GLY A O 1
ATOM 5315 N N . GLU A 1 681 ? -6.028 15.426 -1.762 1.00 88.81 681 GLU A N 1
ATOM 5316 C CA . GLU A 1 681 ? -4.578 15.390 -1.947 1.00 88.81 681 GLU A CA 1
ATOM 5317 C C . GLU A 1 681 ? -4.052 13.952 -1.968 1.00 88.81 681 GLU A C 1
ATOM 5319 O O . GLU A 1 681 ? -4.702 13.040 -1.440 1.00 88.81 681 GLU A O 1
ATOM 5324 N N . GLY A 1 682 ? -2.893 13.775 -2.598 1.00 87.50 682 GLY A N 1
ATOM 5325 C CA . GLY A 1 682 ? -2.209 12.494 -2.695 1.00 87.50 682 GLY A CA 1
ATOM 5326 C C . GLY A 1 682 ? -2.769 11.542 -3.745 1.00 87.50 682 GLY A C 1
ATOM 5327 O O . GLY A 1 682 ? -3.699 11.847 -4.509 1.00 87.50 682 GLY A O 1
ATOM 5328 N N . PHE A 1 683 ? -2.184 10.356 -3.759 1.00 87.25 683 PHE A N 1
ATOM 5329 C CA . PHE A 1 683 ? -2.591 9.233 -4.585 1.00 87.25 683 PHE A CA 1
ATOM 5330 C C . PHE A 1 683 ? -2.510 7.928 -3.791 1.00 87.25 683 PHE A C 1
ATOM 5332 O O . PHE A 1 683 ? -2.191 7.905 -2.602 1.00 87.25 683 PHE A O 1
ATOM 5339 N N . ALA A 1 684 ? -2.904 6.840 -4.436 1.00 87.25 684 ALA A N 1
ATOM 5340 C CA . ALA A 1 684 ? -2.673 5.498 -3.940 1.00 87.25 684 ALA A CA 1
ATOM 5341 C C . ALA A 1 684 ? -2.122 4.615 -5.051 1.00 87.25 684 ALA A C 1
ATOM 5343 O O . ALA A 1 684 ? -2.533 4.766 -6.208 1.00 87.25 684 ALA A O 1
ATOM 5344 N N . LYS A 1 685 ? -1.253 3.687 -4.660 1.00 84.19 685 LYS A N 1
ATOM 5345 C CA . LYS A 1 685 ? -0.650 2.640 -5.489 1.00 84.19 685 LYS A CA 1
ATOM 5346 C C . LYS A 1 685 ? -1.246 1.294 -5.078 1.00 84.19 685 LYS A C 1
ATOM 5348 O O . LYS A 1 685 ? -1.619 1.093 -3.921 1.00 84.19 685 LYS A O 1
ATOM 5353 N N . ILE A 1 686 ? -1.412 0.399 -6.038 1.00 82.81 686 ILE A N 1
ATOM 5354 C CA . ILE A 1 686 ? -1.758 -0.999 -5.789 1.00 82.81 686 ILE A CA 1
ATOM 5355 C C . ILE A 1 686 ? -0.507 -1.814 -6.090 1.00 82.81 686 ILE A C 1
ATOM 5357 O O . ILE A 1 686 ? 0.030 -1.676 -7.186 1.00 82.81 686 ILE A O 1
ATOM 5361 N N . LEU A 1 687 ? -0.072 -2.624 -5.126 1.00 71.06 687 LEU A N 1
ATOM 5362 C CA . LEU A 1 687 ? 1.004 -3.595 -5.303 1.00 71.06 687 LEU A CA 1
ATOM 5363 C C . LEU A 1 687 ? 0.446 -5.011 -5.483 1.00 71.06 687 LEU A C 1
ATOM 5365 O O . LEU A 1 687 ? -0.646 -5.336 -4.987 1.00 71.06 687 LEU A O 1
ATOM 5369 N N . GLY A 1 688 ? 1.244 -5.832 -6.165 1.00 62.69 688 GLY A N 1
ATOM 5370 C CA . GLY A 1 688 ? 0.918 -7.197 -6.561 1.00 62.69 688 GLY A CA 1
ATOM 5371 C C . GLY A 1 688 ? -0.038 -7.267 -7.755 1.00 62.69 688 GLY A C 1
ATOM 5372 O O . GLY A 1 688 ? -0.386 -6.260 -8.374 1.00 62.69 688 GLY A O 1
ATOM 5373 N N . ASP A 1 689 ? -0.496 -8.481 -8.047 1.00 62.47 689 ASP A N 1
ATOM 5374 C CA . ASP A 1 689 ? -1.331 -8.773 -9.214 1.00 62.47 689 ASP A CA 1
ATOM 5375 C C . ASP A 1 689 ? -2.798 -8.332 -9.033 1.00 62.47 689 ASP A C 1
ATOM 5377 O O . ASP A 1 689 ? -3.205 -7.647 -8.085 1.00 62.47 689 ASP A O 1
ATOM 5381 N N . PHE A 1 690 ? -3.674 -8.833 -9.909 1.00 61.84 690 PHE A N 1
ATOM 5382 C CA . PHE A 1 690 ? -5.131 -8.667 -9.880 1.00 61.84 690 PHE A CA 1
ATOM 5383 C C . PHE A 1 690 ? -5.816 -9.093 -8.562 1.00 61.84 690 PHE A C 1
ATOM 5385 O O . PHE A 1 690 ? -7.030 -8.915 -8.426 1.00 61.84 690 PHE A O 1
ATOM 5392 N N . ASN A 1 691 ? -5.078 -9.633 -7.585 1.00 61.53 691 ASN A N 1
ATOM 5393 C CA . ASN A 1 691 ? -5.559 -10.012 -6.255 1.00 61.53 691 ASN A CA 1
ATOM 5394 C C . ASN A 1 691 ? -5.503 -8.886 -5.208 1.00 61.53 691 ASN A C 1
ATOM 5396 O O . ASN A 1 691 ? -6.060 -9.069 -4.123 1.00 61.53 691 ASN A O 1
ATOM 5400 N N . PHE A 1 692 ? -4.926 -7.721 -5.533 1.00 67.31 692 PHE A N 1
ATOM 5401 C CA . PHE A 1 692 ? -4.871 -6.545 -4.651 1.00 67.31 692 PHE A CA 1
ATOM 5402 C C . PHE A 1 692 ? -4.243 -6.855 -3.288 1.00 67.31 692 PHE A C 1
ATOM 5404 O O . PHE A 1 692 ? -4.887 -6.714 -2.236 1.00 67.31 692 PHE A O 1
ATOM 5411 N N . GLU A 1 693 ? -2.997 -7.316 -3.320 1.00 67.81 693 GLU A N 1
ATOM 5412 C CA . GLU A 1 693 ? -2.267 -7.719 -2.121 1.00 67.81 693 GLU A CA 1
ATOM 5413 C C . GLU A 1 693 ? -2.117 -6.550 -1.155 1.00 67.81 693 GLU A C 1
ATOM 5415 O O . GLU A 1 693 ? -2.468 -6.682 0.021 1.00 67.81 693 GLU A O 1
ATOM 5420 N N . GLN A 1 694 ? -1.753 -5.378 -1.678 1.00 74.81 694 GLN A N 1
ATOM 5421 C CA . GLN A 1 694 ? -1.571 -4.182 -0.872 1.00 74.81 694 GLN A CA 1
ATOM 5422 C C . GLN A 1 694 ? -2.036 -2.923 -1.604 1.00 74.81 694 GLN A C 1
ATOM 5424 O O . GLN A 1 694 ? -1.807 -2.729 -2.797 1.00 74.81 694 GLN A O 1
ATOM 5429 N N . LEU A 1 695 ? -2.724 -2.050 -0.869 1.00 85.06 695 LEU A N 1
ATOM 5430 C CA . LEU A 1 695 ? -3.039 -0.691 -1.297 1.00 85.06 695 LEU A CA 1
ATOM 5431 C C . LEU A 1 695 ? -2.236 0.278 -0.439 1.00 85.06 695 LEU A C 1
ATOM 5433 O O . LEU A 1 695 ? -2.482 0.371 0.765 1.00 85.06 695 LEU A O 1
ATOM 5437 N N . LEU A 1 696 ? -1.327 1.001 -1.084 1.00 80.88 696 LEU A N 1
ATOM 5438 C CA . LEU A 1 696 ? -0.461 1.999 -0.475 1.00 80.88 696 LEU A CA 1
ATOM 5439 C C . LEU A 1 696 ? -1.055 3.395 -0.634 1.00 80.88 696 LEU A C 1
ATOM 5441 O O . LEU A 1 696 ? -1.563 3.740 -1.704 1.00 80.88 696 LEU A O 1
ATOM 5445 N N . LEU A 1 697 ? -1.014 4.198 0.425 1.00 84.94 697 LEU A N 1
ATOM 5446 C CA . LEU A 1 697 ? -1.436 5.599 0.409 1.00 84.94 697 LEU A CA 1
ATOM 5447 C C . LEU A 1 697 ? -0.215 6.516 0.429 1.00 84.94 697 LEU A C 1
ATOM 5449 O O . LEU A 1 697 ? 0.649 6.336 1.275 1.00 84.94 697 LEU A O 1
ATOM 5453 N N . VAL A 1 698 ? -0.203 7.533 -0.438 1.00 79.62 698 VAL A N 1
ATOM 5454 C CA . VAL A 1 698 ? 0.928 8.463 -0.582 1.00 79.62 698 VAL A CA 1
ATOM 5455 C C . VAL A 1 698 ? 0.424 9.902 -0.576 1.00 79.62 698 VAL A C 1
ATOM 5457 O O . VAL A 1 698 ? -0.505 10.246 -1.316 1.00 79.62 698 VAL A O 1
ATOM 5460 N N . ASN A 1 699 ? 1.014 10.762 0.262 1.00 80.12 699 ASN A N 1
ATOM 5461 C CA . ASN A 1 699 ? 0.688 12.198 0.352 1.00 80.12 699 ASN A CA 1
ATOM 5462 C C . ASN A 1 699 ? -0.808 12.486 0.592 1.00 80.12 699 ASN A C 1
ATOM 5464 O O . ASN A 1 699 ? -1.357 13.498 0.151 1.00 80.12 699 ASN A O 1
ATOM 5468 N N . THR A 1 700 ? -1.494 11.571 1.285 1.00 87.31 700 THR A N 1
ATOM 5469 C CA . THR A 1 700 ? -2.928 11.693 1.582 1.00 87.31 700 THR A CA 1
ATOM 5470 C C . THR A 1 700 ? -3.174 12.508 2.850 1.00 87.31 700 THR A C 1
ATOM 5472 O O . THR A 1 700 ? -2.347 12.542 3.752 1.00 87.31 700 THR A O 1
ATOM 5475 N N . THR A 1 701 ? -4.319 13.190 2.938 1.00 88.44 701 THR A N 1
ATOM 5476 C CA . THR A 1 701 ? -4.668 14.013 4.107 1.00 88.44 701 THR A CA 1
ATOM 5477 C C . THR A 1 701 ? -6.062 13.690 4.634 1.00 88.44 701 THR A C 1
ATOM 5479 O O . THR A 1 701 ? -6.873 13.010 4.003 1.00 88.44 701 THR A O 1
ATOM 5482 N N . ASP A 1 702 ? -6.420 14.234 5.796 1.00 89.25 702 ASP A N 1
ATOM 5483 C CA . ASP A 1 702 ? -7.754 14.075 6.393 1.00 89.25 702 ASP A CA 1
ATOM 5484 C C . ASP A 1 702 ? -8.897 14.689 5.547 1.00 89.25 702 ASP A C 1
ATOM 5486 O O . ASP A 1 702 ? -10.082 14.555 5.877 1.00 89.25 702 ASP A O 1
ATOM 5490 N N . THR A 1 703 ? -8.564 15.329 4.421 1.00 91.00 703 THR A N 1
ATOM 5491 C CA . THR A 1 703 ? -9.498 15.779 3.386 1.00 91.00 703 THR A CA 1
ATOM 5492 C C . THR A 1 703 ? -9.698 14.743 2.271 1.00 91.00 703 THR A C 1
ATOM 5494 O O . THR A 1 703 ? -10.762 14.724 1.628 1.00 91.00 703 THR A O 1
ATOM 5497 N N . THR A 1 704 ? -8.745 13.824 2.103 1.00 93.31 704 THR A N 1
ATOM 5498 C CA . THR A 1 704 ? -8.689 12.812 1.049 1.00 93.31 704 THR A CA 1
ATOM 5499 C C . THR A 1 704 ? -9.722 11.711 1.247 1.00 93.31 704 THR A C 1
ATOM 5501 O O . THR A 1 704 ? -10.083 11.297 2.345 1.00 93.31 704 THR A O 1
ATOM 5504 N N . SER A 1 705 ? -10.315 11.272 0.145 1.00 95.44 705 SER A N 1
ATOM 5505 C CA . SER A 1 705 ? -11.429 10.337 0.117 1.00 95.44 705 SER A CA 1
ATOM 5506 C C . SER A 1 705 ? -11.168 9.214 -0.870 1.00 95.44 705 SER A C 1
ATOM 5508 O O . SER A 1 705 ? -11.186 9.453 -2.077 1.00 95.44 705 SER A O 1
ATOM 5510 N N . LEU A 1 706 ? -11.073 7.989 -0.362 1.00 96.31 706 LEU A N 1
ATOM 5511 C CA . LEU A 1 706 ? -10.950 6.766 -1.145 1.00 96.31 706 LEU A CA 1
ATOM 5512 C C . LEU A 1 706 ? -12.326 6.122 -1.371 1.00 96.31 706 LEU A C 1
ATOM 5514 O O . LEU A 1 706 ? -13.161 6.000 -0.468 1.00 96.31 706 LEU A O 1
ATOM 5518 N N . THR A 1 707 ? -12.618 5.712 -2.602 1.00 97.75 707 THR A N 1
ATOM 5519 C CA . THR A 1 707 ? -13.826 4.957 -2.943 1.00 97.75 707 THR A CA 1
ATOM 5520 C C . THR A 1 707 ? -13.513 3.855 -3.941 1.00 97.75 707 THR A C 1
ATOM 5522 O O . THR A 1 707 ? -13.053 4.138 -5.042 1.00 97.75 707 THR A O 1
ATOM 5525 N N . VAL A 1 708 ? -13.895 2.625 -3.598 1.00 96.19 708 VAL A N 1
ATOM 5526 C CA . VAL A 1 708 ? -13.785 1.450 -4.468 1.00 96.19 708 VAL A CA 1
ATOM 5527 C C . VAL A 1 708 ? -15.180 1.028 -4.914 1.00 96.19 708 VAL A C 1
ATOM 5529 O O . VAL A 1 708 ? -16.101 0.852 -4.104 1.00 96.19 708 VAL A O 1
ATOM 5532 N N . LYS A 1 709 ? -15.371 0.910 -6.229 1.00 96.00 709 LYS A N 1
ATOM 5533 C CA . LYS A 1 709 ? -16.631 0.479 -6.843 1.00 96.00 709 LYS A CA 1
ATOM 5534 C C . LYS A 1 709 ? -16.421 -0.815 -7.607 1.00 96.00 709 LYS A C 1
ATOM 5536 O O . LYS A 1 709 ? -15.545 -0.889 -8.451 1.00 96.00 709 LYS A O 1
ATOM 5541 N N . THR A 1 710 ? -17.303 -1.775 -7.372 1.00 94.81 710 THR A N 1
ATOM 5542 C CA . THR A 1 710 ? -17.341 -3.050 -8.090 1.00 94.81 710 THR A CA 1
ATOM 5543 C C . THR A 1 710 ? -18.786 -3.553 -8.179 1.00 94.81 710 THR A C 1
ATOM 5545 O O . THR A 1 710 ? -19.667 -3.102 -7.425 1.00 94.81 710 THR A O 1
ATOM 5548 N N . LYS A 1 711 ? -19.057 -4.429 -9.153 1.00 93.50 711 LYS A N 1
ATOM 5549 C CA . LYS A 1 711 ? -20.371 -5.052 -9.349 1.00 93.50 711 LYS A CA 1
ATOM 5550 C C . LYS A 1 711 ? -20.639 -6.185 -8.377 1.00 93.50 711 LYS A C 1
ATOM 5552 O O . LYS A 1 711 ? -21.807 -6.329 -8.032 1.00 93.50 711 LYS A O 1
ATOM 5557 N N . ASP A 1 712 ? -19.624 -6.891 -7.898 1.00 93.62 712 ASP A N 1
ATOM 5558 C CA . ASP A 1 712 ? -19.743 -7.997 -6.943 1.00 93.62 712 ASP A CA 1
ATOM 5559 C C . ASP A 1 712 ? -18.750 -7.860 -5.792 1.00 93.62 712 ASP A C 1
ATOM 5561 O O . ASP A 1 712 ? -18.151 -6.800 -5.631 1.00 93.62 712 ASP A O 1
ATOM 5565 N N . VAL A 1 713 ? -18.746 -8.824 -4.873 1.00 92.44 713 VAL A N 1
ATOM 5566 C CA . VAL A 1 713 ? -17.885 -8.769 -3.689 1.00 92.44 713 VAL A CA 1
ATOM 5567 C C . VAL A 1 713 ? -16.447 -9.044 -4.105 1.00 92.44 713 VAL A C 1
ATOM 5569 O O . VAL A 1 713 ? -16.213 -9.974 -4.863 1.00 92.44 713 VAL A O 1
ATOM 5572 N N . VAL A 1 714 ? -15.518 -8.247 -3.587 1.00 90.81 714 VAL A N 1
ATOM 5573 C CA . VAL A 1 714 ? -14.075 -8.418 -3.778 1.00 90.81 714 VAL A CA 1
ATOM 5574 C C . VAL A 1 714 ? -13.371 -8.357 -2.429 1.00 90.81 714 VAL A C 1
ATOM 5576 O O . VAL A 1 714 ? -13.910 -7.776 -1.482 1.00 90.81 714 VAL A O 1
ATOM 5579 N N . THR A 1 715 ? -12.190 -8.947 -2.339 1.00 87.62 715 THR A N 1
ATOM 5580 C CA . THR A 1 715 ? -11.333 -8.899 -1.154 1.00 87.62 715 THR A CA 1
ATOM 5581 C C . THR A 1 715 ? -10.168 -7.958 -1.430 1.00 87.62 715 THR A C 1
ATOM 5583 O O . THR A 1 715 ? -9.612 -7.988 -2.519 1.00 87.62 715 THR A O 1
ATOM 5586 N N . LEU A 1 716 ? -9.850 -7.100 -0.465 1.00 82.56 716 LEU A N 1
ATOM 5587 C CA . LEU A 1 716 ? -8.556 -6.434 -0.369 1.00 82.56 716 LEU A CA 1
ATOM 5588 C C . LEU A 1 716 ? -7.817 -7.081 0.796 1.00 82.56 716 LEU A C 1
ATOM 5590 O O . LEU A 1 716 ? -8.404 -7.232 1.878 1.00 82.56 716 LEU A O 1
ATOM 5594 N N . ASN A 1 717 ? -6.572 -7.482 0.563 1.00 75.62 717 ASN A N 1
ATOM 5595 C CA . ASN A 1 717 ? -5.775 -8.121 1.597 1.00 75.62 717 ASN A CA 1
ATOM 5596 C C . ASN A 1 717 ? -5.251 -7.048 2.547 1.00 75.62 717 ASN A C 1
ATOM 5598 O O . ASN A 1 717 ? -5.777 -6.952 3.646 1.00 75.62 717 ASN A O 1
ATOM 5602 N N . GLN A 1 718 ? -4.360 -6.161 2.123 1.00 73.38 718 GLN A N 1
ATOM 5603 C CA . GLN A 1 718 ? -3.768 -5.166 3.017 1.00 73.38 718 GLN A CA 1
ATOM 5604 C C . GLN A 1 718 ? -4.038 -3.727 2.567 1.00 73.38 718 GLN A C 1
ATOM 5606 O O . GLN A 1 718 ? -4.146 -3.423 1.377 1.00 73.38 718 GLN A O 1
ATOM 5611 N N . ILE A 1 719 ? -4.164 -2.824 3.541 1.00 71.62 719 ILE A N 1
ATOM 5612 C CA . ILE A 1 719 ? -4.086 -1.378 3.316 1.00 71.62 719 ILE A CA 1
ATOM 5613 C C . ILE A 1 719 ? -3.012 -0.857 4.256 1.00 71.62 719 ILE A C 1
ATOM 5615 O O . ILE A 1 719 ? -3.147 -0.989 5.470 1.00 71.62 719 ILE A O 1
ATOM 5619 N N . ALA A 1 720 ? -1.973 -0.271 3.686 1.00 59.00 720 ALA A N 1
ATOM 5620 C CA . ALA A 1 720 ? -0.831 0.233 4.425 1.00 59.00 720 ALA A CA 1
ATOM 5621 C C . ALA A 1 720 ? -0.388 1.580 3.844 1.00 59.00 720 ALA A C 1
ATOM 5623 O O . ALA A 1 720 ? -0.930 2.063 2.845 1.00 59.00 720 ALA A O 1
ATOM 5624 N N . GLU A 1 721 ? 0.584 2.197 4.495 1.00 52.25 721 GLU A N 1
ATOM 5625 C CA . GLU A 1 721 ? 1.372 3.262 3.889 1.00 52.25 721 GLU A CA 1
ATOM 5626 C C . GLU A 1 721 ? 2.521 2.649 3.086 1.00 52.25 721 GLU A C 1
ATOM 5628 O O . GLU A 1 721 ? 2.950 1.532 3.378 1.00 52.25 721 GLU A O 1
ATOM 5633 N N . GLU A 1 722 ? 2.977 3.362 2.058 1.00 45.56 722 GLU A N 1
ATOM 5634 C CA . GLU A 1 722 ? 4.285 3.094 1.457 1.00 45.56 722 GLU A CA 1
ATOM 5635 C C . GLU A 1 722 ? 5.342 3.405 2.521 1.00 45.56 722 GLU A C 1
ATOM 5637 O O . GLU A 1 722 ? 5.267 4.449 3.167 1.00 45.56 722 GLU A O 1
ATOM 5642 N N . LEU A 1 723 ? 6.245 2.468 2.795 1.00 43.50 723 LEU A N 1
ATOM 5643 C CA . LEU A 1 723 ? 7.103 2.478 3.980 1.00 43.50 723 LEU A CA 1
ATOM 5644 C C . LEU A 1 723 ? 8.260 3.494 3.847 1.00 43.50 723 LEU A C 1
ATOM 5646 O O . LEU A 1 723 ? 9.404 3.127 4.011 1.00 43.50 723 LEU A O 1
ATOM 5650 N N . HIS A 1 724 ? 7.973 4.780 3.581 1.00 40.09 724 HIS A N 1
ATOM 5651 C CA . HIS A 1 724 ? 8.974 5.862 3.476 1.00 40.09 724 HIS A CA 1
ATOM 5652 C C . HIS A 1 724 ? 8.514 7.159 4.175 1.00 40.09 724 HIS A C 1
ATOM 5654 O O . HIS A 1 724 ? 7.667 7.879 3.635 1.00 40.09 724 HIS A O 1
ATOM 5660 N N . PRO A 1 725 ? 9.026 7.502 5.381 1.00 40.75 725 PRO A N 1
ATOM 5661 C CA . PRO A 1 725 ? 8.611 8.697 6.130 1.00 40.75 725 PRO A CA 1
ATOM 5662 C C . PRO A 1 725 ? 9.567 9.917 5.993 1.00 40.75 725 PRO A C 1
ATOM 5664 O O . PRO A 1 725 ? 10.767 9.730 5.785 1.00 40.75 725 PRO A O 1
ATOM 5667 N N . PRO A 1 726 ? 9.118 11.175 6.272 1.00 44.78 726 PRO A N 1
ATOM 5668 C CA . PRO A 1 726 ? 7.775 11.610 6.674 1.00 44.78 726 PRO A CA 1
ATOM 5669 C C . PRO A 1 726 ? 7.308 12.907 5.965 1.00 44.78 726 PRO A C 1
ATOM 5671 O O . PRO A 1 726 ? 7.612 14.010 6.417 1.00 44.78 726 PRO A O 1
ATOM 5674 N N . LEU A 1 727 ? 6.468 12.821 4.930 1.00 37.03 727 LEU A N 1
ATOM 5675 C CA . LEU A 1 727 ? 5.629 13.971 4.528 1.00 37.03 727 LEU A CA 1
ATOM 5676 C C . LEU A 1 727 ? 4.153 13.643 4.292 1.00 37.03 727 LEU A C 1
ATOM 5678 O O . LEU A 1 727 ? 3.346 14.559 4.115 1.00 37.03 727 LEU A O 1
ATOM 5682 N N . SER A 1 728 ? 3.741 12.383 4.424 1.00 48.19 728 SER A N 1
ATOM 5683 C CA . SER A 1 728 ? 2.327 12.041 4.496 1.00 48.19 728 SER A CA 1
ATOM 5684 C C . SER A 1 728 ? 2.008 11.433 5.846 1.00 48.19 728 SER A C 1
ATOM 5686 O O . SER A 1 728 ? 2.538 10.405 6.220 1.00 48.19 728 SER A O 1
ATOM 5688 N N . THR A 1 729 ? 1.117 12.049 6.620 1.00 57.81 729 THR A N 1
ATOM 5689 C CA . THR A 1 729 ? 0.324 11.216 7.526 1.00 57.81 729 THR A CA 1
ATOM 5690 C C . THR A 1 729 ? -0.637 10.484 6.606 1.00 57.81 729 THR A C 1
ATOM 5692 O O . THR A 1 729 ? -1.446 11.187 6.003 1.00 57.81 729 THR A O 1
ATOM 5695 N N . ALA A 1 730 ? -0.591 9.158 6.468 1.00 76.56 730 ALA A N 1
ATOM 5696 C CA . ALA A 1 730 ? -1.564 8.421 5.659 1.00 76.56 730 ALA A CA 1
ATOM 5697 C C . ALA A 1 730 ? -2.973 8.585 6.257 1.00 76.56 730 ALA A C 1
ATOM 5699 O O . ALA A 1 730 ? -3.470 7.767 7.029 1.00 76.56 730 ALA A O 1
ATOM 5700 N N . SER A 1 731 ? -3.602 9.722 5.976 1.00 90.00 731 SER A N 1
ATOM 5701 C CA . SER A 1 731 ? -4.857 10.164 6.552 1.00 90.00 731 SER A CA 1
ATOM 5702 C C . SER A 1 731 ? -5.922 10.114 5.476 1.00 90.00 731 SER A C 1
ATOM 5704 O O . SER A 1 731 ? -5.706 10.498 4.331 1.00 90.00 731 SER A O 1
ATOM 5706 N N . LEU A 1 732 ? -7.125 9.699 5.858 1.00 93.88 732 LEU A N 1
ATOM 5707 C CA . LEU A 1 732 ? -8.288 9.739 4.990 1.00 93.88 732 LEU A CA 1
ATOM 5708 C C . LEU A 1 732 ? -9.487 10.321 5.733 1.00 93.88 732 LEU A C 1
ATOM 5710 O O . LEU A 1 732 ? -9.915 9.849 6.786 1.00 93.88 732 LEU A O 1
ATOM 5714 N N . ASN A 1 733 ? -10.173 11.259 5.091 1.00 95.31 733 ASN A N 1
ATOM 5715 C CA . ASN A 1 733 ? -11.525 11.654 5.479 1.00 95.31 733 ASN A CA 1
ATOM 5716 C C . ASN A 1 733 ? -12.469 10.446 5.485 1.00 95.31 733 ASN A C 1
ATOM 5718 O O . ASN A 1 733 ? -13.332 10.297 6.354 1.00 95.31 733 ASN A O 1
ATOM 5722 N N . LYS A 1 734 ? -12.356 9.601 4.451 1.00 95.88 734 LYS A N 1
ATOM 5723 C CA . LYS A 1 734 ? -13.193 8.412 4.297 1.00 95.88 734 LYS A CA 1
ATOM 5724 C C . LYS A 1 734 ? -12.599 7.371 3.360 1.00 95.88 734 LYS A C 1
ATOM 5726 O O . LYS A 1 734 ? -12.078 7.709 2.300 1.00 95.88 734 LYS A O 1
ATOM 5731 N N . PHE A 1 735 ? -12.892 6.117 3.676 1.00 96.50 735 PHE A N 1
ATOM 5732 C CA . PHE A 1 735 ? -12.768 4.971 2.793 1.00 96.50 735 PHE A CA 1
ATOM 5733 C C . PHE A 1 735 ? -14.137 4.293 2.609 1.00 96.50 735 PHE A C 1
ATOM 5735 O O . PHE A 1 735 ? -14.799 3.883 3.567 1.00 96.50 735 PHE A O 1
ATOM 5742 N N . ILE A 1 736 ? -14.609 4.213 1.358 1.00 98.12 736 ILE A N 1
ATOM 5743 C CA . ILE A 1 736 ? -15.902 3.612 0.999 1.00 98.12 736 ILE A CA 1
ATOM 5744 C C . ILE A 1 736 ? -15.716 2.482 -0.022 1.00 98.12 736 ILE A C 1
ATOM 5746 O O . ILE A 1 736 ? -15.561 2.736 -1.214 1.00 98.12 736 ILE A O 1
ATOM 5750 N N . GLY A 1 737 ? -15.884 1.241 0.428 1.00 96.88 737 GLY A N 1
ATOM 5751 C CA . GLY A 1 737 ? -15.889 0.017 -0.374 1.00 96.88 737 GLY A CA 1
ATOM 5752 C C . GLY A 1 737 ? -17.041 -0.907 0.030 1.00 96.88 737 GLY A C 1
ATOM 5753 O O . GLY A 1 737 ? -16.846 -1.945 0.640 1.00 96.88 737 GLY A O 1
ATOM 5754 N N . LYS A 1 738 ? -18.292 -0.566 -0.304 1.00 97.06 738 LYS A N 1
ATOM 5755 C CA . LYS A 1 738 ? -19.492 -1.293 0.193 1.00 97.06 738 LYS A CA 1
ATOM 5756 C C . LYS A 1 738 ? -19.567 -2.789 -0.161 1.00 97.06 738 LYS A C 1
ATOM 5758 O O . LYS A 1 738 ? -20.417 -3.481 0.392 1.00 97.06 738 LYS A O 1
ATOM 5763 N N . LYS A 1 739 ? -18.774 -3.235 -1.135 1.00 96.00 739 LYS A N 1
ATOM 5764 C CA . LYS A 1 739 ? -18.644 -4.629 -1.585 1.00 96.00 739 LYS A CA 1
ATOM 5765 C C . LYS A 1 739 ? -17.213 -5.157 -1.404 1.00 96.00 739 LYS A C 1
ATOM 5767 O O . LYS A 1 739 ? -16.865 -6.168 -1.986 1.00 96.00 739 LYS A O 1
ATOM 5772 N N . VAL A 1 740 ? -16.401 -4.457 -0.623 1.00 94.31 740 VAL A N 1
ATOM 5773 C CA . VAL A 1 740 ? -15.010 -4.808 -0.355 1.00 94.31 740 VAL A CA 1
ATOM 5774 C C . VAL A 1 740 ? -14.937 -5.499 0.998 1.00 94.31 740 VAL A C 1
ATOM 5776 O O . VAL A 1 740 ? -15.433 -4.952 1.986 1.00 94.31 740 VAL A O 1
ATOM 5779 N N . ASN A 1 741 ? -14.372 -6.698 1.028 1.00 94.88 741 ASN A N 1
ATOM 5780 C CA . ASN A 1 741 ? -13.942 -7.372 2.243 1.00 94.88 741 ASN A CA 1
ATOM 5781 C C . ASN A 1 741 ? -12.508 -6.950 2.567 1.00 94.88 741 ASN A C 1
ATOM 5783 O O . ASN A 1 741 ? -11.724 -6.762 1.644 1.00 94.88 741 ASN A O 1
ATOM 5787 N N . LEU A 1 742 ? -12.184 -6.829 3.849 1.00 94.31 742 LEU A N 1
ATOM 5788 C CA . LEU A 1 742 ? -10.817 -6.617 4.330 1.00 94.31 742 LEU A CA 1
ATOM 5789 C C . LEU A 1 742 ? -10.332 -7.910 4.986 1.00 94.31 742 LEU A C 1
ATOM 5791 O O . LEU A 1 742 ? -11.058 -8.441 5.833 1.00 94.31 742 LEU A O 1
ATOM 5795 N N . ASN A 1 743 ? -9.177 -8.426 4.562 1.00 89.25 743 ASN A N 1
ATOM 5796 C CA . ASN A 1 743 ? -8.670 -9.740 4.984 1.00 89.25 743 ASN A CA 1
ATOM 5797 C C . ASN A 1 743 ? -7.280 -9.720 5.644 1.00 89.25 743 ASN A C 1
ATOM 5799 O O . ASN A 1 743 ? -6.873 -10.711 6.235 1.00 89.25 743 ASN A O 1
ATOM 5803 N N . GLY A 1 744 ? -6.578 -8.601 5.577 1.00 84.06 744 GLY A N 1
ATOM 5804 C CA . GLY A 1 744 ? -5.295 -8.346 6.219 1.00 84.06 744 GLY A CA 1
ATOM 5805 C C . GLY A 1 744 ? -5.325 -7.016 6.963 1.00 84.06 744 GLY A C 1
ATOM 5806 O O . GLY A 1 744 ? -6.380 -6.380 7.089 1.00 84.06 744 GLY A O 1
ATOM 5807 N N . ASN A 1 745 ? -4.171 -6.642 7.508 1.00 81.69 745 ASN A N 1
ATOM 5808 C CA . ASN A 1 745 ? -4.062 -5.492 8.394 1.00 81.69 745 ASN A CA 1
ATOM 5809 C C . ASN A 1 745 ? -4.372 -4.178 7.672 1.00 81.69 745 ASN A C 1
ATOM 5811 O O . ASN A 1 745 ? -4.237 -4.044 6.451 1.00 81.69 745 ASN A O 1
ATOM 5815 N N . VAL A 1 746 ? -4.865 -3.226 8.457 1.00 86.88 746 VAL A N 1
ATOM 5816 C CA . VAL A 1 746 ? -5.215 -1.891 7.997 1.00 86.88 746 VAL A CA 1
ATOM 5817 C C . VAL A 1 746 ? -4.579 -0.888 8.934 1.00 86.88 746 VAL A C 1
ATOM 5819 O O . VAL A 1 746 ? -5.101 -0.636 10.022 1.00 86.88 746 VAL A O 1
ATOM 5822 N N . ASP A 1 747 ? -3.486 -0.299 8.479 1.00 83.25 747 ASP A N 1
ATOM 5823 C CA . ASP A 1 747 ? -2.645 0.563 9.294 1.00 83.25 747 ASP A CA 1
ATOM 5824 C C . ASP A 1 747 ? -2.615 1.970 8.698 1.00 83.25 747 ASP A C 1
ATOM 5826 O O . ASP A 1 747 ? -2.228 2.179 7.549 1.00 83.25 747 ASP A O 1
ATOM 5830 N N . PHE A 1 748 ? -3.069 2.948 9.482 1.00 85.44 748 PHE A N 1
ATOM 5831 C CA . PHE A 1 748 ? -2.959 4.365 9.151 1.00 85.44 748 PHE A CA 1
ATOM 5832 C C . PHE A 1 748 ? -1.998 5.035 10.136 1.00 85.44 748 PHE A C 1
ATOM 5834 O O . PHE A 1 748 ? -2.330 5.196 11.312 1.00 85.44 748 PHE A O 1
ATOM 5841 N N . THR A 1 749 ? -0.846 5.502 9.661 1.00 80.56 749 THR A N 1
ATOM 5842 C CA . THR A 1 749 ? 0.048 6.402 10.422 1.00 80.56 749 THR A CA 1
ATOM 5843 C C . THR A 1 749 ? -0.604 7.763 10.685 1.00 80.56 749 THR A C 1
ATOM 5845 O O . THR A 1 749 ? -0.282 8.470 11.638 1.00 80.56 749 THR A O 1
ATOM 5848 N N . GLY A 1 750 ? -1.574 8.129 9.847 1.00 87.31 750 GLY A N 1
ATOM 5849 C CA . GLY A 1 750 ? -2.452 9.263 10.049 1.00 87.31 750 GLY A CA 1
ATOM 5850 C C . GLY A 1 750 ? -3.751 8.904 10.763 1.00 87.31 750 GLY A C 1
ATOM 5851 O O . GLY A 1 750 ? -3.805 8.145 11.732 1.00 87.31 750 GLY A O 1
ATOM 5852 N N . SER A 1 751 ? -4.830 9.512 10.281 1.00 91.56 751 SER A N 1
ATOM 5853 C CA . SER A 1 751 ? -6.166 9.388 10.854 1.00 91.56 751 SER A CA 1
ATOM 5854 C C . SER A 1 751 ? -7.193 8.907 9.832 1.00 91.56 751 SER A C 1
ATOM 5856 O O . SER A 1 751 ? -7.100 9.205 8.643 1.00 91.56 751 SER A O 1
ATOM 5858 N N . LEU A 1 752 ? -8.250 8.235 10.295 1.00 95.25 752 LEU A N 1
ATOM 5859 C CA . LEU A 1 752 ? -9.405 7.898 9.462 1.00 95.25 752 LEU A CA 1
ATOM 5860 C C . LEU A 1 752 ? -10.688 8.534 10.008 1.00 95.25 752 LEU A C 1
ATOM 5862 O O . LEU A 1 752 ? -11.047 8.354 11.170 1.00 95.25 752 LEU A O 1
ATOM 5866 N N . GLY A 1 753 ? -11.434 9.242 9.157 1.00 95.94 753 GLY A N 1
ATOM 5867 C CA . GLY A 1 753 ? -12.719 9.851 9.529 1.00 95.94 753 GLY A CA 1
ATOM 5868 C C . GLY A 1 753 ? -13.939 8.935 9.339 1.00 95.94 753 GLY A C 1
ATOM 5869 O O . GLY A 1 753 ? -14.911 8.990 10.102 1.00 95.94 753 GLY A O 1
ATOM 5870 N N . GLN A 1 754 ? -13.939 8.072 8.319 1.00 97.69 754 GLN A N 1
ATOM 5871 C CA . GLN A 1 754 ? -15.053 7.159 8.043 1.00 97.69 754 GLN A CA 1
ATOM 5872 C C . GLN A 1 754 ? -14.619 5.892 7.303 1.00 97.69 754 GLN A C 1
ATOM 5874 O O . GLN A 1 754 ? -14.058 5.974 6.217 1.00 97.69 754 GLN A O 1
ATOM 5879 N N . LEU A 1 755 ? -15.045 4.732 7.803 1.00 97.88 755 LEU A N 1
ATOM 5880 C CA . LEU A 1 755 ? -14.912 3.440 7.130 1.00 97.88 755 LEU A CA 1
ATOM 5881 C C . LEU A 1 755 ? -16.287 2.885 6.742 1.00 97.88 755 LEU A C 1
ATOM 5883 O O . LEU A 1 755 ? -17.176 2.753 7.588 1.00 97.88 755 LEU A O 1
ATOM 5887 N N . VAL A 1 756 ? -16.479 2.531 5.469 1.00 98.44 756 VAL A N 1
ATOM 5888 C CA . VAL A 1 756 ? -17.669 1.800 5.005 1.00 98.44 756 VAL A CA 1
ATOM 5889 C C . VAL A 1 756 ? -17.265 0.641 4.105 1.00 98.44 756 VAL A C 1
ATOM 5891 O O . VAL A 1 756 ? -17.026 0.852 2.918 1.00 98.44 756 VAL A O 1
ATOM 5894 N N . VAL A 1 757 ? -17.298 -0.578 4.640 1.00 97.94 757 VAL A N 1
ATOM 5895 C CA . VAL A 1 757 ? -16.898 -1.806 3.931 1.00 97.94 757 VAL A CA 1
ATOM 5896 C C . VAL A 1 757 ? -17.984 -2.886 3.958 1.00 97.94 757 VAL A C 1
ATOM 5898 O O . VAL A 1 757 ? -19.047 -2.686 4.558 1.00 97.94 757 VAL A O 1
ATOM 5901 N N . ASN A 1 758 ? -17.766 -3.994 3.243 1.00 97.75 758 ASN A N 1
ATOM 5902 C CA . ASN A 1 758 ? -18.625 -5.171 3.314 1.00 97.75 758 ASN A CA 1
ATOM 5903 C C . ASN A 1 758 ? -18.321 -5.970 4.581 1.00 97.75 758 ASN A C 1
ATOM 5905 O O . ASN A 1 758 ? -19.023 -5.776 5.564 1.00 97.75 758 ASN A O 1
ATOM 5909 N N . ASN A 1 759 ? -17.289 -6.811 4.589 1.00 97.44 759 ASN A N 1
ATOM 5910 C CA . ASN A 1 759 ? -16.901 -7.604 5.757 1.00 97.44 759 ASN A CA 1
ATOM 5911 C C . ASN A 1 759 ? -15.465 -7.281 6.185 1.00 97.44 759 ASN A C 1
ATOM 5913 O O . ASN A 1 759 ? -14.679 -6.792 5.378 1.00 97.44 759 ASN A O 1
ATOM 5917 N N . ILE A 1 760 ? -15.140 -7.560 7.443 1.00 97.56 760 ILE A N 1
ATOM 5918 C CA . ILE A 1 760 ? -13.772 -7.530 7.974 1.00 97.56 760 ILE A CA 1
ATOM 5919 C C . ILE A 1 760 ? -13.512 -8.921 8.553 1.00 97.56 760 ILE A C 1
ATOM 5921 O O . ILE A 1 760 ? -14.306 -9.377 9.380 1.00 97.56 760 ILE A O 1
ATOM 5925 N N . ALA A 1 761 ? -12.492 -9.608 8.044 1.00 95.19 761 ALA A N 1
ATOM 5926 C CA . ALA A 1 761 ? -12.198 -11.003 8.363 1.00 95.19 761 ALA A CA 1
ATOM 5927 C C . ALA A 1 761 ? -11.643 -11.187 9.787 1.00 95.19 761 ALA A C 1
ATOM 5929 O O . ALA A 1 761 ? -11.337 -10.220 10.482 1.00 95.19 761 ALA A O 1
ATOM 5930 N N . ASP A 1 762 ? -11.543 -12.444 10.224 1.00 93.00 762 ASP A N 1
ATOM 5931 C CA . ASP A 1 762 ? -10.879 -12.804 11.479 1.00 93.00 762 ASP A CA 1
ATOM 5932 C C . ASP A 1 762 ? -9.366 -12.544 11.378 1.00 93.00 762 ASP A C 1
ATOM 5934 O O . ASP A 1 762 ? -8.766 -12.787 10.336 1.00 93.00 762 ASP A O 1
ATOM 5938 N N . GLY A 1 763 ? -8.745 -12.088 12.468 1.00 87.81 763 GLY A N 1
ATOM 5939 C CA . GLY A 1 763 ? -7.297 -11.863 12.556 1.00 87.81 763 GLY A CA 1
ATOM 5940 C C . GLY A 1 763 ? -6.826 -10.488 12.076 1.00 87.81 763 GLY A C 1
ATOM 5941 O O . GLY A 1 763 ? -5.676 -10.142 12.320 1.00 87.81 763 GLY A O 1
ATOM 5942 N N . VAL A 1 764 ? -7.705 -9.689 11.462 1.00 90.12 764 VAL A N 1
ATOM 5943 C CA . VAL A 1 764 ? -7.378 -8.323 11.028 1.00 90.12 764 VAL A CA 1
ATOM 5944 C C . VAL A 1 764 ? -7.053 -7.441 12.235 1.00 90.12 764 VAL A C 1
ATOM 5946 O O . VAL A 1 764 ? -7.819 -7.386 13.204 1.00 90.12 764 VAL A O 1
ATOM 5949 N N . GLN A 1 765 ? -5.948 -6.704 12.141 1.00 89.19 765 GLN A N 1
ATOM 5950 C CA . GLN A 1 765 ? -5.648 -5.568 13.008 1.00 89.19 765 GLN A CA 1
ATOM 5951 C C . GLN A 1 765 ? -5.969 -4.270 12.269 1.00 89.19 765 GLN A C 1
ATOM 5953 O O . GLN A 1 765 ? -5.708 -4.143 11.073 1.00 89.19 765 GLN A O 1
ATOM 5958 N N . PHE A 1 766 ? -6.604 -3.334 12.964 1.00 92.81 766 PHE A N 1
ATOM 5959 C CA . PHE A 1 766 ? -7.012 -2.055 12.406 1.00 92.81 766 PHE A CA 1
ATOM 5960 C C . PHE A 1 766 ? -6.514 -0.934 13.306 1.00 92.81 766 PHE A C 1
ATOM 5962 O O . PHE A 1 766 ? -7.097 -0.694 14.368 1.00 92.81 766 PHE A O 1
ATOM 5969 N N . ASN A 1 767 ? -5.497 -0.219 12.838 1.00 89.69 767 ASN A N 1
ATOM 5970 C CA . ASN A 1 767 ? -4.780 0.761 13.634 1.00 89.69 767 ASN A CA 1
ATOM 5971 C C . ASN A 1 767 ? -4.872 2.158 13.008 1.00 89.69 767 ASN A C 1
ATOM 5973 O O . ASN A 1 767 ? -4.805 2.329 11.788 1.00 89.69 767 ASN A O 1
ATOM 5977 N N . THR A 1 768 ? -5.039 3.181 13.846 1.00 91.88 768 THR A N 1
ATOM 5978 C CA . THR A 1 768 ? -4.843 4.584 13.443 1.00 91.88 768 THR A CA 1
ATOM 5979 C C . THR A 1 768 ? -3.954 5.266 14.468 1.00 91.88 768 THR A C 1
ATOM 5981 O O . THR A 1 768 ? -4.332 5.291 15.639 1.00 91.88 768 THR A O 1
ATOM 5984 N N . ALA A 1 769 ? -2.830 5.848 14.055 1.00 87.69 769 ALA A N 1
ATOM 5985 C CA . ALA A 1 769 ? -1.875 6.458 14.981 1.00 87.69 769 ALA A CA 1
ATOM 5986 C C . ALA A 1 769 ? -2.253 7.892 15.393 1.00 87.69 769 ALA A C 1
ATOM 5988 O O . ALA A 1 769 ? -1.863 8.340 16.471 1.00 87.69 769 ALA A O 1
ATOM 5989 N N . LEU A 1 770 ? -3.062 8.604 14.594 1.00 89.44 770 LEU A N 1
ATOM 5990 C CA . LEU A 1 770 ? -3.523 9.959 14.914 1.00 89.44 770 LEU A CA 1
ATOM 5991 C C . LEU A 1 770 ? -5.055 10.080 14.988 1.00 89.44 770 LEU A C 1
ATOM 5993 O O . LEU A 1 770 ? -5.786 9.459 14.209 1.00 89.44 770 LEU A O 1
ATOM 5997 N N . PRO A 1 771 ? -5.578 10.937 15.887 1.00 88.38 771 PRO A N 1
ATOM 5998 C CA . PRO A 1 771 ? -7.004 11.206 15.970 1.00 88.38 771 PRO A CA 1
ATOM 5999 C C . PRO A 1 771 ? -7.487 11.968 14.734 1.00 88.38 771 PRO A C 1
ATOM 6001 O O . PRO A 1 771 ? -6.880 12.939 14.287 1.00 88.38 771 PRO A O 1
ATOM 6004 N N . SER A 1 772 ? -8.647 11.581 14.209 1.00 88.38 772 SER A N 1
ATOM 6005 C CA . SER A 1 772 ? -9.270 12.300 13.096 1.00 88.38 772 SER A CA 1
ATOM 6006 C C . SER A 1 772 ? -9.915 13.611 13.552 1.00 88.38 772 SER A C 1
ATOM 6008 O O . SER A 1 772 ? -10.522 13.697 14.622 1.00 88.38 772 SER A O 1
ATOM 6010 N N . VAL A 1 773 ? -9.891 14.633 12.685 1.00 83.75 773 VAL A N 1
ATOM 6011 C CA . VAL A 1 773 ? -10.551 15.935 12.939 1.00 83.75 773 VAL A CA 1
ATOM 6012 C C . VAL A 1 773 ? -12.045 15.778 13.243 1.00 83.75 773 VAL A C 1
ATOM 6014 O O . VAL A 1 773 ? -12.654 16.591 13.946 1.00 83.75 773 VAL A O 1
ATOM 6017 N N . ARG A 1 774 ? -12.673 14.722 12.716 1.00 87.62 774 ARG A N 1
ATOM 6018 C CA . ARG A 1 774 ? -14.049 14.344 13.041 1.00 87.62 774 ARG A CA 1
ATOM 6019 C C . ARG A 1 774 ? -14.067 12.927 13.592 1.00 87.62 774 ARG A C 1
ATOM 6021 O O . ARG A 1 774 ? -13.656 12.047 12.852 1.00 87.62 774 ARG A O 1
ATOM 6028 N N . PRO A 1 775 ? -14.693 12.690 14.761 1.00 91.31 775 PRO A N 1
ATOM 6029 C CA . PRO A 1 775 ? -14.712 11.372 15.382 1.00 91.31 775 PRO A CA 1
ATOM 6030 C C . PRO A 1 775 ? -15.121 10.255 14.408 1.00 91.31 775 PRO A C 1
ATOM 6032 O O . PRO A 1 775 ? -16.150 10.369 13.721 1.00 91.31 775 PRO A O 1
ATOM 6035 N N . LEU A 1 776 ? -14.327 9.182 14.383 1.00 97.88 776 LEU A N 1
ATOM 6036 C CA . LEU A 1 776 ? -14.360 8.122 13.375 1.00 97.88 776 LEU A CA 1
ATOM 6037 C C . LEU A 1 776 ? -15.718 7.403 13.339 1.00 97.88 776 LEU A C 1
ATOM 6039 O O . LEU A 1 776 ? -16.309 7.059 14.368 1.00 97.88 776 LEU A O 1
ATOM 6043 N N . ALA A 1 777 ? -16.248 7.169 12.138 1.00 98.38 777 ALA A N 1
ATOM 6044 C CA . ALA A 1 777 ? -17.466 6.390 11.926 1.00 98.38 777 ALA A CA 1
ATOM 6045 C C . ALA A 1 777 ? -17.196 5.109 11.126 1.00 98.38 777 ALA A C 1
ATOM 6047 O O . ALA A 1 777 ? -16.918 5.175 9.930 1.00 98.38 777 ALA A O 1
ATOM 6048 N N . ILE A 1 778 ? -17.393 3.948 11.752 1.00 98.62 778 ILE A N 1
ATOM 6049 C CA . ILE A 1 778 ? -17.155 2.629 11.151 1.00 98.62 778 ILE A CA 1
ATOM 6050 C C . ILE A 1 778 ? -18.486 1.946 10.837 1.00 98.62 778 ILE A C 1
ATOM 6052 O O . ILE A 1 778 ? -19.402 1.878 11.668 1.00 98.62 778 ILE A O 1
ATOM 6056 N N . LYS A 1 779 ? -18.606 1.425 9.615 1.00 98.62 779 LYS A N 1
ATOM 6057 C CA . LYS A 1 779 ? -19.723 0.589 9.189 1.00 98.62 779 LYS A CA 1
ATOM 6058 C C . LYS A 1 779 ? -19.251 -0.600 8.357 1.00 98.62 779 LYS A C 1
ATOM 6060 O O . LYS A 1 779 ? -18.762 -0.418 7.247 1.00 98.62 779 LYS A O 1
ATOM 6065 N N . ALA A 1 780 ? -19.562 -1.794 8.840 1.00 98.00 780 ALA A N 1
ATOM 6066 C CA . ALA A 1 780 ? -19.399 -3.056 8.128 1.00 98.00 780 ALA A CA 1
ATOM 6067 C C . ALA A 1 780 ? -20.708 -3.871 8.175 1.00 98.00 780 ALA A C 1
ATOM 6069 O O . ALA A 1 780 ? -21.699 -3.475 8.806 1.00 98.00 780 ALA A O 1
ATOM 6070 N N . ASN A 1 781 ? -20.746 -4.995 7.472 1.00 96.50 781 ASN A N 1
ATOM 6071 C CA . ASN A 1 781 ? -21.770 -6.022 7.594 1.00 96.50 781 ASN A CA 1
ATOM 6072 C C . ASN A 1 781 ? -21.350 -7.032 8.654 1.00 96.50 781 ASN A C 1
ATOM 6074 O O . ASN A 1 781 ? -21.962 -7.034 9.716 1.00 96.50 781 ASN A O 1
ATOM 6078 N N . GLU A 1 782 ? -20.345 -7.859 8.402 1.00 97.25 782 GLU A N 1
ATOM 6079 C CA . GLU A 1 782 ? -19.835 -8.831 9.375 1.00 97.25 782 GLU A CA 1
ATOM 6080 C C . GLU A 1 782 ? -18.410 -8.452 9.767 1.00 97.25 782 GLU A C 1
ATOM 6082 O O . GLU A 1 782 ? -17.617 -8.059 8.912 1.00 97.25 782 GLU A O 1
ATOM 6087 N N . VAL A 1 783 ? -18.125 -8.501 11.066 1.00 98.44 783 VAL A N 1
ATOM 6088 C CA . VAL A 1 783 ? -16.796 -8.247 11.623 1.00 98.44 783 VAL A CA 1
ATOM 6089 C C . VAL A 1 783 ? -16.380 -9.496 12.386 1.00 98.44 783 VAL A C 1
ATOM 6091 O O . VAL A 1 783 ? -17.139 -9.968 13.242 1.00 98.44 783 VAL A O 1
ATOM 6094 N N . GLY A 1 784 ? -15.225 -10.033 12.012 1.00 97.62 784 GLY A N 1
ATOM 6095 C CA . GLY A 1 784 ? -14.598 -11.189 12.627 1.00 97.62 784 GLY A CA 1
ATOM 6096 C C . GLY A 1 784 ? -14.024 -10.908 14.017 1.00 97.62 784 GLY A C 1
ATOM 6097 O O . GLY A 1 784 ? -14.432 -9.966 14.702 1.00 97.62 784 GLY A O 1
ATOM 6098 N N . ASN A 1 785 ? -13.069 -11.738 14.425 1.00 94.69 785 ASN A N 1
ATOM 6099 C CA . ASN A 1 785 ? -12.196 -11.497 15.561 1.00 94.69 785 ASN A CA 1
ATOM 6100 C C . ASN A 1 785 ? -11.157 -10.437 15.171 1.00 94.69 785 ASN A C 1
ATOM 6102 O O . ASN A 1 785 ? -10.156 -10.773 14.544 1.00 94.69 785 ASN A O 1
ATOM 6106 N N . VAL A 1 786 ? -11.446 -9.171 15.473 1.00 97.06 786 VAL A N 1
ATOM 6107 C CA . VAL A 1 786 ? -10.691 -8.006 14.978 1.00 97.06 786 VAL A CA 1
ATOM 6108 C C . VAL A 1 786 ? -10.234 -7.151 16.148 1.00 97.06 786 VAL A C 1
ATOM 6110 O O . VAL A 1 786 ? -11.012 -6.882 17.068 1.00 97.06 786 VAL A O 1
ATOM 6113 N N . LEU A 1 787 ? -8.990 -6.686 16.085 1.00 94.38 787 LEU A N 1
ATOM 6114 C CA . LEU A 1 787 ? -8.450 -5.703 17.017 1.00 94.38 787 LEU A CA 1
ATOM 6115 C C . LEU A 1 787 ? -8.509 -4.325 16.360 1.00 94.38 787 LEU A C 1
ATOM 6117 O O . LEU A 1 787 ? -7.814 -4.079 15.382 1.00 94.38 787 LEU A O 1
ATOM 6121 N N . PHE A 1 788 ? -9.364 -3.442 16.870 1.00 97.62 788 PHE A N 1
ATOM 6122 C CA . PHE A 1 788 ? -9.350 -2.025 16.519 1.00 97.62 788 PHE A CA 1
ATOM 6123 C C . PHE A 1 788 ? -8.607 -1.255 17.611 1.00 97.62 788 PHE A C 1
ATOM 6125 O O . PHE A 1 788 ? -9.147 -1.116 18.715 1.00 97.62 788 PHE A O 1
ATOM 6132 N N . ASP A 1 789 ? -7.426 -0.735 17.284 1.00 91.88 789 ASP A N 1
ATOM 6133 C CA . ASP A 1 789 ? -6.660 0.181 18.129 1.00 91.88 789 ASP A CA 1
ATOM 6134 C C . ASP A 1 789 ? -6.656 1.582 17.503 1.00 91.88 789 ASP A C 1
ATOM 6136 O O . ASP A 1 789 ? -5.971 1.872 16.521 1.00 91.88 789 ASP A O 1
ATOM 6140 N N . LEU A 1 790 ? -7.549 2.441 17.992 1.00 96.62 790 LEU A N 1
ATOM 6141 C CA . LEU A 1 790 ? -7.906 3.676 17.306 1.00 96.62 790 LEU A CA 1
ATOM 6142 C C . LEU A 1 790 ? -7.498 4.892 18.132 1.00 96.62 790 LEU A C 1
ATOM 6144 O O . LEU A 1 790 ? -8.125 5.192 19.150 1.00 96.62 790 LEU A O 1
ATOM 6148 N N . ALA A 1 791 ? -6.529 5.663 17.641 1.00 90.81 791 ALA A N 1
ATOM 6149 C CA . ALA A 1 791 ? -6.271 6.996 18.162 1.00 90.81 791 ALA A CA 1
ATOM 6150 C C . ALA A 1 791 ? -7.521 7.890 18.050 1.00 90.81 791 ALA A C 1
ATOM 6152 O O . ALA A 1 791 ? -8.143 8.040 16.990 1.00 90.81 791 ALA A O 1
ATOM 6153 N N . GLY A 1 792 ? -7.880 8.546 19.153 1.00 94.62 792 GLY A N 1
ATOM 6154 C CA . GLY A 1 792 ? -8.978 9.503 19.175 1.00 94.62 792 GLY A CA 1
ATOM 6155 C C . GLY A 1 792 ? -10.378 8.916 19.388 1.00 94.62 792 GLY A C 1
ATOM 6156 O O . GLY A 1 792 ? -10.574 7.734 19.663 1.00 94.62 792 GLY A O 1
ATOM 6157 N N . PRO A 1 793 ? -11.413 9.771 19.299 1.00 97.38 793 PRO A N 1
ATOM 6158 C CA . PRO A 1 793 ? -12.794 9.386 19.567 1.00 97.38 793 PRO A CA 1
ATOM 6159 C C . PRO A 1 793 ? -13.469 8.663 18.388 1.00 97.38 793 PRO A C 1
ATOM 6161 O O . PRO A 1 793 ? -13.456 9.127 17.245 1.00 97.38 793 PRO A O 1
ATOM 6164 N N . VAL A 1 794 ? -14.228 7.606 18.686 1.00 98.56 794 VAL A N 1
ATOM 6165 C CA . VAL A 1 794 ? -15.117 6.921 17.733 1.00 98.56 794 VAL A CA 1
ATOM 6166 C C . VAL A 1 794 ? -16.539 7.455 17.872 1.00 98.56 794 VAL A C 1
ATOM 6168 O O . VAL A 1 794 ? -17.205 7.275 18.888 1.00 98.56 794 VAL A O 1
ATOM 6171 N N . LYS A 1 795 ? -17.093 8.056 16.816 1.00 98.25 795 LYS A N 1
ATOM 6172 C CA . LYS A 1 795 ? -18.491 8.526 16.793 1.00 98.25 795 LYS A CA 1
ATOM 6173 C C . LYS A 1 795 ? -19.494 7.383 16.831 1.00 98.25 795 LYS A C 1
ATOM 6175 O O . LYS A 1 795 ? -20.526 7.453 17.508 1.00 98.25 795 LYS A O 1
ATOM 6180 N N . SER A 1 796 ? -19.271 6.380 15.989 1.00 98.50 796 SER A N 1
ATOM 6181 C CA . SER A 1 796 ? -20.200 5.267 15.841 1.00 98.50 796 SER A CA 1
ATOM 6182 C C . SER A 1 796 ? -19.547 4.058 15.203 1.00 98.50 796 SER A C 1
ATOM 6184 O O . SER A 1 796 ? -18.925 4.192 14.153 1.00 98.50 796 SER A O 1
ATOM 6186 N N . PHE A 1 797 ? -19.840 2.889 15.755 1.00 98.81 797 PHE A N 1
ATOM 6187 C CA . PHE A 1 797 ? -19.519 1.591 15.185 1.00 98.81 797 PHE A CA 1
ATOM 6188 C C . PHE A 1 797 ? -20.816 0.859 14.833 1.00 98.81 797 PHE A C 1
ATOM 6190 O O . PHE A 1 797 ? -21.730 0.745 15.658 1.00 98.81 797 PHE A O 1
ATOM 6197 N N . GLN A 1 798 ? -20.947 0.375 13.600 1.00 98.75 798 GLN A N 1
ATOM 6198 C CA . GLN A 1 798 ? -22.139 -0.341 13.155 1.00 98.75 798 GLN A CA 1
ATOM 6199 C C . GLN A 1 798 ? -21.798 -1.595 12.353 1.00 98.75 798 GLN A C 1
ATOM 6201 O O . GLN A 1 798 ? -21.274 -1.491 11.251 1.00 98.75 798 GLN A O 1
ATOM 6206 N N . ALA A 1 799 ? -22.273 -2.745 12.832 1.00 98.56 799 ALA A N 1
ATOM 6207 C CA . ALA A 1 799 ? -22.192 -4.025 12.130 1.00 98.56 799 ALA A CA 1
ATOM 6208 C C . ALA A 1 799 ? -23.495 -4.836 12.269 1.00 98.56 799 ALA A C 1
ATOM 6210 O O . ALA A 1 799 ? -24.433 -4.443 12.977 1.00 98.56 799 ALA A O 1
ATOM 6211 N N . ASN A 1 800 ? -23.610 -5.952 11.554 1.00 96.81 800 ASN A N 1
ATOM 6212 C CA . ASN A 1 800 ? -24.636 -6.970 11.778 1.00 96.81 800 ASN A CA 1
ATOM 6213 C C . ASN A 1 800 ? -24.225 -7.936 12.894 1.00 96.81 800 ASN A C 1
ATOM 6215 O O . ASN A 1 800 ? -25.115 -8.290 13.667 1.00 96.81 800 ASN A O 1
ATOM 6219 N N . SER A 1 801 ? -22.939 -8.278 12.993 1.00 96.19 801 SER A N 1
ATOM 6220 C CA . SER A 1 801 ? -22.277 -9.093 14.029 1.00 96.19 801 SER A CA 1
ATOM 6221 C C . SER A 1 801 ? -20.844 -8.591 14.253 1.00 96.19 801 SER A C 1
ATOM 6223 O O . SER A 1 801 ? -20.281 -7.966 13.353 1.00 96.19 801 SER A O 1
ATOM 6225 N N . PHE A 1 802 ? -20.291 -8.852 15.439 1.00 98.06 802 PHE A N 1
ATOM 6226 C CA . PHE A 1 802 ? -18.872 -8.667 15.756 1.00 98.06 802 PHE A CA 1
ATOM 6227 C C . PHE A 1 802 ? -18.440 -9.853 16.629 1.00 98.06 802 PHE A C 1
ATOM 6229 O O . PHE A 1 802 ? -18.882 -9.944 17.777 1.00 98.06 802 PHE A O 1
ATOM 6236 N N . SER A 1 803 ? -17.728 -10.824 16.046 1.00 96.62 803 SER A N 1
ATOM 6237 C CA . SER A 1 803 ? -17.565 -12.158 16.644 1.00 96.62 803 SER A CA 1
ATOM 6238 C C . SER A 1 803 ? -16.607 -12.193 17.835 1.00 96.62 803 SER A C 1
ATOM 6240 O O . SER A 1 803 ? -16.868 -12.964 18.754 1.00 96.62 803 SER A O 1
ATOM 6242 N N . GLY A 1 804 ? -15.563 -11.360 17.855 1.00 94.06 804 GLY A N 1
ATOM 6243 C CA . GLY A 1 804 ? -14.558 -11.326 18.923 1.00 94.06 804 GLY A CA 1
ATOM 6244 C C . GLY A 1 804 ? -13.534 -10.206 18.734 1.00 94.06 804 GLY A C 1
ATOM 6245 O O . GLY A 1 804 ? -13.649 -9.420 17.797 1.00 94.06 804 GLY A O 1
ATOM 6246 N N . GLY A 1 805 ? -12.535 -10.144 19.610 1.00 97.44 805 GLY A N 1
ATOM 6247 C CA . GLY A 1 805 ? -11.473 -9.137 19.560 1.00 97.44 805 GLY A CA 1
ATOM 6248 C C . GLY A 1 805 ? -11.813 -7.925 20.418 1.00 97.44 805 GLY A C 1
ATOM 6249 O O . GLY A 1 805 ? -12.452 -8.075 21.458 1.00 97.44 805 GLY A O 1
ATOM 6250 N N . ARG A 1 806 ? -11.402 -6.726 20.000 1.00 97.81 806 ARG A N 1
ATOM 6251 C CA . ARG A 1 806 ? -11.562 -5.506 20.801 1.00 97.81 806 ARG A CA 1
ATOM 6252 C C . ARG A 1 806 ? -11.802 -4.276 19.935 1.00 97.81 806 ARG A C 1
ATOM 6254 O O . ARG A 1 806 ? -11.226 -4.138 18.863 1.00 97.81 806 ARG A O 1
ATOM 6261 N N . LEU A 1 807 ? -12.633 -3.360 20.426 1.00 98.62 807 LEU A N 1
ATOM 6262 C CA . LEU A 1 807 ? -12.730 -1.979 19.964 1.00 98.62 807 LEU A CA 1
ATOM 6263 C C . LEU A 1 807 ? -12.203 -1.045 21.051 1.00 98.62 807 LEU A C 1
ATOM 6265 O O . LEU A 1 807 ? -12.918 -0.802 22.025 1.00 98.62 807 LEU A O 1
ATOM 6269 N N . SER A 1 808 ? -10.993 -0.521 20.852 1.00 98.00 808 SER A N 1
ATOM 6270 C CA . SER A 1 808 ? -10.350 0.460 21.727 1.00 98.00 808 SER A CA 1
ATOM 6271 C C . SER A 1 808 ? -10.301 1.839 21.084 1.00 98.00 808 SER A C 1
ATOM 6273 O O . SER A 1 808 ? -10.029 1.957 19.891 1.00 98.00 808 SER A O 1
ATOM 6275 N N . ALA A 1 809 ? -10.608 2.877 21.861 1.00 98.19 809 ALA A N 1
ATOM 6276 C CA . ALA A 1 809 ? -10.531 4.275 21.437 1.00 98.19 809 ALA A CA 1
ATOM 6277 C C . ALA A 1 809 ? -10.519 5.220 22.650 1.00 98.19 809 ALA A C 1
ATOM 6279 O O . ALA A 1 809 ? -10.937 4.827 23.738 1.00 98.19 809 ALA A O 1
ATOM 6280 N N . ASP A 1 810 ? -10.176 6.500 22.466 1.00 96.69 810 ASP A N 1
ATOM 6281 C CA . ASP A 1 810 ? -10.234 7.491 23.558 1.00 96.69 810 ASP A CA 1
ATOM 6282 C C . ASP A 1 810 ? -11.636 7.597 24.166 1.00 96.69 810 ASP A C 1
ATOM 6284 O O . ASP A 1 810 ? -11.819 7.593 25.377 1.00 96.69 810 ASP A O 1
ATOM 6288 N N . SER A 1 811 ? -12.655 7.711 23.314 1.00 98.06 811 SER A N 1
ATOM 6289 C CA . SER A 1 811 ? -14.056 7.686 23.731 1.00 98.06 811 SER A CA 1
ATOM 6290 C C . SER A 1 811 ? -14.920 7.061 22.651 1.00 98.06 811 SER A C 1
ATOM 6292 O O . SER A 1 811 ? -14.625 7.164 21.457 1.00 98.06 811 SER A O 1
ATOM 6294 N N . ILE A 1 812 ? -16.018 6.424 23.057 1.00 98.75 812 ILE A N 1
ATOM 6295 C CA . ILE A 1 812 ? -16.867 5.669 22.135 1.00 98.75 812 ILE A CA 1
ATOM 6296 C C . ILE A 1 812 ? -18.296 6.206 22.175 1.00 98.75 812 ILE A C 1
ATOM 6298 O O . ILE A 1 812 ? -18.991 6.233 23.187 1.00 98.75 812 ILE A O 1
ATOM 6302 N N . GLY A 1 813 ? -18.793 6.617 21.017 1.00 98.50 813 GLY A N 1
ATOM 6303 C CA . GLY A 1 813 ? -20.165 7.050 20.826 1.00 98.50 813 GLY A CA 1
ATOM 6304 C C . GLY A 1 813 ? -21.140 5.872 20.851 1.00 98.50 813 GLY A C 1
ATOM 6305 O O . GLY A 1 813 ? -21.438 5.297 21.897 1.00 98.50 813 GLY A O 1
ATOM 6306 N N . GLN A 1 814 ? -21.738 5.557 19.701 1.00 98.38 814 GLN A N 1
ATOM 6307 C CA . GLN A 1 814 ? -22.730 4.478 19.597 1.00 98.38 814 GLN A CA 1
ATOM 6308 C C . GLN A 1 814 ? -22.139 3.218 18.964 1.00 98.38 814 GLN A C 1
ATOM 6310 O O . GLN A 1 814 ? -21.819 3.234 17.777 1.00 98.38 814 GLN A O 1
ATOM 6315 N N . VAL A 1 815 ? -22.129 2.104 19.695 1.00 98.81 815 VAL A N 1
ATOM 6316 C CA . VAL A 1 815 ? -21.868 0.764 19.146 1.00 98.81 815 VAL A CA 1
ATOM 6317 C C . VAL A 1 815 ? -23.202 0.082 18.861 1.00 98.81 815 VAL A C 1
ATOM 6319 O O . VAL A 1 815 ? -24.051 -0.071 19.745 1.00 98.81 815 VAL A O 1
ATOM 6322 N N . LYS A 1 816 ? -23.437 -0.311 17.607 1.00 98.69 816 LYS A N 1
ATOM 6323 C CA . LYS A 1 816 ? -24.698 -0.919 17.173 1.00 98.69 816 LYS A CA 1
ATOM 6324 C C . LYS A 1 816 ? -24.477 -2.190 16.365 1.00 98.69 816 LYS A C 1
ATOM 6326 O O . LYS A 1 816 ? -24.256 -2.123 15.156 1.00 98.69 816 LYS A O 1
ATOM 6331 N N . ILE A 1 817 ? -24.721 -3.327 17.007 1.00 98.50 817 ILE A N 1
ATOM 6332 C CA . ILE A 1 817 ? -24.790 -4.638 16.359 1.00 98.50 817 ILE A CA 1
ATOM 6333 C C . ILE A 1 817 ? -26.253 -4.941 16.025 1.00 98.50 817 ILE A C 1
ATOM 6335 O O . ILE A 1 817 ? -27.115 -5.039 16.899 1.00 98.50 817 ILE A O 1
ATOM 6339 N N . LYS A 1 818 ? -26.593 -4.979 14.734 1.00 97.06 818 LYS A N 1
ATOM 6340 C CA . LYS A 1 818 ? -27.996 -4.967 14.283 1.00 97.06 818 LYS A CA 1
ATOM 6341 C C . LYS A 1 818 ? -28.725 -6.294 14.461 1.00 97.06 818 LYS A C 1
ATOM 6343 O O . LYS A 1 818 ? -29.929 -6.249 14.726 1.00 97.06 818 LYS A O 1
ATOM 6348 N N . LYS A 1 819 ? -28.056 -7.425 14.217 1.00 92.88 819 LYS A N 1
ATOM 6349 C CA . LYS A 1 819 ? -28.702 -8.739 14.075 1.00 92.88 819 LYS A CA 1
ATOM 6350 C C . LYS A 1 819 ? -28.142 -9.773 15.053 1.00 92.88 819 LYS A C 1
ATOM 6352 O O . LYS A 1 819 ? -28.937 -10.313 15.813 1.00 92.88 819 LYS A O 1
ATOM 6357 N N . GLY A 1 820 ? -26.838 -10.028 14.999 1.00 93.88 820 GLY A N 1
ATOM 6358 C CA . GLY A 1 820 ? -26.136 -11.046 15.774 1.00 93.88 820 GLY A CA 1
ATOM 6359 C C . GLY A 1 820 ? -25.632 -10.551 17.125 1.00 93.88 820 GLY A C 1
ATOM 6360 O O . GLY A 1 820 ? -26.160 -9.577 17.681 1.00 93.88 820 GLY A O 1
ATOM 6361 N N . ASP A 1 821 ? -24.616 -11.256 17.608 1.00 95.81 821 ASP A N 1
ATOM 6362 C CA . ASP A 1 821 ? -24.024 -11.101 18.932 1.00 95.81 821 ASP A CA 1
ATOM 6363 C C . ASP A 1 821 ? -22.821 -10.143 18.895 1.00 95.81 821 ASP A C 1
ATOM 6365 O O . ASP A 1 821 ? -22.271 -9.853 17.824 1.00 95.81 821 ASP A O 1
ATOM 6369 N N . LEU A 1 822 ? -22.471 -9.613 20.067 1.00 98.19 822 LEU A N 1
ATOM 6370 C CA . LEU A 1 822 ? -21.236 -8.878 20.326 1.00 98.19 822 LEU A CA 1
ATOM 6371 C C . LEU A 1 822 ? -20.341 -9.759 21.200 1.00 98.19 822 LEU A C 1
ATOM 6373 O O . LEU A 1 822 ? -20.584 -9.866 22.403 1.00 98.19 822 LEU A O 1
ATOM 6377 N N . GLY A 1 823 ? -19.361 -10.409 20.578 1.00 97.00 823 GLY A N 1
ATOM 6378 C CA . GLY A 1 823 ? -18.327 -11.173 21.276 1.00 97.00 823 GLY A CA 1
ATOM 6379 C C . GLY A 1 823 ? -17.048 -10.381 21.542 1.00 97.00 823 GLY A C 1
ATOM 6380 O O . GLY A 1 823 ? -16.228 -10.839 22.319 1.00 97.00 823 GLY A O 1
ATOM 6381 N N . ALA A 1 824 ? -16.883 -9.218 20.908 1.00 98.12 824 ALA A N 1
ATOM 6382 C CA . ALA A 1 824 ? -15.726 -8.349 21.097 1.00 98.12 824 ALA A CA 1
ATOM 6383 C C . ALA A 1 824 ? -15.861 -7.450 22.330 1.00 98.12 824 ALA A C 1
ATOM 6385 O O . ALA A 1 824 ? -16.963 -6.968 22.626 1.00 98.12 824 ALA A O 1
ATOM 6386 N N . ASP A 1 825 ? -14.725 -7.152 22.952 1.00 98.44 825 ASP A N 1
ATOM 6387 C CA . ASP A 1 825 ? -14.614 -6.195 24.046 1.00 98.44 825 ASP A CA 1
ATOM 6388 C C . ASP A 1 825 ? -14.710 -4.762 23.519 1.00 98.44 825 ASP A C 1
ATOM 6390 O O . ASP A 1 825 ? -14.240 -4.434 22.428 1.00 98.44 825 ASP A O 1
ATOM 6394 N N . ILE A 1 826 ? -15.326 -3.878 24.293 1.00 98.75 826 ILE A N 1
ATOM 6395 C CA . ILE A 1 826 ? -15.477 -2.459 23.980 1.00 98.75 826 ILE A CA 1
ATOM 6396 C C . ILE A 1 826 ? -14.808 -1.665 25.095 1.00 98.75 826 ILE A C 1
ATOM 6398 O O . ILE A 1 826 ? -15.329 -1.626 26.210 1.00 98.75 826 ILE A O 1
ATOM 6402 N N . GLN A 1 827 ? -13.707 -0.985 24.787 1.00 98.25 827 GLN A N 1
ATOM 6403 C CA . GLN A 1 827 ? -12.943 -0.215 25.761 1.00 98.25 827 GLN A CA 1
ATOM 6404 C C . GLN A 1 827 ? -12.806 1.244 25.331 1.00 98.25 827 GLN A C 1
ATOM 6406 O O . GLN A 1 827 ? -12.365 1.549 24.227 1.00 98.25 827 GLN A O 1
ATOM 6411 N N . ALA A 1 828 ? -13.198 2.152 26.218 1.00 98.31 828 ALA A N 1
ATOM 6412 C CA . ALA A 1 828 ? -12.884 3.564 26.095 1.00 98.31 828 ALA A CA 1
ATOM 6413 C C . ALA A 1 828 ? -11.799 3.936 27.115 1.00 98.31 828 ALA A C 1
ATOM 6415 O O . ALA A 1 828 ? -11.986 3.702 28.313 1.00 98.31 828 ALA A O 1
ATOM 6416 N N . GLU A 1 829 ? -10.683 4.482 26.633 1.00 95.88 829 GLU A N 1
ATOM 6417 C CA . GLU A 1 829 ? -9.482 4.735 27.442 1.00 95.88 829 GLU A CA 1
ATOM 6418 C C . GLU A 1 829 ? -9.611 6.019 28.274 1.00 95.88 829 GLU A C 1
ATOM 6420 O O . GLU A 1 829 ? -9.516 5.987 29.495 1.00 95.88 829 GLU A O 1
ATOM 6425 N N . ASN A 1 830 ? -9.910 7.144 27.619 1.00 94.38 830 ASN A N 1
ATOM 6426 C CA . ASN A 1 830 ? -9.840 8.493 28.199 1.00 94.38 830 ASN A CA 1
ATOM 6427 C C . ASN A 1 830 ? -11.224 9.166 28.329 1.00 94.38 830 ASN A C 1
ATOM 6429 O O . ASN A 1 830 ? -11.350 10.360 28.613 1.00 94.38 830 ASN A O 1
ATOM 6433 N N . GLY A 1 831 ? -12.307 8.437 28.056 1.00 95.56 831 GLY A N 1
ATOM 6434 C CA . GLY A 1 831 ? -13.647 9.000 27.984 1.00 95.56 831 GLY A CA 1
ATOM 6435 C C . GLY A 1 831 ? -14.772 7.969 27.998 1.00 95.56 831 GLY A C 1
ATOM 6436 O O . GLY A 1 831 ? -14.581 6.762 28.056 1.00 95.56 831 GLY A O 1
ATOM 6437 N N . GLY A 1 832 ? -16.010 8.465 27.964 1.00 97.69 832 GLY A N 1
ATOM 6438 C CA . GLY A 1 832 ? -17.189 7.627 28.181 1.00 97.69 832 GLY A CA 1
ATOM 6439 C C . GLY A 1 832 ? -17.680 6.847 26.958 1.00 97.69 832 GLY A C 1
ATOM 6440 O O . GLY A 1 832 ? -17.354 7.147 25.806 1.00 97.69 832 GLY A O 1
ATOM 6441 N N . ILE A 1 833 ? -18.596 5.911 27.224 1.00 98.81 833 ILE A N 1
ATOM 6442 C CA . ILE A 1 833 ? -19.349 5.171 26.208 1.00 98.81 833 ILE A CA 1
ATOM 6443 C C . ILE A 1 833 ? -20.788 5.698 26.135 1.00 98.81 833 ILE A C 1
ATOM 6445 O O . ILE A 1 833 ? -21.592 5.549 27.062 1.00 98.81 833 ILE A O 1
ATOM 6449 N N . THR A 1 834 ? -21.179 6.285 24.998 1.00 98.62 834 THR A N 1
ATOM 6450 C CA . THR A 1 834 ? -22.538 6.845 24.839 1.00 98.62 834 THR A CA 1
ATOM 6451 C C . THR A 1 834 ? -23.594 5.749 24.689 1.00 98.62 834 THR A C 1
ATOM 6453 O O . THR A 1 834 ? -24.749 5.922 25.092 1.00 98.62 834 THR A O 1
ATOM 6456 N N . GLY A 1 835 ? -23.248 4.608 24.098 1.00 98.06 835 GLY A N 1
ATOM 6457 C CA . GLY A 1 835 ? -24.022 3.399 24.325 1.00 98.06 835 GLY A CA 1
ATOM 6458 C C . GLY A 1 835 ? -23.763 2.240 23.379 1.00 98.06 835 GLY A C 1
ATOM 6459 O O . GLY A 1 835 ? -23.497 2.413 22.193 1.00 98.06 835 GLY A O 1
ATOM 6460 N N . VAL A 1 836 ? -23.973 1.045 23.917 1.00 98.81 836 VAL A N 1
ATOM 6461 C CA . VAL A 1 836 ? -23.873 -0.238 23.228 1.00 98.81 836 VAL A CA 1
ATOM 6462 C C . VAL A 1 836 ? -25.279 -0.804 23.048 1.00 98.81 836 VAL A C 1
ATOM 6464 O O . VAL A 1 836 ? -26.059 -0.924 23.994 1.00 98.81 836 VAL A O 1
ATOM 6467 N N . THR A 1 837 ? -25.676 -1.088 21.808 1.00 98.69 837 THR A N 1
ATOM 6468 C CA . THR A 1 837 ? -26.991 -1.654 21.480 1.00 98.69 837 THR A CA 1
ATOM 6469 C C . THR A 1 837 ? -26.851 -2.840 20.536 1.00 98.69 837 THR A C 1
ATOM 6471 O O . THR A 1 837 ? -26.552 -2.668 19.354 1.00 98.69 837 THR A O 1
ATOM 6474 N N . VAL A 1 838 ? -27.188 -4.026 21.033 1.00 98.75 838 VAL A N 1
ATOM 6475 C CA . VAL A 1 838 ? -26.989 -5.305 20.346 1.00 98.75 838 VAL A CA 1
ATOM 6476 C C . VAL A 1 838 ? -28.328 -5.990 20.068 1.00 98.75 838 VAL A C 1
ATOM 6478 O O . VAL A 1 838 ? -29.289 -5.886 20.839 1.00 98.75 838 VAL A O 1
ATOM 6481 N N . GLY A 1 839 ? -28.438 -6.610 18.892 1.00 97.69 839 GLY A N 1
ATOM 6482 C CA . GLY A 1 839 ? -29.613 -7.363 18.461 1.00 97.69 839 GLY A CA 1
ATOM 6483 C C . GLY A 1 839 ? -29.766 -8.671 19.236 1.00 97.69 839 GLY A C 1
ATOM 6484 O O . GLY A 1 839 ? -30.850 -8.914 19.782 1.00 97.69 839 GLY A O 1
ATOM 6485 N N . GLY A 1 840 ? -28.683 -9.452 19.279 1.00 97.19 840 GLY A N 1
ATOM 6486 C CA . GLY A 1 840 ? -28.537 -10.709 20.006 1.00 97.19 840 GLY A CA 1
ATOM 6487 C C . GLY A 1 840 ? -27.919 -10.534 21.395 1.00 97.19 840 GLY A C 1
ATOM 6488 O O . GLY A 1 840 ? -28.366 -9.664 22.153 1.00 97.19 840 GLY A O 1
ATOM 6489 N N . ASN A 1 841 ? -26.963 -11.401 21.723 1.00 97.69 841 ASN A N 1
ATOM 6490 C CA . ASN A 1 841 ? -26.278 -11.498 23.011 1.00 97.69 841 ASN A CA 1
ATOM 6491 C C . ASN A 1 841 ? -25.049 -10.585 23.095 1.00 97.69 841 ASN A C 1
ATOM 6493 O O . ASN A 1 841 ? -24.486 -10.195 22.073 1.00 97.69 841 ASN A O 1
ATOM 6497 N N . ILE A 1 842 ? -24.641 -10.264 24.319 1.00 98.62 842 ILE A N 1
ATOM 6498 C CA . ILE A 1 842 ? -23.380 -9.587 24.634 1.00 98.62 842 ILE A CA 1
ATOM 6499 C C . ILE A 1 842 ? -22.553 -10.550 25.482 1.00 98.62 842 ILE A C 1
ATOM 6501 O O . ILE A 1 842 ? -23.048 -10.994 26.521 1.00 98.62 842 ILE A O 1
ATOM 6505 N N . PHE A 1 843 ? -21.348 -10.856 25.007 1.00 96.50 843 PHE A N 1
ATOM 6506 C CA . PHE A 1 843 ? -20.368 -11.705 25.685 1.00 96.50 843 PHE A CA 1
ATOM 6507 C C . PHE A 1 843 ? -19.073 -10.957 26.004 1.00 96.50 843 PHE A C 1
ATOM 6509 O O . PHE A 1 843 ? -18.482 -11.243 27.030 1.00 96.50 843 PHE A O 1
ATOM 6516 N N . GLY A 1 844 ? -18.661 -10.011 25.153 1.00 96.19 844 GLY A N 1
ATOM 6517 C CA . GLY A 1 844 ? -17.467 -9.203 25.404 1.00 96.19 844 GLY A CA 1
ATOM 6518 C C . GLY A 1 844 ? -17.680 -8.137 26.478 1.00 96.19 844 GLY A C 1
ATOM 6519 O O . GLY A 1 844 ? -18.812 -7.686 26.722 1.00 96.19 844 GLY A O 1
ATOM 6520 N N . ASP A 1 845 ? -16.573 -7.718 27.076 1.00 97.94 845 ASP A N 1
ATOM 6521 C CA . ASP A 1 845 ? -16.519 -6.722 28.136 1.00 97.94 845 ASP A CA 1
ATOM 6522 C C . ASP A 1 845 ? -16.849 -5.324 27.606 1.00 97.94 845 ASP A C 1
ATOM 6524 O O . ASP A 1 845 ? -16.685 -5.003 26.428 1.00 97.94 845 ASP A O 1
ATOM 6528 N N . ILE A 1 846 ? -17.370 -4.459 28.473 1.00 98.62 846 ILE A N 1
ATOM 6529 C CA . ILE A 1 846 ? -17.691 -3.070 28.136 1.00 98.62 846 ILE A CA 1
ATOM 6530 C C . ILE A 1 846 ? -17.153 -2.173 29.241 1.00 98.62 846 ILE A C 1
ATOM 6532 O O . ILE A 1 846 ? -17.766 -2.029 30.302 1.00 98.62 846 ILE A O 1
ATOM 6536 N N . VAL A 1 847 ? -16.025 -1.531 28.962 1.00 98.38 847 VAL A N 1
ATOM 6537 C CA . VAL A 1 847 ? -15.229 -0.812 29.953 1.00 98.38 847 VAL A CA 1
ATOM 6538 C C . VAL A 1 847 ? -15.033 0.642 29.528 1.00 98.38 847 VAL A C 1
ATOM 6540 O O . VAL A 1 847 ? -14.607 0.927 28.414 1.00 98.38 847 VAL A O 1
ATOM 6543 N N . ALA A 1 848 ? -15.343 1.577 30.422 1.00 98.25 848 ALA A N 1
ATOM 6544 C CA . ALA A 1 848 ? -14.907 2.968 30.322 1.00 98.25 848 ALA A CA 1
ATOM 6545 C C . ALA A 1 848 ? -13.923 3.239 31.464 1.00 98.25 848 ALA A C 1
ATOM 6547 O O . ALA A 1 848 ? -14.349 3.368 32.617 1.00 98.25 848 ALA A O 1
ATOM 6548 N N . LEU A 1 849 ? -12.626 3.272 31.147 1.00 95.56 849 LEU A N 1
ATOM 6549 C CA . LEU A 1 849 ? -11.570 3.473 32.142 1.00 95.56 849 LEU A CA 1
ATOM 6550 C C . LEU A 1 849 ? -11.615 4.878 32.737 1.00 95.56 849 LEU A C 1
ATOM 6552 O O . LEU A 1 849 ? -11.420 5.040 33.937 1.00 95.56 849 LEU A O 1
ATOM 6556 N N . GLU A 1 850 ? -11.968 5.871 31.924 1.00 94.12 850 GLU A N 1
ATOM 6557 C CA . GLU A 1 850 ? -12.263 7.222 32.379 1.00 94.12 850 GLU A CA 1
ATOM 6558 C C . GLU A 1 850 ? -13.662 7.638 31.909 1.00 94.12 850 GLU A C 1
ATOM 6560 O O . GLU A 1 850 ? -13.999 7.588 30.731 1.00 94.12 850 GLU A O 1
ATOM 6565 N N . GLY A 1 851 ? -14.533 8.062 32.824 1.00 96.81 851 GLY A N 1
ATOM 6566 C CA . GLY A 1 851 ? -15.880 8.525 32.468 1.00 96.81 851 GLY A CA 1
ATOM 6567 C C . GLY A 1 851 ? -17.013 7.505 32.638 1.00 96.81 851 GLY A C 1
ATOM 6568 O O . GLY A 1 851 ? -16.951 6.583 33.447 1.00 96.81 851 GLY A O 1
ATOM 6569 N N . SER A 1 852 ? -18.133 7.766 31.952 1.00 98.56 852 SER A N 1
ATOM 6570 C CA . SER A 1 852 ? -19.431 7.104 32.183 1.00 98.56 852 SER A CA 1
ATOM 6571 C C . SER A 1 852 ? -19.870 6.206 31.022 1.00 98.56 852 SER A C 1
ATOM 6573 O O . SER A 1 852 ? -19.606 6.507 29.857 1.00 98.56 852 SER A O 1
ATOM 6575 N N . ILE A 1 853 ? -20.665 5.173 31.319 1.00 98.81 853 ILE A N 1
ATOM 6576 C CA . ILE A 1 853 ? -21.393 4.382 30.316 1.00 98.81 853 ILE A CA 1
ATOM 6577 C C . ILE A 1 853 ? -22.875 4.747 30.368 1.00 98.81 853 ILE A C 1
ATOM 6579 O O . ILE A 1 853 ? -23.618 4.359 31.266 1.00 98.81 853 ILE A O 1
ATOM 6583 N N . ASN A 1 854 ? -23.373 5.440 29.349 1.00 98.69 854 ASN A N 1
ATOM 6584 C CA . ASN A 1 854 ? -24.760 5.909 29.357 1.00 98.69 854 ASN A CA 1
ATOM 6585 C C . ASN A 1 854 ? -25.776 4.771 29.174 1.00 98.69 854 ASN A C 1
ATOM 6587 O O . ASN A 1 854 ? -26.904 4.845 29.679 1.00 98.69 854 ASN A O 1
ATOM 6591 N N . LYS A 1 855 ? -25.426 3.734 28.400 1.00 98.56 855 LYS A N 1
ATOM 6592 C CA . LYS A 1 855 ? -26.381 2.694 28.000 1.00 98.56 855 LYS A CA 1
ATOM 6593 C C . LYS A 1 855 ? -25.725 1.411 27.476 1.00 98.56 855 LYS A C 1
ATOM 6595 O O . LYS A 1 855 ? -24.999 1.465 26.494 1.00 98.56 855 LYS A O 1
ATOM 6600 N N . VAL A 1 856 ? -26.151 0.257 27.985 1.00 98.81 856 VAL A N 1
ATOM 6601 C CA . VAL A 1 856 ? -25.876 -1.080 27.433 1.00 98.81 856 VAL A CA 1
ATOM 6602 C C . VAL A 1 856 ? -27.194 -1.830 27.254 1.00 98.81 856 VAL A C 1
ATOM 6604 O O . VAL A 1 856 ? -27.965 -2.004 28.198 1.00 98.81 856 VAL A O 1
ATOM 6607 N N . VAL A 1 857 ? -27.517 -2.240 26.023 1.00 98.69 857 VAL A N 1
ATOM 6608 C CA . VAL A 1 857 ? -28.788 -2.913 25.717 1.00 98.69 857 VAL A CA 1
ATOM 6609 C C . VAL A 1 857 ? -28.614 -4.093 24.770 1.00 98.69 857 VAL A C 1
ATOM 6611 O O . VAL A 1 857 ? -28.430 -3.894 23.570 1.00 98.69 857 VAL A O 1
ATOM 6614 N N . ALA A 1 858 ? -28.862 -5.300 25.277 1.00 98.31 858 ALA A N 1
ATOM 6615 C CA . ALA A 1 858 ? -29.200 -6.474 24.478 1.00 98.31 858 ALA A CA 1
ATOM 6616 C C . ALA A 1 858 ? -30.721 -6.482 24.227 1.00 98.31 858 ALA A C 1
ATOM 6618 O O . ALA A 1 858 ? -31.543 -6.618 25.139 1.00 98.31 858 ALA A O 1
ATOM 6619 N N . LYS A 1 859 ? -31.152 -6.236 22.982 1.00 95.88 859 LYS A N 1
ATOM 6620 C CA . LYS A 1 859 ? -32.581 -6.015 22.677 1.00 95.88 859 LYS A CA 1
ATOM 6621 C C . LYS A 1 859 ? -33.427 -7.267 22.878 1.00 95.88 859 LYS A C 1
ATOM 6623 O O . LYS A 1 859 ? -34.525 -7.168 23.444 1.00 95.88 859 LYS A O 1
ATOM 6628 N N . LYS A 1 860 ? -32.951 -8.385 22.327 1.00 92.94 860 LYS A N 1
ATOM 6629 C CA . LYS A 1 860 ? -33.612 -9.695 22.355 1.00 92.94 860 LYS A CA 1
ATOM 6630 C C . LYS A 1 860 ? -32.740 -10.785 22.982 1.00 92.94 860 LYS A C 1
ATOM 6632 O O . LYS A 1 860 ? -33.306 -11.807 23.350 1.00 92.94 860 LYS A O 1
ATOM 6637 N N . GLY A 1 861 ? -31.427 -10.580 23.084 1.00 95.81 861 GLY A N 1
ATOM 6638 C CA . GLY A 1 861 ? -30.513 -11.539 23.698 1.00 95.81 861 GLY A CA 1
ATOM 6639 C C . GLY A 1 861 ? -30.199 -11.247 25.160 1.00 95.81 861 GLY A C 1
ATOM 6640 O O . GLY A 1 861 ? -30.813 -10.386 25.803 1.00 95.81 861 GLY A O 1
ATOM 6641 N N . ASN A 1 862 ? -29.249 -12.017 25.665 1.00 98.12 862 ASN A N 1
ATOM 6642 C CA . ASN A 1 862 ? -28.770 -11.991 27.038 1.00 98.12 862 ASN A CA 1
ATOM 6643 C C . ASN A 1 862 ? -27.491 -11.149 27.145 1.00 98.12 862 ASN A C 1
ATOM 6645 O O . ASN A 1 862 ? -26.879 -10.811 26.135 1.00 98.12 862 ASN A O 1
ATOM 6649 N N . ILE A 1 863 ? -27.100 -10.817 28.368 1.00 98.56 863 ILE A N 1
ATOM 6650 C CA . ILE A 1 863 ? -25.725 -10.420 28.685 1.00 98.56 863 ILE A CA 1
ATOM 6651 C C . ILE A 1 863 ? -25.181 -11.540 29.565 1.00 98.56 863 ILE A C 1
ATOM 6653 O O . ILE A 1 863 ? -25.853 -11.895 30.541 1.00 98.56 863 ILE A O 1
ATOM 6657 N N . GLY A 1 864 ? -24.042 -12.128 29.207 1.00 95.12 864 GLY A N 1
ATOM 6658 C CA . GLY A 1 864 ? -23.462 -13.187 30.020 1.00 95.12 864 GLY A CA 1
ATOM 6659 C C . GLY A 1 864 ? -21.955 -13.308 29.899 1.00 95.12 864 GLY A C 1
ATOM 6660 O O . GLY A 1 864 ? -21.438 -13.083 28.811 1.00 95.12 864 GLY A O 1
ATOM 6661 N N . ALA A 1 865 ? -21.308 -13.669 31.012 1.00 86.88 865 ALA A N 1
ATOM 6662 C CA . ALA A 1 865 ? -19.852 -13.778 31.146 1.00 86.88 865 ALA A CA 1
ATOM 6663 C C . ALA A 1 865 ? -19.095 -12.513 30.690 1.00 86.88 865 ALA A C 1
ATOM 6665 O O . ALA A 1 865 ? -18.050 -12.622 30.064 1.00 86.88 865 ALA A O 1
ATOM 6666 N N . ALA A 1 866 ? -19.659 -11.334 30.978 1.00 87.88 866 ALA A N 1
ATOM 6667 C CA . ALA A 1 866 ? -19.127 -10.036 30.567 1.00 87.88 866 ALA A CA 1
ATOM 6668 C C . ALA A 1 866 ? -18.933 -9.116 31.779 1.00 87.88 866 ALA A C 1
ATOM 6670 O O . ALA A 1 866 ? -19.779 -9.074 32.682 1.00 87.88 866 ALA A O 1
ATOM 6671 N N . ASP A 1 867 ? -17.888 -8.302 31.739 1.00 94.19 867 ASP A N 1
ATOM 6672 C CA . ASP A 1 867 ? -17.605 -7.236 32.687 1.00 94.19 867 ASP A CA 1
ATOM 6673 C C . ASP A 1 867 ? -18.060 -5.885 32.130 1.00 94.19 867 ASP A C 1
ATOM 6675 O O . ASP A 1 867 ? -17.588 -5.404 31.104 1.00 94.19 867 ASP A O 1
ATOM 6679 N N . ILE A 1 868 ? -19.001 -5.236 32.819 1.00 98.38 868 ILE A N 1
ATOM 6680 C CA . ILE A 1 868 ? -19.477 -3.895 32.472 1.00 98.38 868 ILE A CA 1
ATOM 6681 C C . ILE A 1 868 ? -19.014 -2.927 33.555 1.00 98.38 868 ILE A C 1
ATOM 6683 O O . ILE A 1 868 ? -19.588 -2.902 34.647 1.00 98.38 868 ILE A O 1
ATOM 6687 N N . SER A 1 869 ? -18.003 -2.114 33.252 1.00 97.75 869 SER A N 1
ATOM 6688 C CA . SER A 1 869 ? -17.344 -1.254 34.240 1.00 97.75 869 SER A CA 1
ATOM 6689 C C . SER A 1 869 ? -17.184 0.189 33.769 1.00 97.75 869 SER A C 1
ATOM 6691 O O . SER A 1 869 ? -16.803 0.432 32.628 1.00 97.75 869 SER A O 1
ATOM 6693 N N . ALA A 1 870 ? -17.432 1.155 34.652 1.00 98.38 870 ALA A N 1
ATOM 6694 C CA . ALA A 1 870 ? -17.164 2.572 34.403 1.00 98.38 870 ALA A CA 1
ATOM 6695 C C . ALA A 1 870 ? -16.546 3.247 35.633 1.00 98.38 870 ALA A C 1
ATOM 6697 O O . ALA A 1 870 ? -16.995 3.003 36.753 1.00 98.38 870 ALA A O 1
ATOM 6698 N N . GLN A 1 871 ? -15.592 4.156 35.436 1.00 97.00 871 GLN A N 1
ATOM 6699 C CA . GLN A 1 871 ? -15.049 4.976 36.530 1.00 97.00 871 GLN A CA 1
ATOM 6700 C C . GLN A 1 871 ? -16.113 5.887 37.167 1.00 97.00 871 GLN A C 1
ATOM 6702 O O . GLN A 1 871 ? -16.089 6.143 38.366 1.00 97.00 871 GLN A O 1
ATOM 6707 N N . GLN A 1 872 ? -17.065 6.391 36.376 1.00 97.38 872 GLN A N 1
ATOM 6708 C CA . GLN A 1 872 ? -18.134 7.276 36.850 1.00 97.38 872 GLN A CA 1
ATOM 6709 C C . GLN A 1 872 ? -19.487 6.549 36.876 1.00 97.38 872 GLN A C 1
ATOM 6711 O O . GLN A 1 872 ? -19.639 5.554 37.577 1.00 97.38 872 GLN A O 1
ATOM 6716 N N . ASP A 1 873 ? -20.492 7.054 36.153 1.00 98.56 873 ASP A N 1
ATOM 6717 C CA . ASP A 1 873 ? -21.858 6.541 36.190 1.00 98.56 873 ASP A CA 1
ATOM 6718 C C . ASP A 1 873 ? -22.095 5.438 35.146 1.00 98.56 873 ASP A C 1
ATOM 6720 O O . ASP A 1 873 ? -21.635 5.514 34.002 1.00 98.56 873 ASP A O 1
ATOM 6724 N N . ILE A 1 874 ? -22.965 4.482 35.487 1.00 98.81 874 ILE A N 1
ATOM 6725 C CA . ILE A 1 874 ? -23.650 3.621 34.518 1.00 98.81 874 ILE A CA 1
ATOM 6726 C C . ILE A 1 874 ? -25.132 4.005 34.449 1.00 98.81 874 ILE A C 1
ATOM 6728 O O . ILE A 1 874 ? -25.893 3.889 35.410 1.00 98.81 874 ILE A O 1
ATOM 6732 N N . GLY A 1 875 ? -25.586 4.426 33.269 1.00 98.75 875 GLY A N 1
ATOM 6733 C CA . GLY A 1 875 ? -26.954 4.885 33.039 1.00 98.75 875 GLY A CA 1
ATOM 6734 C C . GLY A 1 875 ? -27.984 3.752 33.008 1.00 98.75 875 GLY A C 1
ATOM 6735 O O . GLY A 1 875 ? -28.800 3.606 33.920 1.00 98.75 875 GLY A O 1
ATOM 6736 N N . ILE A 1 876 ? -28.030 2.982 31.918 1.00 98.50 876 ILE A N 1
ATOM 6737 C CA . ILE A 1 876 ? -29.040 1.928 31.727 1.00 98.50 876 ILE A CA 1
ATOM 6738 C C . ILE A 1 876 ? -28.389 0.631 31.272 1.00 98.50 876 ILE A C 1
ATOM 6740 O O . ILE A 1 876 ? -27.772 0.608 30.213 1.00 98.50 876 ILE A O 1
ATOM 6744 N N . ILE A 1 877 ? -28.684 -0.462 31.970 1.00 98.75 877 ILE A N 1
ATOM 6745 C CA . ILE A 1 877 ? -28.446 -1.827 31.496 1.00 98.75 877 ILE A CA 1
ATOM 6746 C C . ILE A 1 877 ? -29.781 -2.517 31.246 1.00 98.75 877 ILE A C 1
ATOM 6748 O O . ILE A 1 877 ? -30.687 -2.483 32.085 1.00 98.75 877 ILE A O 1
ATOM 6752 N N . GLN A 1 878 ? -29.934 -3.126 30.070 1.00 98.62 878 GLN A N 1
ATOM 6753 C CA . GLN A 1 878 ? -31.135 -3.880 29.729 1.00 98.62 878 GLN A CA 1
ATOM 6754 C C . GLN A 1 878 ? -30.825 -5.117 28.886 1.00 98.62 878 GLN A C 1
ATOM 6756 O O . GLN A 1 878 ? -30.274 -4.996 27.795 1.00 98.62 878 GLN A O 1
ATOM 6761 N N . ALA A 1 879 ? -31.314 -6.275 29.323 1.00 98.62 879 ALA A N 1
ATOM 6762 C CA . ALA A 1 879 ? -31.181 -7.540 28.605 1.00 98.62 879 ALA A CA 1
ATOM 6763 C C . ALA A 1 879 ? -32.444 -8.405 28.722 1.00 98.62 879 ALA A C 1
ATOM 6765 O O . ALA A 1 879 ? -33.388 -8.069 29.453 1.00 98.62 879 ALA A O 1
ATOM 6766 N N . ASN A 1 880 ? -32.479 -9.525 27.994 1.00 98.12 880 ASN A N 1
ATOM 6767 C CA . ASN A 1 880 ? -33.413 -10.600 28.302 1.00 98.12 880 ASN A CA 1
ATOM 6768 C C . ASN A 1 880 ? -33.015 -11.258 29.631 1.00 98.12 880 ASN A C 1
ATOM 6770 O O . ASN A 1 880 ? -33.665 -10.982 30.637 1.00 98.12 880 ASN A O 1
ATOM 6774 N N . ASN A 1 881 ? -31.919 -12.016 29.656 1.00 98.25 881 ASN A N 1
ATOM 6775 C CA . ASN A 1 881 ? -31.313 -12.542 30.881 1.00 98.25 881 ASN A CA 1
ATOM 6776 C C . ASN A 1 881 ? -29.966 -11.864 31.159 1.00 98.25 881 ASN A C 1
ATOM 6778 O O . ASN A 1 881 ? -29.325 -11.377 30.225 1.00 98.25 881 ASN A O 1
ATOM 6782 N N . VAL A 1 882 ? -29.560 -11.848 32.427 1.00 98.50 882 VAL A N 1
ATOM 6783 C CA . VAL A 1 882 ? -28.222 -11.437 32.878 1.00 98.50 882 VAL A CA 1
ATOM 6784 C C . VAL A 1 882 ? -27.645 -12.584 33.705 1.00 98.50 882 VAL A C 1
ATOM 6786 O O . VAL A 1 882 ? -28.313 -13.046 34.634 1.00 98.50 882 VAL A O 1
ATOM 6789 N N . GLN A 1 883 ? -26.468 -13.081 33.333 1.00 97.19 883 GLN A N 1
ATOM 6790 C CA . GLN A 1 883 ? -25.870 -14.264 33.952 1.00 97.19 883 GLN A CA 1
ATOM 6791 C C . GLN A 1 883 ? -24.358 -14.135 34.064 1.00 97.19 883 GLN A C 1
ATOM 6793 O O . GLN A 1 883 ? -23.723 -13.911 33.043 1.00 97.19 883 GLN A O 1
ATOM 6798 N N . GLU A 1 884 ? -23.784 -14.339 35.249 1.00 95.31 884 GLU A N 1
ATOM 6799 C CA . GLU A 1 884 ? -22.324 -14.264 35.433 1.00 95.31 884 GLU A CA 1
ATOM 6800 C C . GLU A 1 884 ? -21.754 -12.929 34.909 1.00 95.31 884 GLU A C 1
ATOM 6802 O O . GLU A 1 884 ? -20.769 -12.891 34.182 1.00 95.31 884 GLU A O 1
ATOM 6807 N N . VAL A 1 885 ? -22.444 -11.820 35.206 1.00 97.44 885 VAL A N 1
ATOM 6808 C CA . VAL A 1 885 ? -22.056 -10.465 34.777 1.00 97.44 885 VAL A CA 1
ATOM 6809 C C . VAL A 1 885 ? -21.685 -9.634 35.991 1.00 97.44 885 VAL A C 1
ATOM 6811 O O . VAL A 1 885 ? -22.430 -9.601 36.977 1.00 97.44 885 VAL A O 1
ATOM 6814 N N . VAL A 1 886 ? -20.598 -8.876 35.884 1.00 96.56 886 VAL A N 1
ATOM 6815 C CA . VAL A 1 886 ? -20.225 -7.862 36.873 1.00 96.56 886 VAL A CA 1
ATOM 6816 C C . VAL A 1 886 ? -20.574 -6.492 36.322 1.00 96.56 886 VAL A C 1
ATOM 6818 O O . VAL A 1 886 ? -20.040 -6.059 35.308 1.00 96.56 886 VAL A O 1
ATOM 6821 N N . ILE A 1 887 ? -21.483 -5.792 36.990 1.00 98.38 887 ILE A N 1
ATOM 6822 C CA . ILE A 1 887 ? -21.842 -4.416 36.663 1.00 98.38 887 ILE A CA 1
ATOM 6823 C C . ILE A 1 887 ? -21.254 -3.523 37.749 1.00 98.38 887 ILE A C 1
ATOM 6825 O O . ILE A 1 887 ? -21.768 -3.519 38.865 1.00 98.38 887 ILE A O 1
ATOM 6829 N N . SER A 1 888 ? -20.224 -2.747 37.423 1.00 97.50 888 SER A N 1
ATOM 6830 C CA . SER A 1 888 ? -19.505 -1.908 38.382 1.00 97.50 888 SER A CA 1
ATOM 6831 C C . SER A 1 888 ? -19.430 -0.459 37.927 1.00 97.50 888 SER A C 1
ATOM 6833 O O . SER A 1 888 ? -19.135 -0.181 36.769 1.00 97.50 888 SER A O 1
ATOM 6835 N N . ALA A 1 889 ? -19.688 0.476 38.830 1.00 98.25 889 ALA A N 1
ATOM 6836 C CA . ALA A 1 889 ? -19.555 1.900 38.555 1.00 98.25 889 ALA A CA 1
ATOM 6837 C C . ALA A 1 889 ? -18.869 2.569 39.742 1.00 98.25 889 ALA A C 1
ATOM 6839 O O . ALA A 1 889 ? -19.323 2.371 40.867 1.00 98.25 889 ALA A O 1
ATOM 6840 N N . GLY A 1 890 ? -17.832 3.377 39.519 1.00 96.69 890 GLY A N 1
ATOM 6841 C CA . GLY A 1 890 ? -17.193 4.143 40.596 1.00 96.69 890 GLY A CA 1
ATOM 6842 C C . GLY A 1 890 ? -18.116 5.191 41.230 1.00 96.69 890 GLY A C 1
ATOM 6843 O O . GLY A 1 890 ? -17.888 5.595 42.367 1.00 96.69 890 GLY A O 1
ATOM 6844 N N . ALA A 1 891 ? -19.192 5.573 40.533 1.00 97.44 891 ALA A N 1
ATOM 6845 C CA . ALA A 1 891 ? -20.294 6.379 41.051 1.00 97.44 891 ALA A CA 1
ATOM 6846 C C . ALA A 1 891 ? -21.624 5.596 40.990 1.00 97.44 891 ALA A C 1
ATOM 6848 O O . ALA A 1 891 ? -21.741 4.509 41.557 1.00 97.44 891 ALA A O 1
ATOM 6849 N N . ASP A 1 892 ? -22.656 6.120 40.323 1.00 98.62 892 ASP A N 1
ATOM 6850 C CA . ASP A 1 892 ? -24.000 5.554 40.420 1.00 98.62 892 ASP A CA 1
ATOM 6851 C C . ASP A 1 892 ? -24.333 4.580 39.287 1.00 98.62 892 ASP A C 1
ATOM 6853 O O . ASP A 1 892 ? -24.021 4.793 38.113 1.00 98.62 892 ASP A O 1
ATOM 6857 N N . ILE A 1 893 ? -25.161 3.586 39.611 1.00 98.81 893 ILE A N 1
ATOM 6858 C CA . ILE A 1 893 ? -25.832 2.729 38.629 1.00 98.81 893 ILE A CA 1
ATOM 6859 C C . ILE A 1 893 ? -27.312 3.112 38.587 1.00 98.81 893 ILE A C 1
ATOM 6861 O O . ILE A 1 893 ? -28.112 2.738 39.450 1.00 98.81 893 ILE A O 1
ATOM 6865 N N . LYS A 1 894 ? -27.734 3.862 37.562 1.00 98.75 894 LYS A N 1
ATOM 6866 C CA . LYS A 1 894 ? -29.071 4.486 37.563 1.00 98.75 894 LYS A CA 1
ATOM 6867 C C . LYS A 1 894 ? -30.194 3.469 37.327 1.00 98.75 894 LYS A C 1
ATOM 6869 O O . LYS A 1 894 ? -31.274 3.589 37.923 1.00 98.75 894 LYS A O 1
ATOM 6874 N N . LYS A 1 895 ? -30.002 2.480 36.441 1.00 98.75 895 LYS A N 1
ATOM 6875 C CA . LYS A 1 895 ? -31.060 1.517 36.087 1.00 98.75 895 LYS A CA 1
ATOM 6876 C C . LYS A 1 895 ? -30.554 0.192 35.513 1.00 98.75 895 LYS A C 1
ATOM 6878 O O . LYS A 1 895 ? -29.912 0.180 34.469 1.00 98.75 895 LYS A O 1
ATOM 6883 N N . VAL A 1 896 ? -31.023 -0.923 36.076 1.00 98.75 896 VAL A N 1
ATOM 6884 C CA . VAL A 1 896 ? -30.803 -2.278 35.539 1.00 98.75 896 VAL A CA 1
ATOM 6885 C C . VAL A 1 896 ? -32.132 -2.998 35.292 1.00 98.75 896 VAL A C 1
ATOM 6887 O O . VAL A 1 896 ? -33.046 -2.967 36.122 1.00 98.75 896 VAL A O 1
ATOM 6890 N N . VAL A 1 897 ? -32.270 -3.634 34.126 1.00 98.69 897 VAL A N 1
ATOM 6891 C CA . VAL A 1 897 ? -33.482 -4.354 33.712 1.00 98.69 897 VAL A CA 1
ATOM 6892 C C . VAL A 1 897 ? -33.147 -5.717 33.103 1.00 98.69 897 VAL A C 1
ATOM 6894 O O . VAL A 1 897 ? -32.600 -5.787 32.004 1.00 98.69 897 VAL A O 1
ATOM 6897 N N . ALA A 1 898 ? -33.604 -6.789 33.749 1.00 98.38 898 ALA A N 1
ATOM 6898 C CA . ALA A 1 898 ? -33.641 -8.139 33.190 1.00 98.38 898 ALA A CA 1
ATOM 6899 C C . ALA A 1 898 ? -35.102 -8.568 32.960 1.00 98.38 898 ALA A C 1
ATOM 6901 O O . ALA A 1 898 ? -35.951 -8.523 33.860 1.00 98.38 898 ALA A O 1
ATOM 6902 N N . LYS A 1 899 ? -35.437 -8.950 31.726 1.00 97.88 899 LYS A N 1
ATOM 6903 C CA . LYS A 1 899 ? -36.799 -9.389 31.362 1.00 97.88 899 LYS A CA 1
ATOM 6904 C C . LYS A 1 899 ? -37.064 -10.862 31.686 1.00 97.88 899 LYS A C 1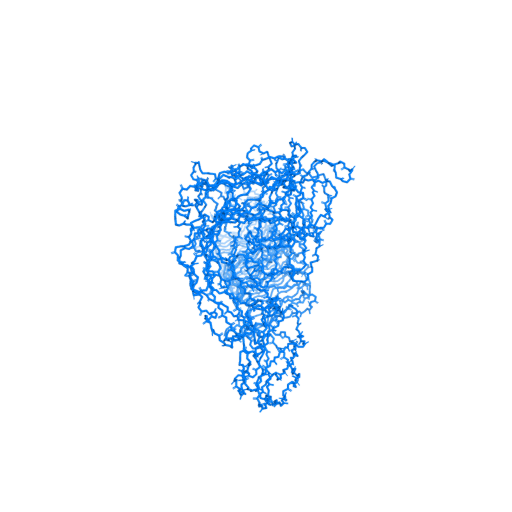
ATOM 6906 O O . LYS A 1 899 ? -38.225 -11.254 31.746 1.00 97.88 899 LYS A O 1
ATOM 6911 N N . GLY A 1 900 ? -36.018 -11.648 31.887 1.00 97.44 900 GLY A N 1
ATOM 6912 C CA . GLY A 1 900 ? -36.043 -13.014 32.383 1.00 97.44 900 GLY A CA 1
ATOM 6913 C C . GLY A 1 900 ? -35.317 -13.080 33.720 1.00 97.44 900 GLY A C 1
ATOM 6914 O O . GLY A 1 900 ? -35.726 -12.385 34.652 1.00 97.44 900 GLY A O 1
ATOM 6915 N N . TYR A 1 901 ? -34.280 -13.908 33.822 1.00 97.62 901 TYR A N 1
ATOM 6916 C CA . TYR A 1 901 ? -33.553 -14.136 35.074 1.00 97.62 901 TYR A CA 1
ATOM 6917 C C . TYR A 1 901 ? -32.325 -13.228 35.244 1.00 97.62 901 TYR A C 1
ATOM 6919 O O . TYR A 1 901 ? -31.825 -12.641 34.281 1.00 97.62 901 TYR A O 1
ATOM 6927 N N . PHE A 1 902 ? -31.877 -13.115 36.494 1.00 98.31 902 PHE A N 1
ATOM 6928 C CA . PHE A 1 902 ? -30.641 -12.460 36.914 1.00 98.31 902 PHE A CA 1
ATOM 6929 C C . PHE A 1 902 ? -29.925 -13.420 37.876 1.00 98.31 902 PHE A C 1
ATOM 6931 O O . PHE A 1 902 ? -30.429 -13.653 38.977 1.00 98.31 902 PHE A O 1
ATOM 6938 N N . ASN A 1 903 ? -28.842 -14.050 37.420 1.00 96.50 903 ASN A N 1
ATOM 6939 C CA . ASN A 1 903 ? -28.195 -15.170 38.113 1.00 96.50 903 ASN A CA 1
ATOM 6940 C C . ASN A 1 903 ? -26.669 -15.003 38.172 1.00 96.50 903 ASN A C 1
ATOM 6942 O O . ASN A 1 903 ? -26.079 -14.514 37.210 1.00 96.50 903 ASN A O 1
ATOM 6946 N N . GLY A 1 904 ? -26.034 -15.361 39.292 1.00 94.56 904 GLY A N 1
ATOM 6947 C CA . GLY A 1 904 ? -24.566 -15.374 39.416 1.00 94.56 904 GLY A CA 1
ATOM 6948 C C . GLY A 1 904 ? -23.889 -14.017 39.172 1.00 94.56 904 GLY A C 1
ATOM 6949 O O . GLY A 1 904 ? -22.724 -13.957 38.810 1.00 94.56 904 GLY A O 1
ATOM 6950 N N . SER A 1 905 ? -24.649 -12.923 39.244 1.00 96.88 905 SER A N 1
ATOM 6951 C CA . SER A 1 905 ? -24.254 -11.589 38.763 1.00 96.88 905 SER A CA 1
ATOM 6952 C C . SER A 1 905 ? -24.189 -10.542 39.879 1.00 96.88 905 SER A C 1
ATOM 6954 O O . SER A 1 905 ? -24.898 -10.651 40.885 1.00 96.88 905 SER A O 1
ATOM 6956 N N . TYR A 1 906 ? -23.414 -9.479 39.655 1.00 97.75 906 TYR A N 1
ATOM 6957 C CA . TYR A 1 906 ? -23.138 -8.410 40.619 1.00 97.75 906 TYR A CA 1
ATOM 6958 C C . TYR A 1 906 ? -23.549 -7.045 40.067 1.00 97.75 906 TYR A C 1
ATOM 6960 O O . TYR A 1 906 ? -23.329 -6.735 38.900 1.00 97.75 906 TYR A O 1
ATOM 6968 N N . ILE A 1 907 ? -24.134 -6.211 40.923 1.00 98.44 907 ILE A N 1
ATOM 6969 C CA . ILE A 1 907 ? -24.329 -4.775 40.708 1.00 98.44 907 ILE A CA 1
ATOM 6970 C C . ILE A 1 907 ? -23.590 -4.070 41.840 1.00 98.44 907 ILE A C 1
ATOM 6972 O O . ILE A 1 907 ? -23.973 -4.238 42.992 1.00 98.44 907 ILE A O 1
ATOM 6976 N N . LEU A 1 908 ? -22.554 -3.302 41.521 1.00 96.81 908 LEU A N 1
ATOM 6977 C CA . LEU A 1 908 ? -21.639 -2.673 42.471 1.00 96.81 908 LEU A CA 1
ATOM 6978 C C . LEU A 1 908 ? -21.549 -1.169 42.172 1.00 96.81 908 LEU A C 1
ATOM 6980 O O . LEU A 1 908 ? -20.713 -0.728 41.386 1.00 96.81 908 LEU A O 1
ATOM 6984 N N . ALA A 1 909 ? -22.453 -0.378 42.753 1.00 97.81 909 ALA A N 1
ATOM 6985 C CA . ALA A 1 909 ? -22.363 1.081 42.677 1.00 97.81 909 ALA A CA 1
ATOM 6986 C C . ALA A 1 909 ? -21.397 1.602 43.748 1.00 97.81 909 ALA A C 1
ATOM 6988 O O . ALA A 1 909 ? -21.441 1.151 44.897 1.00 97.81 909 ALA A O 1
ATOM 6989 N N . GLY A 1 910 ? -20.549 2.556 43.376 1.00 95.25 910 GLY A N 1
ATOM 6990 C CA . GLY A 1 910 ? -19.443 3.031 44.199 1.00 95.25 910 GLY A CA 1
ATOM 6991 C C . GLY A 1 910 ? -18.219 2.114 44.166 1.00 95.25 910 GLY A C 1
ATOM 6992 O O . GLY A 1 910 ? -17.457 2.121 45.122 1.00 95.25 910 GLY A O 1
ATOM 6993 N N . TYR A 1 911 ? -18.030 1.288 43.133 1.00 94.19 911 TYR A N 1
ATOM 6994 C CA . TYR A 1 911 ? -16.815 0.486 42.969 1.00 94.19 911 TYR A CA 1
ATOM 6995 C C . TYR A 1 911 ? -16.173 0.710 41.595 1.00 94.19 911 TYR A C 1
ATOM 6997 O O . TYR A 1 911 ? -16.705 0.293 40.562 1.00 94.19 911 TYR A O 1
ATOM 7005 N N . ASP A 1 912 ? -15.018 1.371 41.590 1.00 93.12 912 ASP A N 1
ATOM 7006 C CA . ASP A 1 912 ? -14.184 1.601 40.413 1.00 93.12 912 ASP A CA 1
ATOM 7007 C C . ASP A 1 912 ? -13.152 0.479 40.261 1.00 93.12 912 ASP A C 1
ATOM 7009 O O . ASP A 1 912 ? -12.202 0.355 41.037 1.00 93.12 912 ASP A O 1
ATOM 7013 N N . ARG A 1 913 ? -13.328 -0.344 39.227 1.00 90.94 913 ARG A N 1
ATOM 7014 C CA . ARG A 1 913 ? -12.433 -1.475 38.964 1.00 90.94 913 ARG A CA 1
ATOM 7015 C C . ARG A 1 913 ? -11.057 -1.057 38.449 1.00 90.94 913 ARG A C 1
ATOM 7017 O O . ARG A 1 913 ? -10.137 -1.859 38.573 1.00 90.94 913 ARG A O 1
ATOM 7024 N N . SER A 1 914 ? -10.894 0.156 37.914 1.00 86.88 914 SER A N 1
ATOM 7025 C CA . SER A 1 914 ? -9.605 0.617 37.374 1.00 86.88 914 SER A CA 1
ATOM 7026 C C . SER A 1 914 ? -8.536 0.793 38.462 1.00 86.88 914 SER A C 1
ATOM 7028 O O . SER A 1 914 ? -7.352 0.592 38.206 1.00 86.88 914 SER A O 1
ATOM 7030 N N . LEU A 1 915 ? -8.949 1.098 39.697 1.00 85.94 915 LEU A N 1
ATOM 7031 C CA . LEU A 1 915 ? -8.053 1.275 40.845 1.00 85.94 915 LEU A CA 1
ATOM 7032 C C . LEU A 1 915 ? -7.670 -0.049 41.528 1.00 85.94 915 LEU A C 1
ATOM 7034 O O . LEU A 1 915 ? -6.636 -0.123 42.193 1.00 85.94 915 LEU A O 1
ATOM 7038 N N . GLY A 1 916 ? -8.495 -1.089 41.372 1.00 79.69 916 GLY A N 1
ATOM 7039 C CA . GLY A 1 916 ? -8.285 -2.415 41.954 1.00 79.69 916 GLY A CA 1
ATOM 7040 C C . GLY A 1 916 ? -8.384 -2.487 43.489 1.00 79.69 916 GLY A C 1
ATOM 7041 O O . GLY A 1 916 ? -8.343 -1.492 44.220 1.00 79.69 916 GLY A O 1
ATOM 7042 N N . GLY A 1 917 ? -8.522 -3.716 44.003 1.00 84.19 917 GLY A N 1
ATOM 7043 C CA . GLY A 1 917 ? -8.536 -4.003 45.441 1.00 84.19 917 GLY A CA 1
ATOM 7044 C C . GLY A 1 917 ? -9.567 -3.181 46.226 1.00 84.19 917 GLY A C 1
ATOM 7045 O O . GLY A 1 917 ? -10.681 -2.943 45.764 1.00 84.19 917 GLY A O 1
ATOM 7046 N N . MET A 1 918 ? -9.204 -2.744 47.435 1.00 83.88 918 MET A N 1
ATOM 7047 C CA . MET A 1 918 ? -10.083 -1.914 48.274 1.00 83.88 918 MET A CA 1
ATOM 7048 C C . MET A 1 918 ? -10.072 -0.427 47.878 1.00 83.88 918 MET A C 1
ATOM 7050 O O . MET A 1 918 ? -10.940 0.320 48.314 1.00 83.88 918 MET A O 1
ATOM 7054 N N . LEU A 1 919 ? -9.104 0.012 47.063 1.00 86.44 919 LEU A N 1
ATOM 7055 C CA . LEU A 1 919 ? -8.986 1.412 46.630 1.00 86.44 919 LEU A CA 1
ATOM 7056 C C . LEU A 1 919 ? -10.098 1.820 45.662 1.00 86.44 919 LEU A C 1
ATOM 7058 O O . LEU A 1 919 ? -10.441 2.996 45.601 1.00 86.44 919 LEU A O 1
ATOM 7062 N N . GLY A 1 920 ? -10.672 0.852 44.944 1.00 88.75 920 GLY A N 1
ATOM 7063 C CA . GLY A 1 920 ? -11.825 1.076 44.079 1.00 88.75 920 GLY A CA 1
ATOM 7064 C C . GLY A 1 920 ? -13.122 1.400 44.822 1.00 88.75 920 GLY A C 1
ATOM 7065 O O . GLY A 1 920 ? -14.052 1.911 44.205 1.00 88.75 920 GLY A O 1
ATOM 7066 N N . LEU A 1 921 ? -13.220 1.112 46.126 1.00 90.69 921 LEU A N 1
ATOM 7067 C CA . LEU A 1 921 ? -14.448 1.336 46.888 1.00 90.69 921 LEU A CA 1
ATOM 7068 C C . LEU A 1 921 ? -14.628 2.823 47.235 1.00 90.69 921 LEU A C 1
ATOM 7070 O O . LEU A 1 921 ? -13.754 3.456 47.823 1.00 90.69 921 LEU A O 1
ATOM 7074 N N . GLY A 1 922 ? -15.801 3.356 46.914 1.00 91.62 922 GLY A N 1
ATOM 7075 C CA . GLY A 1 922 ? -16.203 4.745 47.084 1.00 91.62 922 GLY A CA 1
ATOM 7076 C C . GLY A 1 922 ? -17.720 4.892 47.231 1.00 91.62 922 GLY A C 1
ATOM 7077 O O . GLY A 1 922 ? -18.424 3.951 47.594 1.00 91.62 922 GLY A O 1
ATOM 7078 N N . SER A 1 923 ? -18.236 6.102 46.990 1.00 94.44 923 SER A N 1
ATOM 7079 C CA . SER A 1 923 ? -19.674 6.398 47.115 1.00 94.44 923 SER A CA 1
ATOM 7080 C C . SER A 1 923 ? -20.427 6.140 45.811 1.00 94.44 923 SER A C 1
ATOM 7082 O O . SER A 1 923 ? -19.960 6.555 44.755 1.00 94.44 923 SER A O 1
ATOM 7084 N N . GLY A 1 924 ? -21.625 5.562 45.885 1.00 97.06 924 GLY A N 1
ATOM 7085 C CA . GLY A 1 924 ? -22.477 5.385 44.711 1.00 97.06 924 GLY A CA 1
ATOM 7086 C C . GLY A 1 924 ? -23.844 4.785 45.021 1.00 97.06 924 GLY A C 1
ATOM 7087 O O . GLY A 1 924 ? -23.976 3.874 45.840 1.00 97.06 924 GLY A O 1
ATOM 7088 N N . ASP A 1 925 ? -24.870 5.282 44.335 1.00 98.44 925 ASP A N 1
ATOM 7089 C CA . ASP A 1 925 ? -26.253 4.841 44.480 1.00 98.44 925 ASP A CA 1
ATOM 7090 C C . ASP A 1 925 ? -26.663 3.834 43.393 1.00 98.44 925 ASP A C 1
ATOM 7092 O O . ASP A 1 925 ? -26.345 3.968 42.207 1.00 98.44 925 ASP A O 1
ATOM 7096 N N . VAL A 1 926 ? -27.513 2.874 43.766 1.00 98.75 926 VAL A N 1
ATOM 7097 C CA . VAL A 1 926 ? -28.269 2.054 42.808 1.00 98.75 926 VAL A CA 1
ATOM 7098 C C . VAL A 1 926 ? -29.678 2.629 42.658 1.00 98.75 926 VAL A C 1
ATOM 7100 O O . VAL A 1 926 ? -30.523 2.508 43.543 1.00 98.75 926 VAL A O 1
ATOM 7103 N N . GLY A 1 927 ? -29.998 3.215 41.504 1.00 98.56 927 GLY A N 1
ATOM 7104 C CA . GLY A 1 927 ? -31.272 3.911 41.289 1.00 98.56 927 GLY A CA 1
ATOM 7105 C C . GLY A 1 927 ? -32.496 2.985 41.212 1.00 98.56 927 GLY A C 1
ATOM 7106 O O . GLY A 1 927 ? -33.486 3.155 41.940 1.00 98.56 927 GLY A O 1
ATOM 7107 N N . SER A 1 928 ? -32.480 2.005 40.302 1.00 98.62 928 SER A N 1
ATOM 7108 C CA . SER A 1 928 ? -33.544 0.997 40.210 1.00 98.62 928 SER A CA 1
ATOM 7109 C C . SER A 1 928 ? -33.105 -0.305 39.550 1.00 98.62 928 SER A C 1
ATOM 7111 O O . SER A 1 928 ? -32.392 -0.294 38.550 1.00 98.62 928 SER A O 1
ATOM 7113 N N . VAL A 1 929 ? -33.628 -1.421 40.055 1.00 98.75 929 VAL A N 1
ATOM 7114 C CA . VAL A 1 929 ? -33.408 -2.759 39.495 1.00 98.75 929 VAL A CA 1
ATOM 7115 C C . VAL A 1 929 ? -34.756 -3.434 39.260 1.00 98.75 929 VAL A C 1
ATOM 7117 O O . VAL A 1 929 ? -35.637 -3.425 40.124 1.00 98.75 929 VAL A O 1
ATOM 7120 N N . SER A 1 930 ? -34.957 -3.985 38.064 1.00 98.62 930 SER A N 1
ATOM 7121 C CA . SER A 1 930 ? -36.178 -4.705 37.701 1.00 98.62 930 SER A CA 1
ATOM 7122 C C . SER A 1 930 ? -35.841 -6.029 37.029 1.00 98.62 930 SER A C 1
ATOM 7124 O O . SER A 1 930 ? -35.435 -6.042 35.871 1.00 98.62 930 SER A O 1
ATOM 7126 N N . VAL A 1 931 ? -36.101 -7.131 37.723 1.00 98.56 931 VAL A N 1
ATOM 7127 C CA . VAL A 1 931 ? -35.979 -8.502 37.217 1.00 98.56 931 VAL A CA 1
ATOM 7128 C C . VAL A 1 931 ? -37.382 -9.087 37.126 1.00 98.56 931 VAL A C 1
ATOM 7130 O O . VAL A 1 931 ? -38.116 -9.095 38.111 1.00 98.56 931 VAL A O 1
ATOM 7133 N N . THR A 1 932 ? -37.812 -9.509 35.938 1.00 97.50 932 THR A N 1
ATOM 7134 C CA . THR A 1 932 ? -39.181 -10.038 35.756 1.00 97.50 932 THR A CA 1
ATOM 7135 C C . THR A 1 932 ? -39.279 -11.524 36.106 1.00 97.50 932 THR A C 1
ATOM 7137 O O . THR A 1 932 ? -40.342 -11.970 36.530 1.00 97.50 932 THR A O 1
ATOM 7140 N N . GLY A 1 933 ? -38.191 -12.275 35.935 1.00 96.31 933 GLY A N 1
ATOM 7141 C CA . GLY A 1 933 ? -38.052 -13.669 36.347 1.00 96.31 933 GLY A CA 1
ATOM 7142 C C . GLY A 1 933 ? -37.406 -13.804 37.725 1.00 96.31 933 GLY A C 1
ATOM 7143 O O . GLY A 1 933 ? -37.685 -13.014 38.632 1.00 96.31 933 GLY A O 1
ATOM 7144 N N . THR A 1 934 ? -36.571 -14.830 37.873 1.00 97.31 934 THR A N 1
ATOM 7145 C CA . THR A 1 934 ? -35.899 -15.177 39.131 1.00 97.31 934 THR A CA 1
ATOM 7146 C C . THR A 1 934 ? -34.612 -14.375 39.315 1.00 97.31 934 THR A C 1
ATOM 7148 O O . THR A 1 934 ? -33.842 -14.219 38.369 1.00 97.31 934 THR A O 1
ATOM 7151 N N . PHE A 1 935 ? -34.396 -13.880 40.532 1.00 98.00 935 PHE A N 1
ATOM 7152 C CA . PHE A 1 935 ? -33.124 -13.352 41.025 1.00 98.00 935 PHE A CA 1
ATOM 7153 C C . PHE A 1 935 ? -32.489 -14.391 41.958 1.00 98.00 935 PHE A C 1
ATOM 7155 O O . PHE A 1 935 ? -33.157 -14.857 42.882 1.00 98.00 935 PHE A O 1
ATOM 7162 N N . SER A 1 936 ? -31.248 -14.786 41.700 1.00 95.44 936 SER A N 1
ATOM 7163 C CA . SER A 1 936 ? -30.609 -15.944 42.349 1.00 95.44 936 SER A CA 1
ATOM 7164 C C . SER A 1 936 ? -29.098 -15.759 42.399 1.00 95.44 936 SER A C 1
ATOM 7166 O O . SER A 1 936 ? -28.551 -15.336 41.386 1.00 95.44 936 SER A O 1
ATOM 7168 N N . GLU A 1 937 ? -28.436 -16.104 43.507 1.00 93.56 937 GLU A N 1
ATOM 7169 C CA . GLU A 1 937 ? -26.957 -16.107 43.603 1.00 93.56 937 GLU A CA 1
ATOM 7170 C C . GLU A 1 937 ? -26.330 -14.779 43.132 1.00 93.56 937 GLU A C 1
ATOM 7172 O O . GLU A 1 937 ? -25.329 -14.735 42.425 1.00 93.56 937 GLU A O 1
ATOM 7177 N N . SER A 1 938 ? -26.998 -13.672 43.453 1.00 96.50 938 SER A N 1
ATOM 7178 C CA . SER A 1 938 ? -26.684 -12.353 42.918 1.00 96.50 938 SER A CA 1
ATOM 7179 C C . SER A 1 938 ? -26.701 -11.282 43.990 1.00 96.50 938 SER A C 1
ATOM 7181 O O . SER A 1 938 ? -27.477 -11.345 44.947 1.00 96.50 938 SER A O 1
ATOM 7183 N N . TYR A 1 939 ? -25.890 -10.250 43.773 1.00 97.12 939 TYR A N 1
ATOM 7184 C CA . TYR A 1 939 ? -25.651 -9.194 44.749 1.00 97.12 939 TYR A CA 1
ATOM 7185 C C . TYR A 1 939 ? -25.935 -7.822 44.146 1.00 97.12 939 TYR A C 1
ATOM 7187 O O . TYR A 1 939 ? -25.476 -7.503 43.050 1.00 97.12 939 TYR A O 1
ATOM 7195 N N . ILE A 1 940 ? -26.699 -7.004 44.867 1.00 98.25 940 ILE A N 1
ATOM 7196 C CA . ILE A 1 940 ? -26.902 -5.587 44.563 1.00 98.25 940 ILE A CA 1
ATOM 7197 C C . ILE A 1 940 ? -26.295 -4.796 45.710 1.00 98.25 940 ILE A C 1
ATOM 7199 O O . ILE A 1 940 ? -26.792 -4.869 46.830 1.00 98.25 940 ILE A O 1
ATOM 7203 N N . SER A 1 941 ? -25.247 -4.042 45.418 1.00 95.81 941 SER A N 1
ATOM 7204 C CA . SER A 1 941 ? -24.455 -3.321 46.401 1.00 95.81 941 SER A CA 1
ATOM 7205 C C . SER A 1 941 ? -24.349 -1.838 46.058 1.00 95.81 941 SER A C 1
ATOM 7207 O O . SER A 1 941 ? -24.226 -1.481 44.883 1.00 95.81 941 SER A O 1
ATOM 7209 N N . ALA A 1 942 ? -24.411 -0.981 47.077 1.00 96.56 942 ALA A N 1
ATOM 7210 C CA . ALA A 1 942 ? -24.286 0.471 46.942 1.00 96.56 942 ALA A CA 1
ATOM 7211 C C . ALA A 1 942 ? -23.396 1.048 48.053 1.00 96.56 942 ALA A C 1
ATOM 7213 O O . ALA A 1 942 ? -23.777 1.009 49.226 1.00 96.56 942 ALA A O 1
ATOM 7214 N N . GLY A 1 943 ? -22.222 1.572 47.690 1.00 92.69 943 GLY A N 1
ATOM 7215 C CA . GLY A 1 943 ? -21.268 2.201 48.617 1.00 92.69 943 GLY A CA 1
ATOM 7216 C C . GLY A 1 943 ? -20.594 1.246 49.615 1.00 92.69 943 GLY A C 1
ATOM 7217 O O . GLY A 1 943 ? -19.934 1.697 50.549 1.00 92.69 943 GLY A O 1
ATOM 7218 N N . VAL A 1 944 ? -20.784 -0.065 49.441 1.00 91.88 944 VAL A N 1
ATOM 7219 C CA . VAL A 1 944 ? -20.211 -1.163 50.239 1.00 91.88 944 VAL A CA 1
ATOM 7220 C C . VAL A 1 944 ? -19.930 -2.364 49.335 1.00 91.88 944 VAL A C 1
ATOM 7222 O O . VAL A 1 944 ? -20.508 -2.473 48.251 1.00 91.88 944 VAL A O 1
ATOM 7225 N N . LEU A 1 945 ? -19.082 -3.292 49.783 1.00 90.25 945 LEU A N 1
ATOM 7226 C CA . LEU A 1 945 ? -18.886 -4.588 49.128 1.00 90.25 945 LEU A CA 1
ATOM 7227 C C . LEU A 1 945 ? -19.783 -5.665 49.763 1.00 90.25 945 LEU A C 1
ATOM 7229 O O . LEU A 1 945 ? -19.908 -5.700 50.990 1.00 90.25 945 LEU A O 1
ATOM 7233 N N . PRO A 1 946 ? -20.408 -6.549 48.962 1.00 90.06 946 PRO A N 1
ATOM 7234 C CA . PRO A 1 946 ? -21.282 -7.589 49.487 1.00 90.06 946 PRO A CA 1
ATOM 7235 C C . PRO A 1 946 ? -20.470 -8.719 50.143 1.00 90.06 946 PRO A C 1
ATOM 7237 O O . PRO A 1 946 ? -19.362 -9.018 49.696 1.00 90.06 946 PRO A O 1
ATOM 7240 N N . PRO A 1 947 ? -21.015 -9.426 51.145 1.00 85.94 947 PRO A N 1
ATOM 7241 C CA . PRO A 1 947 ? -20.378 -10.592 51.753 1.00 85.94 947 PRO A CA 1
ATOM 7242 C C . PRO A 1 947 ? -20.517 -11.843 50.861 1.00 85.94 947 PRO A C 1
ATOM 7244 O O . PRO A 1 947 ? -21.061 -12.859 51.284 1.00 85.94 947 PRO A O 1
ATOM 7247 N N . ALA A 1 948 ? -20.055 -11.768 49.611 1.00 87.19 948 ALA A N 1
ATOM 7248 C CA . ALA A 1 948 ? -20.133 -12.877 48.664 1.00 87.19 948 ALA A CA 1
ATOM 7249 C C . ALA A 1 948 ? -18.970 -13.873 48.874 1.00 87.19 948 ALA A C 1
ATOM 7251 O O . ALA A 1 948 ? -17.816 -13.445 49.002 1.00 87.19 948 ALA A O 1
ATOM 7252 N N . PRO A 1 949 ? -19.229 -15.196 48.890 1.00 81.44 949 PRO A N 1
ATOM 7253 C CA . PRO A 1 949 ? -18.205 -16.210 49.162 1.00 81.44 949 PRO A CA 1
ATOM 7254 C C . PRO A 1 949 ? -17.103 -16.262 48.091 1.00 81.44 949 PRO A C 1
ATOM 7256 O O . PRO A 1 949 ? -15.962 -16.583 48.402 1.00 81.44 949 PRO A O 1
ATOM 7259 N N . ASN A 1 950 ? -17.432 -15.888 46.858 1.00 84.06 950 ASN A N 1
ATOM 7260 C CA . ASN A 1 950 ? -16.568 -15.858 45.677 1.00 84.06 950 ASN A CA 1
ATOM 7261 C C . ASN A 1 950 ? -16.180 -14.426 45.253 1.00 84.06 950 ASN A C 1
ATOM 7263 O O . ASN A 1 950 ? -15.796 -14.201 44.107 1.00 84.06 950 ASN A O 1
ATOM 7267 N N . LEU A 1 951 ? -16.291 -13.428 46.144 1.00 86.56 951 LEU A N 1
ATOM 7268 C CA . LEU A 1 951 ? -16.017 -12.030 45.781 1.00 86.56 951 LEU A CA 1
ATOM 7269 C C . LEU A 1 951 ? -14.587 -11.819 45.259 1.00 86.56 951 LEU A C 1
ATOM 7271 O O . LEU A 1 951 ? -14.390 -11.015 44.358 1.00 86.56 951 LEU A O 1
ATOM 7275 N N . THR A 1 952 ? -13.607 -12.548 45.794 1.00 85.25 952 THR A N 1
ATOM 7276 C CA . THR A 1 952 ? -12.203 -12.510 45.349 1.00 85.25 952 THR A CA 1
ATOM 7277 C C . THR A 1 952 ? -12.014 -12.937 43.898 1.00 85.25 952 THR A C 1
ATOM 7279 O O . THR A 1 952 ? -11.083 -12.464 43.252 1.00 85.25 952 THR A O 1
ATOM 7282 N N . ASP A 1 953 ? -12.876 -13.826 43.401 1.00 85.19 953 ASP A N 1
ATOM 7283 C CA . ASP A 1 953 ? -12.804 -14.344 42.031 1.00 85.19 953 ASP A CA 1
ATOM 7284 C C . ASP A 1 953 ? -13.337 -13.301 41.043 1.00 85.19 953 ASP A C 1
ATOM 7286 O O . ASP A 1 953 ? -12.864 -13.186 39.917 1.00 85.19 953 ASP A O 1
ATOM 7290 N N . VAL A 1 954 ? -14.304 -12.509 41.505 1.00 85.62 954 VAL A N 1
ATOM 7291 C CA . VAL A 1 954 ? -14.964 -11.439 40.754 1.00 85.62 954 VAL A CA 1
ATOM 7292 C C . VAL A 1 954 ? -14.160 -10.137 40.808 1.00 85.62 954 VAL A C 1
ATOM 7294 O O . VAL A 1 954 ? -14.088 -9.400 39.828 1.00 85.62 954 VAL A O 1
ATOM 7297 N N . LEU A 1 955 ? -13.552 -9.846 41.960 1.00 86.94 955 LEU A N 1
ATOM 7298 C CA . LEU A 1 955 ? -12.758 -8.652 42.243 1.00 86.94 955 LEU A CA 1
ATOM 7299 C C . LEU A 1 955 ? -11.373 -9.060 42.785 1.00 86.94 955 LEU A C 1
ATOM 7301 O O . LEU A 1 955 ? -11.172 -9.124 44.007 1.00 86.94 955 LEU A O 1
ATOM 7305 N N . PRO A 1 956 ? -10.394 -9.324 41.901 1.00 77.88 956 PRO A N 1
ATOM 7306 C CA . PRO A 1 956 ? -9.048 -9.706 42.310 1.00 77.88 956 PRO A CA 1
ATOM 7307 C C . PRO A 1 956 ? -8.407 -8.668 43.247 1.00 77.88 956 PRO A C 1
ATOM 7309 O O . PRO A 1 956 ? -8.468 -7.460 43.014 1.00 77.88 956 PRO A O 1
ATOM 7312 N N . GLY A 1 957 ? -7.775 -9.137 44.327 1.00 74.94 957 GLY A N 1
ATOM 7313 C CA . GLY A 1 957 ? -7.087 -8.280 45.306 1.00 74.94 957 GLY A CA 1
ATOM 7314 C C . GLY A 1 957 ? -7.959 -7.744 46.452 1.00 74.94 957 GLY A C 1
ATOM 7315 O O . GLY A 1 957 ? -7.443 -7.065 47.341 1.00 74.94 957 GLY A O 1
ATOM 7316 N N . VAL A 1 958 ? -9.253 -8.071 46.489 1.00 79.44 958 VAL A N 1
ATOM 7317 C CA . VAL A 1 958 ? -10.142 -7.777 47.626 1.00 79.44 958 VAL A CA 1
ATOM 7318 C C . VAL A 1 958 ? -10.096 -8.935 48.633 1.00 79.44 958 VAL A C 1
ATOM 7320 O O . VAL A 1 958 ? -10.732 -9.960 48.420 1.00 79.44 958 VAL A O 1
ATOM 7323 N N . LEU A 1 959 ? -9.357 -8.801 49.743 1.00 71.31 959 LEU A N 1
ATOM 7324 C CA . LEU A 1 959 ? -9.272 -9.846 50.781 1.00 71.31 959 LEU A CA 1
ATOM 7325 C C . LEU A 1 959 ? -10.290 -9.634 51.921 1.00 71.31 959 LEU A C 1
ATOM 7327 O O . LEU A 1 959 ? -10.486 -8.497 52.353 1.00 71.31 959 LEU A O 1
ATOM 7331 N N . PRO A 1 960 ? -10.898 -10.707 52.467 1.00 68.44 960 PRO A N 1
ATOM 7332 C CA . PRO A 1 960 ? -11.727 -10.613 53.666 1.00 68.44 960 PRO A CA 1
ATOM 7333 C C . PRO A 1 960 ? -10.896 -10.259 54.924 1.00 68.44 960 PRO A C 1
ATOM 7335 O O . PRO A 1 960 ? -9.720 -10.624 55.003 1.00 68.44 960 PRO A O 1
ATOM 7338 N N . PRO A 1 961 ? -11.494 -9.626 55.957 1.00 62.28 961 PRO A N 1
ATOM 7339 C CA . PRO A 1 961 ? -12.903 -9.246 56.057 1.00 62.28 961 PRO A CA 1
ATOM 7340 C C . PRO A 1 961 ? -13.246 -8.023 55.194 1.00 62.28 961 PRO A C 1
ATOM 7342 O O . PRO A 1 961 ? -12.556 -7.011 55.231 1.00 62.28 961 PRO A O 1
ATOM 7345 N N . TYR A 1 962 ? -14.361 -8.112 54.465 1.00 64.50 962 TYR A N 1
ATOM 7346 C CA . TYR A 1 962 ? -14.831 -7.087 53.519 1.00 64.50 962 TYR A CA 1
ATOM 7347 C C . TYR A 1 962 ? -15.467 -5.853 54.198 1.00 64.50 962 TYR A C 1
ATOM 7349 O O . TYR A 1 962 ? -15.928 -4.936 53.527 1.00 64.50 962 TYR A O 1
ATOM 7357 N N . SER A 1 963 ? -15.552 -5.853 55.534 1.00 50.22 963 SER A N 1
ATOM 7358 C CA . SER A 1 963 ? -16.421 -4.981 56.334 1.00 50.22 963 SER A CA 1
ATOM 7359 C C . SER A 1 963 ? -15.693 -3.803 56.993 1.00 50.22 963 SER A C 1
ATOM 7361 O O . SER A 1 963 ? -14.640 -4.003 57.601 1.00 50.22 963 SER A O 1
ATOM 7363 N N . GLY A 1 964 ? -16.340 -2.627 57.015 1.00 52.22 964 GLY A N 1
ATOM 7364 C CA . GLY A 1 964 ? -16.048 -1.530 57.956 1.00 52.22 964 GLY A CA 1
ATOM 7365 C C . GLY A 1 964 ? -15.675 -0.170 57.352 1.00 52.22 964 GLY A C 1
ATOM 7366 O O . GLY A 1 964 ? -15.346 0.741 58.107 1.00 52.22 964 GLY A O 1
ATOM 7367 N N . LEU A 1 965 ? -15.708 -0.026 56.025 1.00 56.16 965 LEU A N 1
ATOM 7368 C CA . LEU A 1 965 ? -15.464 1.232 55.310 1.00 56.16 965 LEU A CA 1
ATOM 7369 C C . LEU A 1 965 ? -16.594 1.460 54.295 1.00 56.16 965 LEU A C 1
ATOM 7371 O O . LEU A 1 965 ? -16.368 1.406 53.090 1.00 56.16 965 LEU A O 1
ATOM 7375 N N . GLY A 1 966 ? -17.833 1.610 54.770 1.00 59.78 966 GLY A N 1
ATOM 7376 C CA . GLY A 1 966 ? -18.919 2.025 53.886 1.00 59.78 966 GLY A CA 1
ATOM 7377 C C . GLY A 1 966 ? -18.820 3.520 53.608 1.00 59.78 966 GLY A C 1
ATOM 7378 O O . GLY A 1 966 ? -18.583 4.324 54.509 1.00 59.78 966 GLY A O 1
ATOM 7379 N N . TYR A 1 967 ? -18.959 3.886 52.342 1.00 82.25 967 TYR A N 1
ATOM 7380 C CA . TYR A 1 967 ? -19.087 5.276 51.916 1.00 82.25 967 TYR A CA 1
ATOM 7381 C C . TYR A 1 967 ? -20.579 5.642 51.826 1.00 82.25 967 TYR A C 1
ATOM 7383 O O . TYR A 1 967 ? -21.406 5.044 52.504 1.00 82.25 967 TYR A O 1
ATOM 7391 N N . HIS A 1 968 ? -20.975 6.624 51.017 1.00 92.06 968 HIS A N 1
ATOM 7392 C CA . HIS A 1 968 ? -22.396 6.873 50.771 1.00 92.06 968 HIS A CA 1
ATOM 7393 C C . HIS A 1 968 ? -22.938 5.889 49.731 1.00 92.06 968 HIS A C 1
ATOM 7395 O O . HIS A 1 968 ? -22.321 5.687 48.686 1.00 92.06 968 HIS A O 1
ATOM 7401 N N . GLY A 1 969 ? -24.107 5.301 49.980 1.00 95.81 969 GLY A N 1
ATOM 7402 C CA . GLY A 1 969 ? -24.738 4.426 48.998 1.00 95.81 969 GLY A CA 1
ATOM 7403 C C . GLY A 1 969 ? -26.142 3.993 49.385 1.00 95.81 969 GLY A C 1
ATOM 7404 O O . GLY A 1 969 ? -26.360 3.339 50.407 1.00 95.81 969 GLY A O 1
ATOM 7405 N N . ASN A 1 970 ? -27.106 4.348 48.541 1.00 97.69 970 ASN A N 1
ATOM 7406 C CA . ASN A 1 970 ? -28.514 4.011 48.684 1.00 97.69 970 ASN A CA 1
ATOM 7407 C C . ASN A 1 970 ? -28.960 3.057 47.577 1.00 97.69 970 ASN A C 1
ATOM 7409 O O . ASN A 1 970 ? -28.646 3.241 46.399 1.00 97.69 970 ASN A O 1
ATOM 7413 N N . ILE A 1 971 ? -29.805 2.088 47.932 1.00 98.56 971 ILE A N 1
ATOM 7414 C CA . ILE A 1 971 ? -30.518 1.266 46.955 1.00 98.56 971 ILE A CA 1
ATOM 7415 C C . ILE A 1 971 ? -31.964 1.747 46.841 1.00 98.56 971 ILE A C 1
ATOM 7417 O O . ILE A 1 971 ? -32.784 1.676 47.762 1.00 98.56 971 ILE A O 1
ATOM 7421 N N . GLY A 1 972 ? -32.289 2.236 45.650 1.00 98.12 972 GLY A N 1
ATOM 7422 C CA . GLY A 1 972 ? -33.600 2.716 45.269 1.00 98.12 972 GLY A CA 1
ATOM 7423 C C . GLY A 1 972 ? -34.593 1.590 44.977 1.00 98.12 972 GLY A C 1
ATOM 7424 O O . GLY A 1 972 ? -34.791 0.652 45.741 1.00 98.12 972 GLY A O 1
ATOM 7425 N N . LYS A 1 973 ? -35.349 1.724 43.887 1.00 98.00 973 LYS A N 1
ATOM 7426 C CA . LYS A 1 973 ? -36.510 0.854 43.655 1.00 98.00 973 LYS A CA 1
ATOM 7427 C C . LYS A 1 973 ? -36.091 -0.509 43.107 1.00 98.00 973 LYS A C 1
ATOM 7429 O O . LYS A 1 973 ? -35.733 -0.589 41.934 1.00 98.00 973 LYS A O 1
ATOM 7434 N N . VAL A 1 974 ? -36.295 -1.572 43.883 1.00 98.56 974 VAL A N 1
ATOM 7435 C CA . VAL A 1 974 ? -36.049 -2.953 43.437 1.00 98.56 974 VAL A CA 1
ATOM 7436 C C . VAL A 1 974 ? -37.354 -3.735 43.260 1.00 98.56 974 VAL A C 1
ATOM 7438 O O . VAL A 1 974 ? -38.228 -3.753 44.133 1.00 98.56 974 VAL A O 1
ATOM 7441 N N . LYS A 1 975 ? -37.511 -4.358 42.088 1.00 98.25 975 LYS A N 1
ATOM 7442 C CA . LYS A 1 975 ? -38.614 -5.266 41.755 1.00 98.25 975 LYS A CA 1
ATOM 7443 C C . LYS A 1 975 ? -38.070 -6.573 41.198 1.00 98.25 975 LYS A C 1
ATOM 7445 O O . LYS A 1 975 ? -37.458 -6.560 40.137 1.00 98.25 975 LYS A O 1
ATOM 7450 N N . LEU A 1 976 ? -38.385 -7.677 41.854 1.00 98.31 976 LEU A N 1
ATOM 7451 C CA . LEU A 1 976 ? -38.023 -9.030 41.447 1.00 98.31 976 LEU A CA 1
ATOM 7452 C C . LEU A 1 976 ? -39.311 -9.822 41.170 1.00 98.31 976 LEU A C 1
ATOM 7454 O O . LEU A 1 976 ? -40.324 -9.635 41.852 1.00 98.31 976 LEU A O 1
ATOM 7458 N N . GLY A 1 977 ? -39.314 -10.676 40.149 1.00 97.25 977 GLY A N 1
ATOM 7459 C CA . GLY A 1 977 ? -40.448 -11.549 39.845 1.00 97.25 977 GLY A CA 1
ATOM 7460 C C . GLY A 1 977 ? -40.564 -12.671 40.867 1.00 97.25 977 GLY A C 1
ATOM 7461 O O . GLY A 1 977 ? -41.624 -12.867 41.465 1.00 97.25 977 GLY A O 1
ATOM 7462 N N . ALA A 1 978 ? -39.438 -13.338 41.091 1.00 96.81 978 ALA A N 1
ATOM 7463 C CA . ALA A 1 978 ? -39.206 -14.335 42.123 1.00 96.81 978 ALA A CA 1
ATOM 7464 C C . ALA A 1 978 ? -37.760 -14.222 42.636 1.00 96.81 978 ALA A C 1
ATOM 7466 O O . ALA A 1 978 ? -36.922 -13.578 42.004 1.00 96.81 978 ALA A O 1
ATOM 7467 N N . ILE A 1 979 ? -37.488 -14.863 43.767 1.00 96.44 979 ILE A N 1
ATOM 7468 C CA . ILE A 1 979 ? -36.139 -15.140 44.274 1.00 96.44 979 ILE A CA 1
ATOM 7469 C C . ILE A 1 979 ? -35.939 -16.655 44.302 1.00 96.44 979 ILE A C 1
ATOM 7471 O O . ILE A 1 979 ? -36.933 -17.390 44.365 1.00 96.44 979 ILE A O 1
ATOM 7475 N N . ASP A 1 980 ? -34.694 -17.114 44.232 1.00 93.44 980 ASP A N 1
ATOM 7476 C CA . ASP A 1 980 ? -34.393 -18.524 44.467 1.00 93.44 980 ASP A CA 1
ATOM 7477 C C . ASP A 1 980 ? -34.662 -18.890 45.932 1.00 93.44 980 ASP A C 1
ATOM 7479 O O . ASP A 1 980 ? -34.219 -18.205 46.846 1.00 93.44 980 ASP A O 1
ATOM 7483 N N . GLN A 1 981 ? -35.447 -19.942 46.147 1.00 89.38 981 GLN A N 1
ATOM 7484 C CA . GLN A 1 981 ? -35.812 -20.428 47.482 1.00 89.38 981 GLN A CA 1
ATOM 7485 C C . GLN A 1 981 ? -34.896 -21.560 47.955 1.00 89.38 981 GLN A C 1
ATOM 7487 O O . GLN A 1 981 ? -35.056 -22.040 49.074 1.00 89.38 981 GLN A O 1
ATOM 7492 N N . PHE A 1 982 ? -33.984 -22.013 47.093 1.00 89.19 982 PHE A N 1
ATOM 7493 C CA . PHE A 1 982 ? -33.088 -23.139 47.332 1.00 89.19 982 PHE A CA 1
ATOM 7494 C C . PHE A 1 982 ? -31.619 -22.766 47.097 1.00 89.19 982 PHE A C 1
ATOM 7496 O O . PHE A 1 982 ? -30.809 -23.658 46.850 1.00 89.19 982 PHE A O 1
ATOM 7503 N N . ALA A 1 983 ? -31.287 -21.472 47.165 1.00 86.50 983 ALA A N 1
ATOM 7504 C CA . ALA A 1 983 ? -29.918 -20.999 47.007 1.00 86.50 983 ALA A CA 1
ATOM 7505 C C . ALA A 1 983 ? -28.995 -21.658 48.045 1.00 86.50 983 ALA A C 1
ATOM 7507 O O . ALA A 1 983 ? -29.393 -21.867 49.193 1.00 86.50 983 ALA A O 1
ATOM 7508 N N . ALA A 1 984 ? -27.780 -22.008 47.621 1.00 84.44 984 ALA A N 1
ATOM 7509 C CA . ALA A 1 984 ? -26.796 -22.662 48.482 1.00 84.44 984 ALA A CA 1
ATOM 7510 C C . ALA A 1 984 ? -26.118 -21.688 49.462 1.00 84.44 984 ALA A C 1
ATOM 7512 O O . ALA A 1 984 ? -25.715 -22.108 50.546 1.00 84.44 984 ALA A O 1
ATOM 7513 N N . ASP A 1 985 ? -26.035 -20.411 49.084 1.00 87.88 985 ASP A N 1
ATOM 7514 C CA . ASP A 1 985 ? -25.366 -19.339 49.817 1.00 87.88 985 ASP A CA 1
ATOM 7515 C C . ASP A 1 985 ? -26.250 -18.085 49.895 1.00 87.88 985 ASP A C 1
ATOM 7517 O O . ASP A 1 985 ? -27.189 -17.906 49.112 1.00 87.88 985 ASP A O 1
ATOM 7521 N N . ASP A 1 986 ? -25.920 -17.197 50.835 1.00 91.31 986 ASP A N 1
ATOM 7522 C CA . ASP A 1 986 ? -26.621 -15.929 51.029 1.00 91.31 986 ASP A CA 1
ATOM 7523 C C . ASP A 1 986 ? -26.414 -14.983 49.838 1.00 91.31 986 ASP A C 1
ATOM 7525 O O . ASP A 1 986 ? -25.291 -14.721 49.406 1.00 91.31 986 ASP A O 1
ATOM 7529 N N . PHE A 1 987 ? -27.510 -14.417 49.337 1.00 94.50 987 PHE A N 1
ATOM 7530 C CA . PHE A 1 987 ? -27.541 -13.474 48.220 1.00 94.50 987 PHE A CA 1
ATOM 7531 C C . PHE A 1 987 ? -28.544 -12.352 48.504 1.00 94.50 987 PHE A C 1
ATOM 7533 O O . PHE A 1 987 ? -29.442 -12.503 49.333 1.00 94.50 987 PHE A O 1
ATOM 7540 N N . GLY A 1 988 ? -28.438 -11.207 47.826 1.00 95.50 988 GLY A N 1
ATOM 7541 C CA . GLY A 1 988 ? -29.387 -10.121 48.068 1.00 95.50 988 GLY A CA 1
ATOM 7542 C C . GLY A 1 988 ? -28.839 -8.714 47.897 1.00 95.50 988 GLY A C 1
ATOM 7543 O O . GLY A 1 988 ? -28.126 -8.417 46.940 1.00 95.50 988 GLY A O 1
ATOM 7544 N N . LEU A 1 989 ? -29.287 -7.818 48.772 1.00 97.44 989 LEU A N 1
ATOM 7545 C CA . LEU A 1 989 ? -29.081 -6.380 48.669 1.00 97.44 989 LEU A CA 1
ATOM 7546 C C . LEU A 1 989 ? -28.326 -5.858 49.892 1.00 97.44 989 LEU A C 1
ATOM 7548 O O . LEU A 1 989 ? -28.735 -6.132 51.020 1.00 97.44 989 LEU A O 1
ATOM 7552 N N . PHE A 1 990 ? -27.293 -5.054 49.647 1.00 95.00 990 PHE A N 1
ATOM 7553 C CA . PHE A 1 990 ? -26.395 -4.509 50.663 1.00 95.00 990 PHE A CA 1
ATOM 7554 C C . PHE A 1 990 ? -26.160 -3.018 50.396 1.00 95.00 990 PHE A C 1
ATOM 7556 O O . PHE A 1 990 ? -25.742 -2.636 49.306 1.00 95.00 990 PHE A O 1
ATOM 7563 N N . ALA A 1 991 ? -26.451 -2.148 51.358 1.00 94.88 991 ALA A N 1
ATOM 7564 C CA . ALA A 1 991 ? -26.260 -0.707 51.194 1.00 94.88 991 ALA A CA 1
ATOM 7565 C C . ALA A 1 991 ? -25.526 -0.102 52.386 1.00 94.88 991 ALA A C 1
ATOM 7567 O O . ALA A 1 991 ? -25.769 -0.475 53.534 1.00 94.88 991 ALA A O 1
ATOM 7568 N N . ALA A 1 992 ? -24.678 0.887 52.111 1.00 93.38 992 ALA A N 1
ATOM 7569 C CA . ALA A 1 992 ? -24.041 1.665 53.163 1.00 93.38 992 ALA A CA 1
ATOM 7570 C C . ALA A 1 992 ? -25.074 2.448 53.991 1.00 93.38 992 ALA A C 1
ATOM 7572 O O . ALA A 1 992 ? -24.977 2.505 55.213 1.00 93.38 992 ALA A O 1
ATOM 7573 N N . GLU A 1 993 ? -26.093 3.006 53.325 1.00 94.12 993 GLU A N 1
ATOM 7574 C CA . GLU A 1 993 ? -27.111 3.856 53.944 1.00 94.12 993 GLU A CA 1
ATOM 7575 C C . GLU A 1 993 ? -28.489 3.190 53.962 1.00 94.12 993 GLU A C 1
ATOM 7577 O O . GLU A 1 993 ? -28.821 2.523 54.936 1.00 94.12 993 GLU A O 1
ATOM 7582 N N . THR A 1 994 ? -29.322 3.382 52.928 1.00 95.50 994 THR A N 1
ATOM 7583 C CA . THR A 1 994 ? -30.725 2.929 52.946 1.00 95.50 994 THR A CA 1
ATOM 7584 C C . THR A 1 994 ? -31.083 2.002 51.793 1.00 95.50 994 THR A C 1
ATOM 7586 O O . THR A 1 994 ? -30.675 2.215 50.648 1.00 95.50 994 THR A O 1
ATOM 7589 N N . ILE A 1 995 ? -31.945 1.018 52.074 1.00 97.62 995 ILE A N 1
ATOM 7590 C CA . ILE A 1 995 ? -32.617 0.206 51.050 1.00 97.62 995 ILE A CA 1
ATOM 7591 C C . ILE A 1 995 ? -34.122 0.504 51.060 1.00 97.62 995 ILE A C 1
ATOM 7593 O O . ILE A 1 995 ? -34.816 0.339 52.065 1.00 97.62 995 ILE A O 1
ATOM 7597 N N . LYS A 1 996 ? -34.692 0.919 49.918 1.00 96.38 996 LYS A N 1
ATOM 7598 C CA . LYS A 1 996 ? -36.160 1.047 49.798 1.00 96.38 996 LYS A CA 1
ATOM 7599 C C . LYS A 1 996 ? -36.832 -0.335 49.806 1.00 96.38 996 LYS A C 1
ATOM 7601 O O . LYS A 1 996 ? -36.262 -1.282 49.275 1.00 96.38 996 LYS A O 1
ATOM 7606 N N . PRO A 1 997 ? -38.094 -0.450 50.280 1.00 95.31 997 PRO A N 1
ATOM 7607 C CA . PRO A 1 997 ? -38.806 -1.727 50.327 1.00 95.31 997 PRO A CA 1
ATOM 7608 C C . PRO A 1 997 ? -38.756 -2.500 49.001 1.00 95.31 997 PRO A C 1
ATOM 7610 O O . PRO A 1 997 ? -39.190 -2.001 47.954 1.00 95.31 997 PRO A O 1
ATOM 7613 N N . VAL A 1 998 ? -38.250 -3.731 49.067 1.00 96.56 998 VAL A N 1
ATOM 7614 C CA . VAL A 1 998 ? -37.993 -4.598 47.915 1.00 96.56 998 VAL A CA 1
ATOM 7615 C C . VAL A 1 998 ? -39.261 -5.360 47.572 1.00 96.56 998 VAL A C 1
ATOM 7617 O O . VAL A 1 998 ? -39.840 -6.039 48.418 1.00 96.56 998 VAL A O 1
ATOM 7620 N N . LYS A 1 999 ? -39.723 -5.278 46.324 1.00 97.56 999 LYS A N 1
ATOM 7621 C CA . LYS A 1 999 ? -40.916 -6.013 45.890 1.00 97.56 999 LYS A CA 1
ATOM 7622 C C . LYS A 1 999 ? -40.524 -7.312 45.195 1.00 97.56 999 LYS A C 1
ATOM 7624 O O . LYS A 1 999 ? -39.975 -7.246 44.102 1.00 97.56 999 LYS A O 1
ATOM 7629 N N . VAL A 1 1000 ? -40.905 -8.457 45.757 1.00 96.75 1000 VAL A N 1
ATOM 7630 C CA . VAL A 1 1000 ? -40.734 -9.788 45.151 1.00 96.75 1000 VAL A CA 1
ATOM 7631 C C . VAL A 1 1000 ? -42.111 -10.369 44.837 1.00 96.75 1000 VAL A C 1
ATOM 7633 O O . VAL A 1 1000 ? -42.880 -10.730 45.730 1.00 96.75 1000 VAL A O 1
ATOM 7636 N N . GLY A 1 1001 ? -42.491 -10.394 43.560 1.00 94.50 1001 GLY A N 1
ATOM 7637 C CA . GLY A 1 1001 ? -43.835 -10.784 43.136 1.00 94.50 1001 GLY A CA 1
ATOM 7638 C C . GLY A 1 1001 ? -44.928 -9.935 43.807 1.00 94.50 1001 GLY A C 1
ATOM 7639 O O . GLY A 1 1001 ? -45.115 -8.754 43.487 1.00 94.50 1001 GLY A O 1
ATOM 7640 N N . LYS A 1 1002 ? -45.687 -10.540 44.730 1.00 93.44 1002 LYS A N 1
ATOM 7641 C CA . LYS A 1 1002 ? -46.729 -9.865 45.537 1.00 93.44 1002 LYS A CA 1
ATOM 7642 C C . LYS A 1 1002 ? -46.278 -9.510 46.961 1.00 93.44 1002 LYS A C 1
ATOM 7644 O O . LYS A 1 1002 ? -47.042 -8.855 47.663 1.00 93.44 1002 LYS A O 1
ATOM 7649 N N . ILE A 1 1003 ? -45.088 -9.939 47.368 1.00 94.88 1003 ILE A N 1
ATOM 7650 C CA . ILE A 1 1003 ? -44.535 -9.762 48.712 1.00 94.88 1003 ILE A CA 1
ATOM 7651 C C . ILE A 1 1003 ? -43.619 -8.532 48.712 1.00 94.88 1003 ILE A C 1
ATOM 7653 O O . ILE A 1 1003 ? -42.977 -8.221 47.706 1.00 94.88 1003 ILE A O 1
ATOM 7657 N N . THR A 1 1004 ? -43.587 -7.819 49.835 1.00 95.81 1004 THR A N 1
ATOM 7658 C CA . THR A 1 1004 ? -42.663 -6.707 50.068 1.00 95.81 1004 THR A CA 1
ATOM 7659 C C . THR A 1 1004 ? -41.737 -7.081 51.216 1.00 95.81 1004 THR A C 1
ATOM 7661 O O . THR A 1 1004 ? -42.225 -7.391 52.300 1.00 95.81 1004 THR A O 1
ATOM 7664 N N . TYR A 1 1005 ? -40.432 -7.023 50.976 1.00 93.44 1005 TYR A N 1
ATOM 7665 C CA . TYR A 1 1005 ? -39.382 -7.262 51.959 1.00 93.44 1005 TYR A CA 1
ATOM 7666 C C . TYR A 1 1005 ? -38.807 -5.923 52.433 1.00 93.44 1005 TYR A C 1
ATOM 7668 O O . TYR A 1 1005 ? -38.562 -5.018 51.631 1.00 93.44 1005 TYR A O 1
ATOM 7676 N N . THR A 1 1006 ? -38.621 -5.796 53.744 1.00 90.88 1006 THR A N 1
ATOM 7677 C CA . THR A 1 1006 ? -37.971 -4.646 54.404 1.00 90.88 1006 THR A CA 1
ATOM 7678 C C . THR A 1 1006 ? -36.842 -5.081 55.342 1.00 90.88 1006 THR A C 1
ATOM 7680 O O . THR A 1 1006 ? -36.321 -4.255 56.074 1.00 90.88 1006 THR A O 1
ATOM 7683 N N . GLN A 1 1007 ? -36.541 -6.379 55.381 1.00 90.00 1007 GLN A N 1
ATOM 7684 C CA . GLN A 1 1007 ? -35.536 -7.023 56.226 1.00 90.00 1007 GLN A CA 1
ATOM 7685 C C . GLN A 1 1007 ? -35.161 -8.371 55.594 1.00 90.00 1007 GLN A C 1
ATOM 7687 O O . GLN A 1 1007 ? -35.949 -8.903 54.800 1.00 90.00 1007 GLN A O 1
ATOM 7692 N N . SER A 1 1008 ? -34.001 -8.917 55.963 1.00 92.94 1008 SER A N 1
ATOM 7693 C CA . SER A 1 1008 ? -33.528 -10.237 55.529 1.00 92.94 1008 SER A CA 1
ATOM 7694 C C . SER A 1 1008 ? -34.492 -11.374 55.900 1.00 92.94 1008 SER A C 1
ATOM 7696 O O . SER A 1 1008 ? -35.187 -11.318 56.922 1.00 92.94 1008 SER A O 1
ATOM 7698 N N . ASP A 1 1009 ? -34.491 -12.431 55.086 1.00 90.06 1009 ASP A N 1
ATOM 7699 C CA . ASP A 1 1009 ? -35.149 -13.714 55.348 1.00 90.06 1009 ASP A CA 1
ATOM 7700 C C . ASP A 1 1009 ? -34.117 -14.855 55.249 1.00 90.06 1009 ASP A C 1
ATOM 7702 O O . ASP A 1 1009 ? -33.917 -15.428 54.173 1.00 90.06 1009 ASP A O 1
ATOM 7706 N N . PRO A 1 1010 ? -33.448 -15.200 56.367 1.00 86.94 1010 PRO A N 1
ATOM 7707 C CA . PRO A 1 1010 ? -32.371 -16.193 56.380 1.00 86.94 1010 PRO A CA 1
ATOM 7708 C C . PRO A 1 1010 ? -32.809 -17.609 55.987 1.00 86.94 1010 PRO A C 1
ATOM 7710 O O . PRO A 1 1010 ? -31.971 -18.428 55.638 1.00 86.94 1010 PRO A O 1
ATOM 7713 N N . LEU A 1 1011 ? -34.110 -17.930 56.046 1.00 86.25 1011 LEU A N 1
ATOM 7714 C CA . LEU A 1 1011 ? -34.612 -19.242 55.610 1.00 86.25 1011 LEU A CA 1
ATOM 7715 C C . LEU A 1 1011 ? -34.599 -19.396 54.088 1.00 86.25 1011 LEU A C 1
ATOM 7717 O O . LEU A 1 1011 ? -34.667 -20.516 53.589 1.00 86.25 1011 LEU A O 1
ATOM 7721 N N . LEU A 1 1012 ? -34.569 -18.273 53.373 1.00 87.00 1012 LEU A N 1
ATOM 7722 C CA . LEU A 1 1012 ? -34.513 -18.210 51.919 1.00 87.00 1012 LEU A CA 1
ATOM 7723 C C . LEU A 1 1012 ? -33.133 -17.762 51.424 1.00 87.00 1012 LEU A C 1
ATOM 7725 O O . LEU A 1 1012 ? -33.007 -17.472 50.238 1.00 87.00 1012 LEU A O 1
ATOM 7729 N N . HIS A 1 1013 ? -32.141 -17.642 52.319 1.00 89.62 1013 HIS A N 1
ATOM 7730 C CA . HIS A 1 1013 ? -30.815 -17.091 52.013 1.00 89.62 1013 HIS A CA 1
ATOM 7731 C C . HIS A 1 1013 ? -30.862 -15.689 51.370 1.00 89.62 1013 HIS A C 1
ATOM 7733 O O . HIS A 1 1013 ? -29.926 -15.264 50.700 1.00 89.62 1013 HIS A O 1
ATOM 7739 N N . PHE A 1 1014 ? -31.968 -14.953 51.559 1.00 93.31 1014 PHE A N 1
ATOM 7740 C CA . PHE A 1 1014 ? -32.197 -13.664 50.913 1.00 93.31 1014 PHE A CA 1
ATOM 7741 C C . PHE A 1 1014 ? -31.970 -12.511 51.890 1.00 93.31 1014 PHE A C 1
ATOM 7743 O O . PHE A 1 1014 ? -32.756 -12.292 52.820 1.00 93.31 1014 PHE A O 1
ATOM 7750 N N . MET A 1 1015 ? -30.909 -11.748 51.650 1.00 94.38 1015 MET A N 1
ATOM 7751 C CA . MET A 1 1015 ? -30.433 -10.692 52.539 1.00 94.38 1015 MET A CA 1
ATOM 7752 C C . MET A 1 1015 ? -30.894 -9.311 52.066 1.00 94.38 1015 MET A C 1
ATOM 7754 O O . MET A 1 1015 ? -30.857 -8.986 50.877 1.00 94.38 1015 MET A O 1
ATOM 7758 N N . VAL A 1 1016 ? -31.352 -8.491 53.010 1.00 93.56 1016 VAL A N 1
ATOM 7759 C CA . VAL A 1 1016 ? -31.651 -7.070 52.805 1.00 93.56 1016 VAL A CA 1
ATOM 7760 C C . VAL A 1 1016 ? -31.026 -6.324 53.975 1.00 93.56 1016 VAL A C 1
ATOM 7762 O O . VAL A 1 1016 ? -31.643 -6.217 55.038 1.00 93.56 1016 VAL A O 1
ATOM 7765 N N . GLU A 1 1017 ? -29.792 -5.866 53.778 1.00 91.31 1017 GLU A N 1
ATOM 7766 C CA . GLU A 1 1017 ? -28.963 -5.261 54.821 1.00 91.31 1017 GLU A CA 1
ATOM 7767 C C . GLU A 1 1017 ? -28.583 -3.825 54.457 1.00 91.31 1017 GLU A C 1
ATOM 7769 O O . GLU A 1 1017 ? -27.933 -3.571 53.443 1.00 91.31 1017 GLU A O 1
ATOM 7774 N N . ASP A 1 1018 ? -29.007 -2.874 55.282 1.00 87.50 1018 ASP A N 1
ATOM 7775 C CA . ASP A 1 1018 ? -28.674 -1.458 55.161 1.00 87.50 1018 ASP A CA 1
ATOM 7776 C C . ASP A 1 1018 ? -27.993 -0.944 56.441 1.00 87.50 1018 ASP A C 1
ATOM 7778 O O . ASP A 1 1018 ? -27.856 -1.691 57.413 1.00 87.50 1018 ASP A O 1
ATOM 7782 N N . LEU A 1 1019 ? -27.514 0.306 56.435 1.00 85.06 1019 LEU A N 1
ATOM 7783 C CA . LEU A 1 1019 ? -26.723 0.900 57.527 1.00 85.06 1019 LEU A CA 1
ATOM 7784 C C . LEU A 1 1019 ? -25.415 0.140 57.830 1.00 85.06 1019 LEU A C 1
ATOM 7786 O O . LEU A 1 1019 ? -25.024 -0.010 58.991 1.00 85.06 1019 LEU A O 1
ATOM 7790 N N . LEU A 1 1020 ? -24.754 -0.359 56.783 1.00 80.62 1020 LEU A N 1
ATOM 7791 C CA . LEU A 1 1020 ? -23.490 -1.099 56.879 1.00 80.62 1020 LEU A CA 1
ATOM 7792 C C . LEU A 1 1020 ? -22.239 -0.202 56.866 1.00 80.62 1020 LEU A C 1
ATOM 7794 O O . LEU A 1 1020 ? -21.134 -0.712 57.074 1.00 80.62 1020 LEU A O 1
ATOM 7798 N N . GLY A 1 1021 ? -22.407 1.093 56.580 1.00 56.03 1021 GLY A N 1
ATOM 7799 C CA . GLY A 1 1021 ? -21.335 2.088 56.470 1.00 56.03 1021 GLY A CA 1
ATOM 7800 C C . GLY A 1 1021 ? -21.120 2.940 57.706 1.00 56.03 1021 GLY A C 1
ATOM 7801 O O . GLY A 1 1021 ? -22.121 3.317 58.360 1.00 56.03 1021 GLY A O 1
#